Protein AF-0000000068387777 (afdb_homodimer)

Radius of gyration: 37.85 Å; Cα contacts (8 Å, |Δi|>4): 1728; chains: 2; bounding box: 77×118×76 Å

Solvent-accessible surface area (backbone atoms only — not comparable to full-atom values): 58719 Å² total; per-residue (Å²): 109,66,68,64,57,56,55,64,42,61,91,42,46,69,51,48,51,52,23,50,51,30,43,51,51,33,48,55,56,60,59,44,51,32,53,49,52,16,44,38,56,60,46,42,56,75,62,63,46,62,69,59,46,52,51,52,50,51,53,51,47,52,51,48,53,52,36,28,52,28,46,26,45,26,46,29,45,27,48,47,50,9,51,51,42,30,48,52,49,39,53,52,52,52,55,50,58,67,48,46,35,60,70,56,57,75,72,43,58,68,68,59,55,45,39,57,61,42,60,27,34,50,36,31,16,46,36,64,29,49,45,62,50,51,51,50,46,28,51,48,35,39,52,51,39,49,53,52,33,40,70,66,38,53,69,61,34,51,56,52,58,59,49,49,60,54,45,50,50,59,46,48,58,44,47,56,54,47,53,55,41,47,54,52,44,53,52,42,49,51,53,46,51,51,50,47,49,47,47,64,72,35,39,68,56,34,53,45,51,46,40,54,66,60,52,48,52,57,47,49,53,52,51,50,53,42,50,52,46,50,52,55,43,32,50,48,48,17,52,40,53,26,48,50,52,44,43,55,51,50,52,51,46,51,48,52,54,53,38,49,52,33,36,74,72,66,72,32,50,74,13,47,46,53,18,46,56,48,37,52,58,56,42,45,48,38,62,60,52,49,57,53,47,65,62,50,43,58,53,15,51,52,26,47,51,52,50,50,52,56,71,63,53,72,52,81,63,69,64,42,94,81,33,37,76,45,68,93,64,64,34,27,36,36,36,43,45,27,20,32,49,92,48,94,88,46,73,56,40,57,60,37,72,46,77,43,54,57,41,37,33,38,26,38,33,58,59,78,87,28,35,67,68,57,60,61,40,41,74,69,47,64,43,77,70,72,34,62,47,47,27,48,70,81,40,51,56,73,46,25,24,61,55,47,46,14,53,41,36,38,76,44,52,60,75,72,77,43,64,64,41,26,50,44,56,53,30,32,58,35,36,78,85,61,49,69,66,54,50,50,50,18,25,45,59,31,67,34,42,68,61,34,67,70,36,94,54,32,52,67,32,67,32,38,64,60,29,68,75,44,53,71,65,53,46,45,27,46,56,46,13,11,47,54,50,41,60,38,37,23,38,37,38,35,39,71,52,80,92,48,46,70,69,60,32,50,56,50,48,51,34,49,55,60,67,40,59,84,13,13,24,41,33,40,43,87,52,68,66,76,46,65,83,31,66,29,37,36,32,33,33,88,83,29,79,75,47,73,37,34,64,71,56,36,48,71,63,62,44,72,59,26,48,52,48,35,52,68,39,37,59,56,47,66,71,74,107,110,66,68,64,57,55,54,63,42,60,90,41,47,68,50,48,52,50,24,49,52,30,43,49,50,34,46,56,57,60,59,46,52,33,52,50,52,17,46,38,56,60,46,42,56,74,62,64,46,61,71,57,47,50,50,52,48,50,53,50,49,51,52,48,54,51,35,29,53,27,47,26,45,27,45,30,45,27,46,47,49,10,50,51,43,30,50,52,48,39,51,52,52,53,56,51,58,68,47,47,36,58,70,55,56,75,73,43,59,67,68,57,55,45,38,56,62,41,59,27,35,51,36,30,17,46,35,62,30,51,44,63,48,51,53,50,45,30,50,48,36,38,50,52,37,48,53,52,33,40,72,66,38,51,69,62,33,51,56,52,58,60,50,48,59,55,46,50,51,60,45,49,57,43,47,55,53,46,52,54,41,49,53,51,42,51,52,44,50,49,53,47,50,50,51,48,48,48,48,62,72,35,40,67,58,35,56,45,51,46,39,53,67,58,53,47,53,56,47,48,54,49,51,50,51,44,51,53,47,51,50,53,44,31,50,49,48,18,51,39,54,25,50,52,50,44,43,53,50,50,51,53,47,51,46,52,55,52,40,49,51,32,36,73,71,65,72,31,51,74,15,48,45,53,18,47,56,48,36,50,58,57,43,46,48,40,60,58,52,51,57,52,48,65,64,50,44,59,52,15,50,53,26,47,50,52,49,50,51,56,70,64,55,72,51,81,62,72,65,41,94,80,32,38,76,45,68,93,66,64,33,27,35,36,37,43,47,26,20,31,48,93,48,93,87,47,72,57,40,58,59,36,72,47,79,43,54,57,42,39,33,38,26,40,34,59,58,79,86,27,33,67,69,56,59,59,39,39,74,68,48,64,41,76,70,72,35,61,48,49,27,48,69,82,40,51,57,71,46,24,24,62,53,48,44,14,52,39,37,38,75,42,52,59,76,70,78,42,63,64,41,26,50,44,57,53,30,33,56,35,38,78,86,61,50,71,67,53,50,50,50,16,26,46,59,31,67,35,42,68,62,34,67,70,36,94,53,32,53,66,32,68,32,37,64,59,29,68,76,44,53,72,66,54,47,45,26,44,56,44,13,12,45,53,49,41,60,39,37,23,39,36,37,36,37,69,57,72,92,50,45,70,68,60,32,50,56,49,47,51,32,49,52,59,65,39,59,85,15,12,23,42,33,39,42,86,51,69,66,77,45,66,84,31,66,30,36,35,31,32,35,88,84,28,78,75,47,74,37,34,64,71,55,36,50,69,63,62,45,70,58,27,48,52,48,35,50,70,40,38,60,54,46,66,71,73,107

Secondary structure (DSSP, 8-state):
-HHHHHHTTGGGHHHHHHHHHHHHHHHHHHTHHHHHHHHIIIIIHHH--HHHHHHHHHHHHHHHHHHHHHHHHHHHHHHHHHHHHHHHHHHHHHHHHTTS-HHHHHTS-HHHHHHHHTHHHHHHHHHHHHHHHHHHHHHHHHHHHHHHHHHH-HHHHHHHHHHHHHHHHHHHHHHHHHHHHHHHHHHHHHHHHHHHHHHHHTHHHHHHTT-HHHHHHHHHHHHHHHHHHHHHHHHHHHHHHHHHHHHHHHHHHHHHHHHHHHHHTTSS-HHHHHHHHHHHHHHHHHHHHHHHHHHHHHHHHHHHHHHHHHHHS--SS---TT-BPPPPP---EEEEEEEEEEETTEEEEEEEEEEE-TT-EEEEE--TTSSHHHHHHHTTTSS--SEEEEEETTEEGGGB-HHHHHHTEEEE-SS----SSBHHHHHHTTSTT--HHHHHHHHHHTT-HHHHHHSTTGGG-B--GGGTTS-HHHHHHHHHHHHHHH--SEEEEESTTTTS-HHHHHHHHHHHHHHHTTSEEEEE-SSGGGGTT-SEEEEEETTEEEEEE-HHHHHHHTSHHHHHHHHHHHHHHTTT-/-HHHHHHTTGGGHHHHHHHHHHHHHHHHHHTHHHHHHHHIIIIIHHH--HHHHHHHHHHHHHHHHHHHHHHHHHHHHHHHHHHHHHHHHHHHHHHHHTTS-HHHHHTS-HHHHHHHHTHHHHHHHHHHHHHHHHHHHHHHHHHHHHHHHHHH-HHHHHHHHHHHHHHHHHHHHHHHHHHHHHHHHHHHHHHHHHHHHHHHHTHHHHHHTT-HHHHHHHHHHHHHHHHHHHHHHHHHHHHHHHHHHHHHHHHHHHHHHHHHHHHHTTSS-HHHHHHHHHHHHHHHHHHHHHHHHHHHHHHHHHHHHHHHHHHHS--SS---TT-BPPPPP---EEEEEEEEEEETTEEEEEEEEEEE-TT-EEEEE--TTSSHHHHHHHTTTSS--SEEEEEETTEEGGGB-HHHHHHTEEEE-SS----SSBHHHHHHTTSTT--HHHHHHHHHHTT-HHHHHHSTTGGG-B--GGGTTS-HHHHHHHHHHHHHHH--SEEEEESTTTT--HHHHHHHHHHHHHHHTTSEEEEE-SSGGGGTT-SEEEEEETTEEEEEE-HHHHHHHTSHHHHHHHHHHHHHHTTT-

Nearest PDB structures (foldseek):
  6rak-assembly1_B  TM=9.032E-01  e=1.188E-43  Thermus thermophilus
  4mrn-assembly1_A  TM=8.944E-01  e=3.065E-43  Novosphingobium aromaticivorans DSM 12444
  6pam-assembly4_H  TM=9.094E-01  e=8.906E-42  Novosphingobium aromaticivorans DSM 12444
  6pan-assembly1_A  TM=8.412E-01  e=1.339E-42  Novosphingobium aromaticivorans DSM 12444
  7zo8-assembly1_A  TM=8.736E-01  e=1.434E-37  Brucella abortus 2308

Foldseek 3Di:
DVVVLCVLCVVVVVLVCLLQVLLLLLLLLVLVVLVLLLCCVFPVVVVVDVVVVVVSVVVNVVSVVSSVVSVVSNVPSLLVSLVVSLVVLLVLLVVLVVQAFPLVVVPDDPVVSVCLSPVLSNLLSVCSRCVVRLVVSLVSLQVSLLVVLCVQPVVLSVLLVVLVVVLLVVLVVLLVVLVVLVVVLVVLVVVLVVLVCVCVVCVVVCVVVVVVVVSVVVNVVSVVVNVVSVVVSVVSVVVNVVSLVVSLVVSLVVLQVVVVVCCVVPNGPPSSSSSSSVSSVSNCVSVVVVSVCSVSVVSNVVSVVVSVVSSPPDHQAAADPQAEQDDQFQFWKWFAQFWDDSDPPDTLAGGATDTFGRLAFEEEEEDPSLCLVVVVCPQLPSDDTPDTFMDTPRHTPSRHHSVNSVLQEAEQAQQFFAAQFFLQVRLCVLPPPDDPVLLLVLLVLLVNNVVLVPDPVRRRDGQGGRSPNDDPLNSLSSSSSSLVSSLHQEYEYYQSQVPHDPVSSVSNLNSVVVSSGSHHYYYYHHDPVSCQPGQKYFYGGNVGTDDMDHPVVVCVVCPPVVVSVCVVCVVVCVVVD/DVVVLCVLCVVVVVLVCLLQVLLLLLLLLVLVVLVLLLCCVFPVVVVVDPVVVVVSVVVNVVSVVSSVVSVVSNVVSLLVSLVVSLVVLLVLLVVLVVQAFPLVVVPDDPVVSVCLSPVLSNLLSVCSRCVVRLVSSLVSLQVSLLVVLVVQPVVLSVLLVVLVVVLLVQLVVLLVVLVVLVVVLVVLVVVLVVLVCVCVVCVVVCVVVVVVVVSVVVNVVSVVVNVVSVVVSVVSVVVNVVSLVVSLVVSLVVLQVVVVVCCVVPNGPPSSSSSSSVSSVSNCVSVVVVSVCSVSVVSNVVSVVVSVVSSPPDHQADADPQAAQDDQFQFWKWFAQFWDDSDPPGTLAGGATDTFGRLAFEEEEEDPSLCLVVVVCPQLPSDDTPDTFMDTPRHTPSRHHSVNSVLQEAEQAQQFFAAQFFLQVRLCVLPPPDDPVLLLVLLVLLVNNVVLVPDPVRRRDGLGGRSPNDDPLNSLSSSSSSLSSSLHQEYEYYQSQPPHDPVSSVSNLSSVVVSSGSHHYYYYHHDPVSCLPGQKYFYGGNVGTDDMDHPVVVCVVCPPVVVSVCVVCVVVCVVVD

Structure (mmCIF, N/CA/C/O backbone):
data_AF-0000000068387777-model_v1
#
loop_
_entity.id
_entity.type
_entity.pdbx_description
1 polymer 'ABC transporter, nucleotide binding/ATPase protein'
#
loop_
_atom_site.group_PDB
_atom_site.id
_atom_site.type_symbol
_atom_site.label_atom_id
_atom_site.label_alt_id
_atom_site.label_comp_id
_atom_site.label_asym_id
_atom_site.label_entity_id
_atom_site.label_seq_id
_atom_site.pdbx_PDB_ins_code
_atom_site.Cartn_x
_atom_site.Cartn_y
_atom_site.Cartn_z
_atom_site.occupancy
_atom_site.B_iso_or_equiv
_atom_site.auth_seq_id
_atom_site.auth_comp_id
_atom_site.auth_asym_id
_atom_site.auth_atom_id
_atom_site.pdbx_PDB_model_num
ATOM 1 N N . MET A 1 1 ? 19.438 -0.442 -19.641 1 81.94 1 MET A N 1
ATOM 2 C CA . MET A 1 1 ? 18.641 -0.958 -18.531 1 81.94 1 MET A CA 1
ATOM 3 C C . MET A 1 1 ? 19.062 -2.379 -18.172 1 81.94 1 MET A C 1
ATOM 5 O O . MET A 1 1 ? 19.375 -2.664 -17.016 1 81.94 1 MET A O 1
ATOM 9 N N . LEU A 1 2 ? 19.312 -3.213 -19.156 1 84.31 2 LEU A N 1
ATOM 10 C CA . LEU A 1 2 ? 19.641 -4.609 -18.906 1 84.31 2 LEU A CA 1
ATOM 11 C C . LEU A 1 2 ? 21.062 -4.746 -18.391 1 84.31 2 LEU A C 1
ATOM 13 O O . LEU A 1 2 ? 21.328 -5.543 -17.484 1 84.31 2 LEU A O 1
ATOM 17 N N . ARG A 1 3 ? 21.969 -3.951 -18.953 1 88.44 3 ARG A N 1
ATOM 18 C CA . ARG A 1 3 ? 23.359 -3.982 -18.5 1 88.44 3 ARG A CA 1
ATOM 19 C C . ARG A 1 3 ? 23.469 -3.574 -17.031 1 88.44 3 ARG A C 1
ATOM 21 O O . ARG A 1 3 ? 24.203 -4.184 -16.266 1 88.44 3 ARG A O 1
ATOM 28 N N . ARG A 1 4 ? 22.734 -2.602 -16.656 1 91.44 4 ARG A N 1
ATOM 29 C CA . ARG A 1 4 ? 22.719 -2.131 -15.266 1 91.44 4 ARG A CA 1
ATOM 30 C C . ARG A 1 4 ? 22.109 -3.178 -14.336 1 91.44 4 ARG A C 1
ATOM 32 O O . ARG A 1 4 ? 22.562 -3.346 -13.203 1 91.44 4 ARG A O 1
ATOM 39 N N . PHE A 1 5 ? 21.125 -3.758 -14.914 1 90.94 5 PHE A N 1
ATOM 40 C CA . PHE A 1 5 ? 20.469 -4.793 -14.125 1 90.94 5 PHE A CA 1
ATOM 41 C C . PHE A 1 5 ? 21.422 -5.957 -13.859 1 90.94 5 PHE A C 1
ATOM 43 O O . PHE A 1 5 ? 21.516 -6.43 -12.727 1 90.94 5 PHE A O 1
ATOM 50 N N . PHE A 1 6 ? 22.203 -6.445 -14.852 1 91 6 PHE A N 1
ATOM 51 C CA . PHE A 1 6 ? 23.078 -7.602 -14.727 1 91 6 PHE A CA 1
ATOM 52 C C . PHE A 1 6 ? 24.312 -7.258 -13.906 1 91 6 PHE A C 1
ATOM 54 O O . PHE A 1 6 ? 25 -8.148 -13.406 1 91 6 PHE A O 1
ATOM 61 N N . ALA A 1 7 ? 24.562 -5.945 -13.75 1 92.25 7 ALA A N 1
ATOM 62 C CA . ALA A 1 7 ? 25.688 -5.512 -12.922 1 92.25 7 ALA A CA 1
ATOM 63 C C . ALA A 1 7 ? 25.484 -5.902 -11.461 1 92.25 7 ALA A C 1
ATOM 65 O O . ALA A 1 7 ? 26.453 -6.121 -10.727 1 92.25 7 ALA A O 1
ATOM 66 N N . TYR A 1 8 ? 24.281 -6.082 -11.047 1 93 8 TYR A N 1
ATOM 67 C CA . TYR A 1 8 ? 23.969 -6.387 -9.656 1 93 8 TYR A CA 1
ATOM 68 C C . TYR A 1 8 ? 24.188 -7.863 -9.352 1 93 8 TYR A C 1
ATOM 70 O O . TYR A 1 8 ? 24.188 -8.273 -8.188 1 93 8 TYR A O 1
ATOM 78 N N . TYR A 1 9 ? 24.453 -8.68 -10.445 1 93.25 9 TYR A N 1
ATOM 79 C CA . TYR A 1 9 ? 24.766 -10.102 -10.273 1 93.25 9 TYR A CA 1
ATOM 80 C C . TYR A 1 9 ? 26.25 -10.297 -9.984 1 93.25 9 TYR A C 1
ATOM 82 O O . TYR A 1 9 ? 26.656 -11.375 -9.539 1 93.25 9 TYR A O 1
ATOM 90 N N . ARG A 1 10 ? 27.047 -9.336 -10.234 1 92.44 10 ARG A N 1
ATOM 91 C CA . ARG A 1 10 ? 28.5 -9.453 -10.227 1 92.44 10 ARG A CA 1
ATOM 92 C C . ARG A 1 10 ? 29 -9.938 -8.875 1 92.44 10 ARG A C 1
ATOM 94 O O . ARG A 1 10 ? 29.812 -10.867 -8.805 1 92.44 10 ARG A O 1
ATOM 101 N N . PRO A 1 11 ? 28.484 -9.359 -7.777 1 93 11 PRO A N 1
ATOM 102 C CA . PRO A 1 11 ? 28.984 -9.844 -6.484 1 93 11 PRO A CA 1
ATOM 103 C C . PRO A 1 11 ? 28.531 -11.266 -6.172 1 93 11 PRO A C 1
ATOM 105 O O . PRO A 1 11 ? 29.109 -11.93 -5.312 1 93 11 PRO A O 1
ATOM 108 N N . TYR A 1 12 ? 27.562 -11.734 -6.883 1 94.5 12 TYR A N 1
ATOM 109 C CA . TYR A 1 12 ? 26.984 -13.039 -6.582 1 94.5 12 TYR A CA 1
ATOM 110 C C . TYR A 1 12 ? 27.172 -14 -7.754 1 94.5 12 TYR A C 1
ATOM 112 O O . TYR A 1 12 ? 26.312 -14.844 -8.008 1 94.5 12 TYR A O 1
ATOM 120 N N . ARG A 1 13 ? 28.188 -13.93 -8.477 1 93.38 13 ARG A N 1
ATOM 121 C CA . ARG A 1 13 ? 28.453 -14.758 -9.648 1 93.38 13 ARG A CA 1
ATOM 122 C C . ARG A 1 13 ? 28.531 -16.234 -9.266 1 93.38 13 ARG A C 1
ATOM 124 O O . ARG A 1 13 ? 28.062 -17.094 -10.008 1 93.38 13 ARG A O 1
ATOM 131 N N . GLY A 1 14 ? 29.141 -16.469 -8.117 1 93.44 14 GLY A N 1
ATOM 132 C CA . GLY A 1 14 ? 29.219 -17.844 -7.656 1 93.44 14 GLY A CA 1
ATOM 133 C C . GLY A 1 14 ? 27.859 -18.484 -7.406 1 93.44 14 GLY A C 1
ATOM 134 O O . GLY A 1 14 ? 27.594 -19.609 -7.832 1 93.44 14 GLY A O 1
ATOM 135 N N . LEU A 1 15 ? 27.031 -17.703 -6.762 1 93 15 LEU A N 1
ATOM 136 C CA . LEU A 1 15 ? 25.688 -18.188 -6.469 1 93 15 LEU A CA 1
ATOM 137 C C . LEU A 1 15 ? 24.875 -18.359 -7.75 1 93 15 LEU A C 1
ATOM 139 O O . LEU A 1 15 ? 24.078 -19.281 -7.867 1 93 15 LEU A O 1
ATOM 143 N N . PHE A 1 16 ? 25.125 -17.516 -8.664 1 92.12 16 PHE A N 1
ATOM 144 C CA . PHE A 1 16 ? 24.422 -17.562 -9.945 1 92.12 16 PHE A CA 1
ATOM 145 C C . PHE A 1 16 ? 24.812 -18.812 -10.727 1 92.12 16 PHE A C 1
ATOM 147 O O . PHE A 1 16 ? 23.953 -19.516 -11.25 1 92.12 16 PHE A O 1
ATOM 154 N N . ILE A 1 17 ? 26.047 -19.125 -10.805 1 92.12 17 ILE A N 1
ATOM 155 C CA . ILE A 1 17 ? 26.547 -20.266 -11.547 1 92.12 17 ILE A CA 1
ATOM 156 C C . ILE A 1 17 ? 26.062 -21.562 -10.891 1 92.12 17 ILE A C 1
ATOM 158 O O . ILE A 1 17 ? 25.688 -22.516 -11.586 1 92.12 17 ILE A O 1
ATOM 162 N N . LEU A 1 18 ? 26.047 -21.547 -9.609 1 93.19 18 LEU A N 1
ATOM 163 C CA . LEU A 1 18 ? 25.578 -22.719 -8.883 1 93.19 18 LEU A CA 1
ATOM 164 C C . LEU A 1 18 ? 24.094 -22.984 -9.18 1 93.19 18 LEU A C 1
ATOM 166 O O . LEU A 1 18 ? 23.719 -24.094 -9.523 1 93.19 18 LEU A O 1
ATOM 170 N N . ASP A 1 19 ? 23.359 -21.938 -9.008 1 91.69 19 ASP A N 1
ATOM 171 C CA . ASP A 1 19 ? 21.922 -22.062 -9.227 1 91.69 19 ASP A CA 1
ATOM 172 C C . ASP A 1 19 ? 21.625 -22.469 -10.664 1 91.69 19 ASP A C 1
ATOM 174 O O . ASP A 1 19 ? 20.859 -23.406 -10.898 1 91.69 19 ASP A O 1
ATOM 178 N N . PHE A 1 20 ? 22.312 -21.891 -11.555 1 89.25 20 PHE A N 1
ATOM 179 C CA . PHE A 1 20 ? 22.047 -22.125 -12.969 1 89.25 20 PHE A CA 1
ATOM 180 C C . PHE A 1 20 ? 22.5 -23.516 -13.391 1 89.25 20 PHE A C 1
ATOM 182 O O . PHE A 1 20 ? 21.781 -24.203 -14.133 1 89.25 20 PHE A O 1
ATOM 189 N N . SER A 1 21 ? 23.578 -23.922 -13.008 1 91.56 21 SER A N 1
ATOM 190 C CA . SER A 1 21 ? 24.094 -25.25 -13.359 1 91.56 21 SER A CA 1
ATOM 191 C C . SER A 1 21 ? 23.219 -26.359 -12.773 1 91.56 21 SER A C 1
ATOM 193 O O . SER A 1 21 ? 22.906 -27.344 -13.445 1 91.56 21 SER A O 1
ATOM 195 N N . CYS A 1 22 ? 22.812 -26.125 -11.555 1 92.31 22 CYS A N 1
ATOM 196 C CA . CYS A 1 22 ? 21.938 -27.109 -10.914 1 92.31 22 CYS A CA 1
ATOM 197 C C . CYS A 1 22 ? 20.578 -27.156 -11.586 1 92.31 22 CYS A C 1
ATOM 199 O O . CYS A 1 22 ? 19.984 -28.219 -11.719 1 92.31 22 CYS A O 1
ATOM 201 N N . ALA A 1 23 ? 20.141 -26 -12.008 1 89.19 23 ALA A N 1
ATOM 202 C CA . ALA A 1 23 ? 18.859 -25.938 -12.688 1 89.19 23 ALA A CA 1
ATOM 203 C C . ALA A 1 23 ? 18.891 -26.688 -14.023 1 89.19 23 ALA A C 1
ATOM 205 O O . ALA A 1 23 ? 17.984 -27.438 -14.352 1 89.19 23 ALA A O 1
ATOM 206 N N . VAL A 1 24 ? 19.969 -26.531 -14.75 1 86.31 24 VAL A N 1
ATOM 207 C CA . VAL A 1 24 ? 20.141 -27.172 -16.047 1 86.31 24 VAL A CA 1
ATOM 208 C C . VAL A 1 24 ? 20.25 -28.688 -15.859 1 86.31 24 VAL A C 1
ATOM 210 O O . VAL A 1 24 ? 19.594 -29.453 -16.562 1 86.31 24 VAL A O 1
ATOM 213 N N . LEU A 1 25 ? 21 -29.062 -14.922 1 89.56 25 LEU A N 1
ATOM 214 C CA . LEU A 1 25 ? 21.172 -30.484 -14.648 1 89.56 25 LEU A CA 1
ATOM 215 C C . LEU A 1 25 ? 19.875 -31.125 -14.203 1 89.56 25 LEU A C 1
ATOM 217 O O . LEU A 1 25 ? 19.547 -32.25 -14.617 1 89.56 25 LEU A O 1
ATOM 221 N N . SER A 1 26 ? 19.219 -30.391 -13.367 1 88.75 26 SER A N 1
ATOM 222 C CA . SER A 1 26 ? 17.922 -30.875 -12.914 1 88.75 26 SER A CA 1
ATOM 223 C C . SER A 1 26 ? 16.953 -31.047 -14.086 1 88.75 26 SER A C 1
ATOM 225 O O . SER A 1 26 ? 16.219 -32.031 -14.148 1 88.75 26 SER A O 1
ATOM 227 N N . GLY A 1 27 ? 16.953 -30.062 -14.992 1 83.38 27 GLY A N 1
ATOM 228 C CA . GLY A 1 27 ? 16.109 -30.141 -16.172 1 83.38 27 GLY A CA 1
ATOM 229 C C . GLY A 1 27 ? 16.438 -31.344 -17.047 1 83.38 27 GLY A C 1
ATOM 230 O O . GLY A 1 27 ? 15.531 -32.031 -17.547 1 83.38 27 GLY A O 1
ATOM 231 N N . VAL A 1 28 ? 17.641 -31.641 -17.188 1 83.62 28 VAL A N 1
ATOM 232 C CA . VAL A 1 28 ? 18.094 -32.75 -18.016 1 83.62 28 VAL A CA 1
ATOM 233 C C . VAL A 1 28 ? 17.703 -34.062 -17.375 1 83.62 28 VAL A C 1
ATOM 235 O O . VAL A 1 28 ? 17.25 -35 -18.062 1 83.62 28 VAL A O 1
ATOM 238 N N . LEU A 1 29 ? 17.844 -34.125 -16.078 1 86.88 29 LEU A N 1
ATOM 239 C CA . LEU A 1 29 ? 17.531 -35.344 -15.375 1 86.88 29 LEU A CA 1
ATOM 240 C C . LEU A 1 29 ? 16.031 -35.625 -15.406 1 86.88 29 LEU A C 1
ATOM 242 O O . LEU A 1 29 ? 15.602 -36.781 -15.422 1 86.88 29 LEU A O 1
ATOM 246 N N . GLU A 1 30 ? 15.297 -34.562 -15.469 1 82.88 30 GLU A N 1
ATOM 247 C CA . GLU A 1 30 ? 13.844 -34.688 -15.508 1 82.88 30 GLU A CA 1
ATOM 248 C C . GLU A 1 30 ? 13.391 -35.344 -16.812 1 82.88 30 GLU A C 1
ATOM 250 O O . GLU A 1 30 ? 12.344 -36 -16.859 1 82.88 30 GLU A O 1
ATOM 255 N N . LEU A 1 31 ? 14.156 -35.188 -17.875 1 84.56 31 LEU A N 1
ATOM 256 C CA . LEU A 1 31 ? 13.844 -35.75 -19.188 1 84.56 31 LEU A CA 1
ATOM 257 C C . LEU A 1 31 ? 14.07 -37.281 -19.188 1 84.56 31 LEU A C 1
ATOM 259 O O . LEU A 1 31 ? 13.641 -37.969 -20.109 1 84.56 31 LEU A O 1
ATOM 263 N N . GLY A 1 32 ? 14.648 -37.75 -18.125 1 82.94 32 GLY A N 1
ATOM 264 C CA . GLY A 1 32 ? 14.969 -39.156 -18 1 82.94 32 GLY A CA 1
ATOM 265 C C . GLY A 1 32 ? 13.742 -40.031 -17.797 1 82.94 32 GLY A C 1
ATOM 266 O O . GLY A 1 32 ? 13.719 -41.188 -18.203 1 82.94 32 GLY A O 1
ATOM 267 N N . PHE A 1 33 ? 12.641 -39.438 -17.344 1 82.31 33 PHE A N 1
ATOM 268 C CA . PHE A 1 33 ? 11.477 -40.219 -16.969 1 82.31 33 PHE A CA 1
ATOM 269 C C . PHE A 1 33 ? 10.797 -40.781 -18.219 1 82.31 33 PHE A C 1
ATOM 271 O O . PHE A 1 33 ? 10.57 -42 -18.312 1 82.31 33 PHE A O 1
ATOM 278 N N . PRO A 1 34 ? 10.445 -39.969 -19.156 1 84.56 34 PRO A N 1
ATOM 279 C CA . PRO A 1 34 ? 9.828 -40.5 -20.359 1 84.56 34 PRO A CA 1
ATOM 280 C C . PRO A 1 34 ? 10.68 -41.594 -21.016 1 84.56 34 PRO A C 1
ATOM 282 O O . PRO A 1 34 ? 10.148 -42.594 -21.516 1 84.56 34 PRO A O 1
ATOM 285 N N . MET A 1 35 ? 11.969 -41.469 -20.922 1 87.19 35 MET A N 1
ATOM 286 C CA . MET A 1 35 ? 12.867 -42.469 -21.516 1 87.19 35 MET A CA 1
ATOM 287 C C . MET A 1 35 ? 12.898 -43.75 -20.703 1 87.19 35 MET A C 1
ATOM 289 O O . MET A 1 35 ? 13.047 -44.844 -21.25 1 87.19 35 MET A O 1
ATOM 293 N N . ALA A 1 36 ? 12.805 -43.562 -19.438 1 87 36 ALA A N 1
ATOM 294 C CA . ALA A 1 36 ? 12.727 -44.719 -18.578 1 87 36 ALA A CA 1
ATOM 295 C C . ALA A 1 36 ? 11.469 -45.531 -18.859 1 87 36 ALA A C 1
ATOM 297 O O . ALA A 1 36 ? 11.516 -46.781 -18.922 1 87 36 ALA A O 1
ATOM 298 N N . VAL A 1 37 ? 10.359 -44.875 -19.047 1 85.38 37 VAL A N 1
ATOM 299 C CA . VAL A 1 37 ? 9.102 -45.562 -19.344 1 85.38 37 VAL A CA 1
ATOM 300 C C . VAL A 1 37 ? 9.211 -46.281 -20.688 1 85.38 37 VAL A C 1
ATOM 302 O O . VAL A 1 37 ? 8.75 -47.406 -20.828 1 85.38 37 VAL A O 1
ATOM 305 N N . LYS A 1 38 ? 9.812 -45.656 -21.641 1 88.94 38 LYS A N 1
ATOM 306 C CA . LYS A 1 38 ? 10.055 -46.281 -22.938 1 88.94 38 LYS A CA 1
ATOM 307 C C . LYS A 1 38 ? 10.859 -47.562 -22.781 1 88.94 38 LYS A C 1
ATOM 309 O O . LYS A 1 38 ? 10.5 -48.594 -23.344 1 88.94 38 LYS A O 1
ATOM 314 N N . ALA A 1 39 ? 11.906 -47.531 -22 1 88.69 39 ALA A N 1
ATOM 315 C CA . ALA A 1 39 ? 12.766 -48.688 -21.797 1 88.69 39 ALA A CA 1
ATOM 316 C C . ALA A 1 39 ? 12.016 -49.781 -21.078 1 88.69 39 ALA A C 1
ATOM 318 O O . ALA A 1 39 ? 12.211 -50.969 -21.359 1 88.69 39 ALA A O 1
ATOM 319 N N . PHE A 1 40 ? 11.188 -49.438 -20.188 1 88.5 40 PHE A N 1
ATOM 320 C CA . PHE A 1 40 ? 10.391 -50.406 -19.453 1 88.5 40 PHE A CA 1
ATOM 321 C C . PHE A 1 40 ? 9.453 -51.156 -20.391 1 88.5 40 PHE A C 1
ATOM 323 O O . PHE A 1 40 ? 9.383 -52.406 -20.359 1 88.5 40 PHE A O 1
ATOM 330 N N . VAL A 1 41 ? 8.789 -50.469 -21.281 1 86.06 41 VAL A N 1
ATOM 331 C CA . VAL A 1 41 ? 7.762 -51.031 -22.156 1 86.06 41 VAL A CA 1
ATOM 332 C C . VAL A 1 41 ? 8.422 -51.844 -23.281 1 86.06 41 VAL A C 1
ATOM 334 O O . VAL A 1 41 ? 7.977 -52.938 -23.625 1 86.06 41 VAL A O 1
ATOM 337 N N . ASP A 1 42 ? 9.531 -51.312 -23.812 1 88.56 42 ASP A N 1
ATOM 338 C CA . ASP A 1 42 ? 10.141 -51.906 -25 1 88.56 42 ASP A CA 1
ATOM 339 C C . ASP A 1 42 ? 11.047 -53.094 -24.625 1 88.56 42 ASP A C 1
ATOM 341 O O . ASP A 1 42 ? 11.109 -54.062 -25.359 1 88.56 42 ASP A O 1
ATOM 345 N N . VAL A 1 43 ? 11.766 -52.938 -23.484 1 89.25 43 VAL A N 1
ATOM 346 C CA . VAL A 1 43 ? 12.852 -53.875 -23.281 1 89.25 43 VAL A CA 1
ATOM 347 C C . VAL A 1 43 ? 12.641 -54.625 -21.953 1 89.25 43 VAL A C 1
ATOM 349 O O . VAL A 1 43 ? 12.641 -55.844 -21.938 1 89.25 43 VAL A O 1
ATOM 352 N N . LEU A 1 44 ? 12.336 -53.969 -20.906 1 88.69 44 LEU A N 1
ATOM 353 C CA . LEU A 1 44 ? 12.375 -54.562 -19.578 1 88.69 44 LEU A CA 1
ATOM 354 C C . LEU A 1 44 ? 11.18 -55.5 -19.344 1 88.69 44 LEU A C 1
ATOM 356 O O . LEU A 1 44 ? 11.336 -56.594 -18.844 1 88.69 44 LEU A O 1
ATOM 360 N N . LEU A 1 45 ? 10 -55.031 -19.766 1 86.06 45 LEU A N 1
ATOM 361 C CA . LEU A 1 45 ? 8.805 -55.812 -19.531 1 86.06 45 LEU A CA 1
ATOM 362 C C . LEU A 1 45 ? 8.797 -57.062 -20.422 1 86.06 45 LEU A C 1
ATOM 364 O O . LEU A 1 45 ? 8.609 -58.188 -19.938 1 86.06 45 LEU A O 1
ATOM 368 N N . PRO A 1 46 ? 9.094 -56.844 -21.703 1 84.88 46 PRO A N 1
ATOM 369 C CA . PRO A 1 46 ? 9.141 -58.031 -22.562 1 84.88 46 PRO A CA 1
ATOM 370 C C . PRO A 1 46 ? 10.273 -59 -22.188 1 84.88 46 PRO A C 1
ATOM 372 O O . PRO A 1 46 ? 10.148 -60.219 -22.359 1 84.88 46 PRO A O 1
ATOM 375 N N . GLY A 1 47 ? 11.328 -58.5 -21.688 1 86.69 47 GLY A N 1
ATOM 376 C CA . GLY A 1 47 ? 12.453 -59.312 -21.297 1 86.69 47 GLY A CA 1
ATOM 377 C C . GLY A 1 47 ? 12.172 -60.156 -20.062 1 86.69 47 GLY A C 1
ATOM 378 O O . GLY A 1 47 ? 12.758 -61.219 -19.875 1 86.69 47 GLY A O 1
ATOM 379 N N . GLY A 1 48 ? 11.383 -59.75 -19.141 1 86.31 48 GLY A N 1
ATOM 380 C CA . GLY A 1 48 ? 10.859 -60.5 -18 1 86.31 48 GLY A CA 1
ATOM 381 C C . GLY A 1 48 ? 11.914 -60.75 -16.938 1 86.31 48 GLY A C 1
ATOM 382 O O . GLY A 1 48 ? 11.695 -61.562 -16.031 1 86.31 48 GLY A O 1
ATOM 383 N N . GLN A 1 49 ? 13.141 -60.219 -17.109 1 90.94 49 GLN A N 1
ATOM 384 C CA . GLN A 1 49 ? 14.195 -60.438 -16.125 1 90.94 49 GLN A CA 1
ATOM 385 C C . GLN A 1 49 ? 14.055 -59.5 -14.945 1 90.94 49 GLN A C 1
ATOM 387 O O . GLN A 1 49 ? 14.477 -58.344 -15.023 1 90.94 49 GLN A O 1
ATOM 392 N N . TRP A 1 50 ? 13.688 -60.062 -13.836 1 88.94 50 TRP A N 1
ATOM 393 C CA . TRP A 1 50 ? 13.367 -59.25 -12.648 1 88.94 50 TRP A CA 1
ATOM 394 C C . TRP A 1 50 ? 14.609 -58.562 -12.125 1 88.94 50 TRP A C 1
ATOM 396 O O . TRP A 1 50 ? 14.523 -57.438 -11.617 1 88.94 50 TRP A O 1
ATOM 406 N N . GLY A 1 51 ? 15.734 -59.188 -12.203 1 89 51 GLY A N 1
ATOM 407 C CA . GLY A 1 51 ? 16.969 -58.562 -11.758 1 89 51 GLY A CA 1
ATOM 408 C C . GLY A 1 51 ? 17.297 -57.281 -12.484 1 89 51 GLY A C 1
ATOM 409 O O . GLY A 1 51 ? 17.688 -56.281 -11.867 1 89 51 GLY A O 1
ATOM 410 N N . ILE A 1 52 ? 17.031 -57.25 -13.805 1 91.12 52 ILE A N 1
ATOM 411 C CA . ILE A 1 52 ? 17.312 -56.062 -14.617 1 91.12 52 ILE A CA 1
ATOM 412 C C . ILE A 1 52 ? 16.281 -54.969 -14.359 1 91.12 52 ILE A C 1
ATOM 414 O O . ILE A 1 52 ? 16.609 -53.781 -14.328 1 91.12 52 ILE A O 1
ATOM 418 N N . ILE A 1 53 ? 15.07 -55.406 -14.125 1 92.06 53 ILE A N 1
ATOM 419 C CA . ILE A 1 53 ? 14 -54.438 -13.82 1 92.06 53 ILE A CA 1
ATOM 420 C C . ILE A 1 53 ? 14.289 -53.75 -12.508 1 92.06 53 ILE A C 1
ATOM 422 O O . ILE A 1 53 ? 14.188 -52.5 -12.422 1 92.06 53 ILE A O 1
ATOM 426 N N . LEU A 1 54 ? 14.703 -54.469 -11.508 1 91.88 54 LEU A N 1
ATOM 427 C CA . LEU A 1 54 ? 15.008 -53.875 -10.211 1 91.88 54 LEU A CA 1
ATOM 428 C C . LEU A 1 54 ? 16.234 -53 -10.289 1 91.88 54 LEU A C 1
ATOM 430 O O . LEU A 1 54 ? 16.297 -51.938 -9.648 1 91.88 54 LEU A O 1
ATOM 434 N N . ALA A 1 55 ? 17.203 -53.406 -11.07 1 91.94 55 ALA A N 1
ATOM 435 C CA . ALA A 1 55 ? 18.422 -52.625 -11.234 1 91.94 55 ALA A CA 1
ATOM 436 C C . ALA A 1 55 ? 18.109 -51.281 -11.93 1 91.94 55 ALA A C 1
ATOM 438 O O . ALA A 1 55 ? 18.625 -50.25 -11.539 1 91.94 55 ALA A O 1
ATOM 439 N N . ALA A 1 56 ? 17.281 -51.344 -12.953 1 91.69 56 ALA A N 1
ATOM 440 C CA . ALA A 1 56 ? 16.875 -50.125 -13.656 1 91.69 56 ALA A CA 1
ATOM 441 C C . ALA A 1 56 ? 16.078 -49.219 -12.734 1 91.69 56 ALA A C 1
ATOM 443 O O . ALA A 1 56 ? 16.234 -47.969 -12.789 1 91.69 56 ALA A O 1
ATOM 444 N N . SER A 1 57 ? 15.258 -49.812 -11.922 1 91.94 57 SER A N 1
ATOM 445 C CA . SER A 1 57 ? 14.453 -49.031 -10.984 1 91.94 57 SER A CA 1
ATOM 446 C C . SER A 1 57 ? 15.32 -48.344 -9.938 1 91.94 57 SER A C 1
ATOM 448 O O . SER A 1 57 ? 15.07 -47.188 -9.555 1 91.94 57 SER A O 1
ATOM 450 N N . VAL A 1 58 ? 16.297 -49 -9.469 1 91.81 58 VAL A N 1
ATOM 451 C CA . VAL A 1 58 ? 17.219 -48.438 -8.5 1 91.81 58 VAL A CA 1
ATOM 452 C C . VAL A 1 58 ? 18.016 -47.281 -9.156 1 91.81 58 VAL A C 1
ATOM 454 O O . VAL A 1 58 ? 18.25 -46.25 -8.531 1 91.81 58 VAL A O 1
ATOM 457 N N . GLY A 1 59 ? 18.453 -47.531 -10.391 1 91.56 59 GLY A N 1
ATOM 458 C CA . GLY A 1 59 ? 19.109 -46.469 -11.125 1 91.56 59 GLY A CA 1
ATOM 459 C C . GLY A 1 59 ? 18.25 -45.219 -11.266 1 91.56 59 GLY A C 1
ATOM 460 O O . GLY A 1 59 ? 18.734 -44.125 -11.086 1 91.56 59 GLY A O 1
ATOM 461 N N . LEU A 1 60 ? 17.031 -45.438 -11.594 1 91.94 60 LEU A N 1
ATOM 462 C CA . LEU A 1 60 ? 16.094 -44.312 -11.727 1 91.94 60 LEU A CA 1
ATOM 463 C C . LEU A 1 60 ? 15.875 -43.625 -10.383 1 91.94 60 LEU A C 1
ATOM 465 O O . LEU A 1 60 ? 15.742 -42.406 -10.32 1 91.94 60 LEU A O 1
ATOM 469 N N . LEU A 1 61 ? 15.805 -44.375 -9.305 1 91.31 61 LEU A N 1
ATOM 470 C CA . LEU A 1 61 ? 15.648 -43.844 -7.965 1 91.31 61 LEU A CA 1
ATOM 471 C C . LEU A 1 61 ? 16.828 -42.938 -7.609 1 91.31 61 LEU A C 1
ATOM 473 O O . LEU A 1 61 ? 16.641 -41.875 -7.02 1 91.31 61 LEU A O 1
ATOM 477 N N . VAL A 1 62 ? 18 -43.375 -7.93 1 92.75 62 VAL A N 1
ATOM 478 C CA . VAL A 1 62 ? 19.188 -42.594 -7.668 1 92.75 62 VAL A CA 1
ATOM 479 C C . VAL A 1 62 ? 19.125 -41.281 -8.438 1 92.75 62 VAL A C 1
ATOM 481 O O . VAL A 1 62 ? 19.5 -40.219 -7.906 1 92.75 62 VAL A O 1
ATOM 484 N N . ILE A 1 63 ? 18.656 -41.344 -9.617 1 92.62 63 ILE A N 1
ATOM 485 C CA . ILE A 1 63 ? 18.516 -40.125 -10.43 1 92.62 63 ILE A CA 1
ATOM 486 C C . ILE A 1 63 ? 17.531 -39.188 -9.773 1 92.62 63 ILE A C 1
ATOM 488 O O . ILE A 1 63 ? 17.766 -37.969 -9.703 1 92.62 63 ILE A O 1
ATOM 492 N N . TYR A 1 64 ? 16.438 -39.719 -9.227 1 92.25 64 TYR A N 1
ATOM 493 C CA . TYR A 1 64 ? 15.406 -38.875 -8.609 1 92.25 64 TYR A CA 1
ATOM 494 C C . TYR A 1 64 ? 15.906 -38.281 -7.305 1 92.25 64 TYR A C 1
ATOM 496 O O . TYR A 1 64 ? 15.586 -37.125 -6.977 1 92.25 64 TYR A O 1
ATOM 504 N N . VAL A 1 65 ? 16.672 -39 -6.578 1 93.38 65 VAL A N 1
ATOM 505 C CA . VAL A 1 65 ? 17.25 -38.5 -5.332 1 93.38 65 VAL A CA 1
ATOM 506 C C . VAL A 1 65 ? 18.234 -37.375 -5.637 1 93.38 65 VAL A C 1
ATOM 508 O O . VAL A 1 65 ? 18.234 -36.344 -4.969 1 93.38 65 VAL A O 1
ATOM 511 N N . LEU A 1 66 ? 19.031 -37.625 -6.637 1 94.44 66 LEU A N 1
ATOM 512 C CA . LEU A 1 66 ? 19.969 -36.594 -7.062 1 94.44 66 LEU A CA 1
ATOM 513 C C . LEU A 1 66 ? 19.234 -35.344 -7.543 1 94.44 66 LEU A C 1
ATOM 515 O O . LEU A 1 66 ? 19.625 -34.219 -7.203 1 94.44 66 LEU A O 1
ATOM 519 N N . ASN A 1 67 ? 18.234 -35.594 -8.273 1 93.19 67 ASN A N 1
ATOM 520 C CA . ASN A 1 67 ? 17.453 -34.469 -8.789 1 93.19 67 ASN A CA 1
ATOM 521 C C . ASN A 1 67 ? 16.766 -33.688 -7.66 1 93.19 67 ASN A C 1
ATOM 523 O O . ASN A 1 67 ? 16.594 -32.469 -7.738 1 93.19 67 ASN A O 1
ATOM 527 N N . THR A 1 68 ? 16.344 -34.438 -6.691 1 93.12 68 THR A N 1
ATOM 528 C CA . THR A 1 68 ? 15.742 -33.812 -5.523 1 93.12 68 THR A CA 1
ATOM 529 C C . THR A 1 68 ? 16.734 -32.844 -4.852 1 93.12 68 THR A C 1
ATOM 531 O O . THR A 1 68 ? 16.359 -31.734 -4.477 1 93.12 68 THR A O 1
ATOM 534 N N . GLY A 1 69 ? 17.891 -33.281 -4.707 1 94.5 69 GLY A N 1
ATOM 535 C CA . GLY A 1 69 ? 18.938 -32.406 -4.156 1 94.5 69 GLY A CA 1
ATOM 536 C C . GLY A 1 69 ? 19.203 -31.188 -5.004 1 94.5 69 GLY A C 1
ATOM 537 O O . GLY A 1 69 ? 19.391 -30.094 -4.477 1 94.5 69 GLY A O 1
ATOM 538 N N . LEU A 1 70 ? 19.25 -31.406 -6.281 1 93.81 70 LEU A N 1
ATOM 539 C CA . LEU A 1 70 ? 19.469 -30.281 -7.191 1 93.81 70 LEU A CA 1
ATOM 540 C C . LEU A 1 70 ? 18.312 -29.297 -7.113 1 93.81 70 LEU A C 1
ATOM 542 O O . LEU A 1 70 ? 18.547 -28.078 -7.098 1 93.81 70 LEU A O 1
ATOM 546 N N . MET A 1 71 ? 17.156 -29.797 -7.004 1 90.88 71 MET A N 1
ATOM 547 C CA . MET A 1 71 ? 15.977 -28.938 -6.922 1 90.88 71 MET A CA 1
ATOM 548 C C . MET A 1 71 ? 15.984 -28.125 -5.633 1 90.88 71 MET A C 1
ATOM 550 O O . MET A 1 71 ? 15.602 -26.953 -5.633 1 90.88 71 MET A O 1
ATOM 554 N N . ALA A 1 72 ? 16.375 -28.781 -4.598 1 92.56 72 ALA A N 1
ATOM 555 C CA . ALA A 1 72 ? 16.484 -28.078 -3.324 1 92.56 72 ALA A CA 1
ATOM 556 C C . ALA A 1 72 ? 17.5 -26.953 -3.408 1 92.56 72 ALA A C 1
ATOM 558 O O . ALA A 1 72 ? 17.281 -25.859 -2.871 1 92.56 72 ALA A O 1
ATOM 559 N N . THR A 1 73 ? 18.578 -27.219 -4.07 1 93.19 73 THR A N 1
ATOM 560 C CA . THR A 1 73 ? 19.641 -26.234 -4.234 1 93.19 73 THR A CA 1
ATOM 561 C C . THR A 1 73 ? 19.141 -25.047 -5.07 1 93.19 73 THR A C 1
ATOM 563 O O . THR A 1 73 ? 19.359 -23.891 -4.703 1 93.19 73 THR A O 1
ATOM 566 N N . VAL A 1 74 ? 18.5 -25.344 -6.062 1 90.31 74 VAL A N 1
ATOM 567 C CA . VAL A 1 74 ? 18 -24.312 -6.957 1 90.31 74 VAL A CA 1
ATOM 568 C C . VAL A 1 74 ? 16.969 -23.453 -6.227 1 90.31 74 VAL A C 1
ATOM 570 O O . VAL A 1 74 ? 16.984 -22.219 -6.34 1 90.31 74 VAL A O 1
ATOM 573 N N . THR A 1 75 ? 16.141 -24.125 -5.457 1 90 75 THR A N 1
ATOM 574 C CA . THR A 1 75 ? 15.086 -23.391 -4.77 1 90 75 THR A CA 1
ATOM 575 C C . THR A 1 75 ? 15.656 -22.484 -3.688 1 90 75 THR A C 1
ATOM 577 O O . THR A 1 75 ? 15.32 -21.297 -3.623 1 90 75 THR A O 1
ATOM 580 N N . TYR A 1 76 ? 16.547 -22.969 -2.953 1 92.25 76 TYR A N 1
ATOM 581 C CA . TYR A 1 76 ? 17.062 -22.188 -1.844 1 92.25 76 TYR A CA 1
ATOM 582 C C . TYR A 1 76 ? 18.078 -21.141 -2.338 1 92.25 76 TYR A C 1
ATOM 584 O O . TYR A 1 76 ? 17.922 -19.953 -2.088 1 92.25 76 TYR A O 1
ATOM 592 N N . TRP A 1 77 ? 19.062 -21.625 -3.049 1 92.69 77 TRP A N 1
ATOM 593 C CA . TRP A 1 77 ? 20.156 -20.734 -3.418 1 92.69 77 TRP A CA 1
ATOM 594 C C . TRP A 1 77 ? 19.734 -19.797 -4.551 1 92.69 77 TRP A C 1
ATOM 596 O O . TRP A 1 77 ? 20.312 -18.719 -4.723 1 92.69 77 TRP A O 1
ATOM 606 N N . GLY A 1 78 ? 18.812 -20.234 -5.367 1 89.81 78 GLY A N 1
ATOM 607 C CA . GLY A 1 78 ? 18.25 -19.312 -6.34 1 89.81 78 GLY A CA 1
ATOM 608 C C . GLY A 1 78 ? 17.547 -18.125 -5.707 1 89.81 78 GLY A C 1
ATOM 609 O O . GLY A 1 78 ? 17.781 -16.984 -6.086 1 89.81 78 GLY A O 1
ATOM 610 N N . HIS A 1 79 ? 16.734 -18.453 -4.695 1 90.88 79 HIS A N 1
ATOM 611 C CA . HIS A 1 79 ? 16.031 -17.391 -3.988 1 90.88 79 HIS A CA 1
ATOM 612 C C . HIS A 1 79 ? 16.984 -16.531 -3.168 1 90.88 79 HIS A C 1
ATOM 614 O O . HIS A 1 79 ? 16.766 -15.328 -2.998 1 90.88 79 HIS A O 1
ATOM 620 N N . MET A 1 80 ? 18.016 -17.188 -2.67 1 94.31 80 MET A N 1
ATOM 621 C CA . MET A 1 80 ? 19.031 -16.438 -1.942 1 94.31 80 MET A CA 1
ATOM 622 C C . MET A 1 80 ? 19.688 -15.391 -2.84 1 94.31 80 MET A C 1
ATOM 624 O O . MET A 1 80 ? 19.969 -14.273 -2.395 1 94.31 80 MET A O 1
ATOM 628 N N . LEU A 1 81 ? 19.922 -15.766 -4.055 1 93.88 81 LEU A N 1
ATOM 629 C CA . LEU A 1 81 ? 20.453 -14.805 -5.02 1 93.88 81 LEU A CA 1
ATOM 630 C C . LEU A 1 81 ? 19.531 -13.602 -5.16 1 93.88 81 LEU A C 1
ATOM 632 O O . LEU A 1 81 ? 19.984 -12.461 -5.098 1 93.88 81 LEU A O 1
ATOM 636 N N . GLY A 1 82 ? 18.266 -13.859 -5.312 1 93.12 82 GLY A N 1
ATOM 637 C CA . GLY A 1 82 ? 17.281 -12.789 -5.465 1 93.12 82 GLY A CA 1
ATOM 638 C C . GLY A 1 82 ? 17.219 -11.867 -4.266 1 93.12 82 GLY A C 1
ATOM 639 O O . GLY A 1 82 ? 17.234 -10.648 -4.414 1 93.12 82 GLY A O 1
ATOM 640 N N . ILE A 1 83 ? 17.219 -12.43 -3.088 1 93.88 83 ILE A N 1
ATOM 641 C CA . ILE A 1 83 ? 17.047 -11.633 -1.879 1 93.88 83 ILE A CA 1
ATOM 642 C C . ILE A 1 83 ? 18.328 -10.852 -1.602 1 93.88 83 ILE A C 1
ATOM 644 O O . ILE A 1 83 ? 18.281 -9.727 -1.089 1 93.88 83 ILE A O 1
ATOM 648 N N . ASN A 1 84 ? 19.469 -11.422 -1.938 1 95.5 84 ASN A N 1
ATOM 649 C CA . ASN A 1 84 ? 20.719 -10.695 -1.76 1 95.5 84 ASN A CA 1
ATOM 650 C C . ASN A 1 84 ? 20.797 -9.461 -2.656 1 95.5 84 ASN A C 1
ATOM 652 O O . ASN A 1 84 ? 21.219 -8.391 -2.217 1 95.5 84 ASN A O 1
ATOM 656 N N . ILE A 1 85 ? 20.375 -9.641 -3.812 1 94.81 85 ILE A N 1
ATOM 657 C CA . ILE A 1 85 ? 20.359 -8.516 -4.742 1 94.81 85 ILE A CA 1
ATOM 658 C C . ILE A 1 85 ? 19.359 -7.465 -4.25 1 94.81 85 ILE A C 1
ATOM 660 O O . ILE A 1 85 ? 19.672 -6.266 -4.266 1 94.81 85 ILE A O 1
ATOM 664 N N . GLU A 1 86 ? 18.203 -7.941 -3.873 1 94.5 86 GLU A N 1
ATOM 665 C CA . GLU A 1 86 ? 17.188 -7.051 -3.322 1 94.5 86 GLU A CA 1
ATOM 666 C C . GLU A 1 86 ? 17.719 -6.27 -2.129 1 94.5 86 GLU A C 1
ATOM 668 O O . GLU A 1 86 ? 17.5 -5.059 -2.021 1 94.5 86 GLU A O 1
ATOM 673 N N . THR A 1 87 ? 18.438 -6.93 -1.246 1 94.5 87 THR A N 1
ATOM 674 C CA . THR A 1 87 ? 1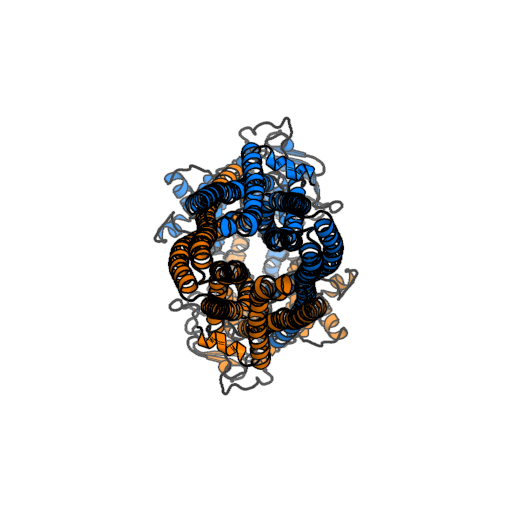8.969 -6.328 -0.033 1 94.5 87 THR A CA 1
ATOM 675 C C . THR A 1 87 ? 20 -5.254 -0.376 1 94.5 87 THR A C 1
ATOM 677 O O . THR A 1 87 ? 20 -4.176 0.219 1 94.5 87 THR A O 1
ATOM 680 N N . ASP A 1 88 ? 20.812 -5.547 -1.321 1 95.19 88 ASP A N 1
ATOM 681 C CA . ASP A 1 88 ? 21.828 -4.59 -1.75 1 95.19 88 ASP A CA 1
ATOM 682 C C . ASP A 1 88 ? 21.188 -3.367 -2.402 1 95.19 88 ASP A C 1
ATOM 684 O O . ASP A 1 88 ? 21.609 -2.234 -2.148 1 95.19 88 ASP A O 1
ATOM 688 N N . MET A 1 89 ? 20.234 -3.598 -3.178 1 94.94 89 MET A N 1
ATOM 689 C CA . MET A 1 89 ? 19.562 -2.5 -3.867 1 94.94 89 MET A CA 1
ATOM 690 C C . MET A 1 89 ? 18.812 -1.612 -2.877 1 94.94 89 MET A C 1
ATOM 692 O O . MET A 1 89 ? 18.781 -0.391 -3.037 1 94.94 89 MET A O 1
ATOM 696 N N . ARG A 1 90 ? 18.219 -2.279 -1.951 1 94.12 90 ARG A N 1
ATOM 697 C CA . ARG A 1 90 ? 17.5 -1.529 -0.927 1 94.12 90 ARG A CA 1
ATOM 698 C C . ARG A 1 90 ? 18.453 -0.647 -0.124 1 94.12 90 ARG A C 1
ATOM 700 O O . ARG A 1 90 ? 18.141 0.506 0.175 1 94.12 90 ARG A O 1
ATOM 707 N N . ARG A 1 91 ? 19.578 -1.182 0.225 1 94 91 ARG A N 1
ATOM 708 C CA . ARG A 1 91 ? 20.609 -0.423 0.924 1 94 91 ARG A CA 1
ATOM 709 C C . ARG A 1 91 ? 21.047 0.784 0.104 1 94 91 ARG A C 1
ATOM 711 O O . ARG A 1 91 ? 21.141 1.896 0.628 1 94 91 ARG A O 1
ATOM 718 N N . LEU A 1 92 ? 21.25 0.56 -1.118 1 94.06 92 LEU A N 1
ATOM 719 C CA . LEU A 1 92 ? 21.703 1.624 -2.008 1 94.06 92 LEU A CA 1
ATOM 720 C C . LEU A 1 92 ? 20.625 2.701 -2.152 1 94.06 92 LEU A C 1
ATOM 722 O O . LEU A 1 92 ? 20.938 3.895 -2.145 1 94.06 92 LEU A O 1
ATOM 726 N N . ALA A 1 93 ? 19.375 2.227 -2.318 1 93.88 93 ALA A N 1
ATOM 727 C CA . ALA A 1 93 ? 18.266 3.164 -2.484 1 93.88 93 ALA A CA 1
ATOM 728 C C . ALA A 1 93 ? 18.094 4.027 -1.239 1 93.88 93 ALA A C 1
ATOM 730 O O . ALA A 1 93 ? 17.891 5.242 -1.342 1 93.88 93 ALA A O 1
ATOM 731 N N . PHE A 1 94 ? 18.188 3.402 -0.085 1 93.31 94 PHE A N 1
ATOM 732 C CA . PHE A 1 94 ? 18.016 4.137 1.163 1 93.31 94 PHE A CA 1
ATOM 733 C C . PHE A 1 94 ? 19.156 5.129 1.367 1 93.31 94 PHE A C 1
ATOM 735 O O . PHE A 1 94 ? 18.938 6.262 1.796 1 93.31 94 PHE A O 1
ATOM 742 N N . ASP A 1 95 ? 20.312 4.707 1.096 1 92.94 95 ASP A N 1
ATOM 743 C CA . ASP A 1 95 ? 21.484 5.57 1.206 1 92.94 95 ASP A CA 1
ATOM 744 C C . ASP A 1 95 ? 21.344 6.789 0.296 1 92.94 95 ASP A C 1
ATOM 746 O O . ASP A 1 95 ? 21.703 7.906 0.688 1 92.94 95 ASP A O 1
ATOM 750 N N . HIS A 1 96 ? 20.875 6.508 -0.844 1 92.5 96 HIS A N 1
ATOM 751 C CA . HIS A 1 96 ? 20.719 7.594 -1.806 1 92.5 96 HIS A CA 1
ATOM 752 C C . HIS A 1 96 ? 19.641 8.57 -1.355 1 92.5 96 HIS A C 1
ATOM 754 O O . HIS A 1 96 ? 19.781 9.781 -1.544 1 92.5 96 HIS A O 1
ATOM 760 N N . LEU A 1 97 ? 18.594 8.109 -0.784 1 90.56 97 LEU A N 1
ATOM 761 C CA . LEU A 1 97 ? 17.5 8.938 -0.29 1 90.56 97 LEU A CA 1
ATOM 762 C C . LEU A 1 97 ? 18 9.914 0.771 1 90.56 97 LEU A C 1
ATOM 764 O O . LEU A 1 97 ? 17.484 11.031 0.873 1 90.56 97 LEU A O 1
ATOM 768 N N . GLN A 1 98 ? 18.969 9.422 1.531 1 89.62 98 GLN A N 1
ATOM 769 C CA . GLN A 1 98 ? 19.5 10.258 2.598 1 89.62 98 GLN A CA 1
ATOM 770 C C . GLN A 1 98 ? 20.25 11.461 2.031 1 89.62 98 GLN A C 1
ATOM 772 O O . GLN A 1 98 ? 20.453 12.453 2.729 1 89.62 98 GLN A O 1
ATOM 777 N N . LYS A 1 99 ? 20.625 11.398 0.798 1 88.69 99 LYS A N 1
ATOM 778 C CA . LYS A 1 99 ? 21.469 12.43 0.205 1 88.69 99 LYS A CA 1
ATOM 779 C C . LYS A 1 99 ? 20.641 13.43 -0.597 1 88.69 99 LYS A C 1
ATOM 781 O O . LYS A 1 99 ? 21.141 14.469 -1.017 1 88.69 99 LYS A O 1
ATOM 786 N N . LEU A 1 100 ? 19.391 13.117 -0.755 1 87.5 100 LEU A N 1
ATOM 787 C CA . LEU A 1 100 ? 18.562 13.969 -1.602 1 87.5 100 LEU A CA 1
ATOM 788 C C . LEU A 1 100 ? 18.109 15.211 -0.848 1 87.5 100 LEU A C 1
ATOM 790 O O . LEU A 1 100 ? 18.141 15.242 0.385 1 87.5 100 LEU A O 1
ATOM 794 N N . SER A 1 101 ? 17.719 16.219 -1.607 1 85.19 101 SER A N 1
ATOM 795 C CA . SER A 1 101 ? 17.406 17.516 -1.044 1 85.19 101 SER A CA 1
ATOM 796 C C . SER A 1 101 ? 15.938 17.609 -0.629 1 85.19 101 SER A C 1
ATOM 798 O O . SER A 1 101 ? 15.133 16.75 -0.998 1 85.19 101 SER A O 1
ATOM 800 N N . PHE A 1 102 ? 15.703 18.656 0.134 1 78.25 102 PHE A N 1
ATOM 801 C CA . PHE A 1 102 ? 14.344 18.922 0.57 1 78.25 102 PHE A CA 1
ATOM 802 C C . PHE A 1 102 ? 13.422 19.109 -0.628 1 78.25 102 PHE A C 1
ATOM 804 O O . PHE A 1 102 ? 12.258 18.703 -0.595 1 78.25 102 PHE A O 1
ATOM 811 N N . ARG A 1 103 ? 14.008 19.656 -1.615 1 73.06 103 ARG A N 1
ATOM 812 C CA . ARG A 1 103 ? 13.234 19.906 -2.828 1 73.06 103 ARG A CA 1
ATOM 813 C C . ARG A 1 103 ? 12.656 18.609 -3.381 1 73.06 103 ARG A C 1
ATOM 815 O O . ARG A 1 103 ? 11.516 18.578 -3.854 1 73.06 103 ARG A O 1
ATOM 822 N N . TYR A 1 104 ? 13.414 17.625 -3.322 1 80 104 TYR A N 1
ATOM 823 C CA . TYR A 1 104 ? 12.977 16.312 -3.812 1 80 104 TYR A CA 1
ATOM 824 C C . TYR A 1 104 ? 11.805 15.789 -2.988 1 80 104 TYR A C 1
ATOM 826 O O . TYR A 1 104 ? 10.789 15.367 -3.541 1 80 104 TYR A O 1
ATOM 834 N N . PHE A 1 105 ? 11.938 15.797 -1.679 1 77.38 105 PHE A N 1
ATOM 835 C CA . PHE A 1 105 ? 10.953 15.227 -0.776 1 77.38 105 PHE A CA 1
ATOM 836 C C . PHE A 1 105 ? 9.656 16.031 -0.812 1 77.38 105 PHE A C 1
ATOM 838 O O . PHE A 1 105 ? 8.57 15.469 -0.637 1 77.38 105 PHE A O 1
ATOM 845 N N . ASP A 1 106 ? 9.797 17.344 -1.027 1 68.06 106 ASP A N 1
ATOM 846 C CA . ASP A 1 106 ? 8.633 18.203 -1.109 1 68.06 106 ASP A CA 1
ATOM 847 C C . ASP A 1 106 ? 7.777 17.875 -2.328 1 68.06 106 ASP A C 1
ATOM 849 O O . ASP A 1 106 ? 6.57 18.125 -2.34 1 68.06 106 ASP A O 1
ATOM 853 N N . ASN A 1 107 ? 8.383 17.219 -3.256 1 66.44 107 ASN A N 1
ATOM 854 C CA . ASN A 1 107 ? 7.695 16.953 -4.516 1 66.44 107 ASN A CA 1
ATOM 855 C C . ASN A 1 107 ? 7.289 15.492 -4.641 1 66.44 107 ASN A C 1
ATOM 857 O O . ASN A 1 107 ? 6.797 15.07 -5.688 1 66.44 107 ASN A O 1
ATOM 861 N N . GLN A 1 108 ? 7.574 14.797 -3.613 1 70.62 108 GLN A N 1
ATOM 862 C CA . GLN A 1 108 ? 7.242 13.375 -3.67 1 70.62 108 GLN A CA 1
ATOM 863 C C . GLN A 1 108 ? 6.289 12.992 -2.543 1 70.62 108 GLN A C 1
ATOM 865 O O . GLN A 1 108 ? 6.379 13.523 -1.436 1 70.62 108 GLN A O 1
ATOM 870 N N . LYS A 1 109 ? 5.391 12.133 -2.875 1 68.56 109 LYS A N 1
ATOM 871 C CA . LYS A 1 109 ? 4.539 11.57 -1.83 1 68.56 109 LYS A CA 1
ATOM 872 C C . LYS A 1 109 ? 5.277 10.492 -1.046 1 68.56 109 LYS A C 1
ATOM 874 O O . LYS A 1 109 ? 5.992 9.672 -1.629 1 68.56 109 LYS A O 1
ATOM 879 N N . THR A 1 110 ? 5.16 10.516 0.26 1 73.62 110 THR A N 1
ATOM 880 C CA . THR A 1 110 ? 5.836 9.578 1.146 1 73.62 110 THR A CA 1
ATOM 881 C C . THR A 1 110 ? 5.496 8.133 0.772 1 73.62 110 THR A C 1
ATOM 883 O O . THR A 1 110 ? 6.375 7.273 0.739 1 73.62 110 THR A O 1
ATOM 886 N N . GLY A 1 111 ? 4.238 7.895 0.421 1 68.25 111 GLY A N 1
ATOM 887 C CA . GLY A 1 111 ? 3.807 6.551 0.067 1 68.25 111 GLY A CA 1
ATOM 888 C C . GLY A 1 111 ? 4.512 6 -1.158 1 68.25 111 GLY A C 1
ATOM 889 O O . GLY A 1 111 ? 4.836 4.812 -1.216 1 68.25 111 GLY A O 1
ATOM 890 N N . HIS A 1 112 ? 4.723 6.902 -2.088 1 74.5 112 HIS A N 1
ATOM 891 C CA . HIS A 1 112 ? 5.406 6.484 -3.305 1 74.5 112 HIS A CA 1
ATOM 892 C C . HIS A 1 112 ? 6.848 6.074 -3.014 1 74.5 112 HIS A C 1
ATOM 894 O O . HIS A 1 112 ? 7.336 5.086 -3.562 1 74.5 112 HIS A O 1
ATOM 900 N N . LEU A 1 113 ? 7.461 6.863 -2.166 1 81.94 113 LEU A N 1
ATOM 901 C CA . LEU A 1 113 ? 8.852 6.562 -1.827 1 81.94 113 LEU A CA 1
ATOM 902 C C . LEU A 1 113 ? 8.953 5.258 -1.048 1 81.94 113 LEU A C 1
ATOM 904 O O . LEU A 1 113 ? 9.883 4.477 -1.254 1 81.94 113 LEU A O 1
ATOM 908 N N . VAL A 1 114 ? 8.031 5.039 -0.21 1 82.25 114 VAL A N 1
ATOM 909 C CA . VAL A 1 114 ? 7.996 3.789 0.539 1 82.25 114 VAL A CA 1
ATOM 910 C C . VAL A 1 114 ? 7.816 2.617 -0.423 1 82.25 114 VAL A C 1
ATOM 912 O O . VAL A 1 114 ? 8.492 1.591 -0.294 1 82.25 114 VAL A O 1
ATOM 915 N N . GLY A 1 115 ? 6.922 2.729 -1.408 1 80.19 115 GLY A N 1
ATOM 916 C CA . GLY A 1 115 ? 6.699 1.692 -2.404 1 80.19 115 GLY A CA 1
ATOM 917 C C . GLY A 1 115 ? 7.938 1.382 -3.227 1 80.19 115 GLY A C 1
ATOM 918 O O . GLY A 1 115 ? 8.203 0.221 -3.545 1 80.19 115 GLY A O 1
ATOM 919 N N . ARG A 1 116 ? 8.711 2.367 -3.484 1 85.06 116 ARG A N 1
ATOM 920 C CA . ARG A 1 116 ? 9.914 2.209 -4.289 1 85.06 116 ARG A CA 1
ATOM 921 C C . ARG A 1 116 ? 10.977 1.416 -3.535 1 85.06 116 ARG A C 1
ATOM 923 O O . ARG A 1 116 ? 11.766 0.69 -4.141 1 85.06 116 ARG A O 1
ATOM 930 N N . LEU A 1 117 ? 10.906 1.528 -2.213 1 89 117 LEU A N 1
ATOM 931 C CA . LEU A 1 117 ? 11.938 0.878 -1.418 1 89 117 LEU A CA 1
ATOM 932 C C . LEU A 1 117 ? 11.469 -0.481 -0.915 1 89 117 LEU A C 1
ATOM 934 O O . LEU A 1 117 ? 12.258 -1.254 -0.365 1 89 117 LEU A O 1
ATOM 938 N N . THR A 1 118 ? 10.227 -0.757 -1.172 1 87.06 118 THR A N 1
ATOM 939 C CA . THR A 1 118 ? 9.719 -2.018 -0.642 1 87.06 118 THR A CA 1
ATOM 940 C C . THR A 1 118 ? 9.18 -2.9 -1.767 1 87.06 118 THR A C 1
ATOM 942 O O . THR A 1 118 ? 9.914 -3.738 -2.303 1 87.06 118 THR A O 1
ATOM 945 N N . LYS A 1 119 ? 7.973 -2.514 -2.281 1 79.69 119 LYS A N 1
ATOM 946 C CA . LYS A 1 119 ? 7.27 -3.357 -3.244 1 79.69 119 LYS A CA 1
ATOM 947 C C . LYS A 1 119 ? 8.047 -3.455 -4.559 1 79.69 119 LYS A C 1
ATOM 949 O O . LYS A 1 119 ? 8.172 -4.539 -5.129 1 79.69 119 LYS A O 1
ATOM 954 N N . ASP A 1 120 ? 8.516 -2.367 -5.043 1 84.06 120 ASP A N 1
ATOM 955 C CA . ASP A 1 120 ? 9.258 -2.373 -6.301 1 84.06 120 ASP A CA 1
ATOM 956 C C . ASP A 1 120 ? 10.492 -3.266 -6.207 1 84.06 120 ASP A C 1
ATOM 958 O O . ASP A 1 120 ? 10.773 -4.043 -7.121 1 84.06 120 ASP A O 1
ATOM 962 N N . LEU A 1 121 ? 11.164 -3.15 -5.09 1 90.38 121 LEU A N 1
ATOM 963 C CA . LEU A 1 121 ? 12.398 -3.922 -4.934 1 90.38 121 LEU A CA 1
ATOM 964 C C . LEU A 1 121 ? 12.086 -5.402 -4.75 1 90.38 121 LEU A C 1
ATOM 966 O O . LEU A 1 121 ? 12.852 -6.262 -5.199 1 90.38 121 LEU A O 1
ATOM 970 N N . GLU A 1 122 ? 11.016 -5.688 -4.121 1 88.56 122 GLU A N 1
ATOM 971 C CA . GLU A 1 122 ? 10.586 -7.078 -4 1 88.56 122 GLU A CA 1
ATOM 972 C C . GLU A 1 122 ? 10.328 -7.691 -5.375 1 88.56 122 GLU A C 1
ATOM 974 O O . GLU A 1 122 ? 10.727 -8.828 -5.633 1 88.56 122 GLU A O 1
ATOM 979 N N . GLU A 1 123 ? 9.68 -6.93 -6.219 1 86.06 123 GLU A N 1
ATOM 980 C CA . GLU A 1 123 ? 9.406 -7.398 -7.574 1 86.06 123 GLU A CA 1
ATOM 981 C C . GLU A 1 123 ? 10.703 -7.602 -8.359 1 86.06 123 GLU A C 1
ATOM 983 O O . GLU A 1 123 ? 10.828 -8.562 -9.125 1 86.06 123 GLU A O 1
ATOM 988 N N . ILE A 1 124 ? 11.625 -6.703 -8.125 1 90.38 124 ILE A N 1
ATOM 989 C CA . ILE A 1 124 ? 12.922 -6.812 -8.797 1 90.38 124 ILE A CA 1
ATOM 990 C C . ILE A 1 124 ? 13.648 -8.062 -8.305 1 90.38 124 ILE A C 1
ATOM 992 O O . ILE A 1 124 ? 14.242 -8.797 -9.102 1 90.38 124 ILE A O 1
ATOM 996 N N . GLY A 1 125 ? 13.594 -8.227 -7 1 89.81 125 GLY A N 1
ATOM 997 C CA . GLY A 1 125 ? 14.219 -9.422 -6.441 1 89.81 125 GLY A CA 1
ATOM 998 C C . GLY A 1 125 ? 13.625 -10.711 -6.984 1 89.81 125 GLY A C 1
ATOM 999 O O . GLY A 1 125 ? 14.352 -11.664 -7.254 1 89.81 125 GLY A O 1
ATOM 1000 N N . GLU A 1 126 ? 12.375 -10.703 -7.219 1 86.88 126 GLU A N 1
ATOM 1001 C CA . GLU A 1 126 ? 11.695 -11.867 -7.781 1 86.88 126 GLU A CA 1
ATOM 1002 C C . GLU A 1 126 ? 12.133 -12.117 -9.219 1 86.88 126 GLU A C 1
ATOM 1004 O O . GLU A 1 126 ? 12.367 -13.258 -9.617 1 86.88 126 GLU A O 1
ATOM 1009 N N . VAL A 1 127 ? 12.211 -11.086 -9.953 1 86.44 127 VAL A N 1
ATOM 1010 C CA . VAL A 1 127 ? 12.609 -11.203 -11.352 1 86.44 127 VAL A CA 1
ATOM 1011 C C . VAL A 1 127 ? 14.078 -11.609 -11.438 1 86.44 127 VAL A C 1
ATOM 1013 O O . VAL A 1 127 ? 14.469 -12.359 -12.336 1 86.44 127 VAL A O 1
ATOM 1016 N N . ALA A 1 128 ? 14.828 -11.109 -10.516 1 87.81 128 ALA A N 1
ATOM 1017 C CA . ALA A 1 128 ? 16.25 -11.422 -10.516 1 87.81 128 ALA A CA 1
ATOM 1018 C C . ALA A 1 128 ? 16.484 -12.922 -10.32 1 87.81 128 ALA A C 1
ATOM 1020 O O . ALA A 1 128 ? 17.422 -13.492 -10.883 1 87.81 128 ALA A O 1
ATOM 1021 N N . HIS A 1 129 ? 15.641 -13.516 -9.547 1 85.5 129 HIS A N 1
ATOM 1022 C CA . HIS A 1 129 ? 15.773 -14.953 -9.32 1 85.5 129 HIS A CA 1
ATOM 1023 C C . HIS A 1 129 ? 15.055 -15.75 -10.406 1 85.5 129 HIS A C 1
ATOM 1025 O O . HIS A 1 129 ? 15.664 -16.562 -11.086 1 85.5 129 HIS A O 1
ATOM 1031 N N . HIS A 1 130 ? 13.766 -15.438 -10.617 1 81.75 130 HIS A N 1
ATOM 1032 C CA . HIS A 1 130 ? 12.93 -16.266 -11.477 1 81.75 130 HIS A CA 1
ATOM 1033 C C . HIS A 1 130 ? 13.125 -15.906 -12.945 1 81.75 130 HIS A C 1
ATOM 1035 O O . HIS A 1 130 ? 12.984 -16.766 -13.82 1 81.75 130 HIS A O 1
ATOM 1041 N N . GLY A 1 131 ? 13.477 -14.727 -13.25 1 80.19 131 GLY A N 1
ATOM 1042 C CA . GLY A 1 131 ? 13.523 -14.273 -14.633 1 80.19 131 GLY A CA 1
ATOM 1043 C C . GLY A 1 131 ? 14.531 -15.031 -15.477 1 80.19 131 GLY A C 1
ATOM 1044 O O . GLY A 1 131 ? 14.148 -15.883 -16.281 1 80.19 131 GLY A O 1
ATOM 1045 N N . PRO A 1 132 ? 15.758 -14.891 -15.188 1 77.25 132 PRO A N 1
ATOM 1046 C CA . PRO A 1 132 ? 16.766 -15.578 -15.992 1 77.25 132 PRO A CA 1
ATOM 1047 C C . PRO A 1 132 ? 16.719 -17.094 -15.836 1 77.25 132 PRO A C 1
ATOM 1049 O O . PRO A 1 132 ? 16.891 -17.828 -16.812 1 77.25 132 PRO A O 1
ATOM 1052 N N . GLU A 1 133 ? 16.359 -17.469 -14.68 1 80.56 133 GLU A N 1
ATOM 1053 C CA . GLU A 1 133 ? 16.328 -18.906 -14.398 1 80.56 133 GLU A CA 1
ATOM 1054 C C . GLU A 1 133 ? 15.203 -19.594 -15.164 1 80.56 133 GLU A C 1
ATOM 1056 O O . GLU A 1 133 ? 15.43 -20.609 -15.836 1 80.56 133 GLU A O 1
ATOM 1061 N N . ASP A 1 134 ? 14.07 -19.047 -15.078 1 78.75 134 ASP A N 1
ATOM 1062 C CA . ASP A 1 134 ? 12.914 -19.656 -15.734 1 78.75 134 ASP A CA 1
ATOM 1063 C C . ASP A 1 134 ? 13.086 -19.656 -17.25 1 78.75 134 ASP A C 1
ATOM 1065 O O . ASP A 1 134 ? 12.695 -20.609 -17.922 1 78.75 134 ASP A O 1
ATOM 1069 N N . LEU A 1 135 ? 13.633 -18.641 -17.75 1 78.44 135 LEU A N 1
ATOM 1070 C CA . LEU A 1 135 ? 13.859 -18.547 -19.188 1 78.44 135 LEU A CA 1
ATOM 1071 C C . LEU A 1 135 ? 14.867 -19.594 -19.656 1 78.44 135 LEU A C 1
ATOM 1073 O O . LEU A 1 135 ? 14.656 -20.25 -20.672 1 78.44 135 LEU A O 1
ATOM 1077 N N . PHE A 1 136 ? 15.844 -19.734 -18.969 1 79.69 136 PHE A N 1
ATOM 1078 C CA . PHE A 1 136 ? 16.875 -20.688 -19.344 1 79.69 136 PHE A CA 1
ATOM 1079 C C . PHE A 1 136 ? 16.375 -22.125 -19.203 1 79.69 136 PHE A C 1
ATOM 1081 O O . PHE A 1 136 ? 16.656 -22.969 -20.047 1 79.69 136 PHE A O 1
ATOM 1088 N N . ILE A 1 137 ? 15.672 -22.375 -18.109 1 80.81 137 ILE A N 1
ATOM 1089 C CA . ILE A 1 137 ? 15.117 -23.703 -17.906 1 80.81 137 ILE A CA 1
ATOM 1090 C C . ILE A 1 137 ? 14.133 -24.031 -19.031 1 80.81 137 ILE A C 1
ATOM 1092 O O . ILE A 1 137 ? 14.117 -25.141 -19.547 1 80.81 137 ILE A O 1
ATOM 1096 N N . ALA A 1 138 ? 13.375 -23.047 -19.328 1 81.56 138 ALA A N 1
ATOM 1097 C CA . ALA A 1 138 ? 12.398 -23.234 -20.406 1 81.56 138 ALA A CA 1
ATOM 1098 C C . ALA A 1 138 ? 13.094 -23.578 -21.719 1 81.56 138 ALA A C 1
ATOM 1100 O O . ALA A 1 138 ? 12.703 -24.531 -22.406 1 81.56 138 ALA A O 1
ATOM 1101 N N . ILE A 1 139 ? 14.141 -22.922 -22.062 1 82.62 139 ILE A N 1
ATOM 1102 C CA . ILE A 1 139 ? 14.867 -23.109 -23.312 1 82.62 139 ILE A CA 1
ATOM 1103 C C . ILE A 1 139 ? 15.562 -24.469 -23.297 1 82.62 139 ILE A C 1
ATOM 1105 O O . ILE A 1 139 ? 15.492 -25.219 -24.281 1 82.62 139 ILE A O 1
ATOM 1109 N N . MET A 1 140 ? 16.156 -24.766 -22.266 1 84.31 140 MET A N 1
ATOM 1110 C CA . MET A 1 140 ? 16.891 -26.031 -22.156 1 84.31 140 MET A CA 1
ATOM 1111 C C . MET A 1 140 ? 15.93 -27.219 -22.188 1 84.31 140 MET A C 1
ATOM 1113 O O . MET A 1 140 ? 16.219 -28.234 -22.812 1 84.31 140 MET A O 1
ATOM 1117 N N . THR A 1 141 ? 14.836 -27.047 -21.438 1 84.12 141 THR A N 1
ATOM 1118 C CA . THR A 1 141 ? 13.844 -28.109 -21.453 1 84.12 141 THR A CA 1
ATOM 1119 C C . THR A 1 141 ? 13.266 -28.297 -22.844 1 84.12 141 THR A C 1
ATOM 1121 O O . THR A 1 141 ? 13.047 -29.438 -23.281 1 84.12 141 THR A O 1
ATOM 1124 N N . PHE A 1 142 ? 13.031 -27.203 -23.469 1 84.94 142 PHE A N 1
ATOM 1125 C CA . PHE A 1 142 ? 12.508 -27.25 -24.828 1 84.94 142 PHE A CA 1
ATOM 1126 C C . PHE A 1 142 ? 13.484 -27.953 -25.766 1 84.94 142 PHE A C 1
ATOM 1128 O O . PHE A 1 142 ? 13.102 -28.891 -26.484 1 84.94 142 PHE A O 1
ATOM 1135 N N . ILE A 1 143 ? 14.68 -27.578 -25.734 1 88.12 143 ILE A N 1
ATOM 1136 C CA . ILE A 1 143 ? 15.703 -28.141 -26.59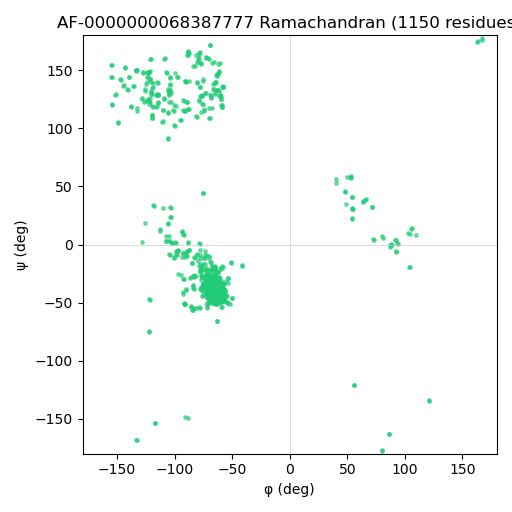4 1 88.12 143 ILE A CA 1
ATOM 1137 C C . ILE A 1 143 ? 15.961 -29.594 -26.219 1 88.12 143 ILE A C 1
ATOM 1139 O O . ILE A 1 143 ? 16.062 -30.469 -27.078 1 88.12 143 ILE A O 1
ATOM 1143 N N . GLY A 1 144 ? 16.094 -29.781 -24.906 1 88.5 144 GLY A N 1
ATOM 1144 C CA . GLY A 1 144 ? 16.328 -31.141 -24.438 1 88.5 144 GLY A CA 1
ATOM 1145 C C . GLY A 1 144 ? 15.211 -32.094 -24.812 1 88.5 144 GLY A C 1
ATOM 1146 O O . GLY A 1 144 ? 15.477 -33.188 -25.297 1 88.5 144 GLY A O 1
ATOM 1147 N N . ALA A 1 145 ? 13.984 -31.719 -24.562 1 89.75 145 ALA A N 1
ATOM 1148 C CA . ALA A 1 145 ? 12.836 -32.562 -24.906 1 89.75 145 ALA A CA 1
ATOM 1149 C C . ALA A 1 145 ? 12.766 -32.781 -26.422 1 89.75 145 ALA A C 1
ATOM 1151 O O . ALA A 1 145 ? 12.484 -33.906 -26.875 1 89.75 145 ALA A O 1
ATOM 1152 N N . PHE A 1 146 ? 13.078 -31.812 -27.188 1 90.5 146 PHE A N 1
ATOM 1153 C CA . PHE A 1 146 ? 13.039 -31.922 -28.641 1 90.5 146 PHE A CA 1
ATOM 1154 C C . PHE A 1 146 ? 14.102 -32.875 -29.156 1 90.5 146 PHE A C 1
ATOM 1156 O O . PHE A 1 146 ? 13.828 -33.719 -30.016 1 90.5 146 PHE A O 1
ATOM 1163 N N . LEU A 1 147 ? 15.258 -32.75 -28.641 1 92.56 147 LEU A N 1
ATOM 1164 C CA . LEU A 1 147 ? 16.344 -33.656 -29.047 1 92.56 147 LEU A CA 1
ATOM 1165 C C . LEU A 1 147 ? 16.016 -35.094 -28.703 1 92.56 147 LEU A C 1
ATOM 1167 O O . LEU A 1 147 ? 16.297 -36 -29.484 1 92.56 147 LEU A O 1
ATOM 1171 N N . LEU A 1 148 ? 15.438 -35.312 -27.578 1 92.44 148 LEU A N 1
ATOM 1172 C CA . LEU A 1 148 ? 15.047 -36.688 -27.203 1 92.44 148 LEU A CA 1
ATOM 1173 C C . LEU A 1 148 ? 13.93 -37.188 -28.094 1 92.44 148 LEU A C 1
ATOM 1175 O O . LEU A 1 148 ? 13.906 -38.375 -28.453 1 92.44 148 LEU A O 1
ATOM 1179 N N . MET A 1 149 ? 13.016 -36.281 -28.406 1 93.12 149 MET A N 1
ATOM 1180 C CA . MET A 1 149 ? 11.953 -36.688 -29.328 1 93.12 149 MET A CA 1
ATOM 1181 C C . MET A 1 149 ? 12.531 -37.094 -30.688 1 93.12 149 MET A C 1
ATOM 1183 O O . MET A 1 149 ? 12.086 -38.062 -31.281 1 93.12 149 MET A O 1
ATOM 1187 N N . MET A 1 150 ? 13.57 -36.438 -31.109 1 94.25 150 MET A N 1
ATOM 1188 C CA . MET A 1 150 ? 14.234 -36.75 -32.375 1 94.25 150 MET A CA 1
ATOM 1189 C C . MET A 1 150 ? 14.93 -38.125 -32.281 1 94.25 150 MET A C 1
ATOM 1191 O O . MET A 1 150 ? 15.016 -38.844 -33.281 1 94.25 150 MET A O 1
ATOM 1195 N N . SER A 1 151 ? 15.406 -38.375 -31.125 1 92.88 151 SER A N 1
ATOM 1196 C CA . SER A 1 151 ? 16.094 -39.656 -30.938 1 92.88 151 SER A CA 1
ATOM 1197 C C . SER A 1 151 ? 15.102 -40.812 -30.984 1 92.88 151 SER A C 1
ATOM 1199 O O . SER A 1 151 ? 15.492 -41.938 -31.297 1 92.88 151 SER A O 1
ATOM 1201 N N . VAL A 1 152 ? 13.844 -40.594 -30.656 1 92.31 152 VAL A N 1
ATOM 1202 C CA . VAL A 1 152 ? 12.828 -41.656 -30.703 1 92.31 152 VAL A CA 1
ATOM 1203 C C . VAL A 1 152 ? 12.297 -41.812 -32.125 1 92.31 152 VAL A C 1
ATOM 1205 O O . VAL A 1 152 ? 12.305 -42.906 -32.688 1 92.31 152 VAL A O 1
ATOM 1208 N N . ASN A 1 153 ? 11.82 -40.656 -32.688 1 94.38 153 ASN A N 1
ATOM 1209 C CA . ASN A 1 153 ? 11.352 -40.625 -34.062 1 94.38 153 ASN A CA 1
ATOM 1210 C C . ASN A 1 153 ? 11.461 -39.219 -34.656 1 94.38 153 ASN A C 1
ATOM 1212 O O . ASN A 1 153 ? 10.781 -38.281 -34.188 1 94.38 153 ASN A O 1
ATOM 1216 N N . VAL A 1 154 ? 12.164 -39.031 -35.688 1 94.44 154 VAL A N 1
ATOM 1217 C CA . VAL A 1 154 ? 12.484 -37.719 -36.25 1 94.44 154 VAL A CA 1
ATOM 1218 C C . VAL A 1 154 ? 11.234 -37.125 -36.906 1 94.44 154 VAL A C 1
ATOM 1220 O O . VAL A 1 154 ? 10.945 -35.938 -36.75 1 94.44 154 VAL A O 1
ATOM 1223 N N . GLN A 1 155 ? 10.477 -37.938 -37.594 1 93.62 155 GLN A N 1
ATOM 1224 C CA . GLN A 1 155 ? 9.297 -37.438 -38.281 1 93.62 155 GLN A CA 1
ATOM 1225 C C . GLN A 1 155 ? 8.234 -36.969 -37.312 1 93.62 155 GLN A C 1
ATOM 1227 O O . GLN A 1 155 ? 7.656 -35.875 -37.5 1 93.62 155 GLN A O 1
ATOM 1232 N N . LEU A 1 156 ? 8.062 -37.75 -36.281 1 92.56 156 LEU A N 1
ATOM 1233 C CA . LEU A 1 156 ? 7.086 -37.375 -35.25 1 92.56 156 LEU A CA 1
ATOM 1234 C C . LEU A 1 156 ? 7.527 -36.125 -34.531 1 92.56 156 LEU A C 1
ATOM 1236 O O . LEU A 1 156 ? 6.695 -35.281 -34.156 1 92.56 156 LEU A O 1
ATOM 1240 N N . ALA A 1 157 ? 8.797 -36 -34.25 1 93.94 157 ALA A N 1
ATOM 1241 C CA . ALA A 1 157 ? 9.359 -34.812 -33.594 1 93.94 157 ALA A CA 1
ATOM 1242 C C . ALA A 1 157 ? 9.141 -33.562 -34.438 1 93.94 157 ALA A C 1
ATOM 1244 O O . ALA A 1 157 ? 8.805 -32.5 -33.875 1 93.94 157 ALA A O 1
ATOM 1245 N N . LEU A 1 158 ? 9.273 -33.625 -35.688 1 92.56 158 LEU A N 1
ATOM 1246 C CA . LEU A 1 158 ? 9.102 -32.5 -36.562 1 92.56 158 LEU A CA 1
ATOM 1247 C C . LEU A 1 158 ? 7.641 -32.062 -36.656 1 92.56 158 LEU A C 1
ATOM 1249 O O . LEU A 1 158 ? 7.332 -30.875 -36.719 1 92.56 158 LEU A O 1
ATOM 1253 N N . VAL A 1 159 ? 6.773 -33 -36.594 1 88.88 159 VAL A N 1
ATOM 1254 C CA . VAL A 1 159 ? 5.348 -32.719 -36.594 1 88.88 159 VAL A CA 1
ATOM 1255 C C . VAL A 1 159 ? 4.977 -31.953 -35.344 1 88.88 159 VAL A C 1
ATOM 1257 O O . VAL A 1 159 ? 4.227 -30.984 -35.375 1 88.88 159 VAL A O 1
ATOM 1260 N N . THR A 1 160 ? 5.562 -32.469 -34.25 1 87.88 160 THR A N 1
ATOM 1261 C CA . THR A 1 160 ? 5.289 -31.828 -32.969 1 87.88 160 THR A CA 1
ATOM 1262 C C . THR A 1 160 ? 5.887 -30.422 -32.938 1 87.88 160 THR A C 1
ATOM 1264 O O . THR A 1 160 ? 5.258 -29.484 -32.438 1 87.88 160 THR A O 1
ATOM 1267 N N . ALA A 1 161 ? 7.059 -30.219 -33.469 1 86.94 161 ALA A N 1
ATOM 1268 C CA . ALA A 1 161 ? 7.75 -28.938 -33.469 1 86.94 161 ALA A CA 1
ATOM 1269 C C . ALA A 1 161 ? 7.012 -27.922 -34.344 1 86.94 161 ALA A C 1
ATOM 1271 O O . ALA A 1 161 ? 7.074 -26.703 -34.062 1 86.94 161 ALA A O 1
ATOM 1272 N N . ALA A 1 162 ? 6.309 -28.375 -35.281 1 85.19 162 ALA A N 1
ATOM 1273 C CA . ALA A 1 162 ? 5.57 -27.484 -36.188 1 85.19 162 ALA A CA 1
ATOM 1274 C C . ALA A 1 162 ? 4.312 -26.938 -35.5 1 85.19 162 ALA A C 1
ATOM 1276 O O . ALA A 1 162 ? 3.873 -25.828 -35.812 1 85.19 162 ALA A O 1
ATOM 1277 N N . VAL A 1 163 ? 3.799 -27.656 -34.562 1 80.81 163 VAL A N 1
ATOM 1278 C CA . VAL A 1 163 ? 2.555 -27.266 -33.906 1 80.81 163 VAL A CA 1
ATOM 1279 C C . VAL A 1 163 ? 2.842 -26.25 -32.812 1 80.81 163 VAL A C 1
ATOM 1281 O O . VAL A 1 163 ? 2.037 -25.344 -32.562 1 80.81 163 VAL A O 1
ATOM 1284 N N . VAL A 1 164 ? 4.031 -26.297 -32.281 1 76.06 164 VAL A N 1
ATOM 1285 C CA . VAL A 1 164 ? 4.387 -25.484 -31.109 1 76.06 164 VAL A CA 1
ATOM 1286 C C . VAL A 1 164 ? 4.453 -24.016 -31.5 1 76.06 164 VAL A C 1
ATOM 1288 O O . VAL A 1 164 ? 3.908 -23.156 -30.812 1 76.06 164 VAL A O 1
ATOM 1291 N N . PRO A 1 165 ? 5.086 -23.609 -32.625 1 75.06 165 PRO A N 1
ATOM 1292 C CA . PRO A 1 165 ? 5.113 -22.203 -33.031 1 75.06 165 PRO A CA 1
ATOM 1293 C C . PRO A 1 165 ? 3.721 -21.625 -33.25 1 75.06 165 PRO A C 1
ATOM 1295 O O . PRO A 1 165 ? 3.477 -20.453 -32.969 1 75.06 165 PRO A O 1
ATOM 1298 N N . VAL A 1 166 ? 2.789 -22.438 -33.688 1 76.31 166 VAL A N 1
ATOM 1299 C CA . VAL A 1 166 ? 1.425 -21.984 -33.938 1 76.31 166 VAL A CA 1
ATOM 1300 C C . VAL A 1 166 ? 0.729 -21.719 -32.594 1 76.31 166 VAL A C 1
ATOM 1302 O O . VAL A 1 166 ? 0.061 -20.688 -32.438 1 76.31 166 VAL A O 1
ATOM 1305 N N . THR A 1 167 ? 0.998 -22.609 -31.719 1 73.81 167 THR A N 1
ATOM 1306 C CA . THR A 1 167 ? 0.407 -22.453 -30.406 1 73.81 167 THR A CA 1
ATOM 1307 C C . THR A 1 167 ? 1.022 -21.25 -29.672 1 73.81 167 THR A C 1
ATOM 1309 O O . THR A 1 167 ? 0.32 -20.5 -29 1 73.81 167 THR A O 1
ATOM 1312 N N . ALA A 1 168 ? 2.318 -21.109 -29.844 1 72.31 168 ALA A N 1
ATOM 1313 C CA . ALA A 1 168 ? 3.014 -19.984 -29.219 1 72.31 168 ALA A CA 1
ATOM 1314 C C . ALA A 1 168 ? 2.523 -18.656 -29.781 1 72.31 168 ALA A C 1
ATOM 1316 O O . ALA A 1 168 ? 2.385 -17.672 -29.047 1 72.31 168 ALA A O 1
ATOM 1317 N N . TRP A 1 169 ? 2.234 -18.656 -31 1 75.44 169 TRP A N 1
ATOM 1318 C CA . TRP A 1 169 ? 1.761 -17.438 -31.656 1 75.44 169 TRP A CA 1
ATOM 1319 C C . TRP A 1 169 ? 0.371 -17.062 -31.156 1 75.44 169 TRP A C 1
ATOM 1321 O O . TRP A 1 169 ? 0.106 -15.891 -30.875 1 75.44 169 TRP A O 1
ATOM 1331 N N . VAL A 1 170 ? -0.518 -18 -31.031 1 73 170 VAL A N 1
ATOM 1332 C CA . VAL A 1 170 ? -1.878 -17.734 -30.562 1 73 170 VAL A CA 1
ATOM 1333 C C . VAL A 1 170 ? -1.85 -17.25 -29.109 1 73 170 VAL A C 1
ATOM 1335 O O . VAL A 1 170 ? -2.539 -16.297 -28.766 1 73 170 VAL A O 1
ATOM 1338 N N . THR A 1 171 ? -0.987 -17.781 -28.391 1 70.19 171 THR A N 1
ATOM 1339 C CA . THR A 1 171 ? -0.901 -17.422 -26.984 1 70.19 171 THR A CA 1
ATOM 1340 C C . THR A 1 171 ? -0.259 -16.047 -26.797 1 70.19 171 THR A C 1
ATOM 1342 O O . THR A 1 171 ? -0.647 -15.289 -25.922 1 70.19 171 THR A O 1
ATOM 1345 N N . SER A 1 172 ? 0.683 -15.727 -27.672 1 72.69 172 SER A N 1
ATOM 1346 C CA . SER A 1 172 ? 1.366 -14.438 -27.562 1 72.69 172 SER A CA 1
ATOM 1347 C C . SER A 1 172 ? 0.432 -13.289 -27.906 1 72.69 172 SER A C 1
ATOM 1349 O O . SER A 1 172 ? 0.526 -12.203 -27.328 1 72.69 172 SER A O 1
ATOM 1351 N N . ARG A 1 173 ? -0.483 -13.492 -28.766 1 76 173 ARG A N 1
ATOM 1352 C CA . ARG A 1 173 ? -1.443 -12.461 -29.141 1 76 173 ARG A CA 1
ATOM 1353 C C . ARG A 1 173 ? -2.361 -12.117 -27.969 1 76 173 ARG A C 1
ATOM 1355 O O . ARG A 1 173 ? -2.67 -10.945 -27.734 1 76 173 ARG A O 1
ATOM 1362 N N . TYR A 1 174 ? -2.719 -13.094 -27.25 1 76.12 174 TYR A N 1
ATOM 1363 C CA . TYR A 1 174 ? -3.572 -12.852 -26.078 1 76.12 174 TYR A CA 1
ATOM 1364 C C . TYR A 1 174 ? -2.768 -12.281 -24.922 1 76.12 174 TYR A C 1
ATOM 1366 O O . TYR A 1 174 ? -3.311 -11.562 -24.078 1 76.12 174 TYR A O 1
ATOM 1374 N N . GLY A 1 175 ? -1.47 -12.539 -24.969 1 70.44 175 GLY A N 1
ATOM 1375 C CA . GLY A 1 175 ? -0.594 -11.938 -23.969 1 70.44 175 GLY A CA 1
ATOM 1376 C C . GLY A 1 175 ? -0.511 -10.422 -24.094 1 70.44 175 GLY A C 1
ATOM 1377 O O . GLY A 1 175 ? -0.552 -9.719 -23.078 1 70.44 175 GLY A O 1
ATOM 1378 N N . GLY A 1 176 ? -0.432 -9.914 -25.312 1 71.25 176 GLY A N 1
ATOM 1379 C CA . GLY A 1 176 ? -0.41 -8.477 -25.531 1 71.25 176 GLY A CA 1
ATOM 1380 C C . GLY A 1 176 ? -1.685 -7.789 -25.094 1 71.25 176 GLY A C 1
ATOM 1381 O O . GLY A 1 176 ? -1.635 -6.742 -24.438 1 71.25 176 GLY A O 1
ATOM 1382 N N . ARG A 1 177 ? -2.809 -8.406 -25.312 1 77.19 177 ARG A N 1
ATOM 1383 C CA . ARG A 1 177 ? -4.094 -7.859 -24.891 1 77.19 177 ARG A CA 1
ATOM 1384 C C . ARG A 1 177 ? -4.219 -7.867 -23.359 1 77.19 177 ARG A C 1
ATOM 1386 O O . ARG A 1 177 ? -4.781 -6.934 -22.781 1 77.19 177 ARG A O 1
ATOM 1393 N N . MET A 1 178 ? -3.662 -8.844 -22.844 1 75 178 MET A N 1
ATOM 1394 C CA . MET A 1 178 ? -3.695 -8.969 -21.391 1 75 178 MET A CA 1
ATOM 1395 C C . MET A 1 178 ? -2.891 -7.852 -20.734 1 75 178 MET A C 1
ATOM 1397 O O . MET A 1 178 ? -3.322 -7.27 -19.734 1 75 178 MET A O 1
ATOM 1401 N N . THR A 1 179 ? -1.781 -7.523 -21.391 1 70.5 179 THR A N 1
ATOM 1402 C CA . THR A 1 179 ? -0.928 -6.469 -20.859 1 70.5 179 THR A CA 1
ATOM 1403 C C . THR A 1 179 ? -1.649 -5.121 -20.891 1 70.5 179 THR A C 1
ATOM 1405 O O . THR A 1 179 ? -1.57 -4.348 -19.938 1 70.5 179 THR A O 1
ATOM 1408 N N . GLN A 1 180 ? -2.357 -4.844 -21.906 1 74.94 180 GLN A N 1
ATOM 1409 C CA . GLN A 1 180 ? -3.105 -3.598 -22.031 1 74.94 180 GLN A CA 1
ATOM 1410 C C . GLN A 1 180 ? -4.242 -3.535 -21 1 74.94 180 GLN A C 1
ATOM 1412 O O . GLN A 1 180 ? -4.504 -2.48 -20.422 1 74.94 180 GLN A O 1
ATOM 1417 N N . ASN A 1 181 ? -4.875 -4.641 -20.859 1 76.81 181 ASN A N 1
ATOM 1418 C CA . ASN A 1 181 ? -5.965 -4.691 -19.891 1 76.81 181 ASN A CA 1
ATOM 1419 C C . ASN A 1 181 ? -5.453 -4.52 -18.469 1 76.81 181 ASN A C 1
ATOM 1421 O O . ASN A 1 181 ? -6.113 -3.891 -17.641 1 76.81 181 ASN A O 1
ATOM 1425 N N . PHE A 1 182 ? -4.355 -4.992 -18.203 1 72.44 182 PHE A N 1
ATOM 1426 C CA . PHE A 1 182 ? -3.77 -4.852 -16.875 1 72.44 182 PHE A CA 1
ATOM 1427 C C . PHE A 1 182 ? -3.412 -3.396 -16.594 1 72.44 182 PHE A C 1
ATOM 1429 O O . PHE A 1 182 ? -3.586 -2.912 -15.477 1 72.44 182 PHE A O 1
ATOM 1436 N N . ARG A 1 183 ? -2.924 -2.783 -17.641 1 70.56 183 ARG A N 1
ATOM 1437 C CA . ARG A 1 183 ? -2.633 -1.362 -17.484 1 70.56 183 ARG A CA 1
ATOM 1438 C C . ARG A 1 183 ? -3.898 -0.578 -17.156 1 70.56 183 ARG A C 1
ATOM 1440 O O . ARG A 1 183 ? -3.879 0.302 -16.297 1 70.56 183 ARG A O 1
ATOM 1447 N N . ALA A 1 184 ? -4.934 -0.926 -17.812 1 75.62 184 ALA A N 1
ATOM 1448 C CA . ALA A 1 184 ? -6.219 -0.282 -17.547 1 75.62 184 ALA A CA 1
ATOM 1449 C C . ALA A 1 184 ? -6.695 -0.585 -16.125 1 75.62 184 ALA A C 1
ATOM 1451 O O . ALA A 1 184 ? -7.211 0.296 -15.438 1 75.62 184 ALA A O 1
ATOM 1452 N N . LEU A 1 185 ? -6.516 -1.769 -15.727 1 76.19 185 LEU A N 1
ATOM 1453 C CA . LEU A 1 185 ? -6.93 -2.195 -14.391 1 76.19 185 LEU A CA 1
ATOM 1454 C C . LEU A 1 185 ? -6.168 -1.428 -13.312 1 76.19 185 LEU A C 1
ATOM 1456 O O . LEU A 1 185 ? -6.758 -0.992 -12.32 1 76.19 185 LEU A O 1
ATOM 1460 N N . TYR A 1 186 ? -4.934 -1.271 -13.539 1 65.62 186 TYR A N 1
ATOM 1461 C CA . TYR A 1 186 ? -4.121 -0.526 -12.586 1 65.62 186 TYR A CA 1
ATOM 1462 C C . TYR A 1 186 ? -4.59 0.92 -12.477 1 65.62 186 TYR A C 1
ATOM 1464 O O . TYR A 1 186 ? -4.617 1.493 -11.383 1 65.62 186 TYR A O 1
ATOM 1472 N N . GLY A 1 187 ? -4.941 1.49 -13.602 1 71 187 GLY A N 1
ATOM 1473 C CA . GLY A 1 187 ? -5.484 2.838 -13.586 1 71 187 GLY A CA 1
ATOM 1474 C C . GLY A 1 187 ? -6.773 2.955 -12.797 1 71 187 GLY A C 1
ATOM 1475 O O . GLY A 1 187 ? -6.941 3.891 -12.008 1 71 187 GLY A O 1
ATOM 1476 N N . ARG A 1 188 ? -7.547 1.984 -12.961 1 76.81 188 ARG A N 1
ATOM 1477 C CA . ARG A 1 188 ? -8.812 1.981 -12.242 1 76.81 188 ARG A CA 1
ATOM 1478 C C . ARG A 1 188 ? -8.602 1.803 -10.75 1 76.81 188 ARG A C 1
ATOM 1480 O O . ARG A 1 188 ? -9.305 2.406 -9.938 1 76.81 188 ARG A O 1
ATOM 1487 N N . VAL A 1 189 ? -7.684 1.012 -10.422 1 75.38 189 VAL A N 1
ATOM 1488 C CA . VAL A 1 189 ? -7.34 0.806 -9.023 1 75.38 189 VAL A CA 1
ATOM 1489 C C . VAL A 1 189 ? -6.84 2.115 -8.414 1 75.38 189 VAL A C 1
ATOM 1491 O O . VAL A 1 189 ? -7.184 2.449 -7.277 1 75.38 189 VAL A O 1
ATOM 1494 N N . GLY A 1 190 ? -6.055 2.76 -9.188 1 71.69 190 GLY A N 1
ATOM 1495 C CA . GLY A 1 190 ? -5.582 4.062 -8.742 1 71.69 190 GLY A CA 1
ATOM 1496 C C . GLY A 1 190 ? -6.703 5.047 -8.477 1 71.69 190 GLY A C 1
ATOM 1497 O O . GLY A 1 190 ? -6.715 5.723 -7.445 1 71.69 190 GLY A O 1
ATOM 1498 N N . ASP A 1 191 ? -7.605 5.082 -9.344 1 75.56 191 ASP A N 1
ATOM 1499 C CA . ASP A 1 191 ? -8.758 5.961 -9.203 1 75.56 191 ASP A CA 1
ATOM 1500 C C . ASP A 1 191 ? -9.586 5.59 -7.969 1 75.56 191 ASP A C 1
ATOM 1502 O O . ASP A 1 191 ? -10.031 6.465 -7.227 1 75.56 191 ASP A O 1
ATOM 1506 N N . PHE A 1 192 ? -9.648 4.395 -7.812 1 77.94 192 PHE A N 1
ATOM 1507 C CA . PHE A 1 192 ? -10.375 3.846 -6.676 1 77.94 192 PHE A CA 1
ATOM 1508 C C . PHE A 1 192 ? -9.703 4.227 -5.363 1 77.94 192 PHE A C 1
ATOM 1510 O O . PHE A 1 192 ? -10.367 4.672 -4.426 1 77.94 192 PHE A O 1
ATOM 1517 N N . ASN A 1 193 ? -8.539 4.066 -5.375 1 75.69 193 ASN A N 1
ATOM 1518 C CA . ASN A 1 193 ? -7.781 4.387 -4.172 1 75.69 193 ASN A CA 1
ATOM 1519 C C . ASN A 1 193 ? -7.848 5.875 -3.842 1 75.69 193 ASN A C 1
ATOM 1521 O O . ASN A 1 193 ? -8.016 6.25 -2.682 1 75.69 193 ASN A O 1
ATOM 1525 N N . ALA A 1 194 ? -7.777 6.594 -4.84 1 76.44 194 ALA A N 1
ATOM 1526 C CA . ALA A 1 194 ? -7.824 8.039 -4.652 1 76.44 194 ALA A CA 1
ATOM 1527 C C . ALA A 1 194 ? -9.18 8.484 -4.117 1 76.44 194 ALA A C 1
ATOM 1529 O O . ALA A 1 194 ? -9.258 9.352 -3.244 1 76.44 194 ALA A O 1
ATOM 1530 N N . ARG A 1 195 ? -10.195 7.902 -4.621 1 83.81 195 ARG A N 1
ATOM 1531 C CA . ARG A 1 195 ? -11.547 8.234 -4.203 1 83.81 195 ARG A CA 1
ATOM 1532 C C . ARG A 1 195 ? -11.773 7.871 -2.738 1 83.81 195 ARG A C 1
ATOM 1534 O O . ARG A 1 195 ? -12.352 8.648 -1.979 1 83.81 195 ARG A O 1
ATOM 1541 N N . ILE A 1 196 ? -11.336 6.758 -2.385 1 85.62 196 ILE A N 1
ATOM 1542 C CA . ILE A 1 196 ? -11.508 6.301 -1.01 1 85.62 196 ILE A CA 1
ATOM 1543 C C . ILE A 1 196 ? -10.695 7.188 -0.065 1 85.62 196 ILE A C 1
ATOM 1545 O O . ILE A 1 196 ? -11.195 7.59 0.991 1 85.62 196 ILE A O 1
ATOM 1549 N N . GLU A 1 197 ? -9.477 7.461 -0.443 1 82.19 197 GLU A N 1
ATOM 1550 C CA . GLU A 1 197 ? -8.609 8.312 0.374 1 82.19 197 GLU A CA 1
ATOM 1551 C C . GLU A 1 197 ? -9.227 9.695 0.569 1 82.19 197 GLU A C 1
ATOM 1553 O O . GLU A 1 197 ? -9.195 10.242 1.672 1 82.19 197 GLU A O 1
ATOM 1558 N N . GLU A 1 198 ? -9.75 10.195 -0.456 1 83.31 198 GLU A N 1
ATOM 1559 C CA . GLU A 1 198 ? -10.391 11.516 -0.394 1 83.31 198 GLU A CA 1
ATOM 1560 C C . GLU A 1 198 ? -11.641 11.477 0.471 1 83.31 198 GLU A C 1
ATOM 1562 O O . GLU A 1 198 ? -11.898 12.406 1.242 1 83.31 198 GLU A O 1
ATOM 1567 N N . ASN A 1 199 ? -12.406 10.484 0.233 1 87.88 199 ASN A N 1
ATOM 1568 C CA . ASN A 1 199 ? -13.641 10.367 1.002 1 87.88 199 ASN A CA 1
ATOM 1569 C C . ASN A 1 199 ? -13.359 10.188 2.49 1 87.88 199 ASN A C 1
ATOM 1571 O O . ASN A 1 199 ? -13.969 10.844 3.328 1 87.88 199 ASN A O 1
ATOM 1575 N N . VAL A 1 200 ? -12.422 9.383 2.791 1 84.44 200 VAL A N 1
ATOM 1576 C CA . VAL A 1 200 ? -12.086 9.109 4.184 1 84.44 200 VAL A CA 1
ATOM 1577 C C . VAL A 1 200 ? -11.414 10.336 4.801 1 84.44 200 VAL A C 1
ATOM 1579 O O . VAL A 1 200 ? -11.703 10.703 5.941 1 84.44 200 VAL A O 1
ATOM 1582 N N . GLY A 1 201 ? -10.562 10.922 4.066 1 79.19 201 GLY A N 1
ATOM 1583 C CA . GLY A 1 201 ? -9.906 12.133 4.539 1 79.19 201 GLY A CA 1
ATOM 1584 C C . GLY A 1 201 ? -10.859 13.297 4.73 1 79.19 201 GLY A C 1
ATOM 1585 O O . GLY A 1 201 ? -10.656 14.133 5.609 1 79.19 201 GLY A O 1
ATOM 1586 N N . GLY A 1 202 ? -11.859 13.383 3.885 1 85.56 202 GLY A N 1
ATOM 1587 C CA . GLY A 1 202 ? -12.836 14.461 3.936 1 85.56 202 GLY A CA 1
ATOM 1588 C C . GLY A 1 202 ? -14.156 14.047 4.547 1 85.56 202 GLY A C 1
ATOM 1589 O O . GLY A 1 202 ? -15.195 14.648 4.254 1 85.56 202 GLY A O 1
ATOM 1590 N N . MET A 1 203 ? -14.125 13.047 5.34 1 87.06 203 MET A N 1
ATOM 1591 C CA . MET A 1 203 ? -15.375 12.5 5.855 1 87.06 203 MET A CA 1
ATOM 1592 C C . MET A 1 203 ? -16.141 13.555 6.652 1 87.06 203 MET A C 1
ATOM 1594 O O . MET A 1 203 ? -17.359 13.602 6.617 1 87.06 203 MET A O 1
ATOM 1598 N N . ARG A 1 204 ? -15.414 14.414 7.332 1 84.75 204 ARG A N 1
ATOM 1599 C CA . ARG A 1 204 ? -16.047 15.469 8.117 1 84.75 204 ARG A CA 1
ATOM 1600 C C . ARG A 1 204 ? -16.812 16.438 7.215 1 84.75 204 ARG A C 1
ATOM 1602 O O . ARG A 1 204 ? -17.922 16.875 7.562 1 84.75 204 ARG A O 1
ATOM 1609 N N . VAL A 1 205 ? -16.234 16.703 6.125 1 87.94 205 VAL A N 1
ATOM 1610 C CA . VAL A 1 205 ? -16.891 17.594 5.168 1 87.94 205 VAL A CA 1
ATOM 1611 C C . VAL A 1 205 ? -18.062 16.875 4.516 1 87.94 205 VAL A C 1
ATOM 1613 O O . VAL A 1 205 ? -19.141 17.469 4.34 1 87.94 205 VAL A O 1
ATOM 1616 N N . VAL A 1 206 ? -17.922 15.641 4.199 1 91.5 206 VAL A N 1
ATOM 1617 C CA . VAL A 1 206 ? -18.984 14.859 3.561 1 91.5 206 VAL A CA 1
ATOM 1618 C C . VAL A 1 206 ? -20.219 14.82 4.457 1 91.5 206 VAL A C 1
ATOM 1620 O O . VAL A 1 206 ? -21.328 15.07 3.998 1 91.5 206 VAL A O 1
ATOM 1623 N N . GLN A 1 207 ? -19.984 14.602 5.695 1 89.56 207 GLN A N 1
ATOM 1624 C CA . GLN A 1 207 ? -21.094 14.5 6.633 1 89.56 207 GLN A CA 1
ATOM 1625 C C . GLN A 1 207 ? -21.656 15.875 6.984 1 89.56 207 GLN A C 1
ATOM 1627 O O . GLN A 1 207 ? -22.859 16.031 7.172 1 89.56 207 GLN A O 1
ATOM 1632 N N . ALA A 1 208 ? -20.734 16.828 7.078 1 89.25 208 ALA A N 1
ATOM 1633 C CA . ALA A 1 208 ? -21.172 18.188 7.402 1 89.25 208 ALA A CA 1
ATOM 1634 C C . ALA A 1 208 ? -22.094 18.734 6.324 1 89.25 208 ALA A C 1
ATOM 1636 O O . ALA A 1 208 ? -23 19.531 6.617 1 89.25 208 ALA A O 1
ATOM 1637 N N . PHE A 1 209 ? -21.891 18.281 5.129 1 91.44 209 PHE A N 1
ATOM 1638 C CA . PHE A 1 209 ? -22.703 18.766 4.02 1 91.44 209 PHE A CA 1
ATOM 1639 C C . PHE A 1 209 ? -23.781 17.75 3.654 1 91.44 209 PHE A C 1
ATOM 1641 O O . PHE A 1 209 ? -24.562 17.969 2.715 1 91.44 209 PHE A O 1
ATOM 1648 N N . ALA A 1 210 ? -23.875 16.625 4.367 1 90.62 210 ALA A N 1
ATOM 1649 C CA . ALA A 1 210 ? -24.859 15.57 4.141 1 90.62 210 ALA A CA 1
ATOM 1650 C C . ALA A 1 210 ? -24.828 15.094 2.691 1 90.62 210 ALA A C 1
ATOM 1652 O O . ALA A 1 210 ? -25.859 14.984 2.043 1 90.62 210 ALA A O 1
ATOM 1653 N N . ASN A 1 211 ? -23.625 14.969 2.172 1 92.25 211 ASN A N 1
ATOM 1654 C CA . ASN A 1 211 ? -23.453 14.555 0.783 1 92.25 211 ASN A CA 1
ATOM 1655 C C . ASN A 1 211 ? -23.016 13.094 0.683 1 92.25 211 ASN A C 1
ATOM 1657 O O . ASN A 1 211 ? -22.281 12.719 -0.223 1 92.25 211 ASN A O 1
ATOM 1661 N N . GLU A 1 212 ? -23.453 12.273 1.602 1 91.94 212 GLU A N 1
ATOM 1662 C CA . GLU A 1 212 ? -23.078 10.859 1.604 1 91.94 212 GLU A CA 1
ATOM 1663 C C . GLU A 1 212 ? -23.594 10.148 0.361 1 91.94 212 GLU A C 1
ATOM 1665 O O . GLU A 1 212 ? -22.906 9.32 -0.229 1 91.94 212 GLU A O 1
ATOM 1670 N N . ASP A 1 213 ? -24.812 10.477 -0.067 1 91.69 213 ASP A N 1
ATOM 1671 C CA . ASP A 1 213 ? -25.406 9.828 -1.233 1 91.69 213 ASP A CA 1
ATOM 1672 C C . ASP A 1 213 ? -24.641 10.172 -2.504 1 91.69 213 ASP A C 1
ATOM 1674 O O . ASP A 1 213 ? -24.469 9.32 -3.379 1 91.69 213 ASP A O 1
ATOM 1678 N N . HIS A 1 214 ? -24.266 11.406 -2.531 1 92 214 HIS A N 1
ATOM 1679 C CA . HIS A 1 214 ? -23.453 11.828 -3.674 1 92 214 HIS A CA 1
ATOM 1680 C C . HIS A 1 214 ? -22.141 11.055 -3.74 1 92 214 HIS A C 1
ATOM 1682 O O . HIS A 1 214 ? -21.766 10.555 -4.805 1 92 214 HIS A O 1
ATOM 1688 N N . GLU A 1 215 ? -21.484 10.938 -2.613 1 92.06 215 GLU A N 1
ATOM 1689 C CA . GLU A 1 215 ? -20.219 10.211 -2.549 1 92.06 215 GLU A CA 1
ATOM 1690 C C . GLU A 1 215 ? -20.422 8.734 -2.855 1 92.06 215 GLU A C 1
ATOM 1692 O O . GLU A 1 215 ? -19.578 8.109 -3.498 1 92.06 215 GLU A O 1
ATOM 1697 N N . ARG A 1 216 ? -21.562 8.203 -2.428 1 92.62 216 ARG A N 1
ATOM 1698 C CA . ARG A 1 216 ? -21.891 6.809 -2.715 1 92.62 216 ARG A CA 1
ATOM 1699 C C . ARG A 1 216 ? -22.047 6.582 -4.215 1 92.62 216 ARG A C 1
ATOM 1701 O O . ARG A 1 216 ? -21.594 5.566 -4.746 1 92.62 216 ARG A O 1
ATOM 1708 N N . SER A 1 217 ? -22.688 7.473 -4.832 1 92.94 217 SER A N 1
ATOM 1709 C CA . SER A 1 217 ? -22.922 7.355 -6.266 1 92.94 217 SER A CA 1
ATOM 1710 C C . SER A 1 217 ? -21.625 7.453 -7.051 1 92.94 217 SER A C 1
ATOM 1712 O O . SER A 1 217 ? -21.406 6.703 -8.008 1 92.94 217 SER A O 1
ATOM 1714 N N . LEU A 1 218 ? -20.781 8.383 -6.648 1 90 218 LEU A N 1
ATOM 1715 C CA . LEU A 1 218 ? -19.484 8.523 -7.309 1 90 218 LEU A CA 1
ATOM 1716 C C . LEU A 1 218 ? -18.641 7.266 -7.129 1 90 218 LEU A C 1
ATOM 1718 O O . LEU A 1 218 ? -18 6.812 -8.07 1 90 218 LEU A O 1
ATOM 1722 N N . PHE A 1 219 ? -18.75 6.734 -5.977 1 91.12 219 PHE A N 1
ATOM 1723 C CA . PHE A 1 219 ? -17.969 5.531 -5.68 1 91.12 219 PHE A CA 1
ATOM 1724 C C . PHE A 1 219 ? -18.5 4.348 -6.484 1 91.12 219 PHE A C 1
ATOM 1726 O O . PHE A 1 219 ? -17.703 3.539 -6.984 1 91.12 219 PHE A O 1
ATOM 1733 N N . GLU A 1 220 ? -19.797 4.23 -6.531 1 93.62 220 GLU A N 1
ATOM 1734 C CA . GLU A 1 220 ? -20.406 3.117 -7.25 1 93.62 220 GLU A CA 1
ATOM 1735 C C . GLU A 1 220 ? -20.016 3.131 -8.727 1 93.62 220 GLU A C 1
ATOM 1737 O O . GLU A 1 220 ? -19.828 2.076 -9.328 1 93.62 220 GLU A O 1
ATOM 1742 N N . LYS A 1 221 ? -19.922 4.27 -9.266 1 92.56 221 LYS A N 1
ATOM 1743 C CA . LYS A 1 221 ? -19.484 4.383 -10.648 1 92.56 221 LYS A CA 1
ATOM 1744 C C . LYS A 1 221 ? -18.078 3.83 -10.836 1 92.56 221 LYS A C 1
ATOM 1746 O O . LYS A 1 221 ? -17.812 3.078 -11.773 1 92.56 221 LYS A O 1
ATOM 1751 N N . ASP A 1 222 ? -17.188 4.156 -9.938 1 89 222 ASP A N 1
ATOM 1752 C CA . ASP A 1 222 ? -15.82 3.664 -10.008 1 89 222 ASP A CA 1
ATOM 1753 C C . ASP A 1 222 ? -15.758 2.164 -9.734 1 89 222 ASP A C 1
ATOM 1755 O O . ASP A 1 222 ? -14.969 1.447 -10.344 1 89 222 ASP A O 1
ATOM 1759 N N . ASN A 1 223 ? -16.609 1.786 -8.82 1 91.12 223 ASN A N 1
ATOM 1760 C CA . ASN A 1 223 ? -16.703 0.369 -8.477 1 91.12 223 ASN A CA 1
ATOM 1761 C C . ASN A 1 223 ? -17.141 -0.466 -9.68 1 91.12 223 ASN A C 1
ATOM 1763 O O . ASN A 1 223 ? -16.594 -1.54 -9.93 1 91.12 223 ASN A O 1
ATOM 1767 N N . GLN A 1 224 ? -18.062 0.041 -10.453 1 93.5 224 GLN A N 1
ATOM 1768 C CA . GLN A 1 224 ? -18.578 -0.666 -11.625 1 93.5 224 GLN A CA 1
ATOM 1769 C C . GLN A 1 224 ? -17.562 -0.639 -12.766 1 93.5 224 GLN A C 1
ATOM 1771 O O . GLN A 1 224 ? -17.438 -1.602 -13.523 1 93.5 224 GLN A O 1
ATOM 1776 N N . LYS A 1 225 ? -16.891 0.448 -12.906 1 90 225 LYS A N 1
ATOM 1777 C CA . LYS A 1 225 ? -15.836 0.526 -13.922 1 90 225 LYS A CA 1
ATOM 1778 C C . LYS A 1 225 ? -14.734 -0.488 -13.641 1 90 225 LYS A C 1
ATOM 1780 O O . LYS A 1 225 ? -14.203 -1.107 -14.57 1 90 225 LYS A O 1
ATOM 1785 N N . TYR A 1 226 ? -14.375 -0.615 -12.398 1 88.38 226 TYR A N 1
ATOM 1786 C CA . TYR A 1 226 ? -13.375 -1.604 -12 1 88.38 226 TYR A CA 1
ATOM 1787 C C . TYR A 1 226 ? -13.844 -3.016 -12.344 1 88.38 226 TYR A C 1
ATOM 1789 O O . TYR A 1 226 ? -13.078 -3.811 -12.891 1 88.38 226 TYR A O 1
ATOM 1797 N N . ARG A 1 227 ? -15.07 -3.289 -12.039 1 91.5 227 ARG A N 1
ATOM 1798 C CA . ARG A 1 227 ? -15.656 -4.598 -12.328 1 91.5 227 ARG A CA 1
ATOM 1799 C C . ARG A 1 227 ? -15.625 -4.895 -13.82 1 91.5 227 ARG A C 1
ATOM 1801 O O . ARG A 1 227 ? -15.227 -5.98 -14.234 1 91.5 227 ARG A O 1
ATOM 1808 N N . ARG A 1 228 ? -15.992 -3.953 -14.594 1 92.38 228 ARG A N 1
ATOM 1809 C CA . ARG A 1 228 ? -16.031 -4.137 -16.031 1 92.38 228 ARG A CA 1
ATOM 1810 C C . ARG A 1 228 ? -14.648 -4.402 -16.609 1 92.38 228 ARG A C 1
ATOM 1812 O O . ARG A 1 228 ? -14.477 -5.258 -17.469 1 92.38 228 ARG A O 1
ATOM 1819 N N . THR A 1 229 ? -13.711 -3.686 -16.156 1 86.88 229 THR A N 1
ATOM 1820 C CA . THR A 1 229 ? -12.344 -3.869 -16.609 1 86.88 229 THR A CA 1
ATOM 1821 C C . THR A 1 229 ? -11.82 -5.246 -16.219 1 86.88 229 THR A C 1
ATOM 1823 O O . THR A 1 229 ? -11.117 -5.898 -17 1 86.88 229 THR A O 1
ATOM 1826 N N . LYS A 1 230 ? -12.109 -5.688 -15.016 1 88.56 230 LYS A N 1
ATOM 1827 C CA . LYS A 1 230 ? -11.719 -7.016 -14.555 1 88.56 230 LYS A CA 1
ATOM 1828 C C . LYS A 1 230 ? -12.375 -8.109 -15.391 1 88.56 230 LYS A C 1
ATOM 1830 O O . LYS A 1 230 ? -11.75 -9.117 -15.719 1 88.56 230 LYS A O 1
ATOM 1835 N N . LEU A 1 231 ? -13.625 -7.914 -15.703 1 92.19 231 LEU A N 1
ATOM 1836 C CA . LEU A 1 231 ? -14.344 -8.891 -16.516 1 92.19 231 LEU A CA 1
ATOM 1837 C C . LEU A 1 231 ? -13.734 -8.992 -17.906 1 92.19 231 LEU A C 1
ATOM 1839 O O . LEU A 1 231 ? -13.648 -10.078 -18.484 1 92.19 231 LEU A O 1
ATOM 1843 N N . ASP A 1 232 ? -13.328 -7.918 -18.422 1 89.69 232 ASP A N 1
ATOM 1844 C CA . ASP A 1 232 ? -12.641 -7.934 -19.719 1 89.69 232 ASP A CA 1
ATOM 1845 C C . ASP A 1 232 ? -11.328 -8.703 -19.641 1 89.69 232 ASP A C 1
ATOM 1847 O O . ASP A 1 232 ? -10.961 -9.422 -20.562 1 89.69 232 ASP A O 1
ATOM 1851 N N . ALA A 1 233 ? -10.648 -8.516 -18.562 1 84.94 233 ALA A N 1
ATOM 1852 C CA . ALA A 1 233 ? -9.414 -9.25 -18.344 1 84.94 233 ALA A CA 1
ATOM 1853 C C . ALA A 1 233 ? -9.672 -10.75 -18.25 1 84.94 233 ALA A C 1
ATOM 1855 O O . ALA A 1 233 ? -8.906 -11.555 -18.797 1 84.94 233 ALA A O 1
ATOM 1856 N N . TYR A 1 234 ? -10.773 -11.094 -17.625 1 87.31 234 TYR A N 1
ATOM 1857 C CA . TYR A 1 234 ? -11.094 -12.5 -17.453 1 87.31 234 TYR A CA 1
ATOM 1858 C C . TYR A 1 234 ? -11.516 -13.141 -18.766 1 87.31 234 TYR A C 1
ATOM 1860 O O . TYR A 1 234 ? -11.266 -14.328 -19 1 87.31 234 TYR A O 1
ATOM 1868 N N . LYS A 1 235 ? -12.094 -12.375 -19.656 1 90.31 235 LYS A N 1
ATOM 1869 C CA . LYS A 1 235 ? -12.414 -12.883 -20.984 1 90.31 235 LYS A CA 1
ATOM 1870 C C . LYS A 1 235 ? -11.148 -13.25 -21.75 1 90.31 235 LYS A C 1
ATOM 1872 O O . LYS A 1 235 ? -11.094 -14.305 -22.391 1 90.31 235 LYS A O 1
ATOM 1877 N N . ILE A 1 236 ? -10.242 -12.422 -21.672 1 84.88 236 ILE A N 1
ATOM 1878 C CA . ILE A 1 236 ? -8.969 -12.656 -22.344 1 84.88 236 ILE A CA 1
ATOM 1879 C C . ILE A 1 236 ? -8.266 -13.852 -21.703 1 84.88 236 ILE A C 1
ATOM 1881 O O . ILE A 1 236 ? -7.703 -14.703 -22.406 1 84.88 236 ILE A O 1
ATOM 1885 N N . MET A 1 237 ? -8.32 -13.883 -20.406 1 83.5 237 MET A N 1
ATOM 1886 C CA . MET A 1 237 ? -7.703 -14.984 -19.688 1 83.5 237 MET A CA 1
ATOM 1887 C C . MET A 1 237 ? -8.359 -16.312 -20.047 1 83.5 237 MET A C 1
ATOM 1889 O O . MET A 1 237 ? -7.676 -17.312 -20.266 1 83.5 237 MET A O 1
ATOM 1893 N N . ALA A 1 238 ? -9.672 -16.297 -20.062 1 88 238 ALA A N 1
ATOM 1894 C CA . ALA A 1 238 ? -10.422 -17.5 -20.422 1 88 238 ALA A CA 1
ATOM 1895 C C . ALA A 1 238 ? -10.07 -17.969 -21.844 1 88 238 ALA A C 1
ATOM 1897 O O . ALA A 1 238 ? -9.875 -19.156 -22.078 1 88 238 ALA A O 1
ATOM 1898 N N . ALA A 1 239 ? -9.93 -17.062 -22.734 1 86.06 239 ALA A N 1
ATOM 1899 C CA . ALA A 1 239 ? -9.57 -17.391 -24.109 1 86.06 239 ALA A CA 1
ATOM 1900 C C . ALA A 1 239 ? -8.148 -17.938 -24.188 1 86.06 239 ALA A C 1
ATOM 1902 O O . ALA A 1 239 ? -7.898 -18.938 -24.859 1 86.06 239 ALA A O 1
ATOM 1903 N N . SER A 1 240 ? -7.273 -17.328 -23.516 1 81.19 240 SER A N 1
ATOM 1904 C CA . SER A 1 240 ? -5.875 -17.75 -23.547 1 81.19 240 SER A CA 1
ATOM 1905 C C . SER A 1 240 ? -5.688 -19.125 -22.938 1 81.19 240 SER A C 1
ATOM 1907 O O . SER A 1 240 ? -5.02 -19.984 -23.516 1 81.19 240 SER A O 1
ATOM 1909 N N . THR A 1 241 ? -6.277 -19.328 -21.781 1 82.06 241 THR A N 1
ATOM 1910 C CA . THR A 1 241 ? -6.121 -20.594 -21.078 1 82.06 241 THR A CA 1
ATOM 1911 C C . THR A 1 241 ? -6.766 -21.734 -21.875 1 82.06 241 THR A C 1
ATOM 1913 O O . THR A 1 241 ? -6.211 -22.828 -21.969 1 82.06 241 THR A O 1
ATOM 1916 N N . SER A 1 242 ? -7.965 -21.5 -22.406 1 87.31 242 SER A N 1
ATOM 1917 C CA . SER A 1 242 ? -8.672 -22.516 -23.188 1 87.31 242 SER A CA 1
ATOM 1918 C C . SER A 1 242 ? -7.934 -22.828 -24.484 1 87.31 242 SER A C 1
ATOM 1920 O O . SER A 1 242 ? -7.871 -23.984 -24.906 1 87.31 242 SER A O 1
ATOM 1922 N N . LEU A 1 243 ? -7.402 -21.828 -25.062 1 82.81 243 LEU A N 1
ATOM 1923 C CA . LEU A 1 243 ? -6.656 -22.047 -26.297 1 82.81 243 LEU A CA 1
ATOM 1924 C C . LEU A 1 243 ? -5.359 -22.797 -26.031 1 82.81 243 LEU A C 1
ATOM 1926 O O . LEU A 1 243 ? -4.938 -23.641 -26.828 1 82.81 243 LEU A O 1
ATOM 1930 N N . SER A 1 244 ? -4.711 -22.469 -24.938 1 80.19 244 SER A N 1
ATOM 1931 C CA . SER A 1 244 ? -3.512 -23.203 -24.547 1 80.19 244 SER A CA 1
ATOM 1932 C C . SER A 1 244 ? -3.824 -24.656 -24.266 1 80.19 244 SER A C 1
ATOM 1934 O O . SER A 1 244 ? -3.076 -25.547 -24.688 1 80.19 244 SER A O 1
ATOM 1936 N N . TYR A 1 245 ? -4.879 -24.875 -23.578 1 83.81 245 TYR A N 1
ATOM 1937 C CA . TYR A 1 245 ? -5.32 -26.234 -23.312 1 83.81 245 TYR A CA 1
ATOM 1938 C C . TYR A 1 245 ? -5.598 -27 -24.609 1 83.81 245 TYR A C 1
ATOM 1940 O O . TYR A 1 245 ? -5.105 -28.109 -24.797 1 83.81 245 TYR A O 1
ATOM 1948 N N . MET A 1 246 ? -6.355 -26.375 -25.484 1 85.5 246 MET A N 1
ATOM 1949 C CA . MET A 1 246 ? -6.715 -27 -26.75 1 85.5 246 MET A CA 1
ATOM 1950 C C . MET A 1 246 ? -5.473 -27.297 -27.578 1 85.5 246 MET A C 1
ATOM 1952 O O . MET A 1 246 ? -5.375 -28.344 -28.219 1 85.5 246 MET A O 1
ATOM 1956 N N . SER A 1 247 ? -4.566 -26.406 -27.531 1 83 247 SER A N 1
ATOM 1957 C CA . SER A 1 247 ? -3.338 -26.578 -28.297 1 83 247 SER A CA 1
ATOM 1958 C C . SER A 1 247 ? -2.547 -27.781 -27.781 1 83 247 SER A C 1
ATOM 1960 O O . SER A 1 247 ? -2.023 -28.562 -28.578 1 83 247 SER A O 1
ATOM 1962 N N . MET A 1 248 ? -2.443 -27.906 -26.516 1 82.62 248 MET A N 1
ATOM 1963 C CA . MET A 1 248 ? -1.733 -29.031 -25.922 1 82.62 248 MET A CA 1
ATOM 1964 C C . MET A 1 248 ? -2.42 -30.344 -26.281 1 82.62 248 MET A C 1
ATOM 1966 O O . MET A 1 248 ? -1.761 -31.312 -26.672 1 82.62 248 MET A O 1
ATOM 1970 N N . ARG A 1 249 ? -3.701 -30.391 -26.234 1 85.88 249 ARG A N 1
ATOM 1971 C CA . ARG A 1 249 ? -4.461 -31.594 -26.5 1 85.88 249 ARG A CA 1
ATOM 1972 C C . ARG A 1 249 ? -4.422 -31.953 -27.984 1 85.88 249 ARG A C 1
ATOM 1974 O O . ARG A 1 249 ? -4.355 -33.125 -28.359 1 85.88 249 ARG A O 1
ATOM 1981 N N . LEU A 1 250 ? -4.492 -30.891 -28.781 1 86 250 LEU A N 1
ATOM 1982 C CA . LEU A 1 250 ? -4.398 -31.125 -30.203 1 86 250 LEU A CA 1
ATOM 1983 C C . LEU A 1 250 ? -3.047 -31.734 -30.578 1 86 250 LEU A C 1
ATOM 1985 O O . LEU A 1 250 ? -2.969 -32.625 -31.422 1 86 250 LEU A O 1
ATOM 1989 N N . THR A 1 251 ? -2.045 -31.219 -29.984 1 85.25 251 THR A N 1
ATOM 1990 C CA . THR A 1 251 ? -0.717 -31.766 -30.234 1 85.25 251 THR A CA 1
ATOM 1991 C C . THR A 1 251 ? -0.649 -33.219 -29.797 1 85.25 251 THR A C 1
ATOM 1993 O O . THR A 1 251 ? -0.091 -34.062 -30.5 1 85.25 251 THR A O 1
ATOM 1996 N N . GLN A 1 252 ? -1.15 -33.531 -28.656 1 86.5 252 GLN A N 1
ATOM 1997 C CA . GLN A 1 252 ? -1.184 -34.906 -28.172 1 86.5 252 GLN A CA 1
ATOM 1998 C C . GLN A 1 252 ? -1.953 -35.812 -29.141 1 86.5 252 GLN A C 1
ATOM 2000 O O . GLN A 1 252 ? -1.557 -36.938 -29.375 1 86.5 252 GLN A O 1
ATOM 2005 N N . MET A 1 253 ? -3.01 -35.25 -29.672 1 88.62 253 MET A N 1
ATOM 2006 C CA . MET A 1 253 ? -3.832 -36 -30.609 1 88.62 253 MET A CA 1
ATOM 2007 C C . MET A 1 253 ? -3.072 -36.281 -31.891 1 88.62 253 MET A C 1
ATOM 2009 O O . MET A 1 253 ? -3.127 -37.406 -32.438 1 88.62 253 MET A O 1
ATOM 2013 N N . ILE A 1 254 ? -2.434 -35.344 -32.312 1 89.25 254 ILE A N 1
ATOM 2014 C CA . ILE A 1 254 ? -1.655 -35.5 -33.562 1 89.25 254 ILE A CA 1
ATOM 2015 C C . ILE A 1 254 ? -0.57 -36.562 -33.344 1 89.25 254 ILE A C 1
ATOM 2017 O O . ILE A 1 254 ? -0.354 -37.438 -34.188 1 89.25 254 ILE A O 1
ATOM 2021 N N . VAL A 1 255 ? 0.033 -36.5 -32.219 1 88.62 255 VAL A N 1
ATOM 2022 C CA . VAL A 1 255 ? 1.085 -37.469 -31.891 1 88.62 255 VAL A CA 1
ATOM 2023 C C . VAL A 1 255 ? 0.484 -38.844 -31.75 1 88.62 255 VAL A C 1
ATOM 2025 O O . VAL A 1 255 ? 1.098 -39.844 -32.156 1 88.62 255 VAL A O 1
ATOM 2028 N N . MET A 1 256 ? -0.713 -38.875 -31.188 1 89.38 256 MET A N 1
ATOM 2029 C CA . MET A 1 256 ? -1.37 -40.188 -31.016 1 89.38 256 MET A CA 1
ATOM 2030 C C . MET A 1 256 ? -1.715 -40.781 -32.375 1 89.38 256 MET A C 1
ATOM 2032 O O . MET A 1 256 ? -1.475 -41.969 -32.594 1 89.38 256 MET A O 1
ATOM 2036 N N . ILE A 1 257 ? -2.211 -40.062 -33.312 1 90.12 257 ILE A N 1
ATOM 2037 C CA . ILE A 1 257 ? -2.627 -40.531 -34.625 1 90.12 257 ILE A CA 1
ATOM 2038 C C . ILE A 1 257 ? -1.397 -40.875 -35.469 1 90.12 257 ILE A C 1
ATOM 2040 O O . ILE A 1 257 ? -1.287 -41.969 -36 1 90.12 257 ILE A O 1
ATOM 2044 N N . CYS A 1 258 ? -0.485 -39.938 -35.531 1 91.38 258 CYS A N 1
ATOM 2045 C CA . CYS A 1 258 ? 0.728 -40.156 -36.312 1 91.38 258 CYS A CA 1
ATOM 2046 C C . CYS A 1 258 ? 1.574 -41.25 -35.688 1 91.38 258 CYS A C 1
ATOM 2048 O O . CYS A 1 258 ? 2.17 -42.062 -36.406 1 91.38 258 CYS A O 1
ATOM 2050 N N . GLY A 1 259 ? 1.678 -41.188 -34.375 1 91.12 259 GLY A N 1
ATOM 2051 C CA . GLY A 1 259 ? 2.41 -42.25 -33.688 1 91.12 259 GLY A CA 1
ATOM 2052 C C . GLY A 1 259 ? 1.855 -43.625 -33.969 1 91.12 259 GLY A C 1
ATOM 2053 O O . GLY A 1 259 ? 2.615 -44.562 -34.156 1 91.12 259 GLY A O 1
ATOM 2054 N N . ALA A 1 260 ? 0.548 -43.75 -33.969 1 90.62 260 ALA A N 1
ATOM 2055 C CA . ALA A 1 260 ? -0.086 -45.031 -34.281 1 90.62 260 ALA A CA 1
ATOM 2056 C C . ALA A 1 260 ? 0.293 -45.5 -35.688 1 90.62 260 ALA A C 1
ATOM 2058 O O . ALA A 1 260 ? 0.524 -46.688 -35.906 1 90.62 260 ALA A O 1
ATOM 2059 N N . TRP A 1 261 ? 0.318 -44.562 -36.562 1 90.88 261 TRP A N 1
ATOM 2060 C CA . TRP A 1 261 ? 0.706 -44.875 -37.938 1 90.88 261 TRP A CA 1
ATOM 2061 C C . TRP A 1 261 ? 2.137 -45.406 -37.969 1 90.88 261 TRP A C 1
ATOM 2063 O O . TRP A 1 261 ? 2.414 -46.406 -38.656 1 90.88 261 TRP A O 1
ATOM 2073 N N . PHE A 1 262 ? 3.053 -44.812 -37.281 1 92.69 262 PHE A N 1
ATOM 2074 C CA . PHE A 1 262 ? 4.453 -45.219 -37.281 1 92.69 262 PHE A CA 1
ATOM 2075 C C . PHE A 1 262 ? 4.637 -46.562 -36.562 1 92.69 262 PHE A C 1
ATOM 2077 O O . PHE A 1 262 ? 5.516 -47.344 -36.938 1 92.69 262 PHE A O 1
ATOM 2084 N N . VAL A 1 263 ? 3.867 -46.812 -35.562 1 90.69 263 VAL A N 1
ATOM 2085 C CA . VAL A 1 263 ? 3.934 -48.094 -34.875 1 90.69 263 VAL A CA 1
ATOM 2086 C C . VAL A 1 263 ? 3.439 -49.219 -35.781 1 90.69 263 VAL A C 1
ATOM 2088 O O . VAL A 1 263 ? 4.059 -50.281 -35.875 1 90.69 263 VAL A O 1
ATOM 2091 N N . LEU A 1 264 ? 2.316 -49 -36.5 1 89.62 264 LEU A N 1
ATOM 2092 C CA . LEU A 1 264 ? 1.721 -50 -37.375 1 89.62 264 LEU A CA 1
ATOM 2093 C C . LEU A 1 264 ? 2.617 -50.281 -38.562 1 89.62 264 LEU A C 1
ATOM 2095 O O . LEU A 1 264 ? 2.646 -51.406 -39.094 1 89.62 264 LEU A O 1
ATOM 2099 N N . ASN A 1 265 ? 3.332 -49.281 -38.969 1 91.19 265 ASN A N 1
ATOM 2100 C CA . ASN A 1 265 ? 4.242 -49.469 -40.094 1 91.19 265 ASN A CA 1
ATOM 2101 C C . ASN A 1 265 ? 5.605 -49.969 -39.656 1 91.19 265 ASN A C 1
ATOM 2103 O O . ASN A 1 265 ? 6.508 -50.156 -40.469 1 91.19 265 ASN A O 1
ATOM 2107 N N . GLY A 1 266 ? 5.871 -50.094 -38.344 1 89.25 266 GLY A N 1
ATOM 2108 C CA . GLY A 1 266 ? 7.074 -50.719 -37.812 1 89.25 266 GLY A CA 1
ATOM 2109 C C . GLY A 1 266 ? 8.188 -49.719 -37.562 1 89.25 266 GLY A C 1
ATOM 2110 O O . GLY A 1 266 ? 9.281 -50.094 -37.125 1 89.25 266 GLY A O 1
ATOM 2111 N N . SER A 1 267 ? 7.973 -48.5 -37.75 1 91.88 267 SER A N 1
ATOM 2112 C CA . SER A 1 267 ? 9.016 -47.469 -37.625 1 91.88 267 SER A CA 1
ATOM 2113 C C . SER A 1 267 ? 9.094 -46.938 -36.188 1 91.88 267 SER A C 1
ATOM 2115 O O . SER A 1 267 ? 10.016 -46.188 -35.875 1 91.88 267 SER A O 1
ATOM 2117 N N . LEU A 1 268 ? 8.172 -47.281 -35.375 1 91.88 268 LEU A N 1
ATOM 2118 C CA . LEU A 1 268 ? 8.133 -46.875 -33.969 1 91.88 268 LEU A CA 1
ATOM 2119 C C . LEU A 1 268 ? 7.668 -48 -33.062 1 91.88 268 LEU A C 1
ATOM 2121 O O . LEU A 1 268 ? 6.758 -48.75 -33.438 1 91.88 268 LEU A O 1
ATOM 2125 N N . THR A 1 269 ? 8.375 -48.188 -32 1 90.94 269 THR A N 1
ATOM 2126 C CA . THR A 1 269 ? 7.984 -49.219 -31.047 1 90.94 269 THR A CA 1
ATOM 2127 C C . THR A 1 269 ? 6.848 -48.75 -30.156 1 90.94 269 THR A C 1
ATOM 2129 O O . THR A 1 269 ? 6.543 -47.562 -30.109 1 90.94 269 THR A O 1
ATOM 2132 N N . GLU A 1 270 ? 6.141 -49.688 -29.469 1 86.94 270 GLU A N 1
ATOM 2133 C CA . GLU A 1 270 ? 5.082 -49.344 -28.531 1 86.94 270 GLU A CA 1
ATOM 2134 C C . GLU A 1 270 ? 5.625 -48.5 -27.375 1 86.94 270 GLU A C 1
ATOM 2136 O O . GLU A 1 270 ? 4.973 -47.531 -26.938 1 86.94 270 GLU A O 1
ATOM 2141 N N . GLY A 1 271 ? 6.777 -48.875 -26.906 1 87.62 271 GLY A N 1
ATOM 2142 C CA . GLY A 1 271 ? 7.418 -48.062 -25.891 1 87.62 271 GLY A CA 1
ATOM 2143 C C . GLY A 1 271 ? 7.805 -46.688 -26.375 1 87.62 271 GLY A C 1
ATOM 2144 O O . GLY A 1 271 ? 7.691 -45.688 -25.656 1 87.62 271 GLY A O 1
ATOM 2145 N N . GLY A 1 272 ? 8.305 -46.656 -27.625 1 90.75 272 GLY A N 1
ATOM 2146 C CA . GLY A 1 272 ? 8.609 -45.375 -28.234 1 90.75 272 GLY A CA 1
ATOM 2147 C C . GLY A 1 272 ? 7.402 -44.469 -28.344 1 90.75 272 GLY A C 1
ATOM 2148 O O . GLY A 1 272 ? 7.512 -43.25 -28.141 1 90.75 272 GLY A O 1
ATOM 2149 N N . PHE A 1 273 ? 6.297 -45.094 -28.688 1 90.69 273 PHE A N 1
ATOM 2150 C CA . PHE A 1 273 ? 5.035 -44.375 -28.781 1 90.69 273 PHE A CA 1
ATOM 2151 C C . PHE A 1 273 ? 4.664 -43.75 -27.438 1 90.69 273 PHE A C 1
ATOM 2153 O O . PHE A 1 273 ? 4.383 -42.562 -27.359 1 90.69 273 PHE A O 1
ATOM 2160 N N . VAL A 1 274 ? 4.727 -44.5 -26.344 1 88.44 274 VAL A N 1
ATOM 2161 C CA . VAL A 1 274 ? 4.359 -44.031 -25.016 1 88.44 274 VAL A CA 1
ATOM 2162 C C . VAL A 1 274 ? 5.367 -43 -24.531 1 88.44 274 VAL A C 1
ATOM 2164 O O . VAL A 1 274 ? 4.988 -41.969 -23.984 1 88.44 274 VAL A O 1
ATOM 2167 N N . GLY A 1 275 ? 6.609 -43.344 -24.703 1 88.56 275 GLY A N 1
ATOM 2168 C CA . GLY A 1 275 ? 7.641 -42.375 -24.312 1 88.56 275 GLY A CA 1
ATOM 2169 C C . GLY A 1 275 ? 7.512 -41.062 -25.016 1 88.56 275 GLY A C 1
ATOM 2170 O O . GLY A 1 275 ? 7.695 -40 -24.391 1 88.56 275 GLY A O 1
ATOM 2171 N N . PHE A 1 276 ? 7.211 -41.094 -26.266 1 90.69 276 PHE A N 1
ATOM 2172 C CA . PHE A 1 276 ? 7.039 -39.875 -27.047 1 90.69 276 PHE A CA 1
ATOM 2173 C C . PHE A 1 276 ? 5.863 -39.031 -26.516 1 90.69 276 PHE A C 1
ATOM 2175 O O . PHE A 1 276 ? 5.949 -37.812 -26.406 1 90.69 276 PHE A O 1
ATOM 2182 N N . LEU A 1 277 ? 4.828 -39.656 -26.172 1 88.06 277 LEU A N 1
ATOM 2183 C CA . LEU A 1 277 ? 3.65 -39 -25.625 1 88.06 277 LEU A CA 1
ATOM 2184 C C . LEU A 1 277 ? 3.98 -38.281 -24.328 1 88.06 277 LEU A C 1
ATOM 2186 O O . LEU A 1 277 ? 3.514 -37.188 -24.078 1 88.06 277 LEU A O 1
ATOM 2190 N N . LEU A 1 278 ? 4.715 -38.938 -23.484 1 87.75 278 LEU A N 1
ATOM 2191 C CA . LEU A 1 278 ? 5.121 -38.344 -22.219 1 87.75 278 LEU A CA 1
ATOM 2192 C C . LEU A 1 278 ? 6.055 -37.156 -22.453 1 87.75 278 LEU A C 1
ATOM 2194 O O . LEU A 1 278 ? 5.988 -36.156 -21.734 1 87.75 278 LEU A O 1
ATOM 2198 N N . LEU A 1 279 ? 6.887 -37.25 -23.469 1 88.69 279 LEU A N 1
ATOM 2199 C CA . LEU A 1 279 ? 7.816 -36.188 -23.797 1 88.69 279 LEU A CA 1
ATOM 2200 C C . LEU A 1 279 ? 7.066 -34.938 -24.281 1 88.69 279 LEU A C 1
ATOM 2202 O O . LEU A 1 279 ? 7.52 -33.812 -24.078 1 88.69 279 LEU A O 1
ATOM 2206 N N . VAL A 1 280 ? 5.945 -35.188 -24.906 1 86.69 280 VAL A N 1
ATOM 2207 C CA . VAL A 1 280 ? 5.121 -34.062 -25.359 1 86.69 280 VAL A CA 1
ATOM 2208 C C . VAL A 1 280 ? 4.699 -33.219 -24.156 1 86.69 280 VAL A C 1
ATOM 2210 O O . VAL A 1 280 ? 4.684 -31.984 -24.219 1 86.69 280 VAL A O 1
ATOM 2213 N N . GLY A 1 281 ? 4.34 -33.875 -23.047 1 82.38 281 GLY A N 1
ATOM 2214 C CA . GLY A 1 281 ? 3.996 -33.188 -21.828 1 82.38 281 GLY A CA 1
ATOM 2215 C C . GLY A 1 281 ? 5.125 -32.312 -21.297 1 82.38 281 GLY A C 1
ATOM 2216 O O . GLY A 1 281 ? 4.898 -31.172 -20.875 1 82.38 281 GLY A O 1
ATOM 2217 N N . VAL A 1 282 ? 6.289 -32.781 -21.359 1 82.75 282 VAL A N 1
ATOM 2218 C CA . VAL A 1 282 ? 7.465 -32.062 -20.891 1 82.75 282 VAL A CA 1
ATOM 2219 C C . VAL A 1 282 ? 7.766 -30.906 -21.844 1 82.75 282 VAL A C 1
ATOM 2221 O O . VAL A 1 282 ? 8.164 -29.828 -21.422 1 82.75 282 VAL A O 1
ATOM 2224 N N . PHE A 1 283 ? 7.531 -31.203 -23.094 1 81.88 283 PHE A N 1
ATOM 2225 C CA . PHE A 1 283 ? 7.816 -30.25 -24.156 1 81.88 283 PHE A CA 1
ATOM 2226 C C . PHE A 1 283 ? 6.938 -29.016 -24.031 1 81.88 283 PHE A C 1
ATOM 2228 O O . PHE A 1 283 ? 7.352 -27.922 -24.391 1 81.88 283 PHE A O 1
ATOM 2235 N N . PHE A 1 284 ? 5.832 -29.094 -23.375 1 78.44 284 PHE A N 1
ATOM 2236 C CA . PHE A 1 284 ? 4.879 -27.984 -23.312 1 78.44 284 PHE A CA 1
ATOM 2237 C C . PHE A 1 284 ? 5.012 -27.219 -22 1 78.44 284 PHE A C 1
ATOM 2239 O O . PHE A 1 284 ? 4.48 -26.125 -21.875 1 78.44 284 PHE A O 1
ATOM 2246 N N . ARG A 1 285 ? 5.699 -27.703 -21.078 1 77.12 285 ARG A N 1
ATOM 2247 C CA . ARG A 1 285 ? 5.836 -27.062 -19.781 1 77.12 285 ARG A CA 1
ATOM 2248 C C . ARG A 1 285 ? 6.398 -25.656 -19.922 1 77.12 285 ARG A C 1
ATOM 2250 O O . ARG A 1 285 ? 5.875 -24.703 -19.328 1 77.12 285 ARG A O 1
ATOM 2257 N N . PRO A 1 286 ? 7.422 -25.5 -20.75 1 73.94 286 PRO A N 1
ATOM 2258 C CA . PRO A 1 286 ? 7.984 -24.156 -20.906 1 73.94 286 PRO A CA 1
ATOM 2259 C C . PRO A 1 286 ? 6.965 -23.156 -21.453 1 73.94 286 PRO A C 1
ATOM 2261 O O . PRO A 1 286 ? 7.043 -21.969 -21.125 1 73.94 286 PRO A O 1
ATOM 2264 N N . VAL A 1 287 ? 6.02 -23.625 -22.203 1 70.25 287 VAL A N 1
ATOM 2265 C CA . VAL A 1 287 ? 5.016 -22.75 -22.797 1 70.25 287 VAL A CA 1
ATOM 2266 C C . VAL A 1 287 ? 4.125 -22.172 -21.688 1 70.25 287 VAL A C 1
ATOM 2268 O O . VAL A 1 287 ? 3.754 -21 -21.734 1 70.25 287 VAL A O 1
ATOM 2271 N N . GLU A 1 288 ? 3.875 -22.984 -20.688 1 68.94 288 GLU A N 1
ATOM 2272 C CA . GLU A 1 288 ? 3.064 -22.531 -19.562 1 68.94 288 GLU A CA 1
ATOM 2273 C C . GLU A 1 288 ? 3.818 -21.516 -18.719 1 68.94 288 GLU A C 1
ATOM 2275 O O . GLU A 1 288 ? 3.225 -20.578 -18.188 1 68.94 288 GLU A O 1
ATOM 2280 N N . LYS A 1 289 ? 5.094 -21.719 -18.562 1 69.38 289 LYS A N 1
ATOM 2281 C CA . LYS A 1 289 ? 5.918 -20.812 -17.75 1 69.38 289 LYS A CA 1
ATOM 2282 C C . LYS A 1 289 ? 6.047 -19.453 -18.422 1 69.38 289 LYS A C 1
ATOM 2284 O O . LYS A 1 289 ? 6.164 -18.422 -17.75 1 69.38 289 LYS A O 1
ATOM 2289 N N . ILE A 1 290 ? 6.012 -19.422 -19.719 1 66.31 290 ILE A N 1
ATOM 2290 C CA . ILE A 1 290 ? 6.117 -18.156 -20.469 1 66.31 290 ILE A CA 1
ATOM 2291 C C . ILE A 1 290 ? 4.934 -17.266 -20.125 1 66.31 290 ILE A C 1
ATOM 2293 O O . ILE A 1 290 ? 5.09 -16.047 -20 1 66.31 290 ILE A O 1
ATOM 2297 N N . ASN A 1 291 ? 3.832 -17.859 -19.844 1 62.47 291 ASN A N 1
ATOM 2298 C CA . ASN A 1 291 ? 2.66 -17.078 -19.453 1 62.47 291 ASN A CA 1
ATOM 2299 C C . ASN A 1 291 ? 2.879 -16.359 -18.125 1 62.47 291 ASN A C 1
ATOM 2301 O O . ASN A 1 291 ? 2.451 -15.219 -17.953 1 62.47 291 ASN A O 1
ATOM 2305 N N . SER A 1 292 ? 3.596 -17 -17.281 1 63.53 292 SER A N 1
ATOM 2306 C CA . SER A 1 292 ? 3.889 -16.391 -15.992 1 63.53 292 SER A CA 1
ATOM 2307 C C . SER A 1 292 ? 4.883 -15.25 -16.141 1 63.53 292 SER A C 1
ATOM 2309 O O . SER A 1 292 ? 4.785 -14.242 -15.43 1 63.53 292 SER A O 1
ATOM 2311 N N . VAL A 1 293 ? 5.762 -15.328 -17.094 1 66.31 293 VAL A N 1
ATOM 2312 C CA . VAL A 1 293 ? 6.781 -14.32 -17.359 1 66.31 293 VAL A CA 1
ATOM 2313 C C . VAL A 1 293 ? 6.121 -13.047 -17.891 1 66.31 293 VAL A C 1
ATOM 2315 O O . VAL A 1 293 ? 6.531 -11.938 -17.531 1 66.31 293 VAL A O 1
ATOM 2318 N N . ILE A 1 294 ? 5.055 -13.297 -18.5 1 64.06 294 ILE A N 1
ATOM 2319 C CA . ILE A 1 294 ? 4.363 -12.164 -19.094 1 64.06 294 ILE A CA 1
ATOM 2320 C C . ILE A 1 294 ? 3.721 -11.312 -18 1 64.06 294 ILE A C 1
ATOM 2322 O O . ILE A 1 294 ? 3.633 -10.086 -18.141 1 64.06 294 ILE A O 1
ATOM 2326 N N . GLU A 1 295 ? 3.457 -11.953 -16.938 1 61.81 295 GLU A N 1
ATOM 2327 C CA . GLU A 1 295 ? 2.773 -11.25 -15.859 1 61.81 295 GLU A CA 1
ATOM 2328 C C . GLU A 1 295 ? 3.771 -10.602 -14.906 1 61.81 295 GLU A C 1
ATOM 2330 O O . GLU A 1 295 ? 3.574 -9.469 -14.469 1 61.81 295 GLU A O 1
ATOM 2335 N N . THR A 1 296 ? 4.824 -11.25 -14.633 1 69.31 296 THR A N 1
ATOM 2336 C CA . THR A 1 296 ? 5.734 -10.844 -13.57 1 69.31 296 THR A CA 1
ATOM 2337 C C . THR A 1 296 ? 6.824 -9.93 -14.117 1 69.31 296 THR A C 1
ATOM 2339 O O . THR A 1 296 ? 7.238 -8.977 -13.445 1 69.31 296 THR A O 1
ATOM 2342 N N . TYR A 1 297 ? 7.234 -10.031 -15.32 1 74.62 297 TYR A N 1
ATOM 2343 C CA . TYR A 1 297 ? 8.414 -9.344 -15.852 1 74.62 297 TYR A CA 1
ATOM 2344 C C . TYR A 1 297 ? 8.148 -7.852 -16 1 74.62 297 TYR A C 1
ATOM 2346 O O . TYR A 1 297 ? 8.984 -7.027 -15.617 1 74.62 297 TYR A O 1
ATOM 2354 N N . PRO A 1 298 ? 6.98 -7.586 -16.5 1 72.81 298 PRO A N 1
ATOM 2355 C CA . PRO A 1 298 ? 6.734 -6.152 -16.641 1 72.81 298 PRO A CA 1
ATOM 2356 C C . PRO A 1 298 ? 6.766 -5.414 -15.297 1 72.81 298 PRO A C 1
ATOM 2358 O O . PRO A 1 298 ? 7.273 -4.289 -15.219 1 72.81 298 PRO A O 1
ATOM 2361 N N . LYS A 1 299 ? 6.344 -6.055 -14.281 1 74.75 299 LYS A N 1
ATOM 2362 C CA . LYS A 1 299 ? 6.359 -5.449 -12.953 1 74.75 299 LYS A CA 1
ATOM 2363 C C . LYS A 1 299 ? 7.789 -5.246 -12.453 1 74.75 299 LYS A C 1
ATOM 2365 O O . LYS A 1 299 ? 8.109 -4.211 -11.875 1 74.75 299 LYS A O 1
ATOM 2370 N N . GLY A 1 300 ? 8.656 -6.23 -12.688 1 82.5 300 GLY A N 1
ATOM 2371 C CA . GLY A 1 300 ? 10.047 -6.125 -12.289 1 82.5 300 GLY A CA 1
ATOM 2372 C C . GLY A 1 300 ? 10.82 -5.082 -13.078 1 82.5 300 GLY A C 1
ATOM 2373 O O . GLY A 1 300 ? 11.625 -4.34 -12.516 1 82.5 300 GLY A O 1
ATOM 2374 N N . ILE A 1 301 ? 10.477 -4.973 -14.352 1 84.44 301 ILE A N 1
ATOM 2375 C CA . ILE A 1 301 ? 11.148 -4.012 -15.219 1 84.44 301 ILE A CA 1
ATOM 2376 C C . ILE A 1 301 ? 10.719 -2.592 -14.852 1 84.44 301 ILE A C 1
ATOM 2378 O O . ILE A 1 301 ? 11.555 -1.683 -14.789 1 84.44 301 ILE A O 1
ATOM 2382 N N . ALA A 1 302 ? 9.484 -2.412 -14.617 1 81.81 302 ALA A N 1
ATOM 2383 C CA . ALA A 1 302 ? 8.992 -1.106 -14.188 1 81.81 302 ALA A CA 1
ATOM 2384 C C . ALA A 1 302 ? 9.617 -0.694 -12.859 1 81.81 302 ALA A C 1
ATOM 2386 O O . ALA A 1 302 ? 10.008 0.462 -12.68 1 81.81 302 ALA A O 1
ATOM 2387 N N . GLY A 1 303 ? 9.609 -1.646 -12.023 1 86 303 GLY A N 1
ATOM 2388 C CA . GLY A 1 303 ? 10.25 -1.378 -10.75 1 86 303 GLY A CA 1
ATOM 2389 C C . GLY A 1 303 ? 11.711 -1.003 -10.891 1 86 303 GLY A C 1
ATOM 2390 O O . GLY A 1 303 ? 12.188 -0.084 -10.219 1 86 303 GLY A O 1
ATOM 2391 N N . PHE A 1 304 ? 12.414 -1.648 -11.766 1 91.44 304 PHE A N 1
ATOM 2392 C CA . PHE A 1 304 ? 13.828 -1.366 -11.969 1 91.44 304 PHE A CA 1
ATOM 2393 C C . PHE A 1 304 ? 14.023 0.004 -12.602 1 91.44 304 PHE A C 1
ATOM 2395 O O . PHE A 1 304 ? 14.969 0.72 -12.273 1 91.44 304 PHE A O 1
ATOM 2402 N N . ARG A 1 305 ? 13.148 0.297 -13.461 1 89.88 305 ARG A N 1
ATOM 2403 C CA . ARG A 1 305 ? 13.203 1.625 -14.062 1 89.88 305 ARG A CA 1
ATOM 2404 C C . ARG A 1 305 ? 13.047 2.713 -13 1 89.88 305 ARG A C 1
ATOM 2406 O O . ARG A 1 305 ? 13.797 3.691 -13 1 89.88 305 ARG A O 1
ATOM 2413 N N . ARG A 1 306 ? 12.133 2.537 -12.172 1 88.06 306 ARG A N 1
ATOM 2414 C CA . ARG A 1 306 ? 11.922 3.504 -11.102 1 88.06 306 ARG A CA 1
ATOM 2415 C C . ARG A 1 306 ? 13.125 3.561 -10.164 1 88.06 306 ARG A C 1
ATOM 2417 O O . ARG A 1 306 ? 13.5 4.637 -9.688 1 88.06 306 ARG A O 1
ATOM 2424 N N . PHE A 1 307 ? 13.656 2.461 -9.93 1 93 307 PHE A N 1
ATOM 2425 C CA . PHE A 1 307 ? 14.844 2.377 -9.086 1 93 307 PHE A CA 1
ATOM 2426 C C . PHE A 1 307 ? 16 3.15 -9.703 1 93 307 PHE A C 1
ATOM 2428 O O . PHE A 1 307 ? 16.672 3.924 -9.023 1 93 307 PHE A O 1
ATOM 2435 N N . THR A 1 308 ? 16.203 2.945 -10.969 1 93.19 308 THR A N 1
ATOM 2436 C CA . THR A 1 308 ? 17.281 3.629 -11.664 1 93.19 308 THR A CA 1
ATOM 2437 C C . THR A 1 308 ? 17.016 5.129 -11.734 1 93.19 308 THR A C 1
ATOM 2439 O O . THR A 1 308 ? 17.953 5.934 -11.648 1 93.19 308 THR A O 1
ATOM 2442 N N . GLU A 1 309 ? 15.789 5.465 -11.867 1 90.81 309 GLU A N 1
ATOM 2443 C CA . GLU A 1 309 ? 15.414 6.875 -11.867 1 90.81 309 GLU A CA 1
ATOM 2444 C C . GLU A 1 309 ? 15.734 7.531 -10.531 1 90.81 309 GLU A C 1
ATOM 2446 O O . GLU A 1 309 ? 16.203 8.672 -10.484 1 90.81 309 GLU A O 1
ATOM 2451 N N . LEU A 1 310 ? 15.453 6.809 -9.5 1 90.25 310 LEU A N 1
ATOM 2452 C CA . LEU A 1 310 ? 15.766 7.312 -8.172 1 90.25 310 LEU A CA 1
ATOM 2453 C C . LEU A 1 310 ? 17.266 7.492 -7.996 1 90.25 310 LEU A C 1
ATOM 2455 O O . LEU A 1 310 ? 17.719 8.539 -7.531 1 90.25 310 LEU A O 1
ATOM 2459 N N . LEU A 1 311 ? 18.047 6.543 -8.422 1 92 311 LEU A N 1
ATOM 2460 C CA . LEU A 1 311 ? 19.5 6.582 -8.258 1 92 311 LEU A CA 1
ATOM 2461 C C . LEU A 1 311 ? 20.125 7.637 -9.164 1 92 311 LEU A C 1
ATOM 2463 O O . LEU A 1 311 ? 21.172 8.203 -8.836 1 92 311 LEU A O 1
ATOM 2467 N N . ASP A 1 312 ? 19.406 7.848 -10.242 1 91.62 312 ASP A N 1
ATOM 2468 C CA . ASP A 1 312 ? 19.938 8.797 -11.211 1 91.62 312 ASP A CA 1
ATOM 2469 C C . ASP A 1 312 ? 19.609 10.234 -10.82 1 91.62 312 ASP A C 1
ATOM 2471 O O . ASP A 1 312 ? 20.156 11.18 -11.391 1 91.62 312 ASP A O 1
ATOM 2475 N N . THR A 1 313 ? 18.703 10.367 -9.812 1 88.19 313 THR A N 1
ATOM 2476 C CA . THR A 1 313 ? 18.422 11.703 -9.312 1 88.19 313 THR A CA 1
ATOM 2477 C C . THR A 1 313 ? 19.625 12.258 -8.547 1 88.19 313 THR A C 1
ATOM 2479 O O . THR A 1 313 ? 19.984 11.742 -7.48 1 88.19 313 THR A O 1
ATOM 2482 N N . ALA A 1 314 ? 20.266 13.227 -9.164 1 84.75 314 ALA A N 1
ATOM 2483 C CA . ALA A 1 314 ? 21.453 13.789 -8.539 1 84.75 314 ALA A CA 1
ATOM 2484 C C . ALA A 1 314 ? 21.094 14.664 -7.344 1 84.75 314 ALA A C 1
ATOM 2486 O O . ALA A 1 314 ? 20.141 15.453 -7.41 1 84.75 314 ALA A O 1
ATOM 2487 N N . PRO A 1 315 ? 21.75 14.414 -6.254 1 86.25 315 PRO A N 1
ATOM 2488 C CA . PRO A 1 315 ? 21.547 15.336 -5.133 1 86.25 315 PRO A CA 1
ATOM 2489 C C . PRO A 1 315 ? 21.891 16.781 -5.488 1 86.25 315 PRO A C 1
ATOM 2491 O O . PRO A 1 315 ? 22.875 17.031 -6.176 1 86.25 315 PRO A O 1
ATOM 2494 N N . ASP A 1 316 ? 21.031 17.703 -5.074 1 81.38 316 ASP A N 1
ATOM 2495 C CA . ASP A 1 316 ? 21.219 19.109 -5.355 1 81.38 316 ASP A CA 1
ATOM 2496 C C . ASP A 1 316 ? 22.328 19.703 -4.5 1 81.38 316 ASP A C 1
ATOM 2498 O O . ASP A 1 316 ? 23 20.656 -4.902 1 81.38 316 ASP A O 1
ATOM 2502 N N . ILE A 1 317 ? 22.516 19.156 -3.346 1 88.19 317 ILE A N 1
ATOM 2503 C CA . ILE A 1 317 ? 23.484 19.688 -2.377 1 88.19 317 ILE A CA 1
ATOM 2504 C C . ILE A 1 317 ? 24.547 18.625 -2.078 1 88.19 317 ILE A C 1
ATOM 2506 O O . ILE A 1 317 ? 24.234 17.562 -1.525 1 88.19 317 ILE A O 1
ATOM 2510 N N . VAL A 1 318 ? 25.734 18.891 -2.521 1 90.25 318 VAL A N 1
ATOM 2511 C CA . VAL A 1 318 ? 26.828 17.953 -2.312 1 90.25 318 VAL A CA 1
ATOM 2512 C C . VAL A 1 318 ? 28.062 18.719 -1.803 1 90.25 318 VAL A C 1
ATOM 2514 O O . VAL A 1 318 ? 28.219 19.906 -2.08 1 90.25 318 VAL A O 1
ATOM 2517 N N . ASP A 1 319 ? 28.797 18.016 -1.035 1 92.12 319 ASP A N 1
ATOM 2518 C CA . ASP A 1 319 ? 30.062 18.578 -0.582 1 92.12 319 ASP A CA 1
ATOM 2519 C C . ASP A 1 319 ? 30.984 18.859 -1.76 1 92.12 319 ASP A C 1
ATOM 2521 O O . ASP A 1 319 ? 31.125 18.031 -2.662 1 92.12 319 ASP A O 1
ATOM 2525 N N . ALA A 1 320 ? 31.531 20.047 -1.731 1 92.31 320 ALA A N 1
ATOM 2526 C CA . ALA A 1 320 ? 32.594 20.297 -2.705 1 92.31 320 ALA A CA 1
ATOM 2527 C C . ALA A 1 320 ? 33.781 19.375 -2.484 1 92.31 320 ALA A C 1
ATOM 2529 O O . ALA A 1 320 ? 34 18.906 -1.365 1 92.31 320 ALA A O 1
ATOM 2530 N N . PRO A 1 321 ? 34.438 19.016 -3.588 1 92.69 321 PRO A N 1
ATOM 2531 C CA . PRO A 1 321 ? 35.594 18.109 -3.449 1 92.69 321 PRO A CA 1
ATOM 2532 C C . PRO A 1 321 ? 36.625 18.609 -2.451 1 92.69 321 PRO A C 1
ATOM 2534 O O . PRO A 1 321 ? 37.281 17.812 -1.781 1 92.69 321 PRO A O 1
ATOM 2537 N N . ASP A 1 322 ? 36.688 19.906 -2.324 1 93.06 322 ASP A N 1
ATOM 2538 C CA . ASP A 1 322 ? 37.688 20.5 -1.436 1 93.06 322 ASP A CA 1
ATOM 2539 C C . ASP A 1 322 ? 37.031 21.016 -0.153 1 93.06 322 ASP A C 1
ATOM 2541 O O . ASP A 1 322 ? 37.625 21.844 0.553 1 93.06 322 ASP A O 1
ATOM 2545 N N . ALA A 1 323 ? 35.875 20.547 0.125 1 94.81 323 ALA A N 1
ATOM 2546 C CA . ALA A 1 323 ? 35.188 20.984 1.339 1 94.81 323 ALA A CA 1
ATOM 2547 C C . ALA A 1 323 ? 35.906 20.516 2.586 1 94.81 323 ALA A C 1
ATOM 2549 O O . ALA A 1 323 ? 36.438 19.391 2.623 1 94.81 323 ALA A O 1
ATOM 2550 N N . ILE A 1 324 ? 36 21.359 3.551 1 95.5 324 ILE A N 1
ATOM 2551 C CA . ILE A 1 324 ? 36.688 21.031 4.797 1 95.5 324 ILE A CA 1
ATOM 2552 C C . ILE A 1 324 ? 35.688 20.875 5.922 1 95.5 324 ILE A C 1
ATOM 2554 O O . ILE A 1 324 ? 34.531 21.328 5.805 1 95.5 324 ILE A O 1
ATOM 2558 N N . ASP A 1 325 ? 36.125 20.156 7.016 1 96.06 325 ASP A N 1
ATOM 2559 C CA . ASP A 1 325 ? 35.281 20.109 8.211 1 96.06 325 ASP A CA 1
ATOM 2560 C C . ASP A 1 325 ? 35.156 21.5 8.836 1 96.06 325 ASP A C 1
ATOM 2562 O O . ASP A 1 325 ? 36.125 22.203 9.008 1 96.06 325 ASP A O 1
ATOM 2566 N N . ALA A 1 326 ? 33.938 21.844 9.102 1 95.94 326 ALA A N 1
ATOM 2567 C CA . ALA A 1 326 ? 33.719 23.156 9.703 1 95.94 326 ALA A CA 1
ATOM 2568 C C . ALA A 1 326 ? 34.438 23.281 11.047 1 95.94 326 ALA A C 1
ATOM 2570 O O . ALA A 1 326 ? 34.281 22.406 11.906 1 95.94 326 ALA A O 1
ATOM 2571 N N . PRO A 1 327 ? 35.188 24.344 11.148 1 95.19 327 PRO A N 1
ATOM 2572 C CA . PRO A 1 327 ? 35.75 24.594 12.477 1 95.19 327 PRO A CA 1
ATOM 2573 C C . PRO A 1 327 ? 34.688 25 13.5 1 95.19 327 PRO A C 1
ATOM 2575 O O . PRO A 1 327 ? 33.5 25.141 13.164 1 95.19 327 PRO A O 1
ATOM 2578 N N . ALA A 1 328 ? 35.188 25.062 14.758 1 95.5 328 ALA A N 1
ATOM 2579 C CA . ALA A 1 328 ? 34.25 25.578 15.766 1 95.5 328 ALA A CA 1
ATOM 2580 C C . ALA A 1 328 ? 33.781 26.984 15.414 1 95.5 328 ALA A C 1
ATOM 2582 O O . ALA A 1 328 ? 34.594 27.906 15.328 1 95.5 328 ALA A O 1
ATOM 2583 N N . LEU A 1 329 ? 32.531 27.125 15.219 1 96.5 329 LEU A N 1
ATOM 2584 C CA . LEU A 1 329 ? 32 28.391 14.727 1 96.5 329 LEU A CA 1
ATOM 2585 C C . LEU A 1 329 ? 31.609 29.312 15.883 1 96.5 329 LEU A C 1
ATOM 2587 O O . LEU A 1 329 ? 31.062 28.859 16.891 1 96.5 329 LEU A O 1
ATOM 2591 N N . SER A 1 330 ? 31.875 30.562 15.727 1 95.25 330 SER A N 1
ATOM 2592 C CA . SER A 1 330 ? 31.469 31.578 16.688 1 95.25 330 SER A CA 1
ATOM 2593 C C . SER A 1 330 ? 30.047 32.062 16.391 1 95.25 330 SER A C 1
ATOM 2595 O O . SER A 1 330 ? 29.344 32.5 17.297 1 95.25 330 SER A O 1
ATOM 2597 N N . GLY A 1 331 ? 29.688 31.984 15.125 1 96.12 331 GLY A N 1
ATOM 2598 C CA . GLY A 1 331 ? 28.312 32.312 14.773 1 96.12 331 GLY A CA 1
ATOM 2599 C C . GLY A 1 331 ? 28.172 33.656 14.086 1 96.12 331 GLY A C 1
ATOM 2600 O O . GLY A 1 331 ? 27.094 34.25 14.078 1 96.12 331 GLY A O 1
ATOM 2601 N N . ALA A 1 332 ? 29.266 34.281 13.609 1 97.5 332 ALA A N 1
ATOM 2602 C CA . ALA A 1 332 ? 29.188 35.5 12.789 1 97.5 332 ALA A CA 1
ATOM 2603 C C . ALA A 1 332 ? 28.719 35.156 11.375 1 97.5 332 ALA A C 1
ATOM 2605 O O . ALA A 1 332 ? 29.422 34.469 10.633 1 97.5 332 ALA A O 1
ATOM 2606 N N . ILE A 1 333 ? 27.562 35.625 10.969 1 98 333 ILE A N 1
ATOM 2607 C CA . ILE A 1 333 ? 26.953 35.25 9.703 1 98 333 ILE A CA 1
ATOM 2608 C C . ILE A 1 333 ? 26.891 36.469 8.781 1 98 333 ILE A C 1
ATOM 2610 O O . ILE A 1 333 ? 26.578 37.594 9.227 1 98 333 ILE A O 1
ATOM 2614 N N . GLU A 1 334 ? 27.172 36.25 7.531 1 97.81 334 GLU A N 1
ATOM 2615 C CA . GLU A 1 334 ? 27.094 37.344 6.547 1 97.81 334 GLU A CA 1
ATOM 2616 C C . GLU A 1 334 ? 26.453 36.844 5.25 1 97.81 334 GLU A C 1
ATOM 2618 O O . GLU A 1 334 ? 26.906 35.875 4.648 1 97.81 334 GLU A O 1
ATOM 2623 N N . TYR A 1 335 ? 25.344 37.438 4.91 1 96.88 335 TYR A N 1
ATOM 2624 C CA . TYR A 1 335 ? 24.719 37.281 3.598 1 96.88 335 TYR A CA 1
ATOM 2625 C C . TYR A 1 335 ? 25.203 38.375 2.641 1 96.88 335 TYR A C 1
ATOM 2627 O O . TYR A 1 335 ? 25.047 39.562 2.918 1 96.88 335 TYR A O 1
ATOM 2635 N N . ARG A 1 336 ? 25.766 37.938 1.519 1 96.75 336 ARG A N 1
ATOM 2636 C CA . ARG A 1 336 ? 26.281 38.906 0.542 1 96.75 336 ARG A CA 1
ATOM 2637 C C . ARG A 1 336 ? 25.578 38.75 -0.8 1 96.75 336 ARG A C 1
ATOM 2639 O O . ARG A 1 336 ? 25.859 37.812 -1.556 1 96.75 336 ARG A O 1
ATOM 2646 N N . HIS A 1 337 ? 24.719 39.719 -1.177 1 95.38 337 HIS A N 1
ATOM 2647 C CA . HIS A 1 337 ? 23.984 39.781 -2.441 1 95.38 337 HIS A CA 1
ATOM 2648 C C . HIS A 1 337 ? 23.312 38.438 -2.736 1 95.38 337 HIS A C 1
ATOM 2650 O O . HIS A 1 337 ? 23.453 37.906 -3.834 1 95.38 337 HIS A O 1
ATOM 2656 N N . VAL A 1 338 ? 22.719 37.969 -1.746 1 94.75 338 VAL A N 1
ATOM 2657 C CA . VAL A 1 338 ? 22.156 36.594 -1.818 1 94.75 338 VAL A CA 1
ATOM 2658 C C . VAL A 1 338 ? 20.859 36.625 -2.617 1 94.75 338 VAL A C 1
ATOM 2660 O O . VAL A 1 338 ? 19.969 37.438 -2.35 1 94.75 338 VAL A O 1
ATOM 2663 N N . GLY A 1 339 ? 20.766 35.75 -3.631 1 92.88 339 GLY A N 1
ATOM 2664 C CA . GLY A 1 339 ? 19.562 35.469 -4.391 1 92.88 339 GLY A CA 1
ATOM 2665 C C . GLY A 1 339 ? 19.203 34 -4.371 1 92.88 339 GLY A C 1
ATOM 2666 O O . GLY A 1 339 ? 20.078 33.125 -4.273 1 92.88 339 GLY A O 1
ATOM 2667 N N . PHE A 1 340 ? 17.891 33.75 -4.344 1 91.06 340 PHE A N 1
ATOM 2668 C CA . PHE A 1 340 ? 17.453 32.344 -4.328 1 91.06 340 PHE A CA 1
ATOM 2669 C C . PHE A 1 340 ? 16.047 32.219 -4.902 1 91.06 340 PHE A C 1
ATOM 2671 O O . PHE A 1 340 ? 15.211 33.094 -4.711 1 91.06 340 PHE A O 1
ATOM 2678 N N . GLY A 1 341 ? 15.844 31.094 -5.617 1 86.31 341 GLY A N 1
ATOM 2679 C CA . GLY A 1 341 ? 14.547 30.656 -6.105 1 86.31 341 GLY A CA 1
ATOM 2680 C C . GLY A 1 341 ? 14.367 29.156 -6.09 1 86.31 341 GLY A C 1
ATOM 2681 O O . GLY A 1 341 ? 15.312 28.406 -6.367 1 86.31 341 GLY A O 1
ATOM 2682 N N . TYR A 1 342 ? 13.156 28.734 -5.641 1 74.81 342 TYR A N 1
ATOM 2683 C CA . TYR A 1 342 ? 12.883 27.297 -5.578 1 74.81 342 TYR A CA 1
ATOM 2684 C C . TYR A 1 342 ? 12.828 26.703 -6.977 1 74.81 342 TYR A C 1
ATOM 2686 O O . TYR A 1 342 ? 13.156 25.531 -7.168 1 74.81 342 TYR A O 1
ATOM 2694 N N . ALA A 1 343 ? 12.195 27.359 -7.871 1 70.94 343 ALA A N 1
ATOM 2695 C CA . ALA A 1 343 ? 12.102 26.922 -9.266 1 70.94 343 ALA A CA 1
ATOM 2696 C C . ALA A 1 343 ? 12.672 27.984 -10.203 1 70.94 343 ALA A C 1
ATOM 2698 O O . ALA A 1 343 ? 12.883 29.141 -9.797 1 70.94 343 ALA A O 1
ATOM 2699 N N . GLU A 1 344 ? 12.984 27.422 -11.391 1 69.5 344 GLU A N 1
ATOM 2700 C CA . GLU A 1 344 ? 13.523 28.359 -12.375 1 69.5 344 GLU A CA 1
ATOM 2701 C C . GLU A 1 344 ? 12.531 29.469 -12.672 1 69.5 344 GLU A C 1
ATOM 2703 O O . GLU A 1 344 ? 11.359 29.203 -12.969 1 69.5 344 GLU A O 1
ATOM 2708 N N . GLY A 1 345 ? 12.891 30.625 -12.43 1 63.91 345 GLY A N 1
ATOM 2709 C CA . GLY A 1 345 ? 12.055 31.766 -12.797 1 63.91 345 GLY A CA 1
ATOM 2710 C C . GLY A 1 345 ? 11.336 32.375 -11.617 1 63.91 345 GLY A C 1
ATOM 2711 O O . GLY A 1 345 ? 10.766 33.469 -11.727 1 63.91 345 GLY A O 1
ATOM 2712 N N . LYS A 1 346 ? 11.203 31.688 -10.555 1 70.75 346 LYS A N 1
ATOM 2713 C CA . LYS A 1 346 ? 10.523 32.281 -9.406 1 70.75 346 LYS A CA 1
ATOM 2714 C C . LYS A 1 346 ? 11.516 32.656 -8.312 1 70.75 346 LYS A C 1
ATOM 2716 O O . LYS A 1 346 ? 11.859 31.828 -7.469 1 70.75 346 LYS A O 1
ATOM 2721 N N . ARG A 1 347 ? 11.969 33.906 -8.422 1 82.31 347 ARG A N 1
ATOM 2722 C CA . ARG A 1 347 ? 12.914 34.406 -7.418 1 82.31 347 ARG A CA 1
ATOM 2723 C C . ARG A 1 347 ? 12.203 34.719 -6.109 1 82.31 347 ARG A C 1
ATOM 2725 O O . ARG A 1 347 ? 11.195 35.438 -6.102 1 82.31 347 ARG A O 1
ATOM 2732 N N . VAL A 1 348 ? 12.539 34.125 -4.957 1 82.19 348 VAL A N 1
ATOM 2733 C CA . VAL A 1 348 ? 11.977 34.344 -3.633 1 82.19 348 VAL A CA 1
ATOM 2734 C C . VAL A 1 348 ? 12.805 35.406 -2.889 1 82.19 348 VAL A C 1
ATOM 2736 O O . VAL A 1 348 ? 12.258 36.25 -2.186 1 82.19 348 VAL A O 1
ATOM 2739 N N . LEU A 1 349 ? 14.117 35.312 -3.006 1 88.69 349 LEU A N 1
ATOM 2740 C CA . LEU A 1 349 ? 15.055 36.281 -2.439 1 88.69 349 LEU A CA 1
ATOM 2741 C C . LEU A 1 349 ? 15.883 36.938 -3.537 1 88.69 349 LEU A C 1
ATOM 2743 O O . LEU A 1 349 ? 16.297 36.281 -4.492 1 88.69 349 LEU A O 1
ATOM 2747 N N . ASP A 1 350 ? 16 38.25 -3.398 1 89.62 350 ASP A N 1
ATOM 2748 C CA . ASP A 1 350 ? 16.75 39 -4.41 1 89.62 350 ASP A CA 1
ATOM 2749 C C . ASP A 1 350 ? 17.734 39.969 -3.762 1 89.62 350 ASP A C 1
ATOM 2751 O O . ASP A 1 350 ? 17.312 40.938 -3.146 1 89.62 350 ASP A O 1
ATOM 2755 N N . ASN A 1 351 ? 18.984 39.719 -3.973 1 90.56 351 ASN A N 1
ATOM 2756 C CA . ASN A 1 351 ? 20.078 40.625 -3.582 1 90.56 351 ASN A CA 1
ATOM 2757 C C . ASN A 1 351 ? 19.984 41 -2.109 1 90.56 351 ASN A C 1
ATOM 2759 O O . ASN A 1 351 ? 19.984 42.188 -1.774 1 90.56 351 ASN A O 1
ATOM 2763 N N . ILE A 1 352 ? 19.984 40.031 -1.242 1 93.12 352 ILE A N 1
ATOM 2764 C CA . ILE A 1 352 ? 19.859 40.25 0.196 1 93.12 352 ILE A CA 1
ATOM 2765 C C . ILE A 1 352 ? 21.25 40.438 0.811 1 93.12 352 ILE A C 1
ATOM 2767 O O . ILE A 1 352 ? 22.141 39.625 0.612 1 93.12 352 ILE A O 1
ATOM 2771 N N . ASP A 1 353 ? 21.375 41.594 1.463 1 94.38 353 ASP A N 1
ATOM 2772 C CA . ASP A 1 353 ? 22.578 41.844 2.25 1 94.38 353 ASP A CA 1
ATOM 2773 C C . ASP A 1 353 ? 22.25 41.938 3.738 1 94.38 353 ASP A C 1
ATOM 2775 O O . ASP A 1 353 ? 21.406 42.75 4.145 1 94.38 353 ASP A O 1
ATOM 2779 N N . LEU A 1 354 ? 22.891 41.062 4.543 1 94.94 354 LEU A N 1
ATOM 2780 C CA . LEU A 1 354 ? 22.625 41.031 5.977 1 94.94 354 LEU A CA 1
ATOM 2781 C C . LEU A 1 354 ? 23.844 40.562 6.754 1 94.94 354 LEU A C 1
ATOM 2783 O O . LEU A 1 354 ? 24.469 39.562 6.383 1 94.94 354 LEU A O 1
ATOM 2787 N N . LYS A 1 355 ? 24.188 41.312 7.738 1 95.94 355 LYS A N 1
ATOM 2788 C CA . LYS A 1 355 ? 25.281 40.938 8.625 1 95.94 355 LYS A CA 1
ATOM 2789 C C . LYS A 1 355 ? 24.781 40.688 10.047 1 95.94 355 LYS A C 1
ATOM 2791 O O . LYS A 1 355 ? 24.062 41.531 10.609 1 95.94 355 LYS A O 1
ATOM 2796 N N . ILE A 1 356 ? 25.125 39.562 10.609 1 96 356 ILE A N 1
ATOM 2797 C CA . ILE A 1 356 ? 24.734 39.188 11.969 1 96 356 ILE A CA 1
ATOM 2798 C C . ILE A 1 356 ? 26 38.906 12.797 1 96 356 ILE A C 1
ATOM 2800 O O . ILE A 1 356 ? 26.812 38.062 12.422 1 96 356 ILE A O 1
ATOM 2804 N N . SER A 1 357 ? 26.094 39.594 13.891 1 95.94 357 SER A N 1
ATOM 2805 C CA . SER A 1 357 ? 27.266 39.406 14.75 1 95.94 357 SER A CA 1
ATOM 2806 C C . SER A 1 357 ? 27.125 38.156 15.602 1 95.94 357 SER A C 1
ATOM 2808 O O . SER A 1 357 ? 26.016 37.688 15.867 1 95.94 357 SER A O 1
ATOM 2810 N N . ALA A 1 358 ? 28.312 37.656 16.031 1 96.25 358 ALA A N 1
ATOM 2811 C CA . ALA A 1 358 ? 28.312 36.469 16.906 1 96.25 358 ALA A CA 1
ATOM 2812 C C . ALA A 1 358 ? 27.578 36.75 18.203 1 96.25 358 ALA A C 1
ATOM 2814 O O . ALA A 1 358 ? 27.797 37.781 18.844 1 96.25 358 ALA A O 1
ATOM 2815 N N . GLY A 1 359 ? 26.625 35.875 18.531 1 93.44 359 GLY A N 1
ATOM 2816 C CA . GLY A 1 359 ? 25.891 35.969 19.781 1 93.44 359 GLY A CA 1
ATOM 2817 C C . GLY A 1 359 ? 24.672 36.875 19.672 1 93.44 359 GLY A C 1
ATOM 2818 O O . GLY A 1 359 ? 23.891 37 20.625 1 93.44 359 GLY A O 1
ATOM 2819 N N . GLU A 1 360 ? 24.469 37.438 18.516 1 93.5 360 GLU A N 1
ATOM 2820 C CA . GLU A 1 360 ? 23.359 38.375 18.281 1 93.5 360 GLU A CA 1
ATOM 2821 C C . GLU A 1 360 ? 22.047 37.594 18.047 1 93.5 360 GLU A C 1
ATOM 2823 O O . GLU A 1 360 ? 22.047 36.562 17.391 1 93.5 360 GLU A O 1
ATOM 2828 N N . THR A 1 361 ? 21 38.125 18.625 1 92.44 361 THR A N 1
ATOM 2829 C CA . THR A 1 361 ? 19.672 37.594 18.328 1 92.44 361 THR A CA 1
ATOM 2830 C C . THR A 1 361 ? 18.953 38.5 17.344 1 92.44 361 THR A C 1
ATOM 2832 O O . THR A 1 361 ? 18.656 39.656 17.656 1 92.44 361 THR A O 1
ATOM 2835 N N . VAL A 1 362 ? 18.672 38 16.172 1 92.5 362 VAL A N 1
ATOM 2836 C CA . VAL A 1 362 ? 18.031 38.781 15.125 1 92.5 362 VAL A CA 1
ATOM 2837 C C . VAL A 1 362 ? 16.641 38.188 14.836 1 92.5 362 VAL A C 1
ATOM 2839 O O . VAL A 1 362 ? 16.5 36.969 14.617 1 92.5 362 VAL A O 1
ATOM 2842 N N . ALA A 1 363 ? 15.625 39 14.828 1 91.19 363 ALA A N 1
ATOM 2843 C CA . ALA A 1 363 ? 14.258 38.594 14.531 1 91.19 363 ALA A CA 1
ATOM 2844 C C . ALA A 1 363 ? 13.852 39.031 13.125 1 91.19 363 ALA A C 1
ATOM 2846 O O . ALA A 1 363 ? 14.148 40.156 12.703 1 91.19 363 ALA A O 1
ATOM 2847 N N . PHE A 1 364 ? 13.289 38.125 12.43 1 89.44 364 PHE A N 1
ATOM 2848 C CA . PHE A 1 364 ? 12.766 38.406 11.102 1 89.44 364 PHE A CA 1
ATOM 2849 C C . PHE A 1 364 ? 11.242 38.531 11.133 1 89.44 364 PHE A C 1
ATOM 2851 O O . PHE A 1 364 ? 10.562 37.594 11.578 1 89.44 364 PHE A O 1
ATOM 2858 N N . VAL A 1 365 ? 10.766 39.688 10.672 1 83.44 365 VAL A N 1
ATOM 2859 C CA . VAL A 1 365 ? 9.32 39.938 10.648 1 83.44 365 VAL A CA 1
ATOM 2860 C C . VAL A 1 365 ? 8.898 40.375 9.25 1 83.44 365 VAL A C 1
ATOM 2862 O O . VAL A 1 365 ? 9.695 40.969 8.516 1 83.44 365 VAL A O 1
ATOM 2865 N N . GLY A 1 366 ? 7.754 40.031 8.891 1 77.38 366 GLY A N 1
ATOM 2866 C CA . GLY A 1 366 ? 7.219 40.406 7.582 1 77.38 366 GLY A CA 1
ATOM 2867 C C . GLY A 1 366 ? 6.016 39.562 7.184 1 77.38 366 GLY A C 1
ATOM 2868 O O . GLY A 1 366 ? 5.621 38.656 7.906 1 77.38 366 GLY A O 1
ATOM 2869 N N . PRO A 1 367 ? 5.473 39.938 6.109 1 71.5 367 PRO A N 1
ATOM 2870 C CA . PRO A 1 367 ? 4.301 39.188 5.656 1 71.5 367 PRO A CA 1
ATOM 2871 C C . PRO A 1 367 ? 4.633 37.75 5.262 1 71.5 367 PRO A C 1
ATOM 2873 O O . PRO A 1 367 ? 5.801 37.406 5.031 1 71.5 367 PRO A O 1
ATOM 2876 N N . SER A 1 368 ? 3.596 36.906 5.309 1 68.31 368 SER A N 1
ATOM 2877 C CA . SER A 1 368 ? 3.779 35.531 4.875 1 68.31 368 SER A CA 1
ATOM 2878 C C . SER A 1 368 ? 4.25 35.469 3.426 1 68.31 368 SER A C 1
ATOM 2880 O O . SER A 1 368 ? 3.77 36.219 2.576 1 68.31 368 SER A O 1
ATOM 2882 N N . GLY A 1 369 ? 5.223 34.625 3.166 1 69.56 369 GLY A N 1
ATOM 2883 C CA . GLY A 1 369 ? 5.719 34.438 1.811 1 69.56 369 GLY A CA 1
ATOM 2884 C C . GLY A 1 369 ? 6.832 35.406 1.453 1 69.56 369 GLY A C 1
ATOM 2885 O O . GLY A 1 369 ? 7.344 35.406 0.332 1 69.56 369 GLY A O 1
ATOM 2886 N N . ALA A 1 370 ? 7.168 36.25 2.385 1 74.12 370 ALA A N 1
ATOM 2887 C CA . ALA A 1 370 ? 8.188 37.25 2.105 1 74.12 370 ALA A CA 1
ATOM 2888 C C . ALA A 1 370 ? 9.562 36.625 1.965 1 74.12 370 ALA A C 1
ATOM 2890 O O . ALA A 1 370 ? 10.5 37.25 1.476 1 74.12 370 ALA A O 1
ATOM 2891 N N . GLY A 1 371 ? 9.688 35.281 2.332 1 81.44 371 GLY A N 1
ATOM 2892 C CA . GLY A 1 371 ? 10.953 34.594 2.174 1 81.44 371 GLY A CA 1
ATOM 2893 C C . GLY A 1 3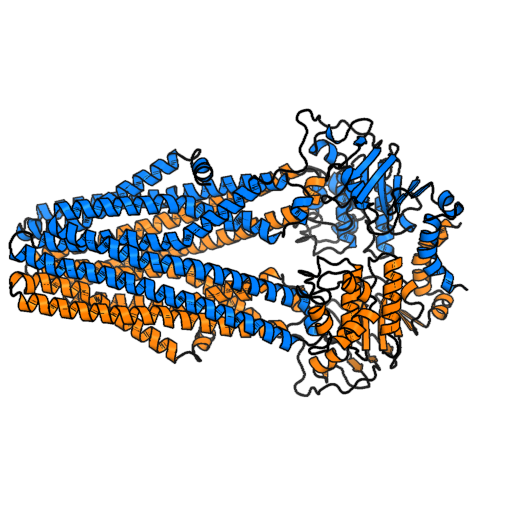71 ? 11.711 34.438 3.48 1 81.44 371 GLY A C 1
ATOM 2894 O O . GLY A 1 371 ? 12.891 34.062 3.48 1 81.44 371 GLY A O 1
ATOM 2895 N N . LYS A 1 372 ? 11.141 34.719 4.594 1 85.69 372 LYS A N 1
ATOM 2896 C CA . LYS A 1 372 ? 11.781 34.625 5.902 1 85.69 372 LYS A CA 1
ATOM 2897 C C . LYS A 1 372 ? 12.312 33.219 6.152 1 85.69 372 LYS A C 1
ATOM 2899 O O . LYS A 1 372 ? 13.477 33.031 6.5 1 85.69 372 LYS A O 1
ATOM 2904 N N . THR A 1 373 ? 11.445 32.219 5.902 1 83.19 373 THR A N 1
ATOM 2905 C CA . THR A 1 373 ? 11.812 30.812 6.105 1 83.19 373 THR A CA 1
ATOM 2906 C C . THR A 1 373 ? 12.906 30.391 5.125 1 83.19 373 THR A C 1
ATOM 2908 O O . THR A 1 373 ? 13.812 29.641 5.484 1 83.19 373 THR A O 1
ATOM 2911 N N . THR A 1 374 ? 12.859 30.859 3.941 1 86.38 374 THR A N 1
ATOM 2912 C CA . THR A 1 374 ? 13.852 30.562 2.916 1 86.38 374 THR A CA 1
ATOM 2913 C C . THR A 1 374 ? 15.227 31.094 3.33 1 86.38 374 THR A C 1
ATOM 2915 O O . THR A 1 374 ? 16.234 30.375 3.201 1 86.38 374 THR A O 1
ATOM 2918 N N . LEU A 1 375 ? 15.18 32.312 3.811 1 89.81 375 LEU A N 1
ATOM 2919 C CA . LEU A 1 375 ? 16.422 32.938 4.238 1 89.81 375 LEU A CA 1
ATOM 2920 C C . LEU A 1 375 ? 17.109 32.094 5.309 1 89.81 375 LEU A C 1
ATOM 2922 O O . LEU A 1 375 ? 18.328 31.859 5.238 1 89.81 375 LEU A O 1
ATOM 2926 N N . CYS A 1 376 ? 16.391 31.594 6.219 1 90.75 376 CYS A N 1
ATOM 2927 C CA . CYS A 1 376 ? 16.938 30.812 7.324 1 90.75 376 CYS A CA 1
ATOM 2928 C C . CYS A 1 376 ? 17.344 29.422 6.863 1 90.75 376 CYS A C 1
ATOM 2930 O O . CYS A 1 376 ? 18.297 28.828 7.391 1 90.75 376 CYS A O 1
ATOM 2932 N N . SER A 1 377 ? 16.719 28.875 5.879 1 90.5 377 SER A N 1
ATOM 2933 C CA . SER A 1 377 ? 16.969 27.531 5.406 1 90.5 377 SER A CA 1
ATOM 2934 C C . SER A 1 377 ? 18.25 27.453 4.578 1 90.5 377 SER A C 1
ATOM 2936 O O . SER A 1 377 ? 18.812 26.375 4.367 1 90.5 377 SER A O 1
ATOM 2938 N N . LEU A 1 378 ? 18.688 28.594 4.074 1 93.62 378 LEU A N 1
ATOM 2939 C CA . LEU A 1 378 ? 19.891 28.641 3.264 1 93.62 378 LEU A CA 1
ATOM 2940 C C . LEU A 1 378 ? 21.141 28.469 4.129 1 93.62 378 LEU A C 1
ATOM 2942 O O . LEU A 1 378 ? 22.156 27.969 3.652 1 93.62 378 LEU A O 1
ATOM 2946 N N . LEU A 1 379 ? 21.016 28.875 5.387 1 95 379 LEU A N 1
ATOM 2947 C CA . LEU A 1 379 ? 22.172 28.859 6.277 1 95 379 LEU A CA 1
ATOM 2948 C C . LEU A 1 379 ? 22.656 27.438 6.504 1 95 379 LEU A C 1
ATOM 2950 O O . LEU A 1 379 ? 23.844 27.156 6.363 1 95 379 LEU A O 1
ATOM 2954 N N . PRO A 1 380 ? 21.766 26.438 6.801 1 94.56 380 PRO A N 1
ATOM 2955 C CA . PRO A 1 380 ? 22.188 25.047 6.93 1 94.56 380 PRO A CA 1
ATOM 2956 C C . PRO A 1 380 ? 22.375 24.359 5.578 1 94.56 380 PRO A C 1
ATOM 2958 O O . PRO A 1 380 ? 22.578 23.141 5.527 1 94.56 380 PRO A O 1
ATOM 2961 N N . ARG A 1 381 ? 22.172 25.062 4.539 1 94 381 ARG A N 1
ATOM 2962 C CA . ARG A 1 381 ? 22.344 24.594 3.166 1 94 381 ARG A CA 1
ATOM 2963 C C . ARG A 1 381 ? 21.344 23.5 2.832 1 94 381 ARG A C 1
ATOM 2965 O O . ARG A 1 381 ? 21.719 22.453 2.289 1 94 381 ARG A O 1
ATOM 2972 N N . PHE A 1 382 ? 20.203 23.688 3.322 1 89.44 382 PHE A N 1
ATOM 2973 C CA . PHE A 1 382 ? 19.141 22.844 2.799 1 89.44 382 PHE A CA 1
ATOM 2974 C C . PHE A 1 382 ? 18.906 23.125 1.321 1 89.44 382 PHE A C 1
ATOM 2976 O O . PHE A 1 382 ? 18.406 22.266 0.589 1 89.44 382 PHE A O 1
ATOM 2983 N N . TYR A 1 383 ? 19.234 24.375 1.016 1 88.5 383 TYR A N 1
ATOM 2984 C CA . TYR A 1 383 ? 19.297 24.875 -0.354 1 88.5 383 TYR A CA 1
ATOM 2985 C C . TYR A 1 383 ? 20.578 25.656 -0.584 1 88.5 383 TYR A C 1
ATOM 2987 O O . TYR A 1 383 ? 21.125 26.266 0.346 1 88.5 383 TYR A O 1
ATOM 2995 N N . ASP A 1 384 ? 20.969 25.578 -1.795 1 91.5 384 ASP A N 1
ATOM 2996 C CA . ASP A 1 384 ? 22.109 26.422 -2.137 1 91.5 384 ASP A CA 1
ATOM 2997 C C . ASP A 1 384 ? 21.641 27.719 -2.809 1 91.5 384 ASP A C 1
ATOM 2999 O O . ASP A 1 384 ? 20.656 27.719 -3.555 1 91.5 384 ASP A O 1
ATOM 3003 N N . VAL A 1 385 ? 22.328 28.75 -2.52 1 93.62 385 VAL A N 1
ATOM 3004 C CA . VAL A 1 385 ? 22 30.062 -3.066 1 93.62 385 VAL A CA 1
ATOM 3005 C C . VAL A 1 385 ? 22.156 30.047 -4.582 1 93.62 385 VAL A C 1
ATOM 3007 O O . VAL A 1 385 ? 23.016 29.344 -5.113 1 93.62 385 VAL A O 1
ATOM 3010 N N . THR A 1 386 ? 21.312 30.766 -5.293 1 92.06 386 THR A N 1
ATOM 3011 C CA . THR A 1 386 ? 21.406 30.875 -6.742 1 92.06 386 THR A CA 1
ATOM 3012 C C . THR A 1 386 ? 22.406 31.969 -7.137 1 92.06 386 THR A C 1
ATOM 3014 O O . THR A 1 386 ? 23.031 31.875 -8.195 1 92.06 386 THR A O 1
ATOM 3017 N N . SER A 1 387 ? 22.5 33 -6.422 1 93.94 387 SER A N 1
ATOM 3018 C CA . SER A 1 387 ? 23.5 34.031 -6.59 1 93.94 387 SER A CA 1
ATOM 3019 C C . SER A 1 387 ? 23.969 34.594 -5.242 1 93.94 387 SER A C 1
ATOM 3021 O O . SER A 1 387 ? 23.266 34.469 -4.238 1 93.94 387 SER A O 1
ATOM 3023 N N . GLY A 1 388 ? 25.172 35.062 -5.25 1 96.12 388 GLY A N 1
ATOM 3024 C CA . GLY A 1 388 ? 25.734 35.562 -4.012 1 96.12 388 GLY A CA 1
ATOM 3025 C C . GLY A 1 388 ? 26.391 34.469 -3.166 1 96.12 388 GLY A C 1
ATOM 3026 O O . GLY A 1 388 ? 26.828 33.438 -3.689 1 96.12 388 GLY A O 1
ATOM 3027 N N . SER A 1 389 ? 26.594 34.844 -1.853 1 97.12 389 SER A N 1
ATOM 3028 C CA . SER A 1 389 ? 27.234 33.875 -0.969 1 97.12 389 SER A CA 1
ATOM 3029 C C . SER A 1 389 ? 26.859 34.125 0.487 1 97.12 389 SER A C 1
ATOM 3031 O O . SER A 1 389 ? 26.453 35.219 0.851 1 97.12 389 SER A O 1
ATOM 3033 N N . ILE A 1 390 ? 26.922 33.094 1.26 1 97.62 390 ILE A N 1
ATOM 3034 C CA . ILE A 1 390 ? 26.734 33.156 2.705 1 97.62 390 ILE A CA 1
ATOM 3035 C C . ILE A 1 390 ? 28 32.656 3.408 1 97.62 390 ILE A C 1
ATOM 3037 O O . ILE A 1 390 ? 28.547 31.609 3.049 1 97.62 390 ILE A O 1
ATOM 3041 N N . THR A 1 391 ? 28.453 33.469 4.34 1 98 391 THR A N 1
ATOM 3042 C CA . THR A 1 391 ? 29.641 33.062 5.09 1 98 391 THR A CA 1
ATOM 3043 C C . THR A 1 391 ? 29.328 33 6.586 1 98 391 THR A C 1
ATOM 3045 O O . THR A 1 391 ? 28.453 33.719 7.074 1 98 391 THR A O 1
ATOM 3048 N N . ILE A 1 392 ? 30 32.125 7.273 1 97.88 392 ILE A N 1
ATOM 3049 C CA . ILE A 1 392 ? 30.031 32.062 8.734 1 97.88 392 ILE A CA 1
ATOM 3050 C C . ILE A 1 392 ? 31.469 32.188 9.227 1 97.88 392 ILE A C 1
ATOM 3052 O O . ILE A 1 392 ? 32.344 31.406 8.844 1 97.88 392 ILE A O 1
ATOM 3056 N N . ASP A 1 393 ? 31.688 33.188 10.023 1 97.38 393 ASP A N 1
ATOM 3057 C CA . ASP A 1 393 ? 33.031 33.469 10.523 1 97.38 393 ASP A CA 1
ATOM 3058 C C . ASP A 1 393 ? 34.031 33.625 9.367 1 97.38 393 ASP A C 1
ATOM 3060 O O . ASP A 1 393 ? 35.125 33.094 9.43 1 97.38 393 ASP A O 1
ATOM 3064 N N . GLY A 1 394 ? 33.5 34.094 8.297 1 95.62 394 GLY A N 1
ATOM 3065 C CA . GLY A 1 394 ? 34.375 34.438 7.172 1 95.62 394 GLY A CA 1
ATOM 3066 C C . GLY A 1 394 ? 34.531 33.281 6.188 1 95.62 394 GLY A C 1
ATOM 3067 O O . GLY A 1 394 ? 35.125 33.469 5.121 1 95.62 394 GLY A O 1
ATOM 3068 N N . ILE A 1 395 ? 34.062 32.156 6.422 1 96.94 395 ILE A N 1
ATOM 3069 C CA . ILE A 1 395 ? 34.188 31 5.547 1 96.94 395 ILE A CA 1
ATOM 3070 C C . ILE A 1 395 ? 32.875 30.766 4.797 1 96.94 395 ILE A C 1
ATOM 3072 O O . ILE A 1 395 ? 31.797 30.703 5.41 1 96.94 395 ILE A O 1
ATOM 3076 N N . ASP A 1 396 ? 33.031 30.609 3.523 1 97.19 396 ASP A N 1
ATOM 3077 C CA . ASP A 1 396 ? 31.844 30.281 2.727 1 97.19 396 ASP A CA 1
ATOM 3078 C C . ASP A 1 396 ? 31.25 28.938 3.131 1 97.19 396 ASP A C 1
ATOM 3080 O O . ASP A 1 396 ? 31.969 27.953 3.25 1 97.19 396 ASP A O 1
ATOM 3084 N N . ILE A 1 397 ? 29.938 28.906 3.312 1 96.88 397 ILE A N 1
ATOM 3085 C CA . ILE A 1 397 ? 29.297 27.703 3.826 1 96.88 397 ILE A CA 1
ATOM 3086 C C . ILE A 1 397 ? 29.406 26.578 2.793 1 96.88 397 ILE A C 1
ATOM 3088 O O . ILE A 1 397 ? 29.297 25.406 3.135 1 96.88 397 ILE A O 1
ATOM 3092 N N . ARG A 1 398 ? 29.609 26.828 1.459 1 95.5 398 ARG A N 1
ATOM 3093 C CA . ARG A 1 398 ? 29.75 25.828 0.407 1 95.5 398 ARG A CA 1
ATOM 3094 C C . ARG A 1 398 ? 31.109 25.141 0.497 1 95.5 398 ARG A C 1
ATOM 3096 O O . ARG A 1 398 ? 31.328 24.078 -0.096 1 95.5 398 ARG A O 1
ATOM 3103 N N . LYS A 1 399 ? 31.953 25.719 1.303 1 96.31 399 LYS A N 1
ATOM 3104 C CA . LYS A 1 399 ? 33.281 25.156 1.474 1 96.31 399 LYS A CA 1
ATOM 3105 C C . LYS A 1 399 ? 33.375 24.297 2.738 1 96.31 399 LYS A C 1
ATOM 3107 O O . LYS A 1 399 ? 34.406 23.75 3.051 1 96.31 399 LYS A O 1
ATOM 3112 N N . MET A 1 400 ? 32.375 24.156 3.424 1 96.69 400 MET A N 1
ATOM 3113 C CA . MET A 1 400 ? 32.281 23.312 4.609 1 96.69 400 MET A CA 1
ATOM 3114 C C . MET A 1 400 ? 31.531 22.016 4.301 1 96.69 400 MET A C 1
ATOM 3116 O O . MET A 1 400 ? 30.578 22.031 3.516 1 96.69 400 MET A O 1
ATOM 3120 N N . LYS A 1 401 ? 32 20.969 4.949 1 96 401 LYS A N 1
ATOM 3121 C CA . LYS A 1 401 ? 31.25 19.719 4.824 1 96 401 LYS A CA 1
ATOM 3122 C C . LYS A 1 401 ? 29.859 19.859 5.453 1 96 401 LYS A C 1
ATOM 3124 O O . LYS A 1 401 ? 29.719 20.453 6.531 1 96 401 LYS A O 1
ATOM 3129 N N . LEU A 1 402 ? 28.875 19.328 4.855 1 94.25 402 LEU A N 1
ATOM 3130 C CA . LEU A 1 402 ? 27.484 19.516 5.246 1 94.25 402 LEU A CA 1
ATOM 3131 C C . LEU A 1 402 ? 27.25 19.016 6.672 1 94.25 402 LEU A C 1
ATOM 3133 O O . LEU A 1 402 ? 26.625 19.703 7.477 1 94.25 402 LEU A O 1
ATOM 3137 N N . ALA A 1 403 ? 27.797 17.859 6.969 1 93.75 403 ALA A N 1
ATOM 3138 C CA . ALA A 1 403 ? 27.562 17.25 8.281 1 93.75 403 ALA A CA 1
ATOM 3139 C C . ALA A 1 403 ? 28.125 18.141 9.398 1 93.75 403 ALA A C 1
ATOM 3141 O O . ALA A 1 403 ? 27.469 18.344 10.422 1 93.75 403 ALA A O 1
ATOM 3142 N N . SER A 1 404 ? 29.328 18.641 9.172 1 95.19 404 SER A N 1
ATOM 3143 C CA . SER A 1 404 ? 29.984 19.469 10.188 1 95.19 404 SER A CA 1
ATOM 3144 C C . SER A 1 404 ? 29.312 20.828 10.32 1 95.19 404 SER A C 1
ATOM 3146 O O . SER A 1 404 ? 29.234 21.375 11.422 1 95.19 404 SER A O 1
ATOM 3148 N N . LEU A 1 405 ? 28.844 21.344 9.242 1 96.25 405 LEU A N 1
ATOM 3149 C CA . LEU A 1 405 ? 28.109 22.609 9.258 1 96.25 405 LEU A CA 1
ATOM 3150 C C . LEU A 1 405 ? 26.781 22.453 10 1 96.25 405 LEU A C 1
ATOM 3152 O O . LEU A 1 405 ? 26.484 23.203 10.922 1 96.25 405 LEU A O 1
ATOM 3156 N N . ARG A 1 406 ? 26.047 21.453 9.648 1 95.19 406 ARG A N 1
ATOM 3157 C CA . ARG A 1 406 ? 24.719 21.25 10.195 1 95.19 406 ARG A CA 1
ATOM 3158 C C . ARG A 1 406 ? 24.781 20.828 11.656 1 95.19 406 ARG A C 1
ATOM 3160 O O . ARG A 1 406 ? 23.875 21.125 12.438 1 95.19 406 ARG A O 1
ATOM 3167 N N . ASN A 1 407 ? 25.875 20.25 12.016 1 94.88 407 ASN A N 1
ATOM 3168 C CA . ASN A 1 407 ? 26.062 19.875 13.414 1 94.88 407 ASN A CA 1
ATOM 3169 C C . ASN A 1 407 ? 26.156 21.125 14.305 1 94.88 407 ASN A C 1
ATOM 3171 O O . ASN A 1 407 ? 25.891 21.047 15.5 1 94.88 407 ASN A O 1
ATOM 3175 N N . GLN A 1 408 ? 26.5 22.203 13.727 1 96.12 408 GLN A N 1
ATOM 3176 C CA . GLN A 1 408 ? 26.703 23.422 14.516 1 96.12 408 GLN A CA 1
ATOM 3177 C C . GLN A 1 408 ? 25.562 24.406 14.344 1 96.12 408 GLN A C 1
ATOM 3179 O O . GLN A 1 408 ? 25.641 25.547 14.789 1 96.12 408 GLN A O 1
ATOM 3184 N N . ILE A 1 409 ? 24.547 23.938 13.664 1 96.12 409 ILE A N 1
ATOM 3185 C CA . ILE A 1 409 ? 23.344 24.75 13.492 1 96.12 409 ILE A CA 1
ATOM 3186 C C . ILE A 1 409 ? 22.141 23.984 14.023 1 96.12 409 ILE A C 1
ATOM 3188 O O . ILE A 1 409 ? 21.922 22.812 13.672 1 96.12 409 ILE A O 1
ATOM 3192 N N . GLY A 1 410 ? 21.406 24.547 14.938 1 94.44 410 GLY A N 1
ATOM 3193 C CA . GLY A 1 410 ? 20.172 23.969 15.43 1 94.44 410 GLY A CA 1
ATOM 3194 C C . GLY A 1 410 ? 18.938 24.656 14.875 1 94.44 410 GLY A C 1
ATOM 3195 O O . GLY A 1 410 ? 18.906 25.875 14.711 1 94.44 410 GLY A O 1
ATOM 3196 N N . ILE A 1 411 ? 17.969 23.828 14.516 1 91 411 ILE A N 1
ATOM 3197 C CA . ILE A 1 411 ? 16.766 24.391 13.93 1 91 411 ILE A CA 1
ATOM 3198 C C . ILE A 1 411 ? 15.539 23.859 14.68 1 91 411 ILE A C 1
ATOM 3200 O O . ILE A 1 411 ? 15.383 22.656 14.852 1 91 411 ILE A O 1
ATOM 3204 N N . VAL A 1 412 ? 14.766 24.766 15.133 1 86.25 412 VAL A N 1
ATOM 3205 C CA . VAL A 1 412 ? 13.445 24.438 15.656 1 86.25 412 VAL A CA 1
ATOM 3206 C C . VAL A 1 412 ? 12.375 24.875 14.664 1 86.25 412 VAL A C 1
ATOM 3208 O O . VAL A 1 412 ? 12.188 26.078 14.438 1 86.25 412 VAL A O 1
ATOM 3211 N N . GLN A 1 413 ? 11.727 23.953 14.117 1 80 413 GLN A N 1
ATOM 3212 C CA . GLN A 1 413 ? 10.766 24.219 13.055 1 80 413 GLN A CA 1
ATOM 3213 C C . GLN A 1 413 ? 9.383 24.516 13.617 1 80 413 GLN A C 1
ATOM 3215 O O . GLN A 1 413 ? 9.117 24.25 14.789 1 80 413 GLN A O 1
ATOM 3220 N N . GLN A 1 414 ? 8.617 25.109 12.664 1 69.75 414 GLN A N 1
ATOM 3221 C CA . GLN A 1 414 ? 7.23 25.391 13.008 1 69.75 414 GLN A CA 1
ATOM 3222 C C . GLN A 1 414 ? 6.445 24.109 13.242 1 69.75 414 GLN A C 1
ATOM 3224 O O . GLN A 1 414 ? 5.758 23.969 14.258 1 69.75 414 GLN A O 1
ATOM 3229 N N . ASP A 1 415 ? 6.621 23.203 12.281 1 73.5 415 ASP A N 1
ATOM 3230 C CA . ASP A 1 415 ? 6.004 21.891 12.414 1 73.5 415 ASP A CA 1
ATOM 3231 C C . ASP A 1 415 ? 6.98 20.875 13.008 1 73.5 415 ASP A C 1
ATOM 3233 O O . ASP A 1 415 ? 7.91 20.438 12.336 1 73.5 415 ASP A O 1
ATOM 3237 N N . VAL A 1 416 ? 6.645 20.562 14.312 1 81.69 416 VAL A N 1
ATOM 3238 C CA . VAL A 1 416 ? 7.559 19.688 15.039 1 81.69 416 VAL A CA 1
ATOM 3239 C C . VAL A 1 416 ? 7.379 18.25 14.57 1 81.69 416 VAL A C 1
ATOM 3241 O O . VAL A 1 416 ? 6.25 17.766 14.469 1 81.69 416 VAL A O 1
ATOM 3244 N N . PHE A 1 417 ? 8.469 17.656 14.219 1 86.06 417 PHE A N 1
ATOM 3245 C CA . PHE A 1 417 ? 8.461 16.25 13.859 1 86.06 417 PHE A CA 1
ATOM 3246 C C . PHE A 1 417 ? 9.148 15.414 14.938 1 86.06 417 PHE A C 1
ATOM 3248 O O . PHE A 1 417 ? 10.273 15.719 15.344 1 86.06 417 PHE A O 1
ATOM 3255 N N . LEU A 1 418 ? 8.461 14.438 15.398 1 88.5 418 LEU A N 1
ATOM 3256 C CA . LEU A 1 418 ? 9.016 13.492 16.359 1 88.5 418 LEU A CA 1
ATOM 3257 C C . LEU A 1 418 ? 8.992 12.07 15.797 1 88.5 418 LEU A C 1
ATOM 3259 O O . LEU A 1 418 ? 8.047 11.688 15.102 1 88.5 418 LEU A O 1
ATOM 3263 N N . PHE A 1 419 ? 10.008 11.344 16.031 1 88.75 419 PHE A N 1
ATOM 3264 C CA . PHE A 1 419 ? 10.086 9.961 15.594 1 88.75 419 PHE A CA 1
ATOM 3265 C C . PHE A 1 419 ? 9.258 9.055 16.5 1 88.75 419 PHE A C 1
ATOM 3267 O O . PHE A 1 419 ? 9.023 9.375 17.656 1 88.75 419 PHE A O 1
ATOM 3274 N N . GLY A 1 420 ? 8.805 7.855 15.953 1 82.81 420 GLY A N 1
ATOM 3275 C CA . GLY A 1 420 ? 7.961 6.918 16.688 1 82.81 420 GLY A CA 1
ATOM 3276 C C . GLY A 1 420 ? 8.719 6.121 17.734 1 82.81 420 GLY A C 1
ATOM 3277 O O . GLY A 1 420 ? 8.445 4.934 17.922 1 82.81 420 GLY A O 1
ATOM 3278 N N . GLY A 1 421 ? 9.562 6.645 18.531 1 86.31 421 GLY A N 1
ATOM 3279 C CA . GLY A 1 421 ? 10.305 5.992 19.594 1 86.31 421 GLY A CA 1
ATOM 3280 C C . GLY A 1 421 ? 9.984 6.535 20.969 1 86.31 421 GLY A C 1
ATOM 3281 O O . GLY A 1 421 ? 8.852 6.949 21.219 1 86.31 421 GLY A O 1
ATOM 3282 N N . THR A 1 422 ? 10.906 6.414 21.828 1 92.12 422 THR A N 1
ATOM 3283 C CA . THR A 1 422 ? 10.727 6.855 23.203 1 92.12 422 THR A CA 1
ATOM 3284 C C . THR A 1 422 ? 11.117 8.32 23.359 1 92.12 422 THR A C 1
ATOM 3286 O O . THR A 1 422 ? 11.695 8.914 22.438 1 92.12 422 THR A O 1
ATOM 3289 N N . ILE A 1 423 ? 10.688 8.875 24.484 1 94.06 423 ILE A N 1
ATOM 3290 C CA . ILE A 1 423 ? 11.109 10.234 24.812 1 94.06 423 ILE A CA 1
ATOM 3291 C C . ILE A 1 423 ? 12.633 10.312 24.844 1 94.06 423 ILE A C 1
ATOM 3293 O O . ILE A 1 423 ? 13.227 11.25 24.297 1 94.06 423 ILE A O 1
ATOM 3297 N N . ARG A 1 424 ? 13.242 9.273 25.344 1 94.88 424 ARG A N 1
ATOM 3298 C CA . ARG A 1 424 ? 14.695 9.18 25.422 1 94.88 424 ARG A CA 1
ATOM 3299 C C . ARG A 1 424 ? 15.312 9.273 24.031 1 94.88 424 ARG A C 1
ATOM 3301 O O . ARG A 1 424 ? 16.219 10.086 23.797 1 94.88 424 ARG A O 1
ATOM 3308 N N . GLU A 1 425 ? 14.891 8.477 23.156 1 93.06 425 GLU A N 1
ATOM 3309 C CA . GLU A 1 425 ? 15.453 8.398 21.812 1 93.06 425 GLU A CA 1
ATOM 3310 C C . GLU A 1 425 ? 15.281 9.719 21.062 1 93.06 425 GLU A C 1
ATOM 3312 O O . GLU A 1 425 ? 16.156 10.109 20.297 1 93.06 425 GLU A O 1
ATOM 3317 N N . ASN A 1 426 ? 14.125 10.32 21.297 1 94.31 426 ASN A N 1
ATOM 3318 C CA . ASN A 1 426 ? 13.852 11.578 20.609 1 94.31 426 ASN A CA 1
ATOM 3319 C C . ASN A 1 426 ? 14.75 12.703 21.125 1 94.31 426 ASN A C 1
ATOM 3321 O O . ASN A 1 426 ? 15.211 13.539 20.344 1 94.31 426 ASN A O 1
ATOM 3325 N N . ILE A 1 427 ? 14.977 12.719 22.438 1 95.62 427 ILE A N 1
ATOM 3326 C CA . ILE A 1 427 ? 15.867 13.734 22.984 1 95.62 427 ILE A CA 1
ATOM 3327 C C . ILE A 1 427 ? 17.312 13.414 22.609 1 95.62 427 ILE A C 1
ATOM 3329 O O . ILE A 1 427 ? 18.062 14.305 22.203 1 95.62 427 ILE A O 1
ATOM 3333 N N . GLU A 1 428 ? 17.656 12.148 22.703 1 95.56 428 GLU A N 1
ATOM 3334 C CA . GLU A 1 428 ? 19 11.695 22.391 1 95.56 428 GLU A CA 1
ATOM 3335 C C . GLU A 1 428 ? 19.359 11.992 20.938 1 95.56 428 GLU A C 1
ATOM 3337 O O . GLU A 1 428 ? 20.547 12.086 20.594 1 95.56 428 GLU A O 1
ATOM 3342 N N . TYR A 1 429 ? 18.375 12.195 20.125 1 93.88 429 TYR A N 1
ATOM 3343 C CA . TYR A 1 429 ? 18.594 12.484 18.719 1 93.88 429 TYR A CA 1
ATOM 3344 C C . TYR A 1 429 ? 19.375 13.781 18.547 1 93.88 429 TYR A C 1
ATOM 3346 O O . TYR A 1 429 ? 20 14 17.5 1 93.88 429 TYR A O 1
ATOM 3354 N N . GLY A 1 430 ? 19.312 14.633 19.531 1 94.69 430 GLY A N 1
ATOM 3355 C CA . GLY A 1 430 ? 20.094 15.859 19.516 1 94.69 430 GLY A CA 1
ATOM 3356 C C . GLY A 1 430 ? 21.594 15.609 19.562 1 94.69 430 GLY A C 1
ATOM 3357 O O . GLY A 1 430 ? 22.359 16.359 18.953 1 94.69 430 GLY A O 1
ATOM 3358 N N . ARG A 1 431 ? 22 14.695 20.297 1 95.31 431 ARG A N 1
ATOM 3359 C CA . ARG A 1 431 ? 23.375 14.227 20.406 1 95.31 431 ARG A CA 1
ATOM 3360 C C . ARG A 1 431 ? 23.422 12.742 20.75 1 95.31 431 ARG A C 1
ATOM 3362 O O . ARG A 1 431 ? 23.359 12.375 21.938 1 95.31 431 ARG A O 1
ATOM 3369 N N . LEU A 1 432 ? 23.734 11.977 19.781 1 94.62 432 LEU A N 1
ATOM 3370 C CA . LEU A 1 432 ? 23.703 10.523 19.938 1 94.62 432 LEU A CA 1
ATOM 3371 C C . LEU A 1 432 ? 24.766 10.07 20.938 1 94.62 432 LEU A C 1
ATOM 3373 O O . LEU A 1 432 ? 25.906 10.555 20.906 1 94.62 432 LEU A O 1
ATOM 3377 N N . GLY A 1 433 ? 24.391 9.203 21.844 1 92.94 433 GLY A N 1
ATOM 3378 C CA . GLY A 1 433 ? 25.312 8.68 22.828 1 92.94 433 GLY A CA 1
ATOM 3379 C C . GLY A 1 433 ? 25.281 9.461 24.141 1 92.94 433 GLY A C 1
ATOM 3380 O O . GLY A 1 433 ? 26.031 9.148 25.062 1 92.94 433 GLY A O 1
ATOM 3381 N N . ALA A 1 434 ? 24.422 10.484 24.188 1 95.62 434 ALA A N 1
ATOM 3382 C CA . ALA A 1 434 ? 24.328 11.281 25.406 1 95.62 434 ALA A CA 1
ATOM 3383 C C . ALA A 1 434 ? 23.891 10.43 26.594 1 95.62 434 ALA A C 1
ATOM 3385 O O . ALA A 1 434 ? 23.141 9.461 26.438 1 95.62 434 ALA A O 1
ATOM 3386 N N . SER A 1 435 ? 24.344 10.781 27.797 1 96 435 SER A N 1
ATOM 3387 C CA . SER A 1 435 ? 24 10.062 29.016 1 96 435 SER A CA 1
ATOM 3388 C C . SER A 1 435 ? 22.609 10.445 29.5 1 96 435 SER A C 1
ATOM 3390 O O . SER A 1 435 ? 22.047 11.461 29.078 1 96 435 SER A O 1
ATOM 3392 N N . ASP A 1 436 ? 22.109 9.664 30.375 1 94.31 436 ASP A N 1
ATOM 3393 C CA . ASP A 1 436 ? 20.781 9.914 30.922 1 94.31 436 ASP A CA 1
ATOM 3394 C C . ASP A 1 436 ? 20.75 11.234 31.703 1 94.31 436 ASP A C 1
ATOM 3396 O O . ASP A 1 436 ? 19.734 11.938 31.703 1 94.31 436 ASP A O 1
ATOM 3400 N N . GLU A 1 437 ? 21.844 11.469 32.281 1 95.19 437 GLU A N 1
ATOM 3401 C CA . GLU A 1 437 ? 21.938 12.719 33.031 1 95.19 437 GLU A CA 1
ATOM 3402 C C . GLU A 1 437 ? 21.828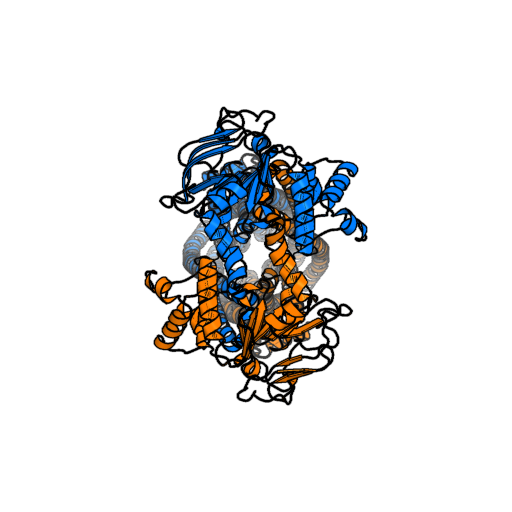 13.922 32.094 1 95.19 437 GLU A C 1
ATOM 3404 O O . GLU A 1 437 ? 21.141 14.898 32.406 1 95.19 437 GLU A O 1
ATOM 3409 N N . GLU A 1 438 ? 22.484 13.828 31.016 1 96.31 438 GLU A N 1
ATOM 3410 C CA . GLU A 1 438 ? 22.453 14.906 30.031 1 96.31 438 GLU A CA 1
ATOM 3411 C C . GLU A 1 438 ? 21.062 15.055 29.422 1 96.31 438 GLU A C 1
ATOM 3413 O O . GLU A 1 438 ? 20.594 16.172 29.203 1 96.31 438 GLU A O 1
ATOM 3418 N N . ILE A 1 439 ? 20.453 13.969 29.172 1 96.88 439 ILE A N 1
ATOM 3419 C CA . ILE A 1 439 ? 19.109 13.953 28.578 1 96.88 439 ILE A CA 1
ATOM 3420 C C . ILE A 1 439 ? 18.109 14.578 29.547 1 96.88 439 ILE A C 1
ATOM 3422 O O . ILE A 1 439 ? 17.281 15.406 29.156 1 96.88 439 ILE A O 1
ATOM 3426 N N . MET A 1 440 ? 18.234 14.227 30.781 1 95.94 440 MET A N 1
ATOM 3427 C CA . MET A 1 440 ? 17.312 14.75 31.781 1 95.94 440 MET A CA 1
ATOM 3428 C C . MET A 1 440 ? 17.531 16.25 32 1 95.94 440 MET A C 1
ATOM 3430 O O . MET A 1 440 ? 16.594 16.984 32.25 1 95.94 440 MET A O 1
ATOM 3434 N N . ASP A 1 441 ? 18.766 16.625 31.953 1 95.69 441 ASP A N 1
ATOM 3435 C CA . ASP A 1 441 ? 19.078 18.047 32.062 1 95.69 441 ASP A CA 1
ATOM 3436 C C . ASP A 1 441 ? 18.438 18.828 30.922 1 95.69 441 ASP A C 1
ATOM 3438 O O . ASP A 1 441 ? 17.844 19.891 31.156 1 95.69 441 ASP A O 1
ATOM 3442 N N . ALA A 1 442 ? 18.594 18.328 29.719 1 95.75 442 ALA A N 1
ATOM 3443 C CA . ALA A 1 442 ? 17.969 18.969 28.578 1 95.75 442 ALA A CA 1
ATOM 3444 C C . ALA A 1 442 ? 16.453 19.031 28.734 1 95.75 442 ALA A C 1
ATOM 3446 O O . ALA A 1 442 ? 15.82 20.031 28.406 1 95.75 442 ALA A O 1
ATOM 3447 N N . ALA A 1 443 ? 15.891 17.969 29.266 1 95.44 443 ALA A N 1
ATOM 3448 C CA . ALA A 1 443 ? 14.445 17.906 29.5 1 95.44 443 ALA A CA 1
ATOM 3449 C C . ALA A 1 443 ? 14.008 18.938 30.531 1 95.44 443 ALA A C 1
ATOM 3451 O O . ALA A 1 443 ? 12.961 19.562 30.375 1 95.44 443 ALA A O 1
ATOM 3452 N N . ARG A 1 444 ? 14.758 19.078 31.547 1 94.19 444 ARG A N 1
ATOM 3453 C CA . ARG A 1 444 ? 14.453 20.047 32.594 1 94.19 444 ARG A CA 1
ATOM 3454 C C . ARG A 1 444 ? 14.484 21.469 32.062 1 94.19 444 ARG A C 1
ATOM 3456 O O . ARG A 1 444 ? 13.594 22.266 32.344 1 94.19 444 ARG A O 1
ATOM 3463 N N . ARG A 1 445 ? 15.43 21.734 31.266 1 92.19 445 ARG A N 1
ATOM 3464 C CA . ARG A 1 445 ? 15.578 23.062 30.688 1 92.19 445 ARG A CA 1
ATOM 3465 C C . ARG A 1 445 ? 14.445 23.375 29.719 1 92.19 445 ARG A C 1
ATOM 3467 O O . ARG A 1 445 ? 14.062 24.547 29.562 1 92.19 445 ARG A O 1
ATOM 3474 N N . ALA A 1 446 ? 13.945 22.391 29.141 1 92.31 446 ALA A N 1
ATOM 3475 C CA . ALA A 1 446 ? 12.82 22.547 28.234 1 92.31 446 ALA A CA 1
ATOM 3476 C C . ALA A 1 446 ? 11.492 22.469 28.984 1 92.31 446 ALA A C 1
ATOM 3478 O O . ALA A 1 446 ? 10.422 22.453 28.375 1 92.31 446 ALA A O 1
ATOM 3479 N N . ARG A 1 447 ? 11.531 22.312 30.297 1 89.62 447 ARG A N 1
ATOM 3480 C CA . ARG A 1 447 ? 10.352 22.219 31.172 1 89.62 447 ARG A CA 1
ATOM 3481 C C . ARG A 1 447 ? 9.523 21 30.844 1 89.62 447 ARG A C 1
ATOM 3483 O O . ARG A 1 447 ? 8.289 21.062 30.781 1 89.62 447 ARG A O 1
ATOM 3490 N N . LEU A 1 448 ? 10.172 19.984 30.531 1 90.38 448 LEU A N 1
ATOM 3491 C CA . LEU A 1 448 ? 9.523 18.719 30.203 1 90.38 448 LEU A CA 1
ATOM 3492 C C . LEU A 1 448 ? 9.641 17.719 31.344 1 90.38 448 LEU A C 1
ATOM 3494 O O . LEU A 1 448 ? 9.008 16.656 31.312 1 90.38 448 LEU A O 1
ATOM 3498 N N . ASP A 1 449 ? 10.406 18.031 32.312 1 89.88 449 ASP A N 1
ATOM 3499 C CA . ASP A 1 449 ? 10.711 17.109 33.406 1 89.88 449 ASP A CA 1
ATOM 3500 C C . ASP A 1 449 ? 9.438 16.688 34.125 1 89.88 449 ASP A C 1
ATOM 3502 O O . ASP A 1 449 ? 9.234 15.5 34.406 1 89.88 449 ASP A O 1
ATOM 3506 N N . GLY A 1 450 ? 8.633 17.641 34.406 1 87.19 450 GLY A N 1
ATOM 3507 C CA . GLY A 1 450 ? 7.371 17.328 35.062 1 87.19 450 GLY A CA 1
ATOM 3508 C C . GLY A 1 450 ? 6.516 16.359 34.25 1 87.19 450 GLY A C 1
ATOM 3509 O O . GLY A 1 450 ? 5.91 15.445 34.812 1 87.19 450 GLY A O 1
ATOM 3510 N N . VAL A 1 451 ? 6.496 16.578 32.969 1 85.75 451 VAL A N 1
ATOM 3511 C CA . VAL A 1 451 ? 5.723 15.727 32.062 1 85.75 451 VAL A CA 1
ATOM 3512 C C . VAL A 1 451 ? 6.285 14.305 32.094 1 85.75 451 VAL A C 1
ATOM 3514 O O . VAL A 1 451 ? 5.531 13.328 32.125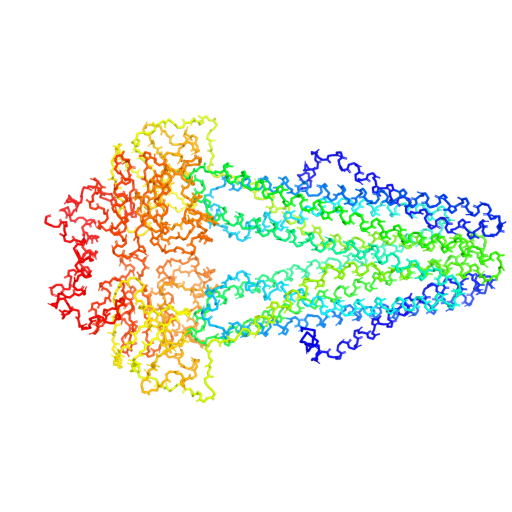 1 85.75 451 VAL A O 1
ATOM 3517 N N . ILE A 1 452 ? 7.586 14.156 32.062 1 92.06 452 ILE A N 1
ATOM 3518 C CA . ILE A 1 452 ? 8.266 12.867 32.031 1 92.06 452 ILE A CA 1
ATOM 3519 C C . ILE A 1 452 ? 8.023 12.133 33.375 1 92.06 452 ILE A C 1
ATOM 3521 O O . ILE A 1 452 ? 7.781 10.922 33.375 1 92.06 452 ILE A O 1
ATOM 3525 N N . GLU A 1 453 ? 8.031 12.891 34.375 1 89.44 453 GLU A N 1
ATOM 3526 C CA . GLU A 1 453 ? 7.836 12.305 35.719 1 89.44 453 GLU A CA 1
ATOM 3527 C C . GLU A 1 453 ? 6.402 11.805 35.875 1 89.44 453 GLU A C 1
ATOM 3529 O O . GLU A 1 453 ? 6.164 10.844 36.625 1 89.44 453 GLU A O 1
ATOM 3534 N N . ALA A 1 454 ? 5.539 12.414 35.219 1 85.69 454 ALA A N 1
ATOM 3535 C CA . ALA A 1 454 ? 4.129 12.055 35.312 1 85.69 454 ALA A CA 1
ATOM 3536 C C . ALA A 1 454 ? 3.816 10.805 34.5 1 85.69 454 ALA A C 1
ATOM 3538 O O . ALA A 1 454 ? 2.783 10.164 34.688 1 85.69 454 ALA A O 1
ATOM 3539 N N . MET A 1 455 ? 4.699 10.5 33.656 1 88.31 455 MET A N 1
ATOM 3540 C CA . MET A 1 455 ? 4.484 9.328 32.812 1 88.31 455 MET A CA 1
ATOM 3541 C C . MET A 1 455 ? 5.008 8.07 33.5 1 88.31 455 MET A C 1
ATOM 3543 O O . MET A 1 455 ? 6.109 8.07 34.031 1 88.31 455 MET A O 1
ATOM 3547 N N . PRO A 1 456 ? 4.301 6.953 33.375 1 85.75 456 PRO A N 1
ATOM 3548 C CA . PRO A 1 456 ? 4.672 5.719 34.062 1 85.75 456 PRO A CA 1
ATOM 3549 C C . PRO A 1 456 ? 6.035 5.18 33.625 1 85.75 456 PRO A C 1
ATOM 3551 O O . PRO A 1 456 ? 6.785 4.652 34.469 1 85.75 456 PRO A O 1
ATOM 3554 N N . LEU A 1 457 ? 6.426 5.32 32.469 1 92.12 457 LEU A N 1
ATOM 3555 C CA . LEU A 1 457 ? 7.676 4.754 31.969 1 92.12 457 LEU A CA 1
ATOM 3556 C C . LEU A 1 457 ? 8.742 5.836 31.812 1 92.12 457 LEU A C 1
ATOM 3558 O O . LEU A 1 457 ? 9.812 5.586 31.266 1 92.12 457 LEU A O 1
ATOM 3562 N N . GLY A 1 458 ? 8.391 7 32.188 1 92.31 458 GLY A N 1
ATOM 3563 C CA . GLY A 1 458 ? 9.352 8.094 32.156 1 92.31 458 GLY A CA 1
ATOM 3564 C C . GLY A 1 458 ? 9.961 8.289 30.766 1 92.31 458 GLY A C 1
ATOM 3565 O O . GLY A 1 458 ? 9.242 8.383 29.781 1 92.31 458 GLY A O 1
ATOM 3566 N N . LEU A 1 459 ? 11.297 8.172 30.734 1 93.19 459 LEU A N 1
ATOM 3567 C CA . LEU A 1 459 ? 12.047 8.398 29.516 1 93.19 459 LEU A CA 1
ATOM 3568 C C . LEU A 1 459 ? 11.781 7.293 28.5 1 93.19 459 LEU A C 1
ATOM 3570 O O . LEU A 1 459 ? 11.922 7.504 27.297 1 93.19 459 LEU A O 1
ATOM 3574 N N . ASP A 1 460 ? 11.375 6.273 28.969 1 92.81 460 ASP A N 1
ATOM 3575 C CA . ASP A 1 460 ? 11.195 5.129 28.094 1 92.81 460 ASP A CA 1
ATOM 3576 C C . ASP A 1 460 ? 9.758 5.059 27.578 1 92.81 460 ASP A C 1
ATOM 3578 O O . ASP A 1 460 ? 9.375 4.086 26.922 1 92.81 460 ASP A O 1
ATOM 3582 N N . THR A 1 461 ? 9.023 6.121 27.812 1 90.25 461 THR A N 1
ATOM 3583 C CA . THR A 1 461 ? 7.652 6.176 27.312 1 90.25 461 THR A CA 1
ATOM 3584 C C . THR A 1 461 ? 7.633 6.27 25.797 1 90.25 461 THR A C 1
ATOM 3586 O O . THR A 1 461 ? 8.289 7.133 25.203 1 90.25 461 THR A O 1
ATOM 3589 N N . VAL A 1 462 ? 6.953 5.449 25.156 1 86.94 462 VAL A N 1
ATOM 3590 C CA . VAL A 1 462 ? 6.797 5.453 23.719 1 86.94 462 VAL A CA 1
ATOM 3591 C C . VAL A 1 462 ? 5.773 6.516 23.312 1 86.94 462 VAL A C 1
ATOM 3593 O O . VAL A 1 462 ? 4.633 6.496 23.781 1 86.94 462 VAL A O 1
ATOM 3596 N N . ILE A 1 463 ? 6.078 7.438 22.469 1 83.75 463 ILE A N 1
ATOM 3597 C CA . ILE A 1 463 ? 5.219 8.578 22.172 1 83.75 463 ILE A CA 1
ATOM 3598 C C . ILE A 1 463 ? 4.43 8.312 20.891 1 83.75 463 ILE A C 1
ATOM 3600 O O . ILE A 1 463 ? 3.473 9.023 20.594 1 83.75 463 ILE A O 1
ATOM 3604 N N . GLY A 1 464 ? 4.699 7.254 20.25 1 72.62 464 GLY A N 1
ATOM 3605 C CA . GLY A 1 464 ? 3.959 6.922 19.047 1 72.62 464 GLY A CA 1
ATOM 3606 C C . GLY A 1 464 ? 4.449 7.672 17.812 1 72.62 464 GLY A C 1
ATOM 3607 O O . GLY A 1 464 ? 5.328 8.531 17.922 1 72.62 464 GLY A O 1
ATOM 3608 N N . GLU A 1 465 ? 3.785 7.457 16.703 1 71.06 465 GLU A N 1
ATOM 3609 C CA . GLU A 1 465 ? 4.156 8.102 15.438 1 71.06 465 GLU A CA 1
ATOM 3610 C C . GLU A 1 465 ? 3.883 9.602 15.484 1 71.06 465 GLU A C 1
ATOM 3612 O O . GLU A 1 465 ? 2.811 10.031 15.922 1 71.06 465 GLU A O 1
ATOM 3617 N N . ARG A 1 466 ? 4.867 10.391 15.141 1 70.25 466 ARG A N 1
ATOM 3618 C CA . ARG A 1 466 ? 4.809 11.852 15.125 1 70.25 466 ARG A CA 1
ATOM 3619 C C . ARG A 1 466 ? 4.352 12.398 16.469 1 70.25 466 ARG A C 1
ATOM 3621 O O . ARG A 1 466 ? 3.705 13.445 16.531 1 70.25 466 ARG A O 1
ATOM 3628 N N . GLY A 1 467 ? 4.523 11.625 17.516 1 72.06 467 GLY A N 1
ATOM 3629 C CA . GLY A 1 467 ? 4.211 12.086 18.859 1 72.06 467 GLY A CA 1
ATOM 3630 C C . GLY A 1 467 ? 2.723 12.219 19.125 1 72.06 467 GLY A C 1
ATOM 3631 O O . GLY A 1 467 ? 2.289 13.125 19.828 1 72.06 467 GLY A O 1
ATOM 3632 N N . VAL A 1 468 ? 1.967 11.398 18.516 1 60.75 468 VAL A N 1
ATOM 3633 C CA . VAL A 1 468 ? 0.512 11.492 18.562 1 60.75 468 VAL A CA 1
ATOM 3634 C C . VAL A 1 468 ? 0.03 11.414 20.016 1 60.75 468 VAL A C 1
ATOM 3636 O O . VAL A 1 468 ? -1.016 11.969 20.359 1 60.75 468 VAL A O 1
ATOM 3639 N N . LYS A 1 469 ? 0.803 10.93 20.859 1 67.5 469 LYS A N 1
ATOM 3640 C CA . LYS A 1 469 ? 0.402 10.742 22.25 1 67.5 469 LYS A CA 1
ATOM 3641 C C . LYS A 1 469 ? 0.714 11.977 23.094 1 67.5 469 LYS A C 1
ATOM 3643 O O . LYS A 1 469 ? 0.351 12.047 24.266 1 67.5 469 LYS A O 1
ATOM 3648 N N . LEU A 1 470 ? 1.388 12.969 22.484 1 77 470 LEU A N 1
ATOM 3649 C CA . LEU A 1 470 ? 1.79 14.188 23.188 1 77 470 LEU A CA 1
ATOM 3650 C C . LEU A 1 470 ? 0.938 15.375 22.75 1 77 470 LEU A C 1
ATOM 3652 O O . LEU A 1 470 ? 0.426 15.391 21.625 1 77 470 LEU A O 1
ATOM 3656 N N . SER A 1 471 ? 0.746 16.25 23.672 1 71.75 471 SER A N 1
ATOM 3657 C CA . SER A 1 471 ? 0.094 17.5 23.297 1 71.75 471 SER A CA 1
ATOM 3658 C C . SER A 1 471 ? 1.01 18.375 22.453 1 71.75 471 SER A C 1
ATOM 3660 O O . SER A 1 471 ? 2.213 18.109 22.359 1 71.75 471 SER A O 1
ATOM 3662 N N . GLY A 1 472 ? 0.423 19.297 21.75 1 75 472 GLY A N 1
ATOM 3663 C CA . GLY A 1 472 ? 1.209 20.219 20.938 1 75 472 GLY A CA 1
ATOM 3664 C C . GLY A 1 472 ? 2.344 20.875 21.688 1 75 472 GLY A C 1
ATOM 3665 O O . GLY A 1 472 ? 3.469 20.953 21.203 1 75 472 GLY A O 1
ATOM 3666 N N . GLY A 1 473 ? 1.986 21.328 22.875 1 78.5 473 GLY A N 1
ATOM 3667 C CA . GLY A 1 473 ? 3.008 21.953 23.703 1 78.5 473 GLY A CA 1
ATOM 3668 C C . GLY A 1 473 ? 4.098 20.984 24.125 1 78.5 473 GLY A C 1
ATOM 3669 O O . GLY A 1 473 ? 5.273 21.359 24.188 1 78.5 473 GLY A O 1
ATOM 3670 N N . GLN A 1 474 ? 3.666 19.766 24.453 1 82.5 474 GLN A N 1
ATOM 3671 C CA . GLN A 1 474 ? 4.637 18.734 24.844 1 82.5 474 GLN A CA 1
ATOM 3672 C C . GLN A 1 474 ? 5.566 18.391 23.672 1 82.5 474 GLN A C 1
ATOM 3674 O O . GLN A 1 474 ? 6.766 18.188 23.875 1 82.5 474 GLN A O 1
ATOM 3679 N N . LYS A 1 475 ? 5.059 18.344 22.484 1 87.81 475 LYS A N 1
ATOM 3680 C CA . LYS A 1 475 ? 5.871 18.078 21.312 1 87.81 475 LYS A CA 1
ATOM 3681 C C . LYS A 1 475 ? 6.926 19.172 21.109 1 87.81 475 LYS A C 1
ATOM 3683 O O . LYS A 1 475 ? 8.078 18.859 20.797 1 87.81 475 LYS A O 1
ATOM 3688 N N . GLN A 1 476 ? 6.477 20.344 21.297 1 86.75 476 GLN A N 1
ATOM 3689 C CA . GLN A 1 476 ? 7.387 21.469 21.125 1 86.75 476 GLN A CA 1
ATOM 3690 C C . GLN A 1 476 ? 8.5 21.438 22.156 1 86.75 476 GLN A C 1
ATOM 3692 O O . GLN A 1 476 ? 9.672 21.672 21.828 1 86.75 476 GLN A O 1
ATOM 3697 N N . ARG A 1 477 ? 8.117 21.172 23.391 1 89.19 477 ARG A N 1
ATOM 3698 C CA . ARG A 1 477 ? 9.102 21.109 24.469 1 89.19 477 ARG A CA 1
ATOM 3699 C C . ARG A 1 477 ? 10.109 19.984 24.219 1 89.19 477 ARG A C 1
ATOM 3701 O O . ARG A 1 477 ? 11.289 20.125 24.531 1 89.19 477 ARG A O 1
ATOM 3708 N N . LEU A 1 478 ? 9.617 18.922 23.734 1 91.81 478 LEU A N 1
ATOM 3709 C CA . LEU A 1 478 ? 10.5 17.812 23.391 1 91.81 478 LEU A CA 1
ATOM 3710 C C . LEU A 1 478 ? 11.484 18.203 22.297 1 91.81 478 LEU A C 1
ATOM 3712 O O . LEU A 1 478 ? 12.664 17.844 22.359 1 91.81 478 LEU A O 1
ATOM 3716 N N . ALA A 1 479 ? 10.984 18.859 21.266 1 91.62 479 ALA A N 1
ATOM 3717 C CA . ALA A 1 479 ? 11.852 19.359 20.203 1 91.62 479 ALA A CA 1
ATOM 3718 C C . ALA A 1 479 ? 12.898 20.328 20.734 1 91.62 479 ALA A C 1
ATOM 3720 O O . ALA A 1 479 ? 14.047 20.312 20.297 1 91.62 479 ALA A O 1
ATOM 3721 N N . ILE A 1 480 ? 12.477 21.125 21.688 1 91.88 480 ILE A N 1
ATOM 3722 C CA . ILE A 1 480 ? 13.383 22.094 22.281 1 91.88 480 ILE A CA 1
ATOM 3723 C C . ILE A 1 480 ? 14.43 21.375 23.125 1 91.88 480 ILE A C 1
ATOM 3725 O O . ILE A 1 480 ? 15.602 21.75 23.141 1 91.88 480 ILE A O 1
ATOM 3729 N N . ALA A 1 481 ? 13.992 20.312 23.828 1 94.38 481 ALA A N 1
ATOM 3730 C CA . ALA A 1 481 ? 14.938 19.516 24.609 1 94.38 481 ALA A CA 1
ATOM 3731 C C . ALA A 1 481 ? 16.031 18.938 23.719 1 94.38 481 ALA A C 1
ATOM 3733 O O . ALA A 1 481 ? 17.203 18.906 24.109 1 94.38 481 ALA A O 1
ATOM 3734 N N . ARG A 1 482 ? 15.672 18.531 22.594 1 94.56 482 ARG A N 1
ATOM 3735 C CA . ARG A 1 482 ? 16.641 18.047 21.609 1 94.56 482 ARG A CA 1
ATOM 3736 C C . ARG A 1 482 ? 17.672 19.109 21.297 1 94.56 482 ARG A C 1
ATOM 3738 O O . ARG A 1 482 ? 18.859 18.812 21.156 1 94.56 482 ARG A O 1
ATOM 3745 N N . MET A 1 483 ? 17.172 20.234 21.203 1 93.69 483 MET A N 1
ATOM 3746 C CA . MET A 1 483 ? 18.047 21.344 20.812 1 93.69 483 MET A CA 1
ATOM 3747 C C . MET A 1 483 ? 18.984 21.719 21.969 1 93.69 483 MET A C 1
ATOM 3749 O O . MET A 1 483 ? 20.125 22.109 21.734 1 93.69 483 MET A O 1
ATOM 3753 N N . PHE A 1 484 ? 18.453 21.656 23.188 1 94.81 484 PHE A N 1
ATOM 3754 C CA . PHE A 1 484 ? 19.312 21.891 24.344 1 94.81 484 PHE A CA 1
ATOM 3755 C C . PHE A 1 484 ? 20.453 20.875 24.375 1 94.81 484 PHE A C 1
ATOM 3757 O O . PHE A 1 484 ? 21.594 21.234 24.719 1 94.81 484 PHE A O 1
ATOM 3764 N N . LEU A 1 485 ? 20.062 19.656 24.094 1 95.88 485 LEU A N 1
ATOM 3765 C CA . LEU A 1 485 ? 21.062 18.609 24.125 1 95.88 485 LEU A CA 1
ATOM 3766 C C . LEU A 1 485 ? 22.109 18.812 23.016 1 95.88 485 LEU A C 1
ATOM 3768 O O . LEU A 1 485 ? 23.297 18.578 23.234 1 95.88 485 LEU A O 1
ATOM 3772 N N . LYS A 1 486 ? 21.672 19.172 21.812 1 95.25 486 LYS A N 1
ATOM 3773 C CA . LYS A 1 486 ? 22.578 19.438 20.703 1 95.25 486 LYS A CA 1
ATOM 3774 C C . LYS A 1 486 ? 23.547 20.578 21.031 1 95.25 486 LYS A C 1
ATOM 3776 O O . LYS A 1 486 ? 24.719 20.516 20.672 1 95.25 486 LYS A O 1
ATOM 3781 N N . ASN A 1 487 ? 23.078 21.609 21.672 1 93.5 487 ASN A N 1
ATOM 3782 C CA . ASN A 1 487 ? 23.844 22.75 22.156 1 93.5 487 ASN A CA 1
ATOM 3783 C C . ASN A 1 487 ? 24.688 23.375 21.047 1 93.5 487 ASN A C 1
ATOM 3785 O O . ASN A 1 487 ? 25.906 23.5 21.172 1 93.5 487 ASN A O 1
ATOM 3789 N N . PRO A 1 488 ? 24.062 23.844 19.906 1 95.75 488 PRO A N 1
ATOM 3790 C CA . PRO A 1 488 ? 24.781 24.453 18.797 1 95.75 488 PRO A CA 1
ATOM 3791 C C . PRO A 1 488 ? 25.094 25.938 19.016 1 95.75 488 PRO A C 1
ATOM 3793 O O . PRO A 1 488 ? 24.359 26.609 19.75 1 95.75 488 PRO A O 1
ATOM 3796 N N . PRO A 1 489 ? 26.125 26.453 18.406 1 96.44 489 PRO A N 1
ATOM 3797 C CA . PRO A 1 489 ? 26.453 27.875 18.531 1 96.44 489 PRO A CA 1
ATOM 3798 C C . PRO A 1 489 ? 25.5 28.766 17.75 1 96.44 489 PRO A C 1
ATOM 3800 O O . PRO A 1 489 ? 25.375 29.969 18.047 1 96.44 489 PRO A O 1
ATOM 3803 N N . ILE A 1 490 ? 24.844 28.234 16.781 1 97 490 ILE A N 1
ATOM 3804 C CA . ILE A 1 490 ? 23.906 28.984 15.961 1 97 490 ILE A CA 1
ATOM 3805 C C . ILE A 1 490 ? 22.516 28.344 16.062 1 97 490 ILE A C 1
ATOM 3807 O O . ILE A 1 490 ? 22.375 27.125 15.93 1 97 490 ILE A O 1
ATOM 3811 N N . LEU A 1 491 ? 21.531 29.156 16.297 1 95.25 491 LEU A N 1
ATOM 3812 C CA . LEU A 1 491 ? 20.172 28.672 16.5 1 95.25 491 LEU A CA 1
ATOM 3813 C C . LEU A 1 491 ? 19.203 29.359 15.539 1 95.25 491 LEU A C 1
ATOM 3815 O O . LEU A 1 491 ? 19.297 30.578 15.328 1 95.25 491 LEU A O 1
ATOM 3819 N N . ILE A 1 492 ? 18.375 28.562 14.898 1 94.12 492 ILE A N 1
ATOM 3820 C CA . ILE A 1 492 ? 17.297 29.078 14.062 1 94.12 492 ILE A CA 1
ATOM 3821 C C . ILE A 1 492 ? 15.953 28.672 14.664 1 94.12 492 ILE A C 1
ATOM 3823 O O . ILE A 1 492 ? 15.664 27.484 14.844 1 94.12 492 ILE A O 1
ATOM 3827 N N . LEU A 1 493 ? 15.156 29.625 15.016 1 89.81 493 LEU A N 1
ATOM 3828 C CA . LEU A 1 493 ? 13.828 29.406 15.578 1 89.81 493 LEU A CA 1
ATOM 3829 C C . LEU A 1 493 ? 12.742 29.844 14.609 1 89.81 493 LEU A C 1
ATOM 3831 O O . LEU A 1 493 ? 12.477 31.031 14.453 1 89.81 493 LEU A O 1
ATOM 3835 N N . ASP A 1 494 ? 12.062 28.891 13.977 1 83.62 494 ASP A N 1
ATOM 3836 C CA . ASP A 1 494 ? 11.031 29.172 12.984 1 83.62 494 ASP A CA 1
ATOM 3837 C C . ASP A 1 494 ? 9.633 29.062 13.594 1 83.62 494 ASP A C 1
ATOM 3839 O O . ASP A 1 494 ? 9.031 27.984 13.57 1 83.62 494 ASP A O 1
ATOM 3843 N N . GLU A 1 495 ? 8.969 30.172 13.922 1 69.62 495 GLU A N 1
ATOM 3844 C CA . GLU A 1 495 ? 7.625 30.266 14.492 1 69.62 495 GLU A CA 1
ATOM 3845 C C . GLU A 1 495 ? 7.375 29.188 15.531 1 69.62 495 GLU A C 1
ATOM 3847 O O . GLU A 1 495 ? 6.355 28.5 15.492 1 69.62 495 GLU A O 1
ATOM 3852 N N . ALA A 1 496 ? 8.055 29.031 16.484 1 59.88 496 ALA A N 1
ATOM 3853 C CA . ALA A 1 496 ? 8.094 27.891 17.391 1 59.88 496 ALA A CA 1
ATOM 3854 C C . ALA A 1 496 ? 6.918 27.922 18.359 1 59.88 496 ALA A C 1
ATOM 3856 O O . ALA A 1 496 ? 6.66 26.938 19.062 1 59.88 496 ALA A O 1
ATOM 3857 N N . THR A 1 497 ? 6.062 29.016 18.328 1 58.31 497 THR A N 1
ATOM 3858 C CA . THR A 1 497 ? 5.031 29.094 19.359 1 58.31 497 THR A CA 1
ATOM 3859 C C . THR A 1 497 ? 3.658 29.312 18.734 1 58.31 497 THR A C 1
ATOM 3861 O O . THR A 1 497 ? 2.691 29.625 19.438 1 58.31 497 THR A O 1
ATOM 3864 N N . SER A 1 498 ? 3.43 29.375 17.438 1 54.19 498 SER A N 1
ATOM 3865 C CA . SER A 1 498 ? 2.217 29.844 16.781 1 54.19 498 SER A CA 1
ATOM 3866 C C . SER A 1 498 ? 1.008 29 17.188 1 54.19 498 SER A C 1
ATOM 3868 O O . SER A 1 498 ? -0.115 29.5 17.234 1 54.19 498 SER A O 1
ATOM 3870 N N . ALA A 1 499 ? 1.117 27.75 17.516 1 55 499 ALA A N 1
ATOM 3871 C CA . ALA A 1 499 ? -0.058 26.906 17.688 1 55 499 ALA A CA 1
ATOM 3872 C C . ALA A 1 499 ? -0.267 26.547 19.156 1 55 499 ALA A C 1
ATOM 3874 O O . ALA A 1 499 ? -0.907 25.531 19.469 1 55 499 ALA A O 1
ATOM 3875 N N . LEU A 1 500 ? 0.172 27.547 20.031 1 61.12 500 LEU A N 1
ATOM 3876 C CA . LEU A 1 500 ? 0.125 27.172 21.453 1 61.12 500 LEU A CA 1
ATOM 3877 C C . LEU A 1 500 ? -0.716 28.156 22.25 1 61.12 500 LEU A C 1
ATOM 3879 O O . LEU A 1 500 ? -0.899 29.312 21.812 1 61.12 500 LEU A O 1
ATOM 3883 N N . ASP A 1 501 ? -1.375 27.688 23.266 1 60.81 501 ASP A N 1
ATOM 3884 C CA . ASP A 1 501 ? -2.062 28.578 24.203 1 60.81 501 ASP A CA 1
ATOM 3885 C C . ASP A 1 501 ? -1.078 29.516 24.875 1 60.81 501 ASP A C 1
ATOM 3887 O O . ASP A 1 501 ? 0.115 29.219 24.969 1 60.81 501 ASP A O 1
ATOM 3891 N N . THR A 1 502 ? -1.595 30.641 25.328 1 60.62 502 THR A N 1
ATOM 3892 C CA . THR A 1 502 ? -0.803 31.75 25.844 1 60.62 502 THR A CA 1
ATOM 3893 C C . THR A 1 502 ? 0.084 31.297 27 1 60.62 502 THR A C 1
ATOM 3895 O O . THR A 1 502 ? 1.246 31.703 27.094 1 60.62 502 THR A O 1
ATOM 3898 N N . GLU A 1 503 ? -0.487 30.516 27.891 1 60.78 503 GLU A N 1
ATOM 3899 C CA . GLU A 1 503 ? 0.313 30.078 29.031 1 60.78 503 GLU A CA 1
ATOM 3900 C C . GLU A 1 503 ? 1.461 29.172 28.594 1 60.78 503 GLU A C 1
ATOM 3902 O O . GLU A 1 503 ? 2.6 29.359 29.031 1 60.78 503 GLU A O 1
ATOM 3907 N N . THR A 1 504 ? 1.104 28.219 27.828 1 69.75 504 THR A N 1
ATOM 3908 C CA . THR A 1 504 ? 2.113 27.312 27.297 1 69.75 504 THR A CA 1
ATOM 3909 C C . THR A 1 504 ? 3.137 28.062 26.453 1 69.75 504 THR A C 1
ATOM 3911 O O . THR A 1 504 ? 4.328 27.766 26.5 1 69.75 504 THR A O 1
ATOM 3914 N N . GLU A 1 505 ? 2.604 29.047 25.812 1 73.94 505 GLU A N 1
ATOM 3915 C CA . GLU A 1 505 ? 3.475 29.859 24.969 1 73.94 505 GLU A CA 1
ATOM 3916 C C . GLU A 1 505 ? 4.52 30.594 25.812 1 73.94 505 GLU A C 1
ATOM 3918 O O . GLU A 1 505 ? 5.684 30.688 25.406 1 73.94 505 GLU A O 1
ATOM 3923 N N . ARG A 1 506 ? 4.09 31.078 26.938 1 72.69 506 ARG A N 1
ATOM 3924 C CA . ARG A 1 506 ? 5.012 31.797 27.812 1 72.69 506 ARG A CA 1
ATOM 3925 C C . ARG A 1 506 ? 6.121 30.891 28.312 1 72.69 506 ARG A C 1
ATOM 3927 O O . ARG A 1 506 ? 7.289 31.281 28.375 1 72.69 506 ARG A O 1
ATOM 3934 N N . ALA A 1 507 ? 5.738 29.734 28.75 1 75.44 507 ALA A N 1
ATOM 3935 C CA . ALA A 1 507 ? 6.719 28.781 29.25 1 75.44 507 ALA A CA 1
ATOM 3936 C C . ALA A 1 507 ? 7.715 28.391 28.156 1 75.44 507 ALA A C 1
ATOM 3938 O O . ALA A 1 507 ? 8.914 28.281 28.422 1 75.44 507 ALA A O 1
ATOM 3939 N N . ILE A 1 508 ? 7.234 28.172 27.078 1 81.25 508 ILE A N 1
ATOM 3940 C CA . ILE A 1 508 ? 8.078 27.781 25.953 1 81.25 508 ILE A CA 1
ATOM 3941 C C . ILE A 1 508 ? 8.984 28.953 25.547 1 81.25 508 ILE A C 1
ATOM 3943 O O . ILE A 1 508 ? 10.148 28.75 25.219 1 81.25 508 ILE A O 1
ATOM 3947 N N . GLN A 1 509 ? 8.375 30.109 25.625 1 80.19 509 GLN A N 1
ATOM 3948 C CA . GLN A 1 509 ? 9.164 31.297 25.297 1 80.19 509 GLN A CA 1
ATOM 3949 C C . GLN A 1 509 ? 10.336 31.453 26.25 1 80.19 509 GLN A C 1
ATOM 3951 O O . GLN A 1 509 ? 11.422 31.875 25.844 1 80.19 509 GLN A O 1
ATOM 3956 N N . GLN A 1 510 ? 10.125 31.188 27.484 1 81.31 510 GLN A N 1
ATOM 3957 C CA . GLN A 1 510 ? 11.203 31.25 28.469 1 81.31 510 GLN A CA 1
ATOM 3958 C C . GLN A 1 510 ? 12.312 30.266 28.125 1 81.31 510 GLN A C 1
ATOM 3960 O O . GLN A 1 510 ? 13.5 30.594 28.234 1 81.31 510 GLN A O 1
ATOM 3965 N N . SER A 1 511 ? 11.906 29.094 27.812 1 85.5 511 SER A N 1
ATOM 3966 C CA . SER A 1 511 ? 12.883 28.078 27.438 1 85.5 511 SER A CA 1
ATOM 3967 C C . SER A 1 511 ? 13.68 28.5 26.203 1 85.5 511 SER A C 1
ATOM 3969 O O . SER A 1 511 ? 14.891 28.281 26.125 1 85.5 511 SER A O 1
ATOM 3971 N N . LEU A 1 512 ? 13.031 29.109 25.281 1 86.12 512 LEU A N 1
ATOM 3972 C CA . LEU A 1 512 ? 13.68 29.547 24.047 1 86.12 512 LEU A CA 1
ATOM 3973 C C . LEU A 1 512 ? 14.656 30.688 24.328 1 86.12 512 LEU A C 1
ATOM 3975 O O . LEU A 1 512 ? 15.719 30.766 23.703 1 86.12 512 LEU A O 1
ATOM 3979 N N . THR A 1 513 ? 14.234 31.516 25.234 1 84.25 513 THR A N 1
ATOM 3980 C CA . THR A 1 513 ? 15.117 32.625 25.609 1 84.25 513 THR A CA 1
ATOM 3981 C C . THR A 1 513 ? 16.391 32.094 26.281 1 84.25 513 THR A C 1
ATOM 3983 O O . THR A 1 513 ? 17.484 32.562 26 1 84.25 513 THR A O 1
ATOM 3986 N N . GLU A 1 514 ? 16.141 31.141 27.094 1 87.19 514 GLU A N 1
ATOM 3987 C CA . GLU A 1 514 ? 17.297 30.5 27.719 1 87.19 514 GLU A CA 1
ATOM 3988 C C . GLU A 1 514 ? 18.188 29.812 26.672 1 87.19 514 GLU A C 1
ATOM 3990 O O . GLU A 1 514 ? 19.406 29.891 26.766 1 87.19 514 GLU A O 1
ATOM 3995 N N . LEU A 1 515 ? 17.594 29.172 25.797 1 88.62 515 LEU A N 1
ATOM 3996 C CA . LEU A 1 515 ? 18.297 28.453 24.75 1 88.62 515 LEU A CA 1
ATOM 3997 C C . LEU A 1 515 ? 19.109 29.406 23.891 1 88.62 515 LEU A C 1
ATOM 3999 O O . LEU A 1 515 ? 20.203 29.062 23.422 1 88.62 515 LEU A O 1
ATOM 4003 N N . ALA A 1 516 ? 18.609 30.547 23.688 1 88.81 516 ALA A N 1
ATOM 4004 C CA . ALA A 1 516 ? 19.219 31.531 22.781 1 88.81 516 ALA A CA 1
ATOM 4005 C C . ALA A 1 516 ? 20.391 32.219 23.453 1 88.81 516 ALA A C 1
ATOM 4007 O O . ALA A 1 516 ? 21.234 32.844 22.766 1 88.81 516 ALA A O 1
ATOM 4008 N N . LYS A 1 517 ? 20.453 32.156 24.75 1 88.12 517 LYS A N 1
ATOM 4009 C CA . LYS A 1 517 ? 21.5 32.875 25.469 1 88.12 517 LYS A CA 1
ATOM 4010 C C . LYS A 1 517 ? 22.891 32.406 25.031 1 88.12 517 LYS A C 1
ATOM 4012 O O . LYS A 1 517 ? 23.203 31.219 25.062 1 88.12 517 LYS A O 1
ATOM 4017 N N . GLY A 1 518 ? 23.656 33.406 24.625 1 88.19 518 GLY A N 1
ATOM 4018 C CA . GLY A 1 518 ? 25.031 33.125 24.281 1 88.19 518 GLY A CA 1
ATOM 4019 C C . GLY A 1 518 ? 25.203 32.562 22.875 1 88.19 518 GLY A C 1
ATOM 4020 O O . GLY A 1 518 ? 26.297 32.125 22.516 1 88.19 518 GLY A O 1
ATOM 4021 N N . ARG A 1 519 ? 24.188 32.5 22.125 1 93.88 519 ARG A N 1
ATOM 4022 C CA . ARG A 1 519 ? 24.219 31.938 20.781 1 93.88 519 ARG A CA 1
ATOM 4023 C C . ARG A 1 519 ? 23.734 32.938 19.75 1 93.88 519 ARG A C 1
ATOM 4025 O O . ARG A 1 519 ? 22.969 33.844 20.062 1 93.88 519 ARG A O 1
ATOM 4032 N N . THR A 1 520 ? 24.297 32.844 18.547 1 95.88 520 THR A N 1
ATOM 4033 C CA . THR A 1 520 ? 23.703 33.562 17.438 1 95.88 520 THR A CA 1
ATOM 4034 C C . THR A 1 520 ? 22.344 33 17.062 1 95.88 520 THR A C 1
ATOM 4036 O O . THR A 1 520 ? 22.234 31.812 16.719 1 95.88 520 THR A O 1
ATOM 4039 N N . THR A 1 521 ? 21.344 33.781 17.188 1 93.94 521 THR A N 1
ATOM 4040 C CA . THR A 1 521 ? 20 33.219 17.078 1 93.94 521 THR A CA 1
ATOM 4041 C C . THR A 1 521 ? 19.188 34 16.031 1 93.94 521 THR A C 1
ATOM 4043 O O . THR A 1 521 ? 19.125 35.219 16.062 1 93.94 521 THR A O 1
ATOM 4046 N N . LEU A 1 522 ? 18.719 33.25 15.047 1 93.44 522 LEU A N 1
ATOM 4047 C CA . LEU A 1 522 ? 17.781 33.75 14.055 1 93.44 522 LEU A CA 1
ATOM 4048 C C . LEU A 1 522 ? 16.344 33.344 14.391 1 93.44 522 LEU A C 1
ATOM 4050 O O . LEU A 1 522 ? 16.047 32.156 14.453 1 93.44 522 LEU A O 1
ATOM 4054 N N . VAL A 1 523 ? 15.469 34.312 14.594 1 90.25 523 VAL A N 1
ATOM 4055 C CA . VAL A 1 523 ? 14.102 34.031 15.016 1 90.25 523 VAL A CA 1
ATOM 4056 C C . VAL A 1 523 ? 13.117 34.531 13.969 1 90.25 523 VAL A C 1
ATOM 4058 O O . VAL A 1 523 ? 13.164 35.719 13.594 1 90.25 523 VAL A O 1
ATOM 4061 N N . ILE A 1 524 ? 12.414 33.656 13.445 1 86.88 524 ILE A N 1
ATOM 4062 C CA . ILE A 1 524 ? 11.305 34.062 12.594 1 86.88 524 ILE A CA 1
ATOM 4063 C C . ILE A 1 524 ? 10.023 34.156 13.422 1 86.88 524 ILE A C 1
ATOM 4065 O O . ILE A 1 524 ? 9.602 33.188 14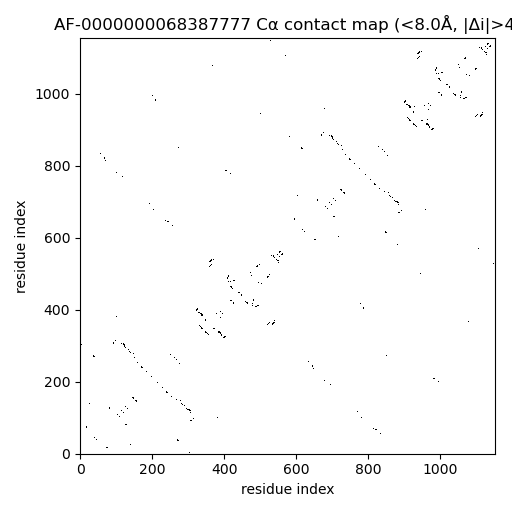.039 1 86.88 524 ILE A O 1
ATOM 4069 N N . ALA A 1 525 ? 9.453 35.312 13.57 1 73.75 525 ALA A N 1
ATOM 4070 C CA . ALA A 1 525 ? 8.281 35.469 14.43 1 73.75 525 ALA A CA 1
ATOM 4071 C C . ALA A 1 525 ? 7.121 36.094 13.656 1 73.75 525 ALA A C 1
ATOM 4073 O O . ALA A 1 525 ? 7.328 36.906 12.766 1 73.75 525 ALA A O 1
ATOM 4074 N N . HIS A 1 526 ? 6.07 35.562 13.906 1 61.25 526 HIS A N 1
ATOM 4075 C CA . HIS A 1 526 ? 4.855 36.188 13.398 1 61.25 526 HIS A CA 1
ATOM 4076 C C . HIS A 1 526 ? 4.227 37.125 14.445 1 61.25 526 HIS A C 1
ATOM 4078 O O . HIS A 1 526 ? 3.475 38.031 14.102 1 61.25 526 HIS A O 1
ATOM 4084 N N . ARG A 1 527 ? 4.582 36.719 15.656 1 60.44 527 ARG A N 1
ATOM 4085 C CA . ARG A 1 527 ? 4.02 37.531 16.734 1 60.44 527 ARG A CA 1
ATOM 4086 C C . ARG A 1 527 ? 5.078 38.438 17.344 1 60.44 527 ARG A C 1
ATOM 4088 O O . ARG A 1 527 ? 6.176 38 17.688 1 60.44 527 ARG A O 1
ATOM 4095 N N . LEU A 1 528 ? 4.75 39.656 17.438 1 59.94 528 LEU A N 1
ATOM 4096 C CA . LEU A 1 528 ? 5.68 40.719 17.859 1 59.94 528 LEU A CA 1
ATOM 4097 C C . LEU A 1 528 ? 6.086 40.531 19.312 1 59.94 528 LEU A C 1
ATOM 4099 O O . LEU A 1 528 ? 7.191 40.906 19.703 1 59.94 528 LEU A O 1
ATOM 4103 N N . ALA A 1 529 ? 5.234 39.906 20.078 1 57.75 529 ALA A N 1
ATOM 4104 C CA . ALA A 1 529 ? 5.516 39.75 21.5 1 57.75 529 ALA A CA 1
ATOM 4105 C C . ALA A 1 529 ? 6.75 38.875 21.719 1 57.75 529 ALA A C 1
ATOM 4107 O O . ALA A 1 529 ? 7.461 39.031 22.703 1 57.75 529 ALA A O 1
ATOM 4108 N N . THR A 1 530 ? 7.102 38.125 20.797 1 62.62 530 THR A N 1
ATOM 4109 C CA . THR A 1 530 ? 8.18 37.156 20.953 1 62.62 530 THR A CA 1
ATOM 4110 C C . THR A 1 530 ? 9.523 37.781 20.547 1 62.62 530 THR A C 1
ATOM 4112 O O . THR A 1 530 ? 10.57 37.188 20.781 1 62.62 530 THR A O 1
ATOM 4115 N N . ILE A 1 531 ? 9.383 38.938 19.953 1 69.12 531 ILE A N 1
ATOM 4116 C CA . ILE A 1 531 ? 10.633 39.438 19.406 1 69.12 531 ILE A CA 1
ATOM 4117 C C . ILE A 1 531 ? 11.062 40.688 20.188 1 69.12 531 ILE A C 1
ATOM 4119 O O . ILE A 1 531 ? 11.977 41.406 19.766 1 69.12 531 ILE A O 1
ATOM 4123 N N . ARG A 1 532 ? 10.484 40.938 21.219 1 64.5 532 ARG A N 1
ATOM 4124 C CA . ARG A 1 532 ? 10.805 42.156 21.953 1 64.5 532 ARG A CA 1
ATOM 4125 C C . ARG A 1 532 ? 12.227 42.094 22.5 1 64.5 532 ARG A C 1
ATOM 4127 O O . ARG A 1 532 ? 12.891 43.125 22.609 1 64.5 532 ARG A O 1
ATOM 4134 N N . ASP A 1 533 ? 12.633 40.906 22.75 1 72.06 533 ASP A N 1
ATOM 4135 C CA . ASP A 1 533 ? 13.945 40.781 23.375 1 72.06 533 ASP A CA 1
ATOM 4136 C C . ASP A 1 533 ? 15.031 40.594 22.312 1 72.06 533 ASP A C 1
ATOM 4138 O O . ASP A 1 533 ? 16.203 40.375 22.656 1 72.06 533 ASP A O 1
ATOM 4142 N N . ALA A 1 534 ? 14.68 40.75 21.094 1 84.69 534 ALA A N 1
ATOM 4143 C CA . ALA A 1 534 ? 15.672 40.625 20.047 1 84.69 534 ALA A CA 1
ATOM 4144 C C . ALA A 1 534 ? 16.578 41.844 19.969 1 84.69 534 ALA A C 1
ATOM 4146 O O . ALA A 1 534 ? 16.141 42.969 20.203 1 84.69 534 ALA A O 1
ATOM 4147 N N . SER A 1 535 ? 17.828 41.594 19.734 1 86.38 535 SER A N 1
ATOM 4148 C CA . SER A 1 535 ? 18.781 42.688 19.609 1 86.38 535 SER A CA 1
ATOM 4149 C C . SER A 1 535 ? 18.469 43.562 18.391 1 86.38 535 SER A C 1
ATOM 4151 O O . SER A 1 535 ? 18.656 44.781 18.438 1 86.38 535 SER A O 1
ATOM 4153 N N . ARG A 1 536 ? 18.047 42.906 17.391 1 90.75 536 ARG A N 1
ATOM 4154 C CA . ARG A 1 536 ? 17.75 43.594 16.141 1 90.75 536 ARG A CA 1
ATOM 4155 C C . ARG A 1 536 ? 16.594 42.906 15.414 1 90.75 536 ARG A C 1
ATOM 4157 O O . ARG A 1 536 ? 16.469 41.688 15.445 1 90.75 536 ARG A O 1
ATOM 4164 N N . ILE A 1 537 ? 15.781 43.781 14.82 1 90.56 537 ILE A N 1
ATOM 4165 C CA . ILE A 1 537 ? 14.641 43.281 14.055 1 90.56 537 ILE A CA 1
ATOM 4166 C C . ILE A 1 537 ? 14.836 43.625 12.578 1 90.56 537 ILE A C 1
ATOM 4168 O O . ILE A 1 537 ? 15.172 44.75 12.227 1 90.56 537 ILE A O 1
ATOM 4172 N N . VAL A 1 538 ? 14.695 42.594 11.812 1 90.44 538 VAL A N 1
ATOM 4173 C CA . VAL A 1 538 ? 14.805 42.75 10.367 1 90.44 538 VAL A CA 1
ATOM 4174 C C . VAL A 1 538 ? 13.43 42.562 9.719 1 90.44 538 VAL A C 1
ATOM 4176 O O . VAL A 1 538 ? 12.844 41.5 9.812 1 90.44 538 VAL A O 1
ATOM 4179 N N . VAL A 1 539 ? 12.93 43.625 9.117 1 88.75 539 VAL A N 1
ATOM 4180 C CA . VAL A 1 539 ? 11.641 43.562 8.438 1 88.75 539 VAL A CA 1
ATOM 4181 C C . VAL A 1 539 ? 11.852 43.156 6.977 1 88.75 539 VAL A C 1
ATOM 4183 O O . VAL A 1 539 ? 12.531 43.875 6.23 1 88.75 539 VAL A O 1
ATOM 4186 N N . VAL A 1 540 ? 11.328 42 6.66 1 86.75 540 VAL A N 1
ATOM 4187 C CA . VAL A 1 540 ? 11.484 41.469 5.309 1 86.75 540 VAL A CA 1
ATOM 4188 C C . VAL A 1 540 ? 10.172 41.594 4.543 1 86.75 540 VAL A C 1
ATOM 4190 O O . VAL A 1 540 ? 9.102 41.312 5.07 1 86.75 540 VAL A O 1
ATOM 4193 N N . ASP A 1 541 ? 10.203 42.094 3.346 1 81.25 541 ASP A N 1
ATOM 4194 C CA . ASP A 1 541 ? 9.039 42.188 2.469 1 81.25 541 ASP A CA 1
ATOM 4195 C C . ASP A 1 541 ? 9.367 41.688 1.065 1 81.25 541 ASP A C 1
ATOM 4197 O O . ASP A 1 541 ? 10.352 40.969 0.87 1 81.25 541 ASP A O 1
ATOM 4201 N N . GLN A 1 542 ? 8.516 41.906 0.089 1 76.06 542 GLN A N 1
ATOM 4202 C CA . GLN A 1 542 ? 8.664 41.406 -1.267 1 76.06 542 GLN A CA 1
ATOM 4203 C C . GLN A 1 542 ? 9.898 41.969 -1.944 1 76.06 542 GLN A C 1
ATOM 4205 O O . GLN A 1 542 ? 10.438 41.375 -2.883 1 76.06 542 GLN A O 1
ATOM 4210 N N . THR A 1 543 ? 10.336 43.094 -1.485 1 76.88 543 THR A N 1
ATOM 4211 C CA . THR A 1 543 ? 11.477 43.75 -2.104 1 76.88 543 THR A CA 1
ATOM 4212 C C . THR A 1 543 ? 12.781 43.344 -1.42 1 76.88 543 THR A C 1
ATOM 4214 O O . THR A 1 543 ? 13.867 43.688 -1.899 1 76.88 543 THR A O 1
ATOM 4217 N N . GLY A 1 544 ? 12.633 42.656 -0.399 1 83.38 544 GLY A N 1
ATOM 4218 C CA . GLY A 1 544 ? 13.805 42.25 0.375 1 83.38 544 GLY A CA 1
ATOM 4219 C C . GLY A 1 544 ? 13.75 42.75 1.812 1 83.38 544 GLY A C 1
ATOM 4220 O O . GLY A 1 544 ? 12.766 42.531 2.514 1 83.38 544 GLY A O 1
ATOM 4221 N N . ILE A 1 545 ? 14.875 43.312 2.273 1 88.19 545 ILE A N 1
ATOM 4222 C CA . ILE A 1 545 ? 14.93 43.875 3.625 1 88.19 545 ILE A CA 1
ATOM 4223 C C . ILE A 1 545 ? 14.461 45.312 3.611 1 88.19 545 ILE A C 1
ATOM 4225 O O . ILE A 1 545 ? 15.117 46.188 3.035 1 88.19 545 ILE A O 1
ATOM 4229 N N . ALA A 1 546 ? 13.406 45.594 4.266 1 85.62 546 ALA A N 1
ATOM 4230 C CA . ALA A 1 546 ? 12.773 46.906 4.227 1 85.62 546 ALA A CA 1
ATOM 4231 C C . ALA A 1 546 ? 13.312 47.812 5.336 1 85.62 546 ALA A C 1
ATOM 4233 O O . ALA A 1 546 ? 13.531 49 5.121 1 85.62 546 ALA A O 1
ATOM 4234 N N . GLU A 1 547 ? 13.289 47.281 6.539 1 88.38 547 GLU A N 1
ATOM 4235 C CA . GLU A 1 547 ? 13.719 48.031 7.719 1 88.38 547 GLU A CA 1
ATOM 4236 C C . GLU A 1 547 ? 14.523 47.125 8.672 1 88.38 547 GLU A C 1
ATOM 4238 O O . GLU A 1 547 ? 14.32 45.906 8.711 1 88.38 547 GLU A O 1
ATOM 4243 N N . THR A 1 548 ? 15.539 47.75 9.305 1 90.69 548 THR A N 1
ATOM 4244 C CA . THR A 1 548 ? 16.297 47.062 10.344 1 90.69 548 THR A CA 1
ATOM 4245 C C . THR A 1 548 ? 16.516 47.969 11.547 1 90.69 548 THR A C 1
ATOM 4247 O O . THR A 1 548 ? 16.781 49.156 11.383 1 90.69 548 THR A O 1
ATOM 4250 N N . GLY A 1 549 ? 16.328 47.406 12.672 1 88.06 549 GLY A N 1
ATOM 4251 C CA . GLY A 1 549 ? 16.578 48.188 13.883 1 88.06 549 GLY A CA 1
ATOM 4252 C C . GLY A 1 549 ? 16.016 47.531 15.133 1 88.06 549 GLY A C 1
ATOM 4253 O O . GLY A 1 549 ? 15.547 46.375 15.086 1 88.06 549 GLY A O 1
ATOM 4254 N N . ALA A 1 550 ? 16.234 48.125 16.234 1 86.88 550 ALA A N 1
ATOM 4255 C CA . ALA A 1 550 ? 15.664 47.656 17.5 1 86.88 550 ALA A CA 1
ATOM 4256 C C . ALA A 1 550 ? 14.172 47.938 17.562 1 86.88 550 ALA A C 1
ATOM 4258 O O . ALA A 1 550 ? 13.656 48.781 16.828 1 86.88 550 ALA A O 1
ATOM 4259 N N . HIS A 1 551 ? 13.523 47.281 18.406 1 84.38 551 HIS A N 1
ATOM 4260 C CA . HIS A 1 551 ? 12.078 47.375 18.531 1 84.38 551 HIS A CA 1
ATOM 4261 C C . HIS A 1 551 ? 11.648 48.844 18.719 1 84.38 551 HIS A C 1
ATOM 4263 O O . HIS A 1 551 ? 10.82 49.344 17.953 1 84.38 551 HIS A O 1
ATOM 4269 N N . ALA A 1 552 ? 12.289 49.5 19.656 1 79.56 552 ALA A N 1
ATOM 4270 C CA . ALA A 1 552 ? 11.922 50.844 19.984 1 79.56 552 ALA A CA 1
ATOM 4271 C C . ALA A 1 552 ? 12.227 51.812 18.828 1 79.56 552 ALA A C 1
ATOM 4273 O O . ALA A 1 552 ? 11.445 52.719 18.547 1 79.56 552 ALA A O 1
ATOM 4274 N N . GLU A 1 553 ? 13.289 51.5 18.172 1 83.94 553 GLU A N 1
ATOM 4275 C CA . GLU A 1 553 ? 13.711 52.344 17.047 1 83.94 553 GLU A CA 1
ATOM 4276 C C . GLU A 1 553 ? 12.766 52.219 15.859 1 83.94 553 GLU A C 1
ATOM 4278 O O . GLU A 1 553 ? 12.422 53.188 15.211 1 83.94 553 GLU A O 1
ATOM 4283 N N . LEU A 1 554 ? 12.336 51.031 15.648 1 85.12 554 LEU A N 1
ATOM 4284 C CA . LEU A 1 554 ? 11.484 50.781 14.492 1 85.12 554 LEU A CA 1
ATOM 4285 C C . LEU A 1 554 ? 10.078 51.312 14.727 1 85.12 554 LEU A C 1
ATOM 4287 O O . LEU A 1 554 ? 9.406 51.719 13.789 1 85.12 554 LEU A O 1
ATOM 4291 N N . LEU A 1 555 ? 9.68 51.25 15.914 1 81.75 555 LEU A N 1
ATOM 4292 C CA . LEU A 1 555 ? 8.367 51.812 16.234 1 81.75 555 LEU A CA 1
ATOM 4293 C C . LEU A 1 555 ? 8.359 53.312 16.062 1 81.75 555 LEU A C 1
ATOM 4295 O O . LEU A 1 555 ? 7.367 53.906 15.617 1 81.75 555 LEU A O 1
ATOM 4299 N N . ALA A 1 556 ? 9.469 53.875 16.422 1 78 556 ALA A N 1
ATOM 4300 C CA . ALA A 1 556 ? 9.594 55.312 16.359 1 78 556 ALA A CA 1
ATOM 4301 C C . ALA A 1 556 ? 9.703 55.812 14.906 1 78 556 ALA A C 1
ATOM 4303 O O . ALA A 1 556 ? 9.266 56.906 14.57 1 78 556 ALA A O 1
ATOM 4304 N N . ALA A 1 557 ? 10.203 54.969 14.133 1 82.44 557 ALA A N 1
ATOM 4305 C CA . ALA A 1 557 ? 10.445 55.344 12.742 1 82.44 557 ALA A CA 1
ATOM 4306 C C . ALA A 1 557 ? 9.156 55.312 11.93 1 82.44 557 ALA A C 1
ATOM 4308 O O . ALA A 1 557 ? 9.094 55.875 10.828 1 82.44 557 ALA A O 1
ATOM 4309 N N . LYS A 1 558 ? 8.023 54.812 12.438 1 78.12 558 LYS A N 1
ATOM 4310 C CA . LYS A 1 558 ? 6.691 54.75 11.852 1 78.12 558 LYS A CA 1
ATOM 4311 C C . LYS A 1 558 ? 6.73 54.188 10.438 1 78.12 558 LYS A C 1
ATOM 4313 O O . LYS A 1 558 ? 6.109 54.719 9.523 1 78.12 558 LYS A O 1
ATOM 4318 N N . GLY A 1 559 ? 7.582 53.312 10.227 1 76.94 559 GLY A N 1
ATOM 4319 C CA . GLY A 1 559 ? 7.672 52.656 8.93 1 76.94 559 GLY A CA 1
ATOM 4320 C C . GLY A 1 559 ? 6.824 51.406 8.844 1 76.94 559 GLY A C 1
ATOM 4321 O O . GLY A 1 559 ? 5.719 51.344 9.383 1 76.94 559 GLY A O 1
ATOM 4322 N N . HIS A 1 560 ? 7.266 50.438 8.07 1 77.75 560 HIS A N 1
ATOM 4323 C CA . HIS A 1 560 ? 6.543 49.188 7.812 1 77.75 560 HIS A CA 1
ATOM 4324 C C . HIS A 1 560 ? 6.305 48.438 9.102 1 77.75 560 HIS A C 1
ATOM 4326 O O . HIS A 1 560 ? 5.23 47.844 9.297 1 77.75 560 HIS A O 1
ATOM 4332 N N . TYR A 1 561 ? 7.246 48.438 9.883 1 78.69 561 TYR A N 1
ATOM 4333 C CA . TYR A 1 561 ? 7.164 47.719 11.156 1 78.69 561 TYR A CA 1
ATOM 4334 C C . TYR A 1 561 ? 6.055 48.312 12.023 1 78.69 561 TYR A C 1
ATOM 4336 O O . TYR A 1 561 ? 5.305 47.562 12.664 1 78.69 561 TYR A O 1
ATOM 4344 N N . SER A 1 562 ? 6.102 49.562 12.117 1 75.56 562 SER A N 1
ATOM 4345 C CA . SER A 1 562 ? 5.09 50.219 12.922 1 75.56 562 SER A CA 1
ATOM 4346 C C . SER A 1 562 ? 3.682 49.906 12.43 1 75.56 562 SER A C 1
ATOM 4348 O O . SER A 1 562 ? 2.766 49.719 13.234 1 75.56 562 SER A O 1
ATOM 4350 N N . ARG A 1 563 ? 3.594 49.75 11.203 1 71.75 563 ARG A N 1
ATOM 4351 C CA . ARG A 1 563 ? 2.297 49.406 10.625 1 71.75 563 ARG A CA 1
ATOM 4352 C C . ARG A 1 563 ? 1.89 47.969 10.992 1 71.75 563 ARG A C 1
ATOM 4354 O O . ARG A 1 563 ? 0.721 47.719 11.289 1 71.75 563 ARG A O 1
ATOM 4361 N N . LEU A 1 564 ? 2.863 47.188 10.852 1 70.25 564 LEU A N 1
ATOM 4362 C CA . LEU A 1 564 ? 2.607 45.812 11.234 1 70.25 564 LEU A CA 1
ATOM 4363 C C . LEU A 1 564 ? 2.227 45.719 12.711 1 70.25 564 LEU A C 1
ATOM 4365 O O . LEU A 1 564 ? 1.321 44.938 13.07 1 70.25 564 LEU A O 1
ATOM 4369 N N . HIS A 1 565 ? 2.943 46.469 13.453 1 66.31 565 HIS A N 1
ATOM 4370 C CA . HIS A 1 565 ? 2.703 46.531 14.891 1 66.31 565 HIS A CA 1
ATOM 4371 C C . HIS A 1 565 ? 1.31 47.062 15.203 1 66.31 565 HIS A C 1
ATOM 4373 O O . HIS A 1 565 ? 0.607 46.531 16.062 1 66.31 565 HIS A O 1
ATOM 4379 N N . GLU A 1 566 ? 1.004 48.125 14.5 1 61.97 566 GLU A N 1
ATOM 4380 C CA . GLU A 1 566 ? -0.308 48.719 14.695 1 61.97 566 GLU A CA 1
ATOM 4381 C C . GLU A 1 566 ? -1.424 47.781 14.242 1 61.97 566 GLU A C 1
ATOM 4383 O O . GLU A 1 566 ? -2.473 47.719 14.891 1 61.97 566 GLU A O 1
ATOM 4388 N N . ALA A 1 567 ? -1.116 47.188 13.156 1 58.62 567 ALA A N 1
ATOM 4389 C CA . ALA A 1 567 ? -2.111 46.25 12.641 1 58.62 567 ALA A CA 1
ATOM 4390 C C . ALA A 1 567 ? -2.355 45.125 13.617 1 58.62 567 ALA A C 1
ATOM 4392 O O . ALA A 1 567 ? -3.486 44.656 13.773 1 58.62 567 ALA A O 1
ATOM 4393 N N . GLN A 1 568 ? -1.291 44.719 14.07 1 57.22 568 GLN A N 1
ATOM 4394 C CA . GLN A 1 568 ? -1.414 43.656 15.062 1 57.22 568 GLN A CA 1
ATOM 4395 C C . GLN A 1 568 ? -2.043 44.156 16.344 1 57.22 568 GLN A C 1
ATOM 4397 O O . GLN A 1 568 ? -2.812 43.469 17 1 57.22 568 GLN A O 1
ATOM 4402 N N . PHE A 1 569 ? -1.563 45.594 16.516 1 49.47 569 PHE A N 1
ATOM 4403 C CA . PHE A 1 569 ? -2.066 46.25 17.719 1 49.47 569 PHE A CA 1
ATOM 4404 C C . PHE A 1 569 ? -3.449 46.844 17.469 1 49.47 569 PHE A C 1
ATOM 4406 O O . PHE A 1 569 ? -4.297 46.844 18.359 1 49.47 569 PHE A O 1
ATOM 4413 N N . SER A 1 570 ? -3.541 47.781 16.359 1 45.81 570 SER A N 1
ATOM 4414 C CA . SER A 1 570 ? -4.805 48.438 16.062 1 45.81 570 SER A CA 1
ATOM 4415 C C . SER A 1 570 ? -5.93 47.438 15.875 1 45.81 570 SER A C 1
ATOM 4417 O O . SER A 1 570 ? -7.098 47.75 16.109 1 45.81 570 SER A O 1
ATOM 4419 N N . GLY A 1 571 ? -5.738 46.5 15.133 1 41.38 571 GLY A N 1
ATOM 4420 C CA . GLY A 1 571 ? -6.812 45.531 15.289 1 41.38 571 GLY A CA 1
ATOM 4421 C C . GLY A 1 571 ? -7.23 45.312 16.734 1 41.38 571 GLY A C 1
ATOM 4422 O O . GLY A 1 571 ? -8.375 44.969 17.016 1 41.38 571 GLY A O 1
ATOM 4423 N N . HIS A 1 572 ? -6.316 45.75 17.609 1 37.94 572 HIS A N 1
ATOM 4424 C CA . HIS A 1 572 ? -6.555 45.781 19.047 1 37.94 572 HIS A CA 1
ATOM 4425 C C . HIS A 1 572 ? -7.121 47.125 19.484 1 37.94 572 HIS A C 1
ATOM 4427 O O . HIS A 1 572 ? -8 47.188 20.359 1 37.94 572 HIS A O 1
ATOM 4433 N N . LEU A 1 573 ? -6.531 48.375 19.141 1 35.25 573 LEU A N 1
ATOM 4434 C CA . LEU A 1 573 ? -6.934 49.688 19.594 1 35.25 573 LEU A CA 1
ATOM 4435 C C . LEU A 1 573 ? -8.242 50.125 18.938 1 35.25 573 LEU A C 1
ATOM 4437 O O . LEU A 1 573 ? -8.891 51.062 19.406 1 35.25 573 LEU A O 1
ATOM 4441 N N . ALA A 1 574 ? -8.578 49.969 17.734 1 39.69 574 ALA A N 1
ATOM 4442 C CA . ALA A 1 574 ? -9.828 50.5 17.188 1 39.69 574 ALA A CA 1
ATOM 4443 C C . ALA A 1 574 ? -11.016 50.094 18.062 1 39.69 574 ALA A C 1
ATOM 4445 O O . ALA A 1 574 ? -12.125 50.625 17.891 1 39.69 574 ALA A O 1
ATOM 4446 N N . GLY A 1 575 ? -10.891 49.25 18.844 1 31.58 575 GLY A N 1
ATOM 4447 C CA . GLY A 1 575 ? -11.938 49.062 19.828 1 31.58 575 GLY A CA 1
ATOM 4448 C C . GLY A 1 575 ? -11.898 50.062 20.969 1 31.58 575 GLY A C 1
ATOM 4449 O O . GLY A 1 575 ? -12.719 50 21.875 1 31.58 575 GLY A O 1
ATOM 4450 N N . LEU A 1 576 ? -10.773 50.688 21.281 1 30.5 576 LEU A N 1
ATOM 4451 C CA . LEU A 1 576 ? -10.828 51.656 22.359 1 30.5 576 LEU A CA 1
ATOM 4452 C C . LEU A 1 576 ? -11.469 52.969 21.891 1 30.5 576 LEU A C 1
ATOM 4454 O O . LEU A 1 576 ? -11.758 53.844 22.688 1 30.5 576 LEU A O 1
ATOM 4458 N N . SER A 1 577 ? -11.438 53.375 20.625 1 27.83 577 SER A N 1
ATOM 4459 C CA . SER A 1 577 ? -12.195 54.625 20.406 1 27.83 577 SER A CA 1
ATOM 4460 C C . SER A 1 577 ? -13.688 54.312 20.266 1 27.83 577 SER A C 1
ATOM 4462 O O . SER A 1 577 ? -14.07 53.281 19.719 1 27.83 577 SER A O 1
ATOM 4464 N N . MET B 1 1 ? -18.297 -17.266 10.898 1 82.44 1 MET B N 1
ATOM 4465 C CA . MET B 1 1 ? -17.5 -16.656 9.836 1 82.44 1 MET B CA 1
ATOM 4466 C C . MET B 1 1 ? -17.797 -17.297 8.492 1 82.44 1 MET B C 1
ATOM 4468 O O . MET B 1 1 ? -18.141 -16.609 7.531 1 82.44 1 MET B O 1
ATOM 4472 N N . LEU B 1 2 ? -17.922 -18.609 8.461 1 84.56 2 LEU B N 1
ATOM 4473 C CA . LEU B 1 2 ? -18.125 -19.297 7.199 1 84.56 2 LEU B CA 1
ATOM 4474 C C . LEU B 1 2 ? -19.562 -19.125 6.707 1 84.56 2 LEU B C 1
ATOM 4476 O O . LEU B 1 2 ? -19.797 -18.938 5.508 1 84.56 2 LEU B O 1
ATOM 4480 N N . ARG B 1 3 ? -20.5 -19.141 7.629 1 88.38 3 ARG B N 1
ATOM 4481 C CA . ARG B 1 3 ? -21.906 -18.938 7.262 1 88.38 3 ARG B CA 1
ATOM 4482 C C . ARG B 1 3 ? -22.109 -17.547 6.652 1 88.38 3 ARG B C 1
ATOM 4484 O O . ARG B 1 3 ? -22.828 -17.406 5.664 1 88.38 3 ARG B O 1
ATOM 4491 N N . ARG B 1 4 ? -21.484 -16.578 7.199 1 91.56 4 ARG B N 1
ATOM 4492 C CA . ARG B 1 4 ? -21.578 -15.211 6.695 1 91.56 4 ARG B CA 1
ATOM 4493 C C . ARG B 1 4 ? -20.922 -15.086 5.328 1 91.56 4 ARG B C 1
ATOM 4495 O O . ARG B 1 4 ? -21.406 -14.352 4.461 1 91.56 4 ARG B O 1
ATOM 4502 N N . PHE B 1 5 ? -19.859 -15.805 5.285 1 91.12 5 PHE B N 1
ATOM 4503 C CA . PHE B 1 5 ? -19.141 -15.781 4.016 1 91.12 5 PHE B CA 1
ATOM 4504 C C . PHE B 1 5 ? -19.984 -16.375 2.902 1 91.12 5 PHE B C 1
ATOM 4506 O O . PHE B 1 5 ? -20.094 -15.805 1.817 1 91.12 5 PHE B O 1
ATOM 4513 N N . PHE B 1 6 ? -20.688 -17.516 3.117 1 91 6 PHE B N 1
ATOM 4514 C CA . PHE B 1 6 ? -21.453 -18.219 2.104 1 91 6 PHE B CA 1
ATOM 4515 C C . PHE B 1 6 ? -22.75 -17.484 1.801 1 91 6 PHE B C 1
ATOM 4517 O O . PHE B 1 6 ? -23.375 -17.719 0.762 1 91 6 PHE B O 1
ATOM 4524 N N . ALA B 1 7 ? -23.125 -16.578 2.711 1 92.25 7 ALA B N 1
ATOM 4525 C CA . ALA B 1 7 ? -24.312 -15.766 2.48 1 92.25 7 ALA B CA 1
ATOM 4526 C C . ALA B 1 7 ? -24.141 -14.852 1.271 1 92.25 7 ALA B C 1
ATOM 4528 O O . ALA B 1 7 ? -25.109 -14.508 0.598 1 92.25 7 ALA B O 1
ATOM 4529 N N . TYR B 1 8 ? -22.953 -14.531 0.917 1 93 8 TYR B N 1
ATOM 4530 C CA . TYR B 1 8 ? -22.672 -13.609 -0.177 1 93 8 TYR B CA 1
ATOM 4531 C C . TYR B 1 8 ? -22.766 -14.312 -1.524 1 93 8 TYR B C 1
ATOM 4533 O O . TYR B 1 8 ? -22.781 -13.664 -2.572 1 93 8 TYR B O 1
ATOM 4541 N N . TYR B 1 9 ? -22.906 -15.695 -1.481 1 93.25 9 TYR B N 1
ATOM 4542 C CA . TYR B 1 9 ? -23.094 -16.469 -2.707 1 93.25 9 TYR B CA 1
ATOM 4543 C C . TYR B 1 9 ? -24.562 -16.5 -3.109 1 93.25 9 TYR B C 1
ATOM 4545 O O . TYR B 1 9 ? -24.891 -16.859 -4.242 1 93.25 9 TYR B O 1
ATOM 4553 N N . ARG B 1 10 ? -25.422 -16.172 -2.238 1 92.44 10 ARG B N 1
ATOM 4554 C CA . ARG B 1 10 ? -26.859 -16.359 -2.395 1 92.44 10 ARG B CA 1
ATOM 4555 C C . ARG B 1 10 ? -27.375 -15.664 -3.646 1 92.44 10 ARG B C 1
ATOM 4557 O O . ARG B 1 10 ? -28.109 -16.266 -4.445 1 92.44 10 ARG B O 1
ATOM 4564 N N . PRO B 1 11 ? -26.969 -14.406 -3.854 1 93.06 11 PRO B N 1
ATOM 4565 C CA . PRO B 1 11 ? -27.469 -13.742 -5.059 1 93.06 11 PRO B CA 1
ATOM 4566 C C . PRO B 1 11 ? -26.906 -14.336 -6.344 1 93.06 11 PRO B C 1
ATOM 4568 O O . PRO B 1 11 ? -27.469 -14.133 -7.426 1 93.06 11 PRO B O 1
ATOM 4571 N N . TYR B 1 12 ? -25.875 -15.094 -6.223 1 94.5 12 TYR B N 1
ATOM 4572 C CA . TYR B 1 12 ? -25.188 -15.617 -7.402 1 94.5 12 TYR B CA 1
ATOM 4573 C C . TYR B 1 12 ? -25.219 -17.141 -7.418 1 94.5 12 TYR B C 1
ATOM 4575 O O . TYR B 1 12 ? -24.281 -17.781 -7.879 1 94.5 12 TYR B O 1
ATOM 4583 N N . ARG B 1 13 ? -26.219 -17.766 -6.953 1 93.38 13 ARG B N 1
ATOM 4584 C CA . ARG B 1 13 ? -26.344 -19.203 -6.871 1 93.38 13 ARG B CA 1
ATOM 4585 C C . ARG B 1 13 ? -26.312 -19.844 -8.258 1 93.38 13 ARG B C 1
ATOM 4587 O O . ARG B 1 13 ? -25.734 -20.906 -8.453 1 93.38 13 ARG B O 1
ATOM 4594 N N . GLY B 1 14 ? -26.938 -19.141 -9.203 1 93.5 14 GLY B N 1
ATOM 4595 C CA . GLY B 1 14 ? -26.922 -19.656 -10.57 1 93.5 14 GLY B CA 1
ATOM 4596 C C . GLY B 1 14 ? -25.531 -19.719 -11.156 1 93.5 14 GLY B C 1
ATOM 4597 O O . GLY B 1 14 ? -25.156 -20.734 -11.758 1 93.5 14 GLY B O 1
ATOM 4598 N N . LEU B 1 15 ? -24.797 -18.656 -10.922 1 93 15 LEU B N 1
ATOM 4599 C CA . LEU B 1 15 ? -23.438 -18.609 -11.422 1 93 15 LEU B CA 1
ATOM 4600 C C . LEU B 1 15 ? -22.562 -19.641 -10.711 1 93 15 LEU B C 1
ATOM 4602 O O . LEU B 1 15 ? -21.672 -20.234 -11.336 1 93 15 LEU B O 1
ATOM 4606 N N . PHE B 1 16 ? -22.844 -19.844 -9.492 1 92.19 16 PHE B N 1
ATOM 4607 C CA . PHE B 1 16 ? -22.078 -20.812 -8.711 1 92.19 16 PHE B CA 1
ATOM 4608 C C . PHE B 1 16 ? -22.328 -22.234 -9.203 1 92.19 16 PHE B C 1
ATOM 4610 O O . PHE B 1 16 ? -21.391 -23 -9.391 1 92.19 16 PHE B O 1
ATOM 4617 N N . ILE B 1 17 ? -23.516 -22.594 -9.453 1 92.12 17 ILE B N 1
ATOM 4618 C CA . ILE B 1 17 ? -23.875 -23.938 -9.898 1 92.12 17 ILE B CA 1
ATOM 4619 C C . ILE B 1 17 ? -23.312 -24.188 -11.297 1 92.12 17 ILE B C 1
ATOM 4621 O O . ILE B 1 17 ? -22.828 -25.281 -11.586 1 92.12 17 ILE B O 1
ATOM 4625 N N . LEU B 1 18 ? -23.359 -23.172 -12.094 1 93.19 18 LEU B N 1
ATOM 4626 C CA . LEU B 1 18 ? -22.797 -23.297 -13.438 1 93.19 18 LEU B CA 1
ATOM 4627 C C . LEU B 1 18 ? -21.297 -23.547 -13.383 1 93.19 18 LEU B C 1
ATOM 4629 O O . LEU B 1 18 ? -20.812 -24.484 -14.023 1 93.19 18 LEU B O 1
ATOM 4633 N N . ASP B 1 19 ? -20.672 -22.703 -12.648 1 91.62 19 ASP B N 1
ATOM 4634 C CA . ASP B 1 19 ? -19.219 -22.812 -12.539 1 91.62 19 ASP B CA 1
ATOM 4635 C C . ASP B 1 19 ? -18.812 -24.156 -11.938 1 91.62 19 ASP B C 1
ATOM 4637 O O . ASP B 1 19 ? -17.953 -24.859 -12.484 1 91.62 19 ASP B O 1
ATOM 4641 N N . PHE B 1 20 ? -19.516 -24.562 -10.984 1 89.06 20 PHE B N 1
ATOM 4642 C CA . PHE B 1 20 ? -19.172 -25.781 -10.258 1 89.06 20 PHE B CA 1
ATOM 4643 C C . PHE B 1 20 ? -19.469 -27.016 -11.109 1 89.06 20 PHE B C 1
ATOM 4645 O O . PHE B 1 20 ? -18.672 -27.953 -11.148 1 89.06 20 PHE B O 1
ATOM 4652 N N . SER B 1 21 ? -20.531 -27.078 -11.719 1 91.56 21 SER B N 1
ATOM 4653 C CA . SER B 1 21 ? -20.906 -28.219 -12.555 1 91.56 21 SER B CA 1
ATOM 4654 C C . SER B 1 21 ? -19.953 -28.359 -13.742 1 91.56 21 SER B C 1
ATOM 4656 O O . SER B 1 21 ? -19.531 -29.469 -14.07 1 91.56 21 SER B O 1
ATOM 4658 N N . CYS B 1 22 ? -19.625 -27.234 -14.305 1 92.25 22 CYS B N 1
ATOM 4659 C CA . CYS B 1 22 ? -18.703 -27.266 -15.438 1 92.25 22 CYS B CA 1
ATOM 4660 C C . CYS B 1 22 ? -17.312 -27.688 -14.984 1 92.25 22 CYS B C 1
ATOM 4662 O O . CYS B 1 22 ? -16.609 -28.406 -15.711 1 92.25 22 CYS B O 1
ATOM 4664 N N . ALA B 1 23 ? -16.969 -27.266 -13.805 1 89 23 ALA B N 1
ATOM 4665 C CA . ALA B 1 23 ? -15.656 -27.625 -13.273 1 89 23 ALA B CA 1
ATOM 4666 C C . ALA B 1 23 ? -15.57 -29.125 -13.016 1 89 23 ALA B C 1
ATOM 4668 O O . ALA B 1 23 ? -14.57 -29.766 -13.352 1 89 23 ALA B O 1
ATOM 4669 N N . VAL B 1 24 ? -16.609 -29.703 -12.5 1 86.12 24 VAL B N 1
ATOM 4670 C CA . VAL B 1 24 ? -16.656 -31.141 -12.195 1 86.12 24 VAL B CA 1
ATOM 4671 C C . VAL B 1 24 ? -16.641 -31.938 -13.492 1 86.12 24 VAL B C 1
ATOM 4673 O O . VAL B 1 24 ? -15.883 -32.906 -13.625 1 86.12 24 VAL B O 1
ATOM 4676 N N . LEU B 1 25 ? -17.391 -31.5 -14.398 1 89.56 25 LEU B N 1
ATOM 4677 C CA . LEU B 1 25 ? -17.453 -32.188 -15.68 1 89.56 25 LEU B CA 1
ATOM 4678 C C . LEU B 1 25 ? -16.109 -32.125 -16.406 1 89.56 25 LEU B C 1
ATOM 4680 O O . LEU B 1 25 ? -15.672 -33.094 -17 1 89.56 25 LEU B O 1
ATOM 4684 N N . SER B 1 26 ? -15.57 -30.953 -16.328 1 88.62 26 SER B N 1
ATOM 4685 C CA . SER B 1 26 ? -14.25 -30.781 -16.938 1 88.62 26 SER B CA 1
ATOM 4686 C C . SER B 1 26 ? -13.227 -31.703 -16.297 1 88.62 26 SER B C 1
ATOM 4688 O O . SER B 1 26 ? -12.398 -32.312 -16.984 1 88.62 26 SER B O 1
ATOM 4690 N N . GLY B 1 27 ? -13.273 -31.812 -14.969 1 83.31 27 GLY B N 1
ATOM 4691 C CA . GLY B 1 27 ? -12.383 -32.719 -14.258 1 83.31 27 GLY B CA 1
ATOM 4692 C C . GLY B 1 27 ? -12.555 -34.156 -14.648 1 83.31 27 GLY B C 1
ATOM 4693 O O . GLY B 1 27 ? -11.57 -34.875 -14.836 1 83.31 27 GLY B O 1
ATOM 4694 N N . VAL B 1 28 ? -13.719 -34.562 -14.859 1 83.56 28 VAL B N 1
ATOM 4695 C CA . VAL B 1 28 ? -14.023 -35.938 -15.219 1 83.56 28 VAL B CA 1
ATOM 4696 C C . VAL B 1 28 ? -13.539 -36.25 -16.641 1 83.56 28 VAL B C 1
ATOM 4698 O O . VAL B 1 28 ? -12.977 -37.312 -16.906 1 83.56 28 VAL B O 1
ATOM 4701 N N . LEU B 1 29 ? -13.75 -35.281 -17.484 1 86.81 29 LEU B N 1
ATOM 4702 C CA . LEU B 1 29 ? -13.344 -35.438 -18.875 1 86.81 29 LEU B CA 1
ATOM 4703 C C . LEU B 1 29 ? -11.828 -35.5 -19 1 86.81 29 LEU B C 1
ATOM 4705 O O . LEU B 1 29 ? -11.297 -36.188 -19.875 1 86.81 29 LEU B O 1
ATOM 4709 N N . GLU B 1 30 ? -11.195 -34.812 -18.109 1 82.81 30 GLU B N 1
ATOM 4710 C CA . GLU B 1 30 ? -9.734 -34.812 -18.125 1 82.81 30 GLU B CA 1
ATOM 4711 C C . GLU B 1 30 ? -9.164 -36.188 -17.797 1 82.81 30 GLU B C 1
ATOM 4713 O O . GLU B 1 30 ? -8.062 -36.531 -18.234 1 82.81 30 GLU B O 1
ATOM 4718 N N . LEU B 1 31 ? -9.891 -37 -17.047 1 84.31 31 LEU B N 1
ATOM 4719 C CA . LEU B 1 31 ? -9.469 -38.344 -16.672 1 84.31 31 LEU B CA 1
ATOM 4720 C C . LEU B 1 31 ? -9.562 -39.281 -17.859 1 84.31 31 LEU B C 1
ATOM 4722 O O . LEU B 1 31 ? -9.023 -40.406 -17.812 1 84.31 31 LEU B O 1
ATOM 4726 N N . GLY B 1 32 ? -10.141 -38.812 -18.906 1 82.81 32 GLY B N 1
ATOM 4727 C CA . GLY B 1 32 ? -10.328 -39.625 -20.094 1 82.81 32 GLY B CA 1
ATOM 4728 C C . GLY B 1 32 ? -9.039 -39.875 -20.859 1 82.81 32 GLY B C 1
ATOM 4729 O O . GLY B 1 32 ? -8.898 -40.906 -21.5 1 82.81 32 GLY B O 1
ATOM 4730 N N . PHE B 1 33 ? -8.031 -39.031 -20.625 1 82.25 33 PHE B N 1
ATOM 4731 C CA . PHE B 1 33 ? -6.816 -39.125 -21.422 1 82.25 33 PHE B CA 1
ATOM 4732 C C . PHE B 1 33 ? -6.027 -40.375 -21.047 1 82.25 33 PHE B C 1
ATOM 4734 O O . PHE B 1 33 ? -5.688 -41.188 -21.922 1 82.25 33 PHE B O 1
ATOM 4741 N N . PRO B 1 34 ? -5.723 -40.594 -19.797 1 84.38 34 PRO B N 1
ATOM 4742 C CA . PRO B 1 34 ? -5.004 -41.812 -19.438 1 84.38 34 PRO B CA 1
ATOM 4743 C C . PRO B 1 34 ? -5.723 -43.062 -19.906 1 84.38 34 PRO B C 1
ATOM 4745 O O . PRO B 1 34 ? -5.074 -44.031 -20.359 1 84.38 34 PRO B O 1
ATOM 4748 N N . MET B 1 35 ? -7.023 -43.031 -19.953 1 87.19 35 MET B N 1
ATOM 4749 C CA . MET B 1 35 ? -7.797 -44.188 -20.375 1 87.19 35 MET B CA 1
ATOM 4750 C C . MET B 1 35 ? -7.738 -44.375 -21.891 1 87.19 35 MET B C 1
ATOM 4752 O O . MET B 1 35 ? -7.762 -45.469 -22.406 1 87.19 35 MET B O 1
ATOM 4756 N N . ALA B 1 36 ? -7.719 -43.25 -22.531 1 87 36 ALA B N 1
ATOM 4757 C CA . ALA B 1 36 ? -7.57 -43.312 -23.984 1 87 36 ALA B CA 1
ATOM 4758 C C . ALA B 1 36 ? -6.23 -43.906 -24.391 1 87 36 ALA B C 1
ATOM 4760 O O . ALA B 1 36 ? -6.16 -44.719 -25.312 1 87 36 ALA B O 1
ATOM 4761 N N . VAL B 1 37 ? -5.184 -43.531 -23.703 1 85.25 37 VAL B N 1
ATOM 4762 C CA . VAL B 1 37 ? -3.857 -44.062 -24 1 85.25 37 VAL B CA 1
ATOM 4763 C C . VAL B 1 37 ? -3.834 -45.562 -23.719 1 85.25 37 VAL B C 1
ATOM 4765 O O . VAL B 1 37 ? -3.258 -46.344 -24.5 1 85.25 37 VAL B O 1
ATOM 4768 N N . LYS B 1 38 ? -4.449 -46 -22.656 1 88.94 38 LYS B N 1
ATOM 4769 C CA . LYS B 1 38 ? -4.57 -47.406 -22.344 1 88.94 38 LYS B CA 1
ATOM 4770 C C . LYS B 1 38 ? -5.254 -48.156 -23.484 1 88.94 38 LYS B C 1
ATOM 4772 O O . LYS B 1 38 ? -4.773 -49.219 -23.922 1 88.94 38 LYS B O 1
ATOM 4777 N N . ALA B 1 39 ? -6.34 -47.625 -23.984 1 88.56 39 ALA B N 1
ATOM 4778 C CA . ALA B 1 39 ? -7.09 -48.281 -25.062 1 88.56 39 ALA B CA 1
ATOM 4779 C C . ALA B 1 39 ? -6.27 -48.312 -26.344 1 88.56 39 ALA B C 1
ATOM 4781 O O . ALA B 1 39 ? -6.34 -49.312 -27.094 1 88.56 39 ALA B O 1
ATOM 4782 N N . PHE B 1 40 ? -5.523 -47.312 -26.578 1 88.38 40 PHE B N 1
ATOM 4783 C CA . PHE B 1 40 ? -4.676 -47.281 -27.766 1 88.38 40 PHE B CA 1
ATOM 4784 C C . PHE B 1 40 ? -3.629 -48.375 -27.719 1 88.38 40 PHE B C 1
ATOM 4786 O O . PHE B 1 40 ? -3.438 -49.125 -28.703 1 88.38 40 PHE B O 1
ATOM 4793 N N . VAL B 1 41 ? -2.99 -48.594 -26.578 1 85.94 41 VAL B N 1
ATOM 4794 C CA . VAL B 1 41 ? -1.877 -49.531 -26.438 1 85.94 41 VAL B CA 1
ATOM 4795 C C . VAL B 1 41 ? -2.406 -50.938 -26.375 1 85.94 41 VAL B C 1
ATOM 4797 O O . VAL B 1 41 ? -1.846 -51.844 -27 1 85.94 41 VAL B O 1
ATOM 4800 N N . ASP B 1 42 ? -3.533 -51.156 -25.703 1 88.5 42 ASP B N 1
ATOM 4801 C CA . ASP B 1 42 ? -4.027 -52.5 -25.453 1 88.5 42 ASP B CA 1
ATOM 4802 C C . ASP B 1 42 ? -4.84 -53.031 -26.641 1 88.5 42 ASP B C 1
ATOM 4804 O O . ASP B 1 42 ? -4.773 -54.219 -26.969 1 88.5 42 ASP B O 1
ATOM 4808 N N . VAL B 1 43 ? -5.617 -52.125 -27.266 1 89.31 43 VAL B N 1
ATOM 4809 C CA . VAL B 1 43 ? -6.625 -52.625 -28.188 1 89.31 43 VAL B CA 1
ATOM 4810 C C . VAL B 1 43 ? -6.402 -52.062 -29.578 1 89.31 43 VAL B C 1
ATOM 4812 O O . VAL B 1 43 ? -6.281 -52.781 -30.547 1 89.31 43 VAL B O 1
ATOM 4815 N N . LEU B 1 44 ? -6.203 -50.812 -29.719 1 88.62 44 LEU B N 1
ATOM 4816 C CA . LEU B 1 44 ? -6.254 -50.156 -31.016 1 88.62 44 LEU B CA 1
ATOM 4817 C C . LEU B 1 44 ? -4.992 -50.438 -31.828 1 88.62 44 LEU B C 1
ATOM 4819 O O . LEU B 1 44 ? -5.066 -50.719 -33.031 1 88.62 44 LEU B O 1
ATOM 4823 N N . LEU B 1 45 ? -3.84 -50.344 -31.141 1 85.94 45 LEU B N 1
ATOM 4824 C CA . LEU B 1 45 ? -2.586 -50.531 -31.859 1 85.94 45 LEU B CA 1
ATOM 4825 C C . LEU B 1 45 ? -2.426 -52 -32.281 1 85.94 45 LEU B C 1
ATOM 4827 O O . LEU B 1 45 ? -2.158 -52.281 -33.438 1 85.94 45 LEU B O 1
ATOM 4831 N N . PRO B 1 46 ? -2.674 -52.906 -31.312 1 84.88 46 PRO B N 1
ATOM 4832 C CA . PRO B 1 46 ? -2.566 -54.312 -31.719 1 84.88 46 PRO B CA 1
ATOM 4833 C C . PRO B 1 46 ? -3.627 -54.719 -32.75 1 84.88 46 PRO B C 1
ATOM 4835 O O . PRO B 1 46 ? -3.379 -55.594 -33.594 1 84.88 46 PRO B O 1
ATOM 4838 N N . GLY B 1 47 ? -4.742 -54.125 -32.719 1 86.56 47 GLY B N 1
ATOM 4839 C CA . GLY B 1 47 ? -5.801 -54.438 -33.656 1 86.56 47 GLY B CA 1
ATOM 4840 C C . GLY B 1 47 ? -5.496 -53.969 -35.062 1 86.56 47 GLY B C 1
ATOM 4841 O O . GLY B 1 47 ? -5.988 -54.531 -36.031 1 86.56 47 GLY B O 1
ATOM 4842 N N . GLY B 1 48 ? -4.793 -52.906 -35.312 1 86.25 48 GLY B N 1
ATOM 4843 C CA . GLY B 1 48 ? -4.262 -52.406 -36.562 1 86.25 48 GLY B CA 1
ATOM 4844 C C . GLY B 1 48 ? -5.328 -51.844 -37.469 1 86.25 48 GLY B C 1
ATOM 4845 O O . GLY B 1 48 ? -5.078 -51.625 -38.656 1 86.25 48 GLY B O 1
ATOM 4846 N N . GLN B 1 49 ? -6.59 -51.781 -37 1 90.88 49 GLN B N 1
ATOM 4847 C CA . GLN B 1 49 ? -7.664 -51.25 -37.844 1 90.88 49 GLN B CA 1
ATOM 4848 C C . GLN B 1 49 ? -7.672 -49.75 -37.812 1 90.88 49 GLN B C 1
ATOM 4850 O O . GLN B 1 49 ? -8.188 -49.125 -36.875 1 90.88 49 GLN B O 1
ATOM 4855 N N . TRP B 1 50 ? -7.312 -49.188 -38.938 1 89 50 TRP B N 1
ATOM 4856 C CA . TRP B 1 50 ? -7.129 -47.75 -39.062 1 89 50 TRP B CA 1
ATOM 4857 C C . TRP B 1 50 ? -8.453 -47 -38.875 1 89 50 TRP B C 1
ATOM 4859 O O . TRP B 1 50 ? -8.5 -45.906 -38.312 1 89 50 TRP B O 1
ATOM 4869 N N . GLY B 1 51 ? -9.508 -47.562 -39.375 1 89.06 51 GLY B N 1
ATOM 4870 C CA . GLY B 1 51 ? -10.812 -46.969 -39.219 1 89.06 51 GLY B CA 1
ATOM 4871 C C . GLY B 1 51 ? -11.219 -46.75 -37.75 1 89.06 51 GLY B C 1
ATOM 4872 O O . GLY B 1 51 ? -11.734 -45.719 -37.406 1 89.06 51 GLY B O 1
ATOM 4873 N N . ILE B 1 52 ? -10.891 -47.75 -36.906 1 91.12 52 ILE B N 1
ATOM 4874 C CA . ILE B 1 52 ? -11.258 -47.688 -35.5 1 91.12 52 ILE B CA 1
ATOM 4875 C C . ILE B 1 52 ? -10.336 -46.688 -34.781 1 91.12 52 ILE B C 1
ATOM 4877 O O . ILE B 1 52 ? -10.773 -45.969 -33.875 1 91.12 52 ILE B O 1
ATOM 4881 N N . ILE B 1 53 ? -9.102 -46.656 -35.188 1 92 53 ILE B N 1
ATOM 4882 C CA . ILE B 1 53 ? -8.133 -45.75 -34.594 1 92 53 ILE B CA 1
ATOM 4883 C C . ILE B 1 53 ? -8.555 -44.312 -34.875 1 92 53 ILE B C 1
ATOM 4885 O O . ILE B 1 53 ? -8.57 -43.469 -33.969 1 92 53 ILE B O 1
ATOM 4889 N N . LEU B 1 54 ? -8.945 -44 -36.094 1 91.94 54 LEU B N 1
ATOM 4890 C CA . LEU B 1 54 ? -9.367 -42.656 -36.438 1 91.94 54 LEU B CA 1
ATOM 4891 C C . LEU B 1 54 ? -10.672 -42.281 -35.75 1 91.94 54 LEU B C 1
ATOM 4893 O O . LEU B 1 54 ? -10.852 -41.156 -35.344 1 91.94 54 LEU B O 1
ATOM 4897 N N . ALA B 1 55 ? -11.547 -43.25 -35.656 1 91.88 55 ALA B N 1
ATOM 4898 C CA . ALA B 1 55 ? -12.82 -43 -34.969 1 91.88 55 ALA B CA 1
ATOM 4899 C C . ALA B 1 55 ? -12.594 -42.688 -33.469 1 91.88 55 ALA B C 1
ATOM 4901 O O . ALA B 1 55 ? -13.227 -41.812 -32.938 1 91.88 55 ALA B O 1
ATOM 4902 N N . ALA B 1 56 ? -11.734 -43.438 -32.844 1 91.62 56 ALA B N 1
ATOM 4903 C CA . ALA B 1 56 ? -11.398 -43.219 -31.453 1 91.62 56 ALA B CA 1
ATOM 4904 C C . ALA B 1 56 ? -10.734 -41.844 -31.266 1 91.62 56 ALA B C 1
ATOM 4906 O O . ALA B 1 56 ? -11 -41.125 -30.281 1 91.62 56 ALA B O 1
ATOM 4907 N N . SER B 1 57 ? -9.906 -41.5 -32.219 1 91.88 57 SER B N 1
ATOM 4908 C CA . SER B 1 57 ? -9.219 -40.219 -32.156 1 91.88 57 SER B CA 1
ATOM 4909 C C . SER B 1 57 ? -10.203 -39.062 -32.312 1 91.88 57 SER B C 1
ATOM 4911 O O . SER B 1 57 ? -10.078 -38.031 -31.656 1 91.88 57 SER B O 1
ATOM 4913 N N . VAL B 1 58 ? -11.133 -39.219 -33.156 1 91.75 58 VAL B N 1
ATOM 4914 C CA . VAL B 1 58 ? -12.148 -38.188 -33.344 1 91.75 58 VAL B CA 1
ATOM 4915 C C . VAL B 1 58 ? -13.008 -38.062 -32.094 1 91.75 58 VAL B C 1
ATOM 4917 O O . VAL B 1 58 ? -13.383 -36.969 -31.703 1 91.75 58 VAL B O 1
ATOM 4920 N N . GLY B 1 59 ? -13.359 -39.219 -31.547 1 91.62 59 GLY B N 1
ATOM 4921 C CA . GLY B 1 59 ? -14.078 -39.188 -30.281 1 91.62 59 GLY B CA 1
ATOM 4922 C C . GLY B 1 59 ? -13.336 -38.438 -29.188 1 91.62 59 GLY B C 1
ATOM 4923 O O . GLY B 1 59 ? -13.93 -37.656 -28.453 1 91.62 59 GLY B O 1
ATOM 4924 N N . LEU B 1 60 ? -12.094 -38.719 -29.094 1 91.88 60 LEU B N 1
ATOM 4925 C CA . LEU B 1 60 ? -11.266 -38.031 -28.094 1 91.88 60 LEU B CA 1
ATOM 4926 C C . LEU B 1 60 ? -11.164 -36.531 -28.391 1 91.88 60 LEU B C 1
ATOM 4928 O O . LEU B 1 60 ? -11.156 -35.719 -27.469 1 91.88 60 LEU B O 1
ATOM 4932 N N . LEU B 1 61 ? -11.078 -36.156 -29.641 1 91.31 61 LEU B N 1
ATOM 4933 C CA . LEU B 1 61 ? -11.039 -34.75 -30.047 1 91.31 61 LEU B CA 1
ATOM 4934 C C . LEU B 1 61 ? -12.312 -34.031 -29.609 1 91.31 61 LEU B C 1
ATOM 4936 O O . LEU B 1 61 ? -12.258 -32.875 -29.141 1 91.31 61 LEU B O 1
ATOM 4940 N N . VAL B 1 62 ? -13.414 -34.688 -29.812 1 92.88 62 VAL B N 1
ATOM 4941 C CA . VAL B 1 62 ? -14.695 -34.094 -29.406 1 92.88 62 VAL B CA 1
ATOM 4942 C C . VAL B 1 62 ? -14.711 -33.875 -27.906 1 92.88 62 VAL B C 1
ATOM 4944 O O . VAL B 1 62 ? -15.195 -32.844 -27.422 1 92.88 62 VAL B O 1
ATOM 4947 N N . ILE B 1 63 ? -14.18 -34.781 -27.188 1 92.69 63 ILE B N 1
ATOM 4948 C CA . ILE B 1 63 ? -14.109 -34.656 -25.734 1 92.69 63 ILE B CA 1
ATOM 4949 C C . ILE B 1 63 ? -13.242 -33.469 -25.359 1 92.69 63 ILE B C 1
ATOM 4951 O O . ILE B 1 63 ? -13.594 -32.688 -24.469 1 92.69 63 ILE B O 1
ATOM 4955 N N . TYR B 1 64 ? -12.125 -33.25 -26.062 1 92.06 64 TYR B N 1
ATOM 4956 C CA . TYR B 1 64 ? -11.211 -32.156 -25.766 1 92.06 64 TYR B CA 1
ATOM 4957 C C . TYR B 1 64 ? -11.828 -30.828 -26.125 1 92.06 64 TYR B C 1
ATOM 4959 O O . TYR B 1 64 ? -11.633 -29.828 -25.422 1 92.06 64 TYR B O 1
ATOM 4967 N N . VAL B 1 65 ? -12.562 -30.781 -27.203 1 93.31 65 VAL B N 1
ATOM 4968 C CA . VAL B 1 65 ? -13.234 -29.562 -27.609 1 93.31 65 VAL B CA 1
ATOM 4969 C C . VAL B 1 65 ? -14.305 -29.188 -26.578 1 93.31 65 VAL B C 1
ATOM 4971 O O . VAL B 1 65 ? -14.43 -28.031 -26.188 1 93.31 65 VAL B O 1
ATOM 4974 N N . LEU B 1 66 ? -15.039 -30.188 -26.172 1 94.44 66 LEU B N 1
ATOM 4975 C CA . LEU B 1 66 ? -16.047 -29.969 -25.141 1 94.44 66 LEU B CA 1
ATOM 4976 C C . LEU B 1 66 ? -15.406 -29.5 -23.844 1 94.44 66 LEU B C 1
ATOM 4978 O O . LEU B 1 66 ? -15.906 -28.578 -23.203 1 94.44 66 LEU B O 1
ATOM 4982 N N . ASN B 1 67 ? -14.359 -30.125 -23.516 1 93.12 67 ASN B N 1
ATOM 4983 C CA . ASN B 1 67 ? -13.664 -29.75 -22.281 1 93.12 67 ASN B CA 1
ATOM 4984 C C . ASN B 1 67 ? -13.086 -28.344 -22.375 1 93.12 67 ASN B C 1
ATOM 4986 O O . ASN B 1 67 ? -13.031 -27.625 -21.375 1 93.12 67 ASN B O 1
ATOM 4990 N N . THR B 1 68 ? -12.641 -28 -23.531 1 93.12 68 THR B N 1
ATOM 4991 C CA . THR B 1 68 ? -12.156 -26.641 -23.75 1 93.12 68 THR B CA 1
ATOM 4992 C C . THR B 1 68 ? -13.258 -25.625 -23.469 1 93.12 68 THR B C 1
ATOM 4994 O O . THR B 1 68 ? -13.016 -24.609 -22.828 1 93.12 68 THR B O 1
ATOM 4997 N N . GLY B 1 69 ? -14.391 -25.891 -23.938 1 94.44 69 GLY B N 1
ATOM 4998 C CA . GLY B 1 69 ? -15.523 -25.016 -23.656 1 94.44 69 GLY B CA 1
ATOM 4999 C C . GLY B 1 69 ? -15.875 -24.938 -22.188 1 94.44 69 GLY B C 1
ATOM 5000 O O . GLY B 1 69 ? -16.188 -23.859 -21.672 1 94.44 69 GLY B O 1
ATOM 5001 N N . LEU B 1 70 ? -15.836 -26.078 -21.547 1 93.81 70 LEU B N 1
ATOM 5002 C CA . LEU B 1 70 ? -16.109 -26.109 -20.125 1 93.81 70 LEU B CA 1
ATOM 5003 C C . LEU B 1 70 ? -15.062 -25.312 -19.344 1 93.81 70 LEU B C 1
ATOM 5005 O O . LEU B 1 70 ? -15.398 -24.578 -18.422 1 93.81 70 LEU B O 1
ATOM 5009 N N . MET B 1 71 ? -13.867 -25.438 -19.766 1 90.81 71 MET B N 1
ATOM 5010 C CA . MET B 1 71 ? -12.773 -24.734 -19.094 1 90.81 71 MET B CA 1
ATOM 5011 C C . MET B 1 71 ? -12.922 -23.219 -19.266 1 90.81 71 MET B C 1
ATOM 5013 O O . MET B 1 71 ? -12.648 -22.453 -18.344 1 90.81 71 MET B O 1
ATOM 5017 N N . ALA B 1 72 ? -13.297 -22.859 -20.453 1 92.44 72 ALA B N 1
ATOM 5018 C CA . ALA B 1 72 ? -13.531 -21.438 -20.703 1 92.44 72 ALA B CA 1
ATOM 5019 C C . ALA B 1 72 ? -14.648 -20.906 -19.812 1 92.44 72 ALA B C 1
ATOM 5021 O O . ALA B 1 72 ? -14.547 -19.781 -19.281 1 92.44 72 ALA B O 1
ATOM 5022 N N . THR B 1 73 ? -15.648 -21.688 -19.656 1 93.06 73 THR B N 1
ATOM 5023 C CA . THR B 1 73 ? -16.781 -21.297 -18.828 1 93.06 73 THR B CA 1
ATOM 5024 C C . THR B 1 73 ? -16.359 -21.172 -17.359 1 93.06 73 THR B C 1
ATOM 5026 O O . THR B 1 73 ? -16.688 -20.188 -16.703 1 93.06 73 THR B O 1
ATOM 5029 N N . VAL B 1 74 ? -15.656 -22.078 -16.953 1 90.19 74 VAL B N 1
ATOM 5030 C CA . VAL B 1 74 ? -15.211 -22.078 -15.562 1 90.19 74 VAL B CA 1
ATOM 5031 C C . VAL B 1 74 ? -14.297 -20.875 -15.305 1 90.19 74 VAL B C 1
ATOM 5033 O O . VAL B 1 74 ? -14.422 -20.203 -14.281 1 90.19 74 VAL B O 1
ATOM 5036 N N . THR B 1 75 ? -13.453 -20.625 -16.266 1 89.94 75 THR B N 1
ATOM 5037 C CA . THR B 1 75 ? -12.492 -19.547 -16.094 1 89.94 75 THR B CA 1
ATOM 5038 C C . THR B 1 75 ? -13.195 -18.188 -16.078 1 89.94 75 THR B C 1
ATOM 5040 O O . THR B 1 75 ? -12.969 -17.375 -15.188 1 89.94 75 THR B O 1
ATOM 5043 N N . TYR B 1 76 ? -14.062 -17.984 -16.953 1 92.25 76 TYR B N 1
ATOM 5044 C CA . TYR B 1 76 ? -14.711 -16.688 -17.047 1 92.25 76 TYR B CA 1
ATOM 5045 C C . TYR B 1 76 ? -15.781 -16.531 -15.984 1 92.25 76 TYR B C 1
ATOM 5047 O O . TYR B 1 76 ? -15.742 -15.57 -15.195 1 92.25 76 TYR B O 1
ATOM 5055 N N . TRP B 1 77 ? -16.688 -17.469 -15.953 1 92.81 77 TRP B N 1
ATOM 5056 C CA . TRP B 1 77 ? -17.844 -17.297 -15.078 1 92.81 77 TRP B CA 1
ATOM 5057 C C . TRP B 1 77 ? -17.453 -17.562 -13.625 1 92.81 77 TRP B C 1
ATOM 5059 O O . TRP B 1 77 ? -18.109 -17.062 -12.703 1 92.81 77 TRP B O 1
ATOM 5069 N N . GLY B 1 78 ? -16.469 -18.391 -13.414 1 89.81 78 GLY B N 1
ATOM 5070 C CA . GLY B 1 78 ? -15.953 -18.531 -12.062 1 89.81 78 GLY B CA 1
ATOM 5071 C C . GLY B 1 78 ? -15.383 -17.234 -11.508 1 89.81 78 GLY B C 1
ATOM 5072 O O . GLY B 1 78 ? -15.695 -16.844 -10.383 1 89.81 78 GLY B O 1
ATOM 5073 N N . HIS B 1 79 ? -14.594 -16.562 -12.344 1 90.81 79 HIS B N 1
ATOM 5074 C CA . HIS B 1 79 ? -14.016 -15.289 -11.93 1 90.81 79 HIS B CA 1
ATOM 5075 C C . HIS B 1 79 ? -15.086 -14.211 -11.82 1 90.81 79 HIS B C 1
ATOM 5077 O O . HIS B 1 79 ? -14.977 -13.312 -10.984 1 90.81 79 HIS B O 1
ATOM 5083 N N . MET B 1 80 ? -16.062 -14.32 -12.68 1 94.31 80 MET B N 1
ATOM 5084 C CA . MET B 1 80 ? -17.188 -13.375 -12.594 1 94.31 80 MET B CA 1
ATOM 5085 C C . MET B 1 80 ? -17.891 -13.484 -11.25 1 94.31 80 MET B C 1
ATOM 5087 O O . MET B 1 80 ? -18.281 -12.469 -10.672 1 94.31 80 MET B O 1
ATOM 5091 N N . LEU B 1 81 ? -18.031 -14.688 -10.797 1 93.88 81 LEU B N 1
ATOM 5092 C CA . LEU B 1 81 ? -18.609 -14.891 -9.469 1 93.88 81 LEU B CA 1
ATOM 5093 C C . LEU B 1 81 ? -17.797 -14.172 -8.406 1 93.88 81 LEU B C 1
ATOM 5095 O O . LEU B 1 81 ? -18.344 -13.453 -7.57 1 93.88 81 LEU B O 1
ATOM 5099 N N . GLY B 1 82 ? -16.5 -14.336 -8.453 1 93.06 82 GLY B N 1
ATOM 5100 C CA . GLY B 1 82 ? -15.617 -13.703 -7.484 1 93.06 82 GLY B CA 1
ATOM 5101 C C . GLY B 1 82 ? -15.688 -12.188 -7.516 1 93.06 82 GLY B C 1
ATOM 5102 O O . GLY B 1 82 ? -15.805 -11.547 -6.469 1 93.06 82 GLY B O 1
ATOM 5103 N N . ILE B 1 83 ? -15.68 -11.625 -8.688 1 93.88 83 ILE B N 1
ATOM 5104 C CA . ILE B 1 83 ? -15.641 -10.172 -8.812 1 93.88 83 ILE B CA 1
ATOM 5105 C C . ILE B 1 83 ? -17 -9.586 -8.43 1 93.88 83 ILE B C 1
ATOM 5107 O O . ILE B 1 83 ? -17.078 -8.492 -7.871 1 93.88 83 ILE B O 1
ATOM 5111 N N . ASN B 1 84 ? -18.078 -10.305 -8.719 1 95.5 84 ASN B N 1
ATOM 5112 C CA . ASN B 1 84 ? -19.391 -9.836 -8.32 1 95.5 84 ASN B CA 1
ATOM 5113 C C . ASN B 1 84 ? -19.531 -9.773 -6.797 1 95.5 84 ASN B C 1
ATOM 5115 O O . ASN B 1 84 ? -20.078 -8.805 -6.258 1 95.5 84 ASN B O 1
ATOM 5119 N N . ILE B 1 85 ? -19.062 -10.75 -6.195 1 94.88 85 ILE B N 1
ATOM 5120 C CA . ILE B 1 85 ? -19.094 -10.773 -4.738 1 94.88 85 ILE B CA 1
ATOM 5121 C C . ILE B 1 85 ? -18.234 -9.648 -4.18 1 94.88 85 ILE B C 1
ATOM 5123 O O . ILE B 1 85 ? -18.641 -8.938 -3.254 1 94.88 85 ILE B O 1
ATOM 5127 N N . GLU B 1 86 ? -17.031 -9.539 -4.73 1 94.56 86 GLU B N 1
ATOM 5128 C CA . GLU B 1 86 ? -16.125 -8.469 -4.34 1 94.56 86 GLU B CA 1
ATOM 5129 C C . GLU B 1 86 ? -16.781 -7.102 -4.5 1 94.56 86 GLU B C 1
ATOM 5131 O O . GLU B 1 86 ? -16.672 -6.246 -3.617 1 94.56 86 GLU B O 1
ATOM 5136 N N . THR B 1 87 ? -17.469 -6.891 -5.605 1 94.44 87 THR B N 1
ATOM 5137 C CA . THR B 1 87 ? -18.125 -5.621 -5.922 1 94.44 87 THR B CA 1
ATOM 5138 C C . THR B 1 87 ? -19.219 -5.312 -4.914 1 94.44 87 THR B C 1
ATOM 5140 O O . THR B 1 87 ? -19.344 -4.18 -4.445 1 94.44 87 THR B O 1
ATOM 5143 N N . ASP B 1 88 ? -19.969 -6.309 -4.59 1 95.19 88 ASP B N 1
ATOM 5144 C CA . ASP B 1 88 ? -21.047 -6.141 -3.623 1 95.19 88 ASP B CA 1
ATOM 5145 C C . ASP B 1 88 ? -20.484 -5.828 -2.234 1 95.19 88 ASP B C 1
ATOM 5147 O O . ASP B 1 88 ? -21.016 -4.961 -1.532 1 95.19 88 ASP B O 1
ATOM 5151 N N . MET B 1 89 ? -19.484 -6.484 -1.89 1 94.94 89 MET B N 1
ATOM 5152 C CA . MET B 1 89 ? -18.891 -6.277 -0.572 1 94.94 89 MET B CA 1
ATOM 5153 C C . MET B 1 89 ? -18.266 -4.891 -0.468 1 94.94 89 MET B C 1
ATOM 5155 O O . MET B 1 89 ? -18.344 -4.254 0.585 1 94.94 89 MET B O 1
ATOM 5159 N N . ARG B 1 90 ? -17.656 -4.531 -1.536 1 94.12 90 ARG B N 1
ATOM 5160 C CA . ARG B 1 90 ? -17.062 -3.203 -1.561 1 94.12 90 ARG B CA 1
ATOM 5161 C C . ARG B 1 90 ? -18.125 -2.117 -1.417 1 94.12 90 ARG B C 1
ATOM 5163 O O . ARG B 1 90 ? -17.922 -1.141 -0.691 1 94.12 90 ARG B O 1
ATOM 5170 N N . ARG B 1 91 ? -19.203 -2.281 -2.105 1 94.06 91 ARG B N 1
ATOM 5171 C CA . ARG B 1 91 ? -20.328 -1.36 -1.996 1 94.06 91 ARG B CA 1
ATOM 5172 C C . ARG B 1 91 ? -20.844 -1.289 -0.562 1 94.06 91 ARG B C 1
ATOM 5174 O O . ARG B 1 91 ? -21.062 -0.199 -0.028 1 94.06 91 ARG B O 1
ATOM 5181 N N . LEU B 1 92 ? -20.969 -2.396 0.017 1 94.12 92 LEU B N 1
ATOM 5182 C CA . LEU B 1 92 ? -21.469 -2.471 1.383 1 94.12 92 LEU B CA 1
ATOM 5183 C C . LEU B 1 92 ? -20.5 -1.815 2.359 1 94.12 92 LEU B C 1
ATOM 5185 O O . LEU B 1 92 ? -20.922 -1.096 3.27 1 94.12 92 LEU B O 1
ATOM 5189 N N . ALA B 1 93 ? -19.203 -2.125 2.152 1 93.94 93 ALA B N 1
ATOM 5190 C CA . ALA B 1 93 ? -18.188 -1.571 3.035 1 93.94 93 ALA B CA 1
ATOM 5191 C C . ALA B 1 93 ? -18.141 -0.049 2.936 1 93.94 93 ALA B C 1
ATOM 5193 O O . ALA B 1 93 ? -18.047 0.643 3.951 1 93.94 93 ALA B O 1
ATOM 5194 N N . PHE B 1 94 ? -18.234 0.453 1.726 1 93.31 94 PHE B N 1
ATOM 5195 C CA . PHE B 1 94 ? -18.188 1.896 1.524 1 93.31 94 PHE B CA 1
ATOM 5196 C C . PHE B 1 94 ? -19.422 2.566 2.119 1 93.31 94 PHE B C 1
ATOM 5198 O O . PHE B 1 94 ? -19.312 3.623 2.746 1 93.31 94 PHE B O 1
ATOM 5205 N N . ASP B 1 95 ? -20.5 1.988 1.904 1 92.88 95 ASP B N 1
ATOM 5206 C CA . ASP B 1 95 ? -21.75 2.506 2.457 1 92.88 95 ASP B CA 1
ATOM 5207 C C . ASP B 1 95 ? -21.703 2.566 3.982 1 92.88 95 ASP B C 1
ATOM 5209 O O . ASP B 1 95 ? -22.172 3.531 4.59 1 92.88 95 ASP B O 1
ATOM 5213 N N . HIS B 1 96 ? -21.156 1.554 4.496 1 92.38 96 HIS B N 1
ATOM 5214 C CA . HIS B 1 96 ? -21.047 1.49 5.953 1 92.38 96 HIS B CA 1
ATOM 5215 C C . HIS B 1 96 ? -20.094 2.549 6.484 1 92.38 96 HIS B C 1
ATOM 5217 O O . HIS B 1 96 ? -20.328 3.137 7.543 1 92.38 96 HIS B O 1
ATOM 5223 N N . LEU B 1 97 ? -19.031 2.789 5.812 1 90.56 97 LEU B N 1
ATOM 5224 C CA . LEU B 1 97 ? -18.047 3.789 6.199 1 90.56 97 LEU B CA 1
ATOM 5225 C C . LEU B 1 97 ? -18.688 5.176 6.281 1 90.56 97 LEU B C 1
ATOM 5227 O O . LEU B 1 97 ? -18.281 5.996 7.113 1 90.56 97 LEU B O 1
ATOM 5231 N N . GLN B 1 98 ? -19.641 5.375 5.379 1 89.44 98 GLN B N 1
ATOM 5232 C CA . GLN B 1 98 ? -20.297 6.68 5.344 1 89.44 98 GLN B CA 1
ATOM 5233 C C . GLN B 1 98 ? -21.125 6.91 6.602 1 89.44 98 GLN B C 1
ATOM 5235 O O . GLN B 1 98 ? -21.453 8.055 6.934 1 89.44 98 GLN B O 1
ATOM 5240 N N . LYS B 1 99 ? -21.438 5.879 7.293 1 88.69 99 LYS B N 1
ATOM 5241 C CA . LYS B 1 99 ? -22.344 5.977 8.43 1 88.69 99 LYS B CA 1
ATOM 5242 C C . LYS B 1 99 ? -21.562 6.051 9.742 1 88.69 99 LYS B C 1
ATOM 5244 O O . LYS B 1 99 ? -22.156 6.32 10.797 1 88.69 99 LYS B O 1
ATOM 5249 N N . LEU B 1 100 ? -20.312 5.84 9.664 1 87.5 100 LEU B N 1
ATOM 5250 C CA . LEU B 1 100 ? -19.516 5.785 10.891 1 87.5 100 LEU B CA 1
ATOM 5251 C C . LEU B 1 100 ? -19.219 7.188 11.414 1 87.5 100 LEU B C 1
ATOM 5253 O O . LEU B 1 100 ? -19.312 8.164 10.664 1 87.5 100 LEU B O 1
ATOM 5257 N N . SER B 1 101 ? -18.891 7.258 12.688 1 85.19 101 SER B N 1
ATOM 5258 C CA . SER B 1 101 ? -18.734 8.531 13.375 1 85.19 101 SER B CA 1
ATOM 5259 C C . SER B 1 101 ? -17.297 9.047 13.25 1 85.19 101 SER B C 1
ATOM 5261 O O . SER B 1 101 ? -16.406 8.305 12.852 1 85.19 101 SER B O 1
ATOM 5263 N N . PHE B 1 102 ? -17.203 10.312 13.586 1 78.25 102 PHE B N 1
ATOM 5264 C CA . PHE B 1 102 ? -15.891 10.953 13.594 1 78.25 102 PHE B CA 1
ATOM 5265 C C . PHE B 1 102 ? -14.938 10.219 14.531 1 78.25 102 PHE B C 1
ATOM 5267 O O . PHE B 1 102 ? -13.742 10.094 14.234 1 78.25 102 PHE B O 1
ATOM 5274 N N . ARG B 1 103 ? -15.516 9.734 15.547 1 73.25 103 ARG B N 1
ATOM 5275 C CA . ARG B 1 103 ? -14.719 9.016 16.531 1 73.25 103 ARG B CA 1
ATOM 5276 C C . ARG B 1 103 ? -13.992 7.832 15.891 1 73.25 103 ARG B C 1
ATOM 5278 O O . ARG B 1 103 ? -12.836 7.551 16.219 1 73.25 103 ARG B O 1
ATOM 5285 N N . TYR B 1 104 ? -14.664 7.184 15.047 1 80.12 104 TYR B N 1
ATOM 5286 C CA . TYR B 1 104 ? -14.078 6.035 14.359 1 80.12 104 TYR B CA 1
ATOM 5287 C C . TYR B 1 104 ? -12.906 6.461 13.484 1 80.12 104 TYR B C 1
ATOM 5289 O O . TYR B 1 104 ? -11.836 5.859 13.547 1 80.12 104 TYR B O 1
ATOM 5297 N N . PHE B 1 105 ? -13.094 7.473 12.664 1 77.5 105 PHE B N 1
ATOM 5298 C CA . PHE B 1 105 ? -12.094 7.914 11.703 1 77.5 105 PHE B CA 1
ATOM 5299 C C . PHE B 1 105 ? -10.883 8.5 12.406 1 77.5 105 PHE B C 1
ATOM 5301 O O . PHE B 1 105 ? -9.758 8.406 11.914 1 77.5 105 PHE B O 1
ATOM 5308 N N . ASP B 1 106 ? -11.141 9.141 13.562 1 68.19 106 ASP B N 1
ATOM 5309 C CA . ASP B 1 106 ? -10.055 9.719 14.344 1 68.19 106 ASP B CA 1
ATOM 5310 C C . ASP B 1 106 ? -9.117 8.641 14.875 1 68.19 106 ASP B C 1
ATOM 5312 O O . ASP B 1 106 ? -7.945 8.898 15.125 1 68.19 106 ASP B O 1
ATOM 5316 N N . ASN B 1 107 ? -9.617 7.449 14.922 1 66.56 107 ASN B N 1
ATOM 5317 C CA . ASN B 1 107 ? -8.852 6.371 15.539 1 66.56 107 ASN B CA 1
ATOM 5318 C C . ASN B 1 107 ? -8.305 5.402 14.492 1 66.56 107 ASN B C 1
ATOM 5320 O O . ASN B 1 107 ? -7.723 4.375 14.836 1 66.56 107 ASN B O 1
ATOM 5324 N N . GLN B 1 108 ? -8.562 5.75 13.297 1 70.81 108 GLN B N 1
ATOM 5325 C CA . GLN B 1 108 ? -8.102 4.855 12.242 1 70.81 108 GLN B CA 1
ATOM 5326 C C . GLN B 1 108 ? -7.168 5.578 11.281 1 70.81 108 GLN B C 1
ATOM 5328 O O . GLN B 1 108 ? -7.355 6.766 10.992 1 70.81 108 GLN B O 1
ATOM 5333 N N . LYS B 1 109 ? -6.176 4.871 10.852 1 68.62 109 LYS B N 1
ATOM 5334 C CA . LYS B 1 109 ? -5.32 5.41 9.797 1 68.62 109 LYS B CA 1
ATOM 5335 C C . LYS B 1 109 ? -5.984 5.285 8.43 1 68.62 109 LYS B C 1
ATOM 5337 O O . LYS B 1 109 ? -6.594 4.258 8.117 1 68.62 109 LYS B O 1
ATOM 5342 N N . THR B 1 110 ? -5.922 6.332 7.641 1 73.69 110 THR B N 1
ATOM 5343 C CA . THR B 1 110 ? -6.547 6.379 6.324 1 73.69 110 THR B CA 1
ATOM 5344 C C . THR B 1 110 ? -6.059 5.227 5.453 1 73.69 110 THR B C 1
ATOM 5346 O O . THR B 1 110 ? -6.852 4.586 4.758 1 73.69 110 THR B O 1
ATOM 5349 N N . GLY B 1 111 ? -4.77 4.918 5.535 1 68.56 111 GLY B N 1
ATOM 5350 C CA . GLY B 1 111 ? -4.203 3.85 4.73 1 68.56 111 GLY B CA 1
ATOM 5351 C C . GLY B 1 111 ? -4.805 2.49 5.031 1 68.56 111 GLY B C 1
ATOM 5352 O O . GLY B 1 111 ? -5.016 1.682 4.125 1 68.56 111 GLY B O 1
ATOM 5353 N N . HIS B 1 112 ? -5.055 2.297 6.305 1 74.44 112 HIS B N 1
ATOM 5354 C CA . HIS B 1 112 ? -5.645 1.025 6.707 1 74.44 112 HIS B CA 1
ATOM 5355 C C . HIS B 1 112 ? -7.051 0.868 6.141 1 74.44 112 HIS B C 1
ATOM 5357 O O . HIS B 1 112 ? -7.426 -0.217 5.691 1 74.44 112 HIS B O 1
ATOM 5363 N N . LEU B 1 113 ? -7.773 1.963 6.199 1 82.06 113 LEU B N 1
ATOM 5364 C CA . LEU B 1 113 ? -9.141 1.917 5.695 1 82.06 113 LEU B CA 1
ATOM 5365 C C . LEU B 1 113 ? -9.156 1.706 4.184 1 82.06 113 LEU B C 1
ATOM 5367 O O . LEU B 1 113 ? -10.008 0.979 3.664 1 82.06 113 LEU B O 1
ATOM 5371 N N . VAL B 1 114 ? -8.266 2.301 3.531 1 82.38 114 VAL B N 1
ATOM 5372 C CA . VAL B 1 114 ? -8.148 2.113 2.088 1 82.38 114 VAL B CA 1
ATOM 5373 C C . VAL B 1 114 ? -7.816 0.654 1.782 1 82.38 114 VAL B C 1
ATOM 5375 O O . VAL B 1 114 ? -8.398 0.058 0.873 1 82.38 114 VAL B O 1
ATOM 5378 N N . GLY B 1 115 ? -6.891 0.034 2.531 1 80.12 115 GLY B N 1
ATOM 5379 C CA . GLY B 1 115 ? -6.535 -1.365 2.355 1 80.12 115 GLY B CA 1
ATOM 5380 C C . GLY B 1 115 ? -7.703 -2.309 2.57 1 80.12 115 GLY B C 1
ATOM 5381 O O . GLY B 1 115 ? -7.848 -3.299 1.852 1 80.12 115 GLY B O 1
ATOM 5382 N N . ARG B 1 116 ? -8.555 -1.966 3.461 1 85.19 116 ARG B N 1
ATOM 5383 C CA . ARG B 1 116 ? -9.703 -2.799 3.787 1 85.19 116 ARG B CA 1
ATOM 5384 C C . ARG B 1 116 ? -10.719 -2.797 2.65 1 85.19 116 ARG B C 1
ATOM 5386 O O . ARG B 1 116 ? -11.414 -3.789 2.432 1 85.19 116 ARG B O 1
ATOM 5393 N N . LEU B 1 117 ? -10.711 -1.696 1.918 1 88.94 117 LEU B N 1
ATOM 5394 C CA . LEU B 1 117 ? -11.719 -1.572 0.87 1 88.94 117 LEU B CA 1
ATOM 5395 C C . LEU B 1 117 ? -11.148 -1.974 -0.485 1 88.94 117 LEU B C 1
ATOM 5397 O O . LEU B 1 117 ? -11.883 -2.082 -1.469 1 88.94 117 LEU B O 1
ATOM 5401 N N . THR B 1 118 ? -9.883 -2.234 -0.489 1 87 118 THR B N 1
ATOM 5402 C CA . THR B 1 118 ? -9.281 -2.555 -1.779 1 87 118 THR B CA 1
ATOM 5403 C C . THR B 1 118 ? -8.617 -3.93 -1.742 1 87 118 THR B C 1
ATOM 5405 O O . THR B 1 118 ? -9.242 -4.934 -2.086 1 87 118 THR B O 1
ATOM 5408 N N . LYS B 1 119 ? -7.422 -3.99 -1.074 1 79.62 119 LYS B N 1
ATOM 5409 C CA . LYS B 1 119 ? -6.605 -5.199 -1.1 1 79.62 119 LYS B CA 1
ATOM 5410 C C . LYS B 1 119 ? -7.305 -6.352 -0.387 1 79.62 119 LYS B C 1
ATOM 5412 O O . LYS B 1 119 ? -7.312 -7.48 -0.881 1 79.62 119 LYS B O 1
ATOM 5417 N N . ASP B 1 120 ? -7.855 -6.102 0.747 1 84.06 120 ASP B N 1
ATOM 5418 C CA . ASP B 1 120 ? -8.539 -7.152 1.497 1 84.06 120 ASP B CA 1
ATOM 5419 C C . ASP B 1 120 ? -9.688 -7.742 0.689 1 84.06 120 ASP B C 1
ATOM 5421 O O . ASP B 1 120 ? -9.867 -8.961 0.648 1 84.06 120 ASP B O 1
ATOM 5425 N N . LEU B 1 121 ? -10.414 -6.867 0.048 1 90.38 121 LEU B N 1
ATOM 5426 C CA . LEU B 1 121 ? -11.57 -7.336 -0.702 1 90.38 121 LEU B CA 1
ATOM 5427 C C . LEU B 1 121 ? -11.141 -8.086 -1.956 1 90.38 121 LEU B C 1
ATOM 5429 O O . LEU B 1 121 ? -11.805 -9.039 -2.375 1 90.38 121 LEU B O 1
ATOM 5433 N N . GLU B 1 122 ? -10.078 -7.672 -2.52 1 88.56 122 GLU B N 1
ATOM 5434 C CA . GLU B 1 122 ? -9.531 -8.406 -3.656 1 88.56 122 GLU B CA 1
ATOM 5435 C C . GLU B 1 122 ? -9.164 -9.836 -3.264 1 88.56 122 GLU B C 1
ATOM 5437 O O . GLU B 1 122 ? -9.445 -10.781 -4.004 1 88.56 122 GLU B O 1
ATOM 5442 N N . GLU B 1 123 ? -8.555 -9.961 -2.113 1 86.19 123 GLU B N 1
ATOM 5443 C CA . GLU B 1 123 ? -8.18 -11.289 -1.616 1 86.19 123 GLU B CA 1
ATOM 5444 C C . GLU B 1 123 ? -9.414 -12.141 -1.339 1 86.19 123 GLU B C 1
ATOM 5446 O O . GLU B 1 123 ? -9.422 -13.344 -1.611 1 86.19 123 GLU B O 1
ATOM 5451 N N . ILE B 1 124 ? -10.422 -11.477 -0.825 1 90.44 124 ILE B N 1
ATOM 5452 C CA . ILE B 1 124 ? -11.672 -12.18 -0.551 1 90.44 124 ILE B CA 1
ATOM 5453 C C . ILE B 1 124 ? -12.297 -12.648 -1.862 1 90.44 124 ILE B C 1
ATOM 5455 O O . ILE B 1 124 ? -12.789 -13.773 -1.959 1 90.44 124 ILE B O 1
ATOM 5459 N N . GLY B 1 125 ? -12.297 -11.734 -2.807 1 89.81 125 GLY B N 1
ATOM 5460 C CA . GLY B 1 125 ? -12.828 -12.102 -4.109 1 89.81 125 GLY B CA 1
ATOM 5461 C C . GLY B 1 125 ? -12.102 -13.266 -4.746 1 89.81 125 GLY B C 1
ATOM 5462 O O . GLY B 1 125 ? -12.727 -14.141 -5.355 1 89.81 125 GLY B O 1
ATOM 5463 N N . GLU B 1 126 ? -10.852 -13.32 -4.547 1 87.06 126 GLU B N 1
ATOM 5464 C CA . GLU B 1 126 ? -10.039 -14.422 -5.07 1 87.06 126 GLU B CA 1
ATOM 5465 C C . GLU B 1 126 ? -10.383 -15.734 -4.379 1 87.06 126 GLU B C 1
ATOM 5467 O O . GLU B 1 126 ? -10.5 -16.781 -5.035 1 87.06 126 GLU B O 1
ATOM 5472 N N . VAL B 1 127 ? -10.531 -15.68 -3.123 1 86.56 127 VAL B N 1
ATOM 5473 C CA . VAL B 1 127 ? -10.852 -16.875 -2.357 1 86.56 127 VAL B CA 1
ATOM 5474 C C . VAL B 1 127 ? -12.273 -17.328 -2.682 1 86.56 127 VAL B C 1
ATOM 5476 O O . VAL B 1 127 ? -12.555 -18.531 -2.721 1 86.56 127 VAL B O 1
ATOM 5479 N N . ALA B 1 128 ? -13.109 -16.359 -2.904 1 87.88 128 ALA B N 1
ATOM 5480 C CA . ALA B 1 128 ? -14.492 -16.703 -3.213 1 87.88 128 ALA B CA 1
ATOM 5481 C C . ALA B 1 128 ? -14.594 -17.484 -4.512 1 87.88 128 ALA B C 1
ATOM 5483 O O . ALA B 1 128 ? -15.453 -18.375 -4.645 1 87.88 128 ALA B O 1
ATOM 5484 N N . HIS B 1 129 ? -13.742 -17.172 -5.422 1 85.44 129 HIS B N 1
ATOM 5485 C CA . HIS B 1 129 ? -13.75 -17.906 -6.688 1 85.44 129 HIS B CA 1
ATOM 5486 C C . HIS B 1 129 ? -12.914 -19.172 -6.594 1 85.44 129 HIS B C 1
ATOM 5488 O O . HIS B 1 129 ? -13.43 -20.266 -6.84 1 85.44 129 HIS B O 1
ATOM 5494 N N . HIS B 1 130 ? -11.664 -19.031 -6.152 1 81.81 130 HIS B N 1
ATOM 5495 C CA . HIS B 1 130 ? -10.719 -20.141 -6.227 1 81.81 130 HIS B CA 1
ATOM 5496 C C . HIS B 1 130 ? -10.875 -21.078 -5.035 1 81.81 130 HIS B C 1
ATOM 5498 O O . HIS B 1 130 ? -10.617 -22.281 -5.148 1 81.81 130 HIS B O 1
ATOM 5504 N N . GLY B 1 131 ? -11.328 -20.609 -3.939 1 80.19 131 GLY B N 1
ATOM 5505 C CA . GLY B 1 131 ? -11.352 -21.406 -2.721 1 80.19 131 GLY B CA 1
ATOM 5506 C C . GLY B 1 131 ? -12.242 -22.625 -2.822 1 80.19 131 GLY B C 1
ATOM 5507 O O . GLY B 1 131 ? -11.75 -23.75 -2.965 1 80.19 131 GLY B O 1
ATOM 5508 N N . PRO B 1 132 ? -13.477 -22.438 -2.945 1 77.19 132 PRO B N 1
ATOM 5509 C CA . PRO B 1 132 ? -14.391 -23.594 -3.023 1 77.19 132 PRO B CA 1
ATOM 5510 C C . PRO B 1 132 ? -14.203 -24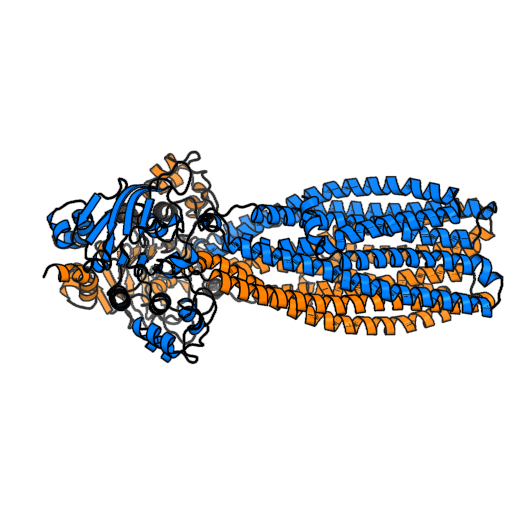.406 -4.301 1 77.19 132 PRO B C 1
ATOM 5512 O O . PRO B 1 132 ? -14.273 -25.641 -4.266 1 77.19 132 PRO B O 1
ATOM 5515 N N . GLU B 1 133 ? -13.875 -23.703 -5.293 1 80.44 133 GLU B N 1
ATOM 5516 C CA . GLU B 1 133 ? -13.727 -24.359 -6.586 1 80.44 133 GLU B CA 1
ATOM 5517 C C . GLU B 1 133 ? -12.508 -25.281 -6.594 1 80.44 133 GLU B C 1
ATOM 5519 O O . GLU B 1 133 ? -12.617 -26.453 -6.973 1 80.44 133 GLU B O 1
ATOM 5524 N N . ASP B 1 134 ? -11.422 -24.766 -6.184 1 78.88 134 ASP B N 1
ATOM 5525 C CA . ASP B 1 134 ? -10.195 -25.547 -6.199 1 78.88 134 ASP B CA 1
ATOM 5526 C C . ASP B 1 134 ? -10.289 -26.75 -5.25 1 78.88 134 ASP B C 1
ATOM 5528 O O . ASP B 1 134 ? -9.789 -27.828 -5.559 1 78.88 134 ASP B O 1
ATOM 5532 N N . LEU B 1 135 ? -10.922 -26.578 -4.172 1 78.5 135 LEU B N 1
ATOM 5533 C CA . LEU B 1 135 ? -11.086 -27.656 -3.209 1 78.5 135 LEU B CA 1
ATOM 5534 C C . LEU B 1 135 ? -11.969 -28.766 -3.779 1 78.5 135 LEU B C 1
ATOM 5536 O O . LEU B 1 135 ? -11.648 -29.953 -3.65 1 78.5 135 LEU B O 1
ATOM 5540 N N . PHE B 1 136 ? -12.953 -28.406 -4.367 1 79.38 136 PHE B N 1
ATOM 5541 C CA . PHE B 1 136 ? -13.891 -29.375 -4.918 1 79.38 136 PHE B CA 1
ATOM 5542 C C . PHE B 1 136 ? -13.273 -30.109 -6.105 1 79.38 136 PHE B C 1
ATOM 5544 O O . PHE B 1 136 ? -13.438 -31.312 -6.246 1 79.38 136 PHE B O 1
ATOM 5551 N N . ILE B 1 137 ? -12.602 -29.344 -6.949 1 80.75 137 ILE B N 1
ATOM 5552 C CA . ILE B 1 137 ? -11.938 -29.953 -8.094 1 80.75 137 ILE B CA 1
ATOM 5553 C C . ILE B 1 137 ? -10.875 -30.938 -7.598 1 80.75 137 ILE B C 1
ATOM 5555 O O . ILE B 1 137 ? -10.734 -32.031 -8.141 1 80.75 137 ILE B O 1
ATOM 5559 N N . ALA B 1 138 ? -10.188 -30.5 -6.617 1 81.44 138 ALA B N 1
ATOM 5560 C CA . ALA B 1 138 ? -9.148 -31.359 -6.059 1 81.44 138 ALA B CA 1
ATOM 5561 C C . ALA B 1 138 ? -9.742 -32.656 -5.531 1 81.44 138 ALA B C 1
ATOM 5563 O O . ALA B 1 138 ? -9.242 -33.75 -5.828 1 81.44 138 ALA B O 1
ATOM 5564 N N . ILE B 1 139 ? -10.836 -32.625 -4.848 1 82.44 139 ILE B N 1
ATOM 5565 C CA . ILE B 1 139 ? -11.477 -33.781 -4.25 1 82.44 139 ILE B CA 1
ATOM 5566 C C . ILE B 1 139 ? -12.047 -34.688 -5.348 1 82.44 139 ILE B C 1
ATOM 5568 O O . ILE B 1 139 ? -11.859 -35.906 -5.32 1 82.44 139 ILE B O 1
ATOM 5572 N N . MET B 1 140 ? -12.656 -34.125 -6.246 1 84.12 140 MET B N 1
ATOM 5573 C CA . MET B 1 140 ? -13.273 -34.875 -7.328 1 84.12 140 MET B CA 1
ATOM 5574 C C . MET B 1 140 ? -12.211 -35.562 -8.188 1 84.12 140 MET B C 1
ATOM 5576 O O . MET B 1 140 ? -12.391 -36.688 -8.617 1 84.12 140 MET B O 1
ATOM 5580 N N . THR B 1 141 ? -11.18 -34.75 -8.484 1 83.81 141 THR B N 1
ATOM 5581 C CA . THR B 1 141 ? -10.102 -35.312 -9.273 1 83.81 141 THR B CA 1
ATOM 5582 C C . THR B 1 141 ? -9.438 -36.469 -8.523 1 83.81 141 THR B C 1
ATOM 5584 O O . THR B 1 141 ? -9.102 -37.5 -9.125 1 83.81 141 THR B O 1
ATOM 5587 N N . PHE B 1 142 ? -9.266 -36.281 -7.27 1 84.88 142 PHE B N 1
ATOM 5588 C CA . PHE B 1 142 ? -8.68 -37.312 -6.441 1 84.88 142 PHE B CA 1
ATOM 5589 C C . PHE B 1 142 ? -9.547 -38.562 -6.449 1 84.88 142 PHE B C 1
ATOM 5591 O O . PHE B 1 142 ? -9.047 -39.656 -6.711 1 84.88 142 PHE B O 1
ATOM 5598 N N . ILE B 1 143 ? -10.766 -38.406 -6.215 1 87.94 143 ILE B N 1
ATOM 5599 C CA . ILE B 1 143 ? -11.695 -39.531 -6.156 1 87.94 143 ILE B CA 1
ATOM 5600 C C . ILE B 1 143 ? -11.844 -40.156 -7.543 1 87.94 143 ILE B C 1
ATOM 5602 O O . ILE B 1 143 ? -11.812 -41.375 -7.688 1 87.94 143 ILE B O 1
ATOM 5606 N N . GLY B 1 144 ? -12.008 -39.281 -8.508 1 88.44 144 GLY B N 1
ATOM 5607 C CA . GLY B 1 144 ? -12.141 -39.781 -9.875 1 88.44 144 GLY B CA 1
ATOM 5608 C C . GLY B 1 144 ? -10.93 -40.562 -10.336 1 88.44 144 GLY B C 1
ATOM 5609 O O . GLY B 1 144 ? -11.07 -41.656 -10.906 1 88.44 144 GLY B O 1
ATOM 5610 N N . ALA B 1 145 ? -9.758 -40 -10.141 1 89.69 145 ALA B N 1
ATOM 5611 C CA . ALA B 1 145 ? -8.523 -40.688 -10.523 1 89.69 145 ALA B CA 1
ATOM 5612 C C . ALA B 1 145 ? -8.367 -42 -9.758 1 89.69 145 ALA B C 1
ATOM 5614 O O . ALA B 1 145 ? -7.965 -43.031 -10.336 1 89.69 145 ALA B O 1
ATOM 5615 N N . PHE B 1 146 ? -8.727 -42.031 -8.531 1 90.44 146 PHE B N 1
ATOM 5616 C CA . PHE B 1 146 ? -8.609 -43.25 -7.703 1 90.44 146 PHE B CA 1
ATOM 5617 C C . PHE B 1 146 ? -9.555 -44.344 -8.188 1 90.44 146 PHE B C 1
ATOM 5619 O O . PHE B 1 146 ? -9.172 -45.5 -8.281 1 90.44 146 PHE B O 1
ATOM 5626 N N . LEU B 1 147 ? -10.75 -43.969 -8.477 1 92.44 147 LEU B N 1
ATOM 5627 C CA . LEU B 1 147 ? -11.727 -44.938 -8.961 1 92.44 147 LEU B CA 1
ATOM 5628 C C . LEU B 1 147 ? -11.281 -45.531 -10.289 1 92.44 147 LEU B C 1
ATOM 5630 O O . LEU B 1 147 ? -11.445 -46.719 -10.516 1 92.44 147 LEU B O 1
ATOM 5634 N N . LEU B 1 148 ? -10.742 -44.75 -11.133 1 92.31 148 LEU B N 1
ATOM 5635 C CA . LEU B 1 148 ? -10.242 -45.25 -12.406 1 92.31 148 LEU B CA 1
ATOM 5636 C C . LEU B 1 148 ? -9.039 -46.156 -12.203 1 92.31 148 LEU B C 1
ATOM 5638 O O . LEU B 1 148 ? -8.898 -47.156 -12.898 1 92.31 148 LEU B O 1
ATOM 5642 N N . MET B 1 149 ? -8.203 -45.75 -11.266 1 93.06 149 MET B N 1
ATOM 5643 C CA . MET B 1 149 ? -7.066 -46.594 -10.938 1 93.06 149 MET B CA 1
ATOM 5644 C C . MET B 1 149 ? -7.539 -47.969 -10.445 1 93.06 149 MET B C 1
ATOM 5646 O O . MET B 1 149 ? -6.98 -49 -10.82 1 93.06 149 MET B O 1
ATOM 5650 N N . MET B 1 150 ? -8.617 -48 -9.711 1 94.19 150 MET B N 1
ATOM 5651 C CA . MET B 1 150 ? -9.18 -49.25 -9.203 1 94.19 150 MET B CA 1
ATOM 5652 C C . MET B 1 150 ? -9.758 -50.094 -10.344 1 94.19 150 MET B C 1
ATOM 5654 O O . MET B 1 150 ? -9.727 -51.312 -10.289 1 94.19 150 MET B O 1
ATOM 5658 N N . SER B 1 151 ? -10.25 -49.406 -11.297 1 92.75 151 SER B N 1
ATOM 5659 C CA . SER B 1 151 ? -10.82 -50.094 -12.438 1 92.75 151 SER B CA 1
ATOM 5660 C C . SER B 1 151 ? -9.742 -50.781 -13.266 1 92.75 151 SER B C 1
ATOM 5662 O O . SER B 1 151 ? -10.008 -51.75 -13.969 1 92.75 151 SER B O 1
ATOM 5664 N N . VAL B 1 152 ? -8.523 -50.25 -13.258 1 92.19 152 VAL B N 1
ATOM 5665 C CA . VAL B 1 152 ? -7.418 -50.844 -14.008 1 92.19 152 VAL B CA 1
ATOM 5666 C C . VAL B 1 152 ? -6.809 -52 -13.211 1 92.19 152 VAL B C 1
ATOM 5668 O O . VAL B 1 152 ? -6.691 -53.125 -13.719 1 92.19 152 VAL B O 1
ATOM 5671 N N . ASN B 1 153 ? -6.406 -51.688 -11.945 1 94.38 153 ASN B N 1
ATOM 5672 C CA . ASN B 1 153 ? -5.879 -52.719 -11.031 1 94.38 153 ASN B CA 1
ATOM 5673 C C . ASN B 1 153 ? -6.086 -52.312 -9.57 1 94.38 153 ASN B C 1
ATOM 5675 O O . ASN B 1 153 ? -5.516 -51.312 -9.109 1 94.38 153 ASN B O 1
ATOM 5679 N N . VAL B 1 154 ? -6.762 -53.031 -8.82 1 94.38 154 VAL B N 1
ATOM 5680 C CA . VAL B 1 154 ? -7.168 -52.719 -7.457 1 94.38 154 VAL B CA 1
ATOM 5681 C C . VAL B 1 154 ? -5.953 -52.75 -6.535 1 94.38 154 VAL B C 1
ATOM 5683 O O . VAL B 1 154 ? -5.785 -51.844 -5.691 1 94.38 154 VAL B O 1
ATOM 5686 N N . GLN B 1 155 ? -5.094 -53.688 -6.707 1 93.62 155 GLN B N 1
ATOM 5687 C CA . GLN B 1 155 ? -3.932 -53.812 -5.836 1 93.62 155 GLN B CA 1
ATOM 5688 C C . GLN B 1 155 ? -2.969 -52.656 -6.02 1 93.62 155 GLN B C 1
ATOM 5690 O O . GLN B 1 155 ? -2.479 -52.094 -5.043 1 93.62 155 GLN B O 1
ATOM 5695 N N . LEU B 1 156 ? -2.768 -52.312 -7.273 1 92.5 156 LEU B N 1
ATOM 5696 C CA . LEU B 1 156 ? -1.88 -51.219 -7.574 1 92.5 156 LEU B CA 1
ATOM 5697 C C . LEU B 1 156 ? -2.469 -49.906 -7.074 1 92.5 156 LEU B C 1
ATOM 5699 O O . LEU B 1 156 ? -1.738 -49.031 -6.609 1 92.5 156 LEU B O 1
ATOM 5703 N N . ALA B 1 157 ? -3.76 -49.75 -7.195 1 93.94 157 ALA B N 1
ATOM 5704 C CA . ALA B 1 157 ? -4.457 -48.562 -6.723 1 93.94 157 ALA B CA 1
ATOM 5705 C C . ALA B 1 157 ? -4.316 -48.406 -5.211 1 93.94 157 ALA B C 1
ATOM 5707 O O . ALA B 1 157 ? -4.102 -47.281 -4.707 1 93.94 157 ALA B O 1
ATOM 5708 N N . LEU B 1 158 ? -4.387 -49.438 -4.488 1 92.62 158 LEU B N 1
ATOM 5709 C CA . LEU B 1 158 ? -4.285 -49.406 -3.033 1 92.62 158 LEU B CA 1
ATOM 5710 C C . LEU B 1 158 ? -2.863 -49.062 -2.592 1 92.62 158 LEU B C 1
ATOM 5712 O O . LEU B 1 158 ? -2.664 -48.375 -1.604 1 92.62 158 LEU B O 1
ATOM 5716 N N . VAL B 1 159 ? -1.908 -49.531 -3.312 1 88.94 159 VAL B N 1
ATOM 5717 C CA . VAL B 1 159 ? -0.516 -49.219 -3.014 1 88.94 159 VAL B CA 1
ATOM 5718 C C . VAL B 1 159 ? -0.275 -47.719 -3.203 1 88.94 159 VAL B C 1
ATOM 5720 O O . VAL B 1 159 ? 0.385 -47.094 -2.379 1 88.94 159 VAL B O 1
ATOM 5723 N N . THR B 1 160 ? -0.867 -47.25 -4.309 1 87.94 160 THR B N 1
ATOM 5724 C CA . THR B 1 160 ? -0.711 -45.844 -4.594 1 87.94 160 THR B CA 1
ATOM 5725 C C . THR B 1 160 ? -1.433 -45 -3.545 1 87.94 160 THR B C 1
ATOM 5727 O O . THR B 1 160 ? -0.915 -43.969 -3.104 1 87.94 160 THR B O 1
ATOM 5730 N N . ALA B 1 161 ? -2.59 -45.375 -3.109 1 86.94 161 ALA B N 1
ATOM 5731 C CA . ALA B 1 161 ? -3.396 -44.656 -2.131 1 86.94 161 ALA B CA 1
ATOM 5732 C C . ALA B 1 161 ? -2.715 -44.625 -0.766 1 86.94 161 ALA B C 1
ATOM 5734 O O . ALA B 1 161 ? -2.902 -43.688 0.012 1 86.94 161 ALA B O 1
ATOM 5735 N N . ALA B 1 162 ? -1.942 -45.594 -0.502 1 85.38 162 ALA B N 1
ATOM 5736 C CA . ALA B 1 162 ? -1.251 -45.688 0.781 1 85.38 162 ALA B CA 1
ATOM 5737 C C . ALA B 1 162 ? -0.078 -44.688 0.841 1 85.38 162 ALA B C 1
ATOM 5739 O O . ALA B 1 162 ? 0.269 -44.219 1.915 1 85.38 162 ALA B O 1
ATOM 5740 N N . VAL B 1 163 ? 0.468 -44.375 -0.271 1 81.06 163 VAL B N 1
ATOM 5741 C CA . VAL B 1 163 ? 1.644 -43.5 -0.322 1 81.06 163 VAL B CA 1
ATOM 5742 C C . VAL B 1 163 ? 1.217 -42.031 -0.227 1 81.06 163 VAL B C 1
ATOM 5744 O O . VAL B 1 163 ? 1.921 -41.219 0.362 1 81.06 163 VAL B O 1
ATOM 5747 N N . VAL B 1 164 ? 0.018 -41.75 -0.669 1 76.25 164 VAL B N 1
ATOM 5748 C CA . VAL B 1 164 ? -0.453 -40.375 -0.791 1 76.25 164 VAL B CA 1
ATOM 5749 C C . VAL B 1 164 ? -0.645 -39.781 0.597 1 76.25 164 VAL B C 1
ATOM 5751 O O . VAL B 1 164 ? -0.207 -38.656 0.858 1 76.25 164 VAL B O 1
ATOM 5754 N N . PRO B 1 165 ? -1.272 -40.469 1.588 1 75.06 165 PRO B N 1
ATOM 5755 C CA . PRO B 1 165 ? -1.425 -39.875 2.922 1 75.06 165 PRO B CA 1
ATOM 5756 C C . PRO B 1 165 ? -0.085 -39.594 3.594 1 75.06 165 PRO B C 1
ATOM 5758 O O . PRO B 1 165 ? 0.035 -38.594 4.336 1 75.06 165 PRO B O 1
ATOM 5761 N N . VAL B 1 166 ? 0.938 -40.344 3.295 1 76.5 166 VAL B N 1
ATOM 5762 C CA . VAL B 1 166 ? 2.26 -40.125 3.873 1 76.5 166 VAL B CA 1
ATOM 5763 C C . VAL B 1 166 ? 2.881 -38.875 3.279 1 76.5 166 VAL B C 1
ATOM 5765 O O . VAL B 1 166 ? 3.439 -38.031 4.008 1 76.5 166 VAL B O 1
ATOM 5768 N N . THR B 1 167 ? 2.66 -38.781 2.014 1 73.88 167 THR B N 1
ATOM 5769 C CA . THR B 1 167 ? 3.184 -37.594 1.341 1 73.88 167 THR B CA 1
ATOM 5770 C C . THR B 1 167 ? 2.434 -36.344 1.786 1 73.88 167 THR B C 1
ATOM 5772 O O . THR B 1 167 ? 3.039 -35.281 1.977 1 73.88 167 THR B O 1
ATOM 5775 N N . ALA B 1 168 ? 1.143 -36.469 1.934 1 72.25 168 ALA B N 1
ATOM 5776 C CA . ALA B 1 168 ? 0.322 -35.375 2.381 1 72.25 168 ALA B CA 1
ATOM 5777 C C . ALA B 1 168 ? 0.706 -34.938 3.793 1 72.25 168 ALA B C 1
ATOM 5779 O O . ALA B 1 168 ? 0.728 -33.75 4.102 1 72.25 168 ALA B O 1
ATOM 5780 N N . TRP B 1 169 ? 1.016 -35.844 4.57 1 75.31 169 TRP B N 1
ATOM 5781 C CA . TRP B 1 169 ? 1.397 -35.562 5.949 1 75.31 169 TRP B CA 1
ATOM 5782 C C . TRP B 1 169 ? 2.729 -34.812 6.004 1 75.31 169 TRP B C 1
ATOM 5784 O O . TRP B 1 169 ? 2.871 -33.844 6.75 1 75.31 169 TRP B O 1
ATOM 5794 N N . VAL B 1 170 ? 3.699 -35.219 5.242 1 72.94 170 VAL B N 1
ATOM 5795 C CA . VAL B 1 170 ? 5.012 -34.594 5.211 1 72.94 170 VAL B CA 1
ATOM 5796 C C . VAL B 1 170 ? 4.883 -33.156 4.684 1 72.94 170 VAL B C 1
ATOM 5798 O O . VAL B 1 170 ? 5.469 -32.219 5.242 1 72.94 170 VAL B O 1
ATOM 5801 N N . THR B 1 171 ? 4.047 -33 3.781 1 70.12 171 THR B N 1
ATOM 5802 C CA . THR B 1 171 ? 3.875 -31.688 3.172 1 70.12 171 THR B CA 1
ATOM 5803 C C . THR B 1 171 ? 3.096 -30.75 4.098 1 70.12 171 THR B C 1
ATOM 5805 O O . THR B 1 171 ? 3.373 -29.547 4.16 1 70.12 171 THR B O 1
ATOM 5808 N N . SER B 1 172 ? 2.164 -31.312 4.848 1 72.75 172 SER B N 1
ATOM 5809 C CA . SER B 1 172 ? 1.355 -30.5 5.746 1 72.75 172 SER B CA 1
ATOM 5810 C C . SER B 1 172 ? 2.188 -29.969 6.91 1 72.75 172 SER B C 1
ATOM 5812 O O . SER B 1 172 ? 1.969 -28.844 7.375 1 72.75 172 SER B O 1
ATOM 5814 N N . ARG B 1 173 ? 3.146 -30.672 7.324 1 75.81 173 ARG B N 1
ATOM 5815 C CA . ARG B 1 173 ? 4.02 -30.234 8.406 1 75.81 173 ARG B CA 1
ATOM 5816 C C . ARG B 1 173 ? 4.844 -29.031 7.988 1 75.81 173 ARG B C 1
ATOM 5818 O O . ARG B 1 173 ? 5.031 -28.094 8.773 1 75.81 173 ARG B O 1
ATOM 5825 N N . TYR B 1 174 ? 5.25 -29.031 6.805 1 76.12 174 TYR B N 1
ATOM 5826 C CA . TYR B 1 174 ? 6.023 -27.906 6.309 1 76.12 174 TYR B CA 1
ATOM 5827 C C . TYR B 1 174 ? 5.117 -26.719 5.988 1 76.12 174 TYR B C 1
ATOM 5829 O O . TYR B 1 174 ? 5.555 -25.562 6.039 1 76.12 174 TYR B O 1
ATOM 5837 N N . GLY B 1 175 ? 3.85 -27.031 5.766 1 70.5 175 GLY B N 1
ATOM 5838 C CA . GLY B 1 175 ? 2.879 -25.969 5.574 1 70.5 175 GLY B CA 1
ATOM 5839 C C . GLY B 1 175 ? 2.666 -25.125 6.82 1 70.5 175 GLY B C 1
ATOM 5840 O O . GLY B 1 175 ? 2.602 -23.891 6.742 1 70.5 175 GLY B O 1
ATOM 5841 N N . GLY B 1 176 ? 2.596 -25.766 7.977 1 71.19 176 GLY B N 1
ATOM 5842 C CA . GLY B 1 176 ? 2.455 -25.047 9.234 1 71.19 176 GLY B CA 1
ATOM 5843 C C . GLY B 1 176 ? 3.643 -24.156 9.547 1 71.19 176 GLY B C 1
ATOM 5844 O O . GLY B 1 176 ? 3.471 -23 9.953 1 71.19 176 GLY B O 1
ATOM 5845 N N . ARG B 1 177 ? 4.824 -24.609 9.242 1 77.12 177 ARG B N 1
ATOM 5846 C CA . ARG B 1 177 ? 6.035 -23.828 9.461 1 77.12 177 ARG B CA 1
ATOM 5847 C C . ARG B 1 177 ? 6.094 -22.625 8.508 1 77.12 177 ARG B C 1
ATOM 5849 O O . ARG B 1 177 ? 6.539 -21.547 8.891 1 77.12 177 ARG B O 1
ATOM 5856 N N . MET B 1 178 ? 5.605 -22.891 7.391 1 74.75 178 MET B N 1
ATOM 5857 C CA . MET B 1 178 ? 5.582 -21.828 6.387 1 74.75 178 MET B CA 1
ATOM 5858 C C . MET B 1 178 ? 4.652 -20.703 6.812 1 74.75 178 MET B C 1
ATOM 5860 O O . MET B 1 178 ? 4.984 -19.516 6.66 1 74.75 178 MET B O 1
ATOM 5864 N N . THR B 1 179 ? 3.553 -21.109 7.441 1 70.31 179 THR B N 1
ATOM 5865 C CA . THR B 1 179 ? 2.582 -20.125 7.895 1 70.31 179 THR B CA 1
ATOM 5866 C C . THR B 1 179 ? 3.178 -19.25 8.992 1 70.31 179 THR B C 1
ATOM 5868 O O . THR B 1 179 ? 2.986 -18.031 9 1 70.31 179 THR B O 1
ATOM 5871 N N . GLN B 1 180 ? 3.893 -19.797 9.867 1 74.69 180 GLN B N 1
ATOM 5872 C CA . GLN B 1 180 ? 4.527 -19.047 10.945 1 74.69 180 GLN B CA 1
ATOM 5873 C C . GLN B 1 180 ? 5.609 -18.125 10.414 1 74.69 180 GLN B C 1
ATOM 5875 O O . GLN B 1 180 ? 5.742 -16.984 10.883 1 74.69 180 GLN B O 1
ATOM 5880 N N . ASN B 1 181 ? 6.336 -18.625 9.5 1 76.31 181 ASN B N 1
ATOM 5881 C CA . ASN B 1 181 ? 7.383 -17.797 8.898 1 76.31 181 ASN B CA 1
ATOM 5882 C C . ASN B 1 181 ? 6.801 -16.625 8.125 1 76.31 181 ASN B C 1
ATOM 5884 O O . ASN B 1 181 ? 7.359 -15.531 8.125 1 76.31 181 ASN B O 1
ATOM 5888 N N . PHE B 1 182 ? 5.73 -16.828 7.539 1 72.38 182 PHE B N 1
ATOM 5889 C CA . PHE B 1 182 ? 5.078 -15.75 6.793 1 72.38 182 PHE B CA 1
ATOM 5890 C C . PHE B 1 182 ? 4.57 -14.664 7.734 1 72.38 182 PHE B C 1
ATOM 5892 O O . PHE B 1 182 ? 4.652 -13.477 7.422 1 72.38 182 PHE B O 1
ATOM 5899 N N . ARG B 1 183 ? 4.082 -15.148 8.844 1 70.56 183 ARG B N 1
ATOM 5900 C CA . ARG B 1 183 ? 3.654 -14.18 9.844 1 70.56 183 ARG B CA 1
ATOM 5901 C C . ARG B 1 183 ? 4.824 -13.312 10.305 1 70.56 183 ARG B C 1
ATOM 5903 O O . ARG B 1 183 ? 4.688 -12.102 10.453 1 70.56 183 ARG B O 1
ATOM 5910 N N . ALA B 1 184 ? 5.91 -13.953 10.508 1 75.25 184 ALA B N 1
ATOM 5911 C CA . ALA B 1 184 ? 7.113 -13.227 10.906 1 75.25 184 ALA B CA 1
ATOM 5912 C C . ALA B 1 184 ? 7.559 -12.266 9.805 1 75.25 184 ALA B C 1
ATOM 5914 O O . ALA B 1 184 ? 7.961 -11.133 10.086 1 75.25 184 ALA B O 1
ATOM 5915 N N . LEU B 1 185 ? 7.465 -12.695 8.617 1 76.19 185 LEU B N 1
ATOM 5916 C CA . LEU B 1 185 ? 7.863 -11.883 7.473 1 76.19 185 LEU B CA 1
ATOM 5917 C C . LEU B 1 185 ? 6.988 -10.641 7.363 1 76.19 185 LEU B C 1
ATOM 5919 O O . LEU B 1 185 ? 7.492 -9.539 7.109 1 76.19 185 LEU B O 1
ATOM 5923 N N . TYR B 1 186 ? 5.77 -10.828 7.578 1 66 186 TYR B N 1
ATOM 5924 C CA . TYR B 1 186 ? 4.852 -9.695 7.523 1 66 186 TYR B CA 1
ATOM 5925 C C . TYR B 1 186 ? 5.18 -8.672 8.609 1 66 186 TYR B C 1
ATOM 5927 O O . TYR B 1 186 ? 5.105 -7.465 8.367 1 66 186 TYR B O 1
ATOM 5935 N N . GLY B 1 187 ? 5.516 -9.164 9.773 1 71.12 187 GLY B N 1
ATOM 5936 C CA . GLY B 1 187 ? 5.93 -8.266 10.836 1 71.12 187 GLY B CA 1
ATOM 5937 C C . GLY B 1 187 ? 7.168 -7.461 10.492 1 71.12 187 GLY B C 1
ATOM 5938 O O . GLY B 1 187 ? 7.211 -6.254 10.734 1 71.12 187 GLY B O 1
ATOM 5939 N N . ARG B 1 188 ? 8.031 -8.117 9.875 1 76.81 188 ARG B N 1
ATOM 5940 C CA . ARG B 1 188 ? 9.266 -7.449 9.484 1 76.81 188 ARG B CA 1
ATOM 5941 C C . ARG B 1 188 ? 9 -6.414 8.398 1 76.81 188 ARG B C 1
ATOM 5943 O O . ARG B 1 188 ? 9.609 -5.34 8.398 1 76.81 188 ARG B O 1
ATOM 5950 N N . VAL B 1 189 ? 8.156 -6.734 7.523 1 75.25 189 VAL B N 1
ATOM 5951 C CA . VAL B 1 189 ? 7.777 -5.801 6.465 1 75.25 189 VAL B CA 1
ATOM 5952 C C . VAL B 1 189 ? 7.129 -4.559 7.078 1 75.25 189 VAL B C 1
ATOM 5954 O O . VAL B 1 189 ? 7.398 -3.436 6.645 1 75.25 189 VAL B O 1
ATOM 5957 N N . GLY B 1 190 ? 6.324 -4.832 8.039 1 71.88 190 GLY B N 1
ATOM 5958 C CA . GLY B 1 190 ? 5.711 -3.717 8.742 1 71.88 190 GLY B CA 1
ATOM 5959 C C . GLY B 1 190 ? 6.723 -2.793 9.391 1 71.88 190 GLY B C 1
ATOM 5960 O O . GLY B 1 190 ? 6.629 -1.571 9.266 1 71.88 190 GLY B O 1
ATOM 5961 N N . ASP B 1 191 ? 7.633 -3.365 10.039 1 75.31 191 ASP B N 1
ATOM 5962 C CA . ASP B 1 191 ? 8.688 -2.598 10.688 1 75.31 191 ASP B CA 1
ATOM 5963 C C . ASP B 1 191 ? 9.5 -1.808 9.664 1 75.31 191 ASP B C 1
ATOM 5965 O O . ASP B 1 191 ? 9.836 -0.644 9.898 1 75.31 191 ASP B O 1
ATOM 5969 N N . PHE B 1 192 ? 9.688 -2.445 8.664 1 77.94 192 PHE B N 1
ATOM 5970 C CA . PHE B 1 192 ? 10.445 -1.858 7.562 1 77.94 192 PHE B CA 1
ATOM 5971 C C . PHE B 1 192 ? 9.695 -0.67 6.969 1 77.94 192 PHE B C 1
ATOM 5973 O O . PHE B 1 192 ? 10.281 0.391 6.75 1 77.94 192 PHE B O 1
ATOM 5980 N N . ASN B 1 193 ? 8.539 -0.854 6.785 1 75.62 193 ASN B N 1
ATOM 5981 C CA . ASN B 1 193 ? 7.711 0.213 6.23 1 75.62 193 ASN B CA 1
ATOM 5982 C C . ASN B 1 193 ? 7.621 1.404 7.18 1 75.62 193 ASN B C 1
ATOM 5984 O O . ASN B 1 193 ? 7.707 2.555 6.746 1 75.62 193 ASN B O 1
ATOM 5988 N N . ALA B 1 194 ? 7.512 1.088 8.359 1 76.38 194 ALA B N 1
ATOM 5989 C CA . ALA B 1 194 ? 7.41 2.141 9.367 1 76.38 194 ALA B CA 1
ATOM 5990 C C . ALA B 1 194 ? 8.695 2.957 9.438 1 76.38 194 ALA B C 1
ATOM 5992 O O . ALA B 1 194 ? 8.656 4.184 9.57 1 76.38 194 ALA B O 1
ATOM 5993 N N . ARG B 1 195 ? 9.781 2.293 9.359 1 83.94 195 ARG B N 1
ATOM 5994 C CA . ARG B 1 195 ? 11.078 2.949 9.422 1 83.94 195 ARG B CA 1
ATOM 5995 C C . ARG B 1 195 ? 11.273 3.879 8.227 1 83.94 195 ARG B C 1
ATOM 5997 O O . ARG B 1 195 ? 11.742 5.008 8.383 1 83.94 195 ARG B O 1
ATOM 6004 N N . ILE B 1 196 ? 10.93 3.422 7.117 1 85.75 196 ILE B N 1
ATOM 6005 C CA . ILE B 1 196 ? 11.086 4.219 5.906 1 85.75 196 ILE B CA 1
ATOM 6006 C C . ILE B 1 196 ? 10.156 5.438 5.965 1 85.75 196 ILE B C 1
ATOM 6008 O O . ILE B 1 196 ? 10.57 6.551 5.637 1 85.75 196 ILE B O 1
ATOM 6012 N N . GLU B 1 197 ? 8.938 5.203 6.367 1 82.31 197 GLU B N 1
ATOM 6013 C CA . GLU B 1 197 ? 7.965 6.285 6.473 1 82.31 197 GLU B CA 1
ATOM 6014 C C . GLU B 1 197 ? 8.438 7.355 7.453 1 82.31 197 GLU B C 1
ATOM 6016 O O . GLU B 1 197 ? 8.305 8.555 7.188 1 82.31 197 GLU B O 1
ATOM 6021 N N . GLU B 1 198 ? 8.953 6.926 8.508 1 83.25 198 GLU B N 1
ATOM 6022 C CA . GLU B 1 198 ? 9.461 7.852 9.523 1 83.25 198 GLU B CA 1
ATOM 6023 C C . GLU B 1 198 ? 10.672 8.617 9.008 1 83.25 198 GLU B C 1
ATOM 6025 O O . GLU B 1 198 ? 10.805 9.82 9.258 1 83.25 198 GLU B O 1
ATOM 6030 N N . ASN B 1 199 ? 11.539 7.895 8.406 1 88 199 ASN B N 1
ATOM 6031 C CA . ASN B 1 199 ? 12.742 8.539 7.887 1 88 199 ASN B CA 1
ATOM 6032 C C . ASN B 1 199 ? 12.406 9.555 6.801 1 88 199 ASN B C 1
ATOM 6034 O O . ASN B 1 199 ? 12.914 10.68 6.816 1 88 199 ASN B O 1
ATOM 6038 N N . VAL B 1 200 ? 11.539 9.188 5.949 1 84.38 200 VAL B N 1
ATOM 6039 C CA . VAL B 1 200 ? 11.164 10.07 4.848 1 84.38 200 VAL B CA 1
ATOM 6040 C C . VAL B 1 200 ? 10.352 11.25 5.379 1 84.38 200 VAL B C 1
ATOM 6042 O O . VAL B 1 200 ? 10.555 12.391 4.957 1 84.38 200 VAL B O 1
ATOM 6045 N N . GLY B 1 201 ? 9.484 10.961 6.262 1 79.31 201 GLY B N 1
ATOM 6046 C CA . GLY B 1 201 ? 8.695 12.016 6.875 1 79.31 201 GLY B CA 1
ATOM 6047 C C . GLY B 1 201 ? 9.523 12.984 7.703 1 79.31 201 GLY B C 1
ATOM 6048 O O . GLY B 1 201 ? 9.211 14.172 7.785 1 79.31 201 GLY B O 1
ATOM 6049 N N . GLY B 1 202 ? 10.555 12.477 8.344 1 85.62 202 GLY B N 1
ATOM 6050 C CA . GLY B 1 202 ? 11.406 13.289 9.203 1 85.62 202 GLY B CA 1
ATOM 6051 C C . GLY B 1 202 ? 12.742 13.633 8.555 1 85.62 202 GLY B C 1
ATOM 6052 O O . GLY B 1 202 ? 13.727 13.875 9.258 1 85.62 202 GLY B O 1
ATOM 6053 N N . MET B 1 203 ? 12.766 13.609 7.273 1 87.19 203 MET B N 1
ATOM 6054 C CA . MET B 1 203 ? 14.047 13.789 6.586 1 87.19 203 MET B CA 1
ATOM 6055 C C . MET B 1 203 ? 14.664 15.133 6.941 1 87.19 203 MET B C 1
ATOM 6057 O O . MET B 1 203 ? 15.891 15.25 7.051 1 87.19 203 MET B O 1
ATOM 6061 N N . ARG B 1 204 ? 13.844 16.141 7.152 1 84.94 204 ARG B N 1
ATOM 6062 C CA . ARG B 1 204 ? 14.344 17.469 7.504 1 84.94 204 ARG B CA 1
ATOM 6063 C C . ARG B 1 204 ? 15.055 17.438 8.852 1 84.94 204 ARG B C 1
ATOM 6065 O O . ARG B 1 204 ? 16.094 18.094 9.031 1 84.94 204 ARG B O 1
ATOM 6072 N N . VAL B 1 205 ? 14.5 16.703 9.727 1 88.25 205 VAL B N 1
ATOM 6073 C CA . VAL B 1 205 ? 15.102 16.578 11.047 1 88.25 205 VAL B CA 1
ATOM 6074 C C . VAL B 1 205 ? 16.375 15.742 10.953 1 88.25 205 VAL B C 1
ATOM 6076 O O . VAL B 1 205 ? 17.391 16.062 11.578 1 88.25 205 VAL B O 1
ATOM 6079 N N . VAL B 1 206 ? 16.359 14.711 10.18 1 91.75 206 VAL B N 1
ATOM 6080 C CA . VAL B 1 206 ? 17.516 13.828 10.023 1 91.75 206 VAL B CA 1
ATOM 6081 C C . VAL B 1 206 ? 18.703 14.617 9.484 1 91.75 206 VAL B C 1
ATOM 6083 O O . VAL B 1 206 ? 19.812 14.516 10.016 1 91.75 206 VAL B O 1
ATOM 6086 N N . GLN B 1 207 ? 18.438 15.422 8.531 1 89.88 207 GLN B N 1
ATOM 6087 C CA . GLN B 1 207 ? 19.5 16.188 7.91 1 89.88 207 GLN B CA 1
ATOM 6088 C C . GLN B 1 207 ? 19.922 17.375 8.789 1 89.88 207 GLN B C 1
ATOM 6090 O O . GLN B 1 207 ? 21.094 17.719 8.844 1 89.88 207 GLN B O 1
ATOM 6095 N N . ALA B 1 208 ? 18.906 17.953 9.43 1 89.56 208 ALA B N 1
ATOM 6096 C CA . ALA B 1 208 ? 19.203 19.094 10.305 1 89.56 208 ALA B CA 1
ATOM 6097 C C . ALA B 1 208 ? 20.125 18.672 11.453 1 89.56 208 ALA B C 1
ATOM 6099 O O . ALA B 1 208 ? 20.938 19.484 11.914 1 89.56 208 ALA B O 1
ATOM 6100 N N . PHE B 1 209 ? 20.016 17.453 11.828 1 91.75 209 PHE B N 1
ATOM 6101 C CA . PHE B 1 209 ? 20.828 16.969 12.938 1 91.75 209 PHE B CA 1
ATOM 6102 C C . PHE B 1 209 ? 22.016 16.156 12.422 1 91.75 209 PHE B C 1
ATOM 6104 O O . PHE B 1 209 ? 22.812 15.633 13.219 1 91.75 209 PHE B O 1
ATOM 6111 N N . ALA B 1 210 ? 22.188 16.016 11.109 1 90.81 210 ALA B N 1
ATOM 6112 C CA . ALA B 1 210 ? 23.266 15.281 10.469 1 90.81 210 ALA B CA 1
ATOM 6113 C C . ALA B 1 210 ? 23.344 13.852 11 1 90.81 210 ALA B C 1
ATOM 6115 O O . ALA B 1 210 ? 24.422 13.375 11.367 1 90.81 210 ALA B O 1
ATOM 6116 N N . ASN B 1 211 ? 22.188 13.258 11.172 1 92.56 211 ASN B N 1
ATOM 6117 C CA . ASN B 1 211 ? 22.109 11.906 11.711 1 92.56 211 ASN B CA 1
ATOM 6118 C C . ASN B 1 211 ? 21.828 10.883 10.617 1 92.56 211 ASN B C 1
ATOM 6120 O O . ASN B 1 211 ? 21.172 9.875 10.859 1 92.56 211 ASN B O 1
ATOM 6124 N N . GLU B 1 212 ? 22.281 11.125 9.43 1 92.12 212 GLU B N 1
ATOM 6125 C CA . GLU B 1 212 ? 22.047 10.219 8.312 1 92.12 212 GLU B CA 1
ATOM 6126 C C . GLU B 1 212 ? 22.688 8.859 8.562 1 92.12 212 GLU B C 1
ATOM 6128 O O . GLU B 1 212 ? 22.094 7.82 8.258 1 92.12 212 GLU B O 1
ATOM 6133 N N . ASP B 1 213 ? 23.906 8.844 9.133 1 91.94 213 ASP B N 1
ATOM 6134 C CA . ASP B 1 213 ? 24.594 7.586 9.383 1 91.94 213 ASP B CA 1
ATOM 6135 C C . ASP B 1 213 ? 23.859 6.738 10.406 1 91.94 213 ASP B C 1
ATOM 6137 O O . ASP B 1 213 ? 23.797 5.512 10.289 1 91.94 213 ASP B O 1
ATOM 6141 N N . HIS B 1 214 ? 23.359 7.453 11.367 1 92.19 214 HIS B N 1
ATOM 6142 C CA . HIS B 1 214 ? 22.578 6.746 12.375 1 92.19 214 HIS B CA 1
ATOM 6143 C C . HIS B 1 214 ? 21.344 6.094 11.758 1 92.19 214 HIS B C 1
ATOM 6145 O O . HIS B 1 214 ? 21.062 4.922 12.016 1 92.19 214 HIS B O 1
ATOM 6151 N N . GLU B 1 215 ? 20.656 6.844 10.93 1 92.19 215 GLU B N 1
ATOM 6152 C CA . GLU B 1 215 ? 19.453 6.324 10.266 1 92.19 215 GLU B CA 1
ATOM 6153 C C . GLU B 1 215 ? 19.812 5.184 9.312 1 92.19 215 GLU B C 1
ATOM 6155 O O . GLU B 1 215 ? 19.047 4.219 9.188 1 92.19 215 GLU B O 1
ATOM 6160 N N . ARG B 1 216 ? 20.969 5.285 8.688 1 92.75 216 ARG B N 1
ATOM 6161 C CA . ARG B 1 216 ? 21.438 4.227 7.797 1 92.75 216 ARG B CA 1
ATOM 6162 C C . ARG B 1 216 ? 21.688 2.936 8.57 1 92.75 216 ARG B C 1
ATOM 6164 O O . ARG B 1 216 ? 21.359 1.849 8.094 1 92.75 216 ARG B O 1
ATOM 6171 N N . SER B 1 217 ? 22.281 3.076 9.68 1 93.06 217 SER B N 1
ATOM 6172 C CA . SER B 1 217 ? 22.578 1.908 10.5 1 93.06 217 SER B CA 1
ATOM 6173 C C . SER B 1 217 ? 21.312 1.235 11 1 93.06 217 SER B C 1
ATOM 6175 O O . SER B 1 217 ? 21.219 0.006 11.008 1 93.06 217 SER B O 1
ATOM 6177 N N . LEU B 1 218 ? 20.359 2.045 11.43 1 90.12 218 LEU B N 1
ATOM 6178 C CA . LEU B 1 218 ? 19.094 1.503 11.891 1 90.12 218 LEU B CA 1
ATOM 6179 C C . LEU B 1 218 ? 18.359 0.782 10.766 1 90.12 218 LEU B C 1
ATOM 6181 O O . LEU B 1 218 ? 17.797 -0.296 10.969 1 90.12 218 LEU B O 1
ATOM 6185 N N . PHE B 1 219 ? 18.469 1.35 9.633 1 91.19 219 PHE B N 1
ATOM 6186 C CA . PHE B 1 219 ? 17.797 0.764 8.477 1 91.19 219 PHE B CA 1
ATOM 6187 C C . PHE B 1 219 ? 18.469 -0.552 8.078 1 91.19 219 PHE B C 1
ATOM 6189 O O . PHE B 1 219 ? 17.781 -1.515 7.73 1 91.19 219 PHE B O 1
ATOM 6196 N N . GLU B 1 220 ? 19.766 -0.536 8.078 1 93.62 220 GLU B N 1
ATOM 6197 C CA . GLU B 1 220 ? 20.516 -1.729 7.688 1 93.62 220 GLU B CA 1
ATOM 6198 C C . GLU B 1 220 ? 20.188 -2.906 8.609 1 93.62 220 GLU B C 1
ATOM 6200 O O . GLU B 1 220 ? 20.125 -4.051 8.156 1 93.62 220 GLU B O 1
ATOM 6205 N N . LYS B 1 221 ? 20.016 -2.627 9.828 1 92.56 221 LYS B N 1
ATOM 6206 C CA . LYS B 1 221 ? 19.641 -3.678 10.766 1 92.56 221 LYS B CA 1
ATOM 6207 C C . LYS B 1 221 ? 18.297 -4.293 10.383 1 92.56 221 LYS B C 1
ATOM 6209 O O . LYS B 1 221 ? 18.141 -5.516 10.375 1 92.56 221 LYS B O 1
ATOM 6214 N N . ASP B 1 222 ? 17.344 -3.477 10.047 1 88.88 222 ASP B N 1
ATOM 6215 C CA . ASP B 1 222 ? 16.016 -3.957 9.648 1 88.88 222 ASP B CA 1
ATOM 6216 C C . ASP B 1 222 ? 16.078 -4.684 8.305 1 88.88 222 ASP B C 1
ATOM 6218 O O . ASP B 1 222 ? 15.383 -5.676 8.094 1 88.88 222 ASP B O 1
ATOM 6222 N N . ASN B 1 223 ? 16.922 -4.129 7.473 1 91.06 223 ASN B N 1
ATOM 6223 C CA . ASN B 1 223 ? 17.125 -4.734 6.164 1 91.06 223 ASN B CA 1
ATOM 6224 C C . ASN B 1 223 ? 17.703 -6.145 6.281 1 91.06 223 ASN B C 1
ATOM 6226 O O . ASN B 1 223 ? 17.266 -7.059 5.578 1 91.06 223 ASN B O 1
ATOM 6230 N N . GLN B 1 224 ? 18.609 -6.344 7.195 1 93.44 224 GLN B N 1
ATOM 6231 C CA . GLN B 1 224 ? 19.234 -7.648 7.398 1 93.44 224 GLN B CA 1
ATOM 6232 C C . GLN B 1 224 ? 18.266 -8.609 8.094 1 93.44 224 GLN B C 1
ATOM 6234 O O . GLN B 1 224 ? 18.281 -9.812 7.812 1 93.44 224 GLN B O 1
ATOM 6239 N N . LYS B 1 225 ? 17.5 -8.109 9 1 89.88 225 LYS B N 1
ATOM 6240 C CA . LYS B 1 225 ? 16.5 -8.945 9.648 1 89.88 225 LYS B CA 1
ATOM 6241 C C . LYS B 1 225 ? 15.477 -9.461 8.641 1 89.88 225 LYS B C 1
ATOM 6243 O O . LYS B 1 225 ? 15.055 -10.617 8.719 1 89.88 225 LYS B O 1
ATOM 6248 N N . TYR B 1 226 ? 15.078 -8.609 7.754 1 88.38 226 TYR B N 1
ATOM 6249 C CA . TYR B 1 226 ? 14.156 -9 6.691 1 88.38 226 TYR B CA 1
ATOM 6250 C C . TYR B 1 226 ? 14.758 -10.102 5.824 1 88.38 226 TYR B C 1
ATOM 6252 O O . TYR B 1 226 ? 14.094 -11.086 5.516 1 88.38 226 TYR B O 1
ATOM 6260 N N . ARG B 1 227 ? 16 -9.922 5.473 1 91.38 227 ARG B N 1
ATOM 6261 C CA . ARG B 1 227 ? 16.703 -10.906 4.656 1 91.38 227 ARG B CA 1
ATOM 6262 C C . ARG B 1 227 ? 16.766 -12.258 5.359 1 91.38 227 ARG B C 1
ATOM 6264 O O . ARG B 1 227 ? 16.484 -13.289 4.754 1 91.38 227 ARG B O 1
ATOM 6271 N N . ARG B 1 228 ? 17.078 -12.242 6.59 1 92.12 228 ARG B N 1
ATOM 6272 C CA . ARG B 1 228 ? 17.219 -13.477 7.352 1 92.12 228 ARG B CA 1
ATOM 6273 C C . ARG B 1 228 ? 15.875 -14.203 7.438 1 92.12 228 ARG B C 1
ATOM 6275 O O . ARG B 1 228 ? 15.82 -15.43 7.309 1 92.12 228 ARG B O 1
ATOM 6282 N N . THR B 1 229 ? 14.867 -13.5 7.676 1 86.75 229 THR B N 1
ATOM 6283 C CA . THR B 1 229 ? 13.539 -14.094 7.762 1 86.75 229 THR B CA 1
ATOM 6284 C C . THR B 1 229 ? 13.125 -14.688 6.418 1 86.75 229 THR B C 1
ATOM 6286 O O . THR B 1 229 ? 12.523 -15.766 6.371 1 86.75 229 THR B O 1
ATOM 6289 N N . LYS B 1 230 ? 13.406 -14 5.34 1 88.5 230 LYS B N 1
ATOM 6290 C CA . LYS B 1 230 ? 13.109 -14.5 4 1 88.5 230 LYS B CA 1
ATOM 6291 C C . LYS B 1 230 ? 13.906 -15.766 3.701 1 88.5 230 LYS B C 1
ATOM 6293 O O . LYS B 1 230 ? 13.383 -16.703 3.094 1 88.5 230 LYS B O 1
ATOM 6298 N N . LEU B 1 231 ? 15.141 -15.781 4.102 1 92 231 LEU B N 1
ATOM 6299 C CA . LEU B 1 231 ? 15.977 -16.953 3.879 1 92 231 LEU B CA 1
ATOM 6300 C C . LEU B 1 231 ? 15.445 -18.156 4.648 1 92 231 LEU B C 1
ATOM 6302 O O . LEU B 1 231 ? 15.477 -19.281 4.148 1 92 231 LEU B O 1
ATOM 6306 N N . ASP B 1 232 ? 14.969 -17.922 5.789 1 89.5 232 ASP B N 1
ATOM 6307 C CA . ASP B 1 232 ? 14.352 -19 6.559 1 89.5 232 ASP B CA 1
ATOM 6308 C C . ASP B 1 232 ? 13.102 -19.531 5.855 1 89.5 232 ASP B C 1
ATOM 6310 O O . ASP B 1 232 ? 12.844 -20.75 5.859 1 89.5 232 ASP B O 1
ATOM 6314 N N . ALA B 1 233 ? 12.359 -18.656 5.297 1 84.75 233 ALA B N 1
ATOM 6315 C CA . ALA B 1 233 ? 11.18 -19.047 4.531 1 84.75 233 ALA B CA 1
ATOM 6316 C C . ALA B 1 233 ? 11.57 -19.891 3.318 1 84.75 233 ALA B C 1
ATOM 6318 O O . ALA B 1 233 ? 10.906 -20.875 3 1 84.75 233 ALA B O 1
ATOM 6319 N N . TYR B 1 234 ? 12.68 -19.5 2.713 1 87.19 234 TYR B N 1
ATOM 6320 C CA . TYR B 1 234 ? 13.109 -20.219 1.512 1 87.19 234 TYR B CA 1
ATOM 6321 C C . TYR B 1 234 ? 13.648 -21.594 1.858 1 87.19 234 TYR B C 1
ATOM 6323 O O . TYR B 1 234 ? 13.508 -22.531 1.071 1 87.19 234 TYR B O 1
ATOM 6331 N N . LYS B 1 235 ? 14.18 -21.766 3.033 1 90.19 235 LYS B N 1
ATOM 6332 C CA . LYS B 1 235 ? 14.609 -23.078 3.488 1 90.19 235 LYS B CA 1
ATOM 6333 C C . LYS B 1 235 ? 13.422 -24.031 3.625 1 90.19 235 LYS B C 1
ATOM 6335 O O . LYS B 1 235 ? 13.484 -25.188 3.195 1 90.19 235 LYS B O 1
ATOM 6340 N N . ILE B 1 236 ? 12.43 -23.547 4.176 1 84.88 236 ILE B N 1
ATOM 6341 C CA . ILE B 1 236 ? 11.219 -24.328 4.355 1 84.88 236 ILE B CA 1
ATOM 6342 C C . ILE B 1 236 ? 10.594 -24.641 2.994 1 84.88 236 ILE B C 1
ATOM 6344 O O . ILE B 1 236 ? 10.148 -25.75 2.746 1 84.88 236 ILE B O 1
ATOM 6348 N N . MET B 1 237 ? 10.602 -23.641 2.168 1 83.5 237 MET B N 1
ATOM 6349 C CA . MET B 1 237 ? 10.062 -23.812 0.823 1 83.5 237 MET B CA 1
ATOM 6350 C C . MET B 1 237 ? 10.852 -24.875 0.049 1 83.5 237 MET B C 1
ATOM 6352 O O . MET B 1 237 ? 10.266 -25.719 -0.629 1 83.5 237 MET B O 1
ATOM 6356 N N . ALA B 1 238 ? 12.164 -24.734 0.128 1 88.06 238 ALA B N 1
ATOM 6357 C CA . ALA B 1 238 ? 13.031 -25.703 -0.552 1 88.06 238 ALA B CA 1
ATOM 6358 C C . ALA B 1 238 ? 12.781 -27.125 -0.048 1 88.06 238 ALA B C 1
ATOM 6360 O O . ALA B 1 238 ? 12.711 -28.062 -0.838 1 88.06 238 ALA B O 1
ATOM 6361 N N . ALA B 1 239 ? 12.602 -27.266 1.217 1 86.06 239 ALA B N 1
ATOM 6362 C CA . ALA B 1 239 ? 12.328 -28.578 1.802 1 86.06 239 ALA B CA 1
ATOM 6363 C C . ALA B 1 239 ? 10.969 -29.109 1.355 1 86.06 239 ALA B C 1
ATOM 6365 O O . ALA B 1 239 ? 10.844 -30.281 0.983 1 86.06 239 ALA B O 1
ATOM 6366 N N . SER B 1 240 ? 10.008 -28.281 1.361 1 81.12 240 SER B N 1
ATOM 6367 C CA . SER B 1 240 ? 8.656 -28.688 0.998 1 81.12 240 SER B CA 1
ATOM 6368 C C . SER B 1 240 ? 8.57 -29.078 -0.473 1 81.12 240 SER B C 1
ATOM 6370 O O . SER B 1 240 ? 8.016 -30.125 -0.809 1 81.12 240 SER B O 1
ATOM 6372 N N . THR B 1 241 ? 9.125 -28.25 -1.321 1 82.12 241 THR B N 1
ATOM 6373 C CA . THR B 1 241 ? 9.055 -28.516 -2.754 1 82.12 241 THR B CA 1
ATOM 6374 C C . THR B 1 241 ? 9.844 -29.781 -3.113 1 82.12 241 THR B C 1
ATOM 6376 O O . THR B 1 241 ? 9.391 -30.578 -3.934 1 82.12 241 THR B O 1
ATOM 6379 N N . SER B 1 242 ? 11.039 -29.938 -2.549 1 87.5 242 SER B N 1
ATOM 6380 C CA . SER B 1 242 ? 11.875 -31.109 -2.83 1 87.5 242 SER B CA 1
ATOM 6381 C C . SER B 1 242 ? 11.227 -32.375 -2.297 1 87.5 242 SER B C 1
ATOM 6383 O O . SER B 1 242 ? 11.289 -33.438 -2.941 1 87.5 242 SER B O 1
ATOM 6385 N N . LEU B 1 243 ? 10.625 -32.281 -1.183 1 83 243 LEU B N 1
ATOM 6386 C CA . LEU B 1 243 ? 9.961 -33.438 -0.61 1 83 243 LEU B CA 1
ATOM 6387 C C . LEU B 1 243 ? 8.727 -33.812 -1.421 1 83 243 LEU B C 1
ATOM 6389 O O . LEU B 1 243 ? 8.422 -35 -1.58 1 83 243 LEU B O 1
ATOM 6393 N N . SER B 1 244 ? 8.008 -32.812 -1.858 1 80.38 244 SER B N 1
ATOM 6394 C CA . SER B 1 244 ? 6.859 -33.062 -2.725 1 80.38 244 SER B CA 1
ATOM 6395 C C . SER B 1 244 ? 7.289 -33.75 -4.027 1 80.38 244 SER B C 1
ATOM 6397 O O . SER B 1 244 ? 6.645 -34.688 -4.492 1 80.38 244 SER B O 1
ATOM 6399 N N . TYR B 1 245 ? 8.336 -33.25 -4.578 1 83.88 245 TYR B N 1
ATOM 6400 C CA . TYR B 1 245 ? 8.891 -33.812 -5.793 1 83.88 245 TYR B CA 1
ATOM 6401 C C . TYR B 1 245 ? 9.289 -35.281 -5.559 1 83.88 245 TYR B C 1
ATOM 6403 O O . TYR B 1 245 ? 8.914 -36.156 -6.328 1 83.88 245 TYR B O 1
ATOM 6411 N N . MET B 1 246 ? 10.023 -35.5 -4.492 1 85.62 246 MET B N 1
ATOM 6412 C CA . MET B 1 246 ? 10.492 -36.875 -4.176 1 85.62 246 MET B CA 1
ATOM 6413 C C . MET B 1 246 ? 9.32 -37.812 -3.939 1 85.62 246 MET B C 1
ATOM 6415 O O . MET B 1 246 ? 9.344 -38.969 -4.379 1 85.62 246 MET B O 1
ATOM 6419 N N . SER B 1 247 ? 8.336 -37.281 -3.312 1 83.12 247 SER B N 1
ATOM 6420 C CA . SER B 1 247 ? 7.16 -38.094 -3.033 1 83.12 247 SER B CA 1
ATOM 6421 C C . SER B 1 247 ? 6.461 -38.531 -4.32 1 83.12 247 SER B C 1
ATOM 6423 O O . SER B 1 247 ? 6.051 -39.688 -4.465 1 83.12 247 SER B O 1
ATOM 6425 N N . MET B 1 248 ? 6.309 -37.625 -5.211 1 82.69 248 MET B N 1
ATOM 6426 C CA . MET B 1 248 ? 5.676 -37.938 -6.492 1 82.69 248 MET B CA 1
ATOM 6427 C C . MET B 1 248 ? 6.496 -38.938 -7.27 1 82.69 248 MET B C 1
ATOM 6429 O O . MET B 1 248 ? 5.945 -39.906 -7.812 1 82.69 248 MET B O 1
ATOM 6433 N N . ARG B 1 249 ? 7.77 -38.812 -7.281 1 85.94 249 ARG B N 1
ATOM 6434 C CA . ARG B 1 249 ? 8.648 -39.719 -8.023 1 85.94 249 ARG B CA 1
ATOM 6435 C C . ARG B 1 249 ? 8.711 -41.094 -7.371 1 85.94 249 ARG B C 1
ATOM 6437 O O . ARG B 1 249 ? 8.766 -42.094 -8.062 1 85.94 249 ARG B O 1
ATOM 6444 N N . LEU B 1 250 ? 8.727 -41.031 -6.051 1 86.19 250 LEU B N 1
ATOM 6445 C CA . LEU B 1 250 ? 8.719 -42.312 -5.34 1 86.19 250 LEU B CA 1
ATOM 6446 C C . LEU B 1 250 ? 7.445 -43.094 -5.641 1 86.19 250 LEU B C 1
ATOM 6448 O O . LEU B 1 250 ? 7.488 -44.312 -5.809 1 86.19 250 LEU B O 1
ATOM 6452 N N . THR B 1 251 ? 6.375 -42.406 -5.66 1 85.44 251 THR B N 1
ATOM 6453 C CA . THR B 1 251 ? 5.117 -43.062 -5.996 1 85.44 251 THR B CA 1
ATOM 6454 C C . THR B 1 251 ? 5.168 -43.656 -7.41 1 85.44 251 THR B C 1
ATOM 6456 O O . THR B 1 251 ? 4.723 -44.75 -7.648 1 85.44 251 THR B O 1
ATOM 6459 N N . GLN B 1 252 ? 5.637 -42.875 -8.328 1 86.62 252 GLN B N 1
ATOM 6460 C CA . GLN B 1 252 ? 5.777 -43.375 -9.703 1 86.62 252 GLN B CA 1
ATOM 6461 C C . GLN B 1 252 ? 6.668 -44.594 -9.766 1 86.62 252 GLN B C 1
ATOM 6463 O O . GLN B 1 252 ? 6.391 -45.531 -10.523 1 86.62 252 GLN B O 1
ATOM 6468 N N . MET B 1 253 ? 7.703 -44.562 -8.945 1 88.62 253 MET B N 1
ATOM 6469 C CA . MET B 1 253 ? 8.633 -45.688 -8.922 1 88.62 253 MET B CA 1
ATOM 6470 C C . MET B 1 253 ? 7.957 -46.938 -8.367 1 88.62 253 MET B C 1
ATOM 6472 O O . MET B 1 253 ? 8.133 -48.062 -8.898 1 88.62 253 MET B O 1
ATOM 6476 N N . ILE B 1 254 ? 7.246 -46.781 -7.387 1 89.31 254 ILE B N 1
ATOM 6477 C CA . ILE B 1 254 ? 6.543 -47.906 -6.781 1 89.31 254 ILE B CA 1
ATOM 6478 C C . ILE B 1 254 ? 5.551 -48.469 -7.785 1 89.31 254 ILE B C 1
ATOM 6480 O O . ILE B 1 254 ? 5.453 -49.719 -7.93 1 89.31 254 ILE B O 1
ATOM 6484 N N . VAL B 1 255 ? 4.91 -47.625 -8.477 1 88.62 255 VAL B N 1
ATOM 6485 C CA . VAL B 1 255 ? 3.939 -48.062 -9.477 1 88.62 255 VAL B CA 1
ATOM 6486 C C . VAL B 1 255 ? 4.66 -48.781 -10.625 1 88.62 255 VAL B C 1
ATOM 6488 O O . VAL B 1 255 ? 4.164 -49.75 -11.172 1 88.62 255 VAL B O 1
ATOM 6491 N N . MET B 1 256 ? 5.809 -48.25 -10.945 1 89.44 256 MET B N 1
ATOM 6492 C CA . MET B 1 256 ? 6.574 -48.844 -12.023 1 89.44 256 MET B CA 1
ATOM 6493 C C . MET B 1 256 ? 7.039 -50.25 -11.648 1 89.44 256 MET B C 1
ATOM 6495 O O . MET B 1 256 ? 6.918 -51.188 -12.438 1 89.44 256 MET B O 1
ATOM 6499 N N . ILE B 1 257 ? 7.52 -50.469 -10.453 1 90.25 257 ILE B N 1
ATOM 6500 C CA . ILE B 1 257 ? 8.039 -51.75 -9.992 1 90.25 257 ILE B CA 1
ATOM 6501 C C . ILE B 1 257 ? 6.887 -52.719 -9.789 1 90.25 257 ILE B C 1
ATOM 6503 O O . ILE B 1 257 ? 6.906 -53.844 -10.32 1 90.25 257 ILE B O 1
ATOM 6507 N N . CYS B 1 258 ? 5.887 -52.281 -9.062 1 91.44 258 CYS B N 1
ATOM 6508 C CA . CYS B 1 258 ? 4.738 -53.156 -8.805 1 91.44 258 CYS B CA 1
ATOM 6509 C C . CYS B 1 258 ? 3.971 -53.438 -10.094 1 91.44 258 CYS B C 1
ATOM 6511 O O . CYS B 1 258 ? 3.488 -54.531 -10.312 1 91.44 258 CYS B O 1
ATOM 6513 N N . GLY B 1 259 ? 3.805 -52.375 -10.859 1 91.19 259 GLY B N 1
ATOM 6514 C CA . GLY B 1 259 ? 3.143 -52.562 -12.141 1 91.19 259 GLY B CA 1
ATOM 6515 C C . GLY B 1 259 ? 3.838 -53.562 -13.031 1 91.19 259 GLY B C 1
ATOM 6516 O O . GLY B 1 259 ? 3.18 -54.375 -13.688 1 91.19 259 GLY B O 1
ATOM 6517 N N . ALA B 1 260 ? 5.148 -53.531 -13.062 1 90.62 260 ALA B N 1
ATOM 6518 C CA . ALA B 1 260 ? 5.914 -54.5 -13.828 1 90.62 260 ALA B CA 1
ATOM 6519 C C . ALA B 1 260 ? 5.648 -55.938 -13.328 1 90.62 260 ALA B C 1
ATOM 6521 O O . ALA B 1 260 ? 5.535 -56.875 -14.125 1 90.62 260 ALA B O 1
ATOM 6522 N N . TRP B 1 261 ? 5.57 -56.031 -12.055 1 90.94 261 TRP B N 1
ATOM 6523 C CA . TRP B 1 261 ? 5.277 -57.344 -11.469 1 90.94 261 TRP B CA 1
ATOM 6524 C C . TRP B 1 261 ? 3.908 -57.844 -11.906 1 90.94 261 TRP B C 1
ATOM 6526 O O . TRP B 1 261 ? 3.756 -59 -12.273 1 90.94 261 TRP B O 1
ATOM 6536 N N . PHE B 1 262 ? 2.914 -57 -11.93 1 92.75 262 PHE B N 1
ATOM 6537 C CA . PHE B 1 262 ? 1.557 -57.406 -12.305 1 92.75 262 PHE B CA 1
ATOM 6538 C C . PHE B 1 262 ? 1.466 -57.688 -13.797 1 92.75 262 PHE B C 1
ATOM 6540 O O . PHE B 1 262 ? 0.683 -58.531 -14.227 1 92.75 262 PHE B O 1
ATOM 6547 N N . VAL B 1 263 ? 2.207 -57 -14.594 1 90.69 263 VAL B N 1
ATOM 6548 C CA . VAL B 1 263 ? 2.227 -57.281 -16.031 1 90.69 263 VAL B CA 1
ATOM 6549 C C . VAL B 1 263 ? 2.865 -58.625 -16.297 1 90.69 263 VAL B C 1
ATOM 6551 O O . VAL B 1 263 ? 2.354 -59.406 -17.109 1 90.69 263 VAL B O 1
ATOM 6554 N N . LEU B 1 264 ? 4.004 -58.938 -15.641 1 89.56 264 LEU B N 1
ATOM 6555 C CA . LEU B 1 264 ? 4.73 -60.188 -15.852 1 89.56 264 LEU B CA 1
ATOM 6556 C C . LEU B 1 264 ? 3.92 -61.375 -15.352 1 89.56 264 LEU B C 1
ATOM 6558 O O . LEU B 1 264 ? 4.016 -62.469 -15.898 1 89.56 264 LEU B O 1
ATOM 6562 N N . ASN B 1 265 ? 3.127 -61.156 -14.359 1 91.19 265 ASN B N 1
ATOM 6563 C CA . ASN B 1 265 ? 2.293 -62.219 -13.844 1 91.19 265 ASN B CA 1
ATOM 6564 C C . ASN B 1 265 ? 0.96 -62.312 -14.586 1 91.19 265 ASN B C 1
ATOM 6566 O O . ASN B 1 265 ? 0.121 -63.156 -14.273 1 91.19 265 ASN B O 1
ATOM 6570 N N . GLY B 1 266 ? 0.662 -61.406 -15.508 1 89.25 266 GLY B N 1
ATOM 6571 C CA . GLY B 1 266 ? -0.501 -61.469 -16.375 1 89.25 266 GLY B CA 1
ATOM 6572 C C . GLY B 1 266 ? -1.716 -60.75 -15.797 1 89.25 266 GLY B C 1
ATOM 6573 O O . GLY B 1 266 ? -2.789 -60.75 -16.406 1 89.25 266 GLY B O 1
ATOM 6574 N N . SER B 1 267 ? -1.601 -60.125 -14.719 1 91.88 267 SER B N 1
ATOM 6575 C CA . SER B 1 267 ? -2.734 -59.5 -14.047 1 91.88 267 SER B CA 1
ATOM 6576 C C . SER B 1 267 ? -2.936 -58.062 -14.516 1 91.88 267 SER B C 1
ATOM 6578 O O . SER B 1 267 ? -3.936 -57.438 -14.18 1 91.88 267 SER B O 1
ATOM 6580 N N . LEU B 1 268 ? -2.041 -57.531 -15.273 1 91.81 268 LEU B N 1
ATOM 6581 C CA . LEU B 1 268 ? -2.104 -56.188 -15.812 1 91.81 268 LEU B CA 1
ATOM 6582 C C . LEU B 1 268 ? -1.58 -56.156 -17.25 1 91.81 268 LEU B C 1
ATOM 6584 O O . LEU B 1 268 ? -0.584 -56.812 -17.562 1 91.81 268 LEU B O 1
ATOM 6588 N N . THR B 1 269 ? -2.303 -55.5 -18.078 1 90.94 269 THR B N 1
ATOM 6589 C CA . THR B 1 269 ? -1.861 -55.375 -19.469 1 90.94 269 THR B CA 1
ATOM 6590 C C . THR B 1 269 ? -0.814 -54.25 -19.609 1 90.94 269 THR B C 1
ATOM 6592 O O . THR B 1 269 ? -0.628 -53.469 -18.703 1 90.94 269 THR B O 1
ATOM 6595 N N . GLU B 1 270 ? -0.057 -54.25 -20.734 1 87.06 270 GLU B N 1
ATOM 6596 C CA . GLU B 1 270 ? 0.922 -53.188 -21 1 87.06 270 GLU B CA 1
ATOM 6597 C C . GLU B 1 270 ? 0.252 -51.812 -21.078 1 87.06 270 GLU B C 1
ATOM 6599 O O . GLU B 1 270 ? 0.788 -50.844 -20.594 1 87.06 270 GLU B O 1
ATOM 6604 N N . GLY B 1 271 ? -0.88 -51.812 -21.734 1 87.62 271 GLY B N 1
ATOM 6605 C CA . GLY B 1 271 ? -1.642 -50.562 -21.766 1 87.62 271 GLY B CA 1
ATOM 6606 C C . GLY B 1 271 ? -2.135 -50.125 -20.406 1 87.62 271 GLY B C 1
ATOM 6607 O O . GLY B 1 271 ? -2.15 -48.938 -20.094 1 87.62 271 GLY B O 1
ATOM 6608 N N . GLY B 1 272 ? -2.57 -51.125 -19.641 1 90.62 272 GLY B N 1
ATOM 6609 C CA . GLY B 1 272 ? -2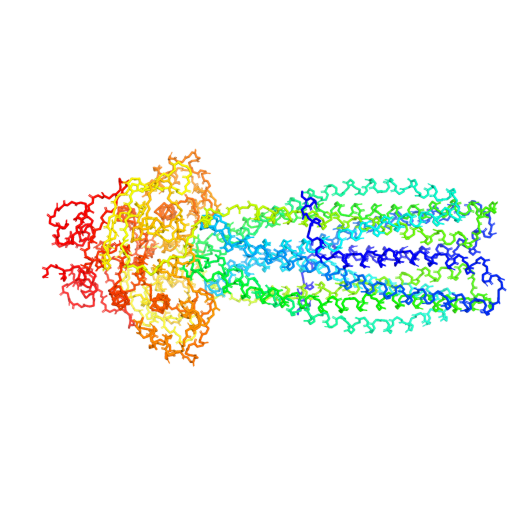.965 -50.844 -18.266 1 90.62 272 GLY B CA 1
ATOM 6610 C C . GLY B 1 272 ? -1.843 -50.25 -17.438 1 90.62 272 GLY B C 1
ATOM 6611 O O . GLY B 1 272 ? -2.074 -49.344 -16.625 1 90.62 272 GLY B O 1
ATOM 6612 N N . PHE B 1 273 ? -0.668 -50.812 -17.656 1 90.69 273 PHE B N 1
ATOM 6613 C CA . PHE B 1 273 ? 0.521 -50.312 -16.984 1 90.69 273 PHE B CA 1
ATOM 6614 C C . PHE B 1 273 ? 0.77 -48.844 -17.328 1 90.69 273 PHE B C 1
ATOM 6616 O O . PHE B 1 273 ? 0.937 -48 -16.438 1 90.69 273 PHE B O 1
ATOM 6623 N N . VAL B 1 274 ? 0.728 -48.469 -18.594 1 88.31 274 VAL B N 1
ATOM 6624 C CA . VAL B 1 274 ? 0.989 -47.094 -19.062 1 88.31 274 VAL B CA 1
ATOM 6625 C C . VAL B 1 274 ? -0.133 -46.156 -18.594 1 88.31 274 VAL B C 1
ATOM 6627 O O . VAL B 1 274 ? 0.126 -45.062 -18.109 1 88.31 274 VAL B O 1
ATOM 6630 N N . GLY B 1 275 ? -1.336 -46.625 -18.797 1 88.5 275 GLY B N 1
ATOM 6631 C CA . GLY B 1 275 ? -2.467 -45.844 -18.344 1 88.5 275 GLY B CA 1
ATOM 6632 C C . GLY B 1 275 ? -2.434 -45.531 -16.859 1 88.5 275 GLY B C 1
ATOM 6633 O O . GLY B 1 275 ? -2.736 -44.406 -16.438 1 88.5 275 GLY B O 1
ATOM 6634 N N . PHE B 1 276 ? -2.068 -46.5 -16.094 1 90.69 276 PHE B N 1
ATOM 6635 C CA . PHE B 1 276 ? -1.976 -46.344 -14.648 1 90.69 276 PHE B CA 1
ATOM 6636 C C . PHE B 1 276 ? -0.906 -45.312 -14.289 1 90.69 276 PHE B C 1
ATOM 6638 O O . PHE B 1 276 ? -1.111 -44.469 -13.406 1 90.69 276 PHE B O 1
ATOM 6645 N N . LEU B 1 277 ? 0.163 -45.344 -14.945 1 88 277 LEU B N 1
ATOM 6646 C CA . LEU B 1 277 ? 1.246 -44.375 -14.703 1 88 277 LEU B CA 1
ATOM 6647 C C . LEU B 1 277 ? 0.792 -42.969 -14.984 1 88 277 LEU B C 1
ATOM 6649 O O . LEU B 1 277 ? 1.138 -42.031 -14.25 1 88 277 LEU B O 1
ATOM 6653 N N . LEU B 1 278 ? 0.083 -42.781 -16.047 1 87.69 278 LEU B N 1
ATOM 6654 C CA . LEU B 1 278 ? -0.437 -41.438 -16.391 1 87.69 278 LEU B CA 1
ATOM 6655 C C . LEU B 1 278 ? -1.466 -41 -15.359 1 87.69 278 LEU B C 1
ATOM 6657 O O . LEU B 1 278 ? -1.527 -39.812 -15.031 1 87.69 278 LEU B O 1
ATOM 6661 N N . LEU B 1 279 ? -2.221 -41.938 -14.852 1 88.69 279 LEU B N 1
ATOM 6662 C CA . LEU B 1 279 ? -3.229 -41.594 -13.852 1 88.69 279 LEU B CA 1
ATOM 6663 C C . LEU B 1 279 ? -2.574 -41.156 -12.547 1 88.69 279 LEU B C 1
ATOM 6665 O O . LEU B 1 279 ? -3.143 -40.344 -11.812 1 88.69 279 LEU B O 1
ATOM 6669 N N . VAL B 1 280 ? -1.414 -41.656 -12.281 1 86.62 280 VAL B N 1
ATOM 6670 C CA . VAL B 1 280 ? -0.676 -41.25 -11.094 1 86.62 280 VAL B CA 1
ATOM 6671 C C . VAL B 1 280 ? -0.393 -39.75 -11.18 1 86.62 280 VAL B C 1
ATOM 6673 O O . VAL B 1 280 ? -0.491 -39.031 -10.172 1 86.62 280 VAL B O 1
ATOM 6676 N N . GLY B 1 281 ? -0.027 -39.25 -12.367 1 82.31 281 GLY B N 1
ATOM 6677 C CA . GLY B 1 281 ? 0.191 -37.844 -12.57 1 82.31 281 GLY B CA 1
ATOM 6678 C C . GLY B 1 281 ? -1.038 -37 -12.273 1 82.31 281 GLY B C 1
ATOM 6679 O O . GLY B 1 281 ? -0.938 -35.938 -11.641 1 82.31 281 GLY B O 1
ATOM 6680 N N . VAL B 1 282 ? -2.143 -37.438 -12.664 1 82.75 282 VAL B N 1
ATOM 6681 C CA . VAL B 1 282 ? -3.4 -36.75 -12.43 1 82.75 282 VAL B CA 1
ATOM 6682 C C . VAL B 1 282 ? -3.764 -36.812 -10.953 1 82.75 282 VAL B C 1
ATOM 6684 O O . VAL B 1 282 ? -4.277 -35.844 -10.391 1 82.75 282 VAL B O 1
ATOM 6687 N N . PHE B 1 283 ? -3.445 -37.938 -10.406 1 81.94 283 PHE B N 1
ATOM 6688 C CA . PHE B 1 283 ? -3.764 -38.219 -9.008 1 81.94 283 PHE B CA 1
ATOM 6689 C C . PHE B 1 283 ? -3.016 -37.25 -8.086 1 81.94 283 PHE B C 1
ATOM 6691 O O . PHE B 1 283 ? -3.518 -36.906 -7.02 1 81.94 283 PHE B O 1
ATOM 6698 N N . PHE B 1 284 ? -1.936 -36.688 -8.5 1 78.44 284 PHE B N 1
ATOM 6699 C CA . PHE B 1 284 ? -1.095 -35.875 -7.629 1 78.44 284 PHE B CA 1
ATOM 6700 C C . PHE B 1 284 ? -1.358 -34.406 -7.863 1 78.44 284 PHE B C 1
ATOM 6702 O O . PHE B 1 284 ? -0.941 -33.562 -7.062 1 78.44 284 PHE B O 1
ATOM 6709 N N . ARG B 1 285 ? -2.043 -34.031 -8.836 1 77.25 285 ARG B N 1
ATOM 6710 C CA . ARG B 1 285 ? -2.301 -32.625 -9.156 1 77.25 285 ARG B CA 1
ATOM 6711 C C . ARG B 1 285 ? -2.984 -31.922 -7.996 1 77.25 285 ARG B C 1
ATOM 6713 O O . ARG B 1 285 ? -2.582 -30.812 -7.617 1 77.25 285 ARG B O 1
ATOM 6720 N N . PRO B 1 286 ? -3.98 -32.594 -7.41 1 74.06 286 PRO B N 1
ATOM 6721 C CA . PRO B 1 286 ? -4.656 -31.922 -6.289 1 74.06 286 PRO B CA 1
ATOM 6722 C C . PRO B 1 286 ? -3.711 -31.625 -5.129 1 74.06 286 PRO B C 1
ATOM 6724 O O . PRO B 1 286 ? -3.908 -30.641 -4.402 1 74.06 286 PRO B O 1
ATOM 6727 N N . VAL B 1 287 ? -2.693 -32.406 -4.98 1 70.38 287 VAL B N 1
ATOM 6728 C CA . VAL B 1 287 ? -1.753 -32.219 -3.881 1 70.38 287 VAL B CA 1
ATOM 6729 C C . VAL B 1 287 ? -0.972 -30.922 -4.086 1 70.38 287 VAL B C 1
ATOM 6731 O O . VAL B 1 287 ? -0.71 -30.203 -3.127 1 70.38 287 VAL B O 1
ATOM 6734 N N . GLU B 1 288 ? -0.695 -30.625 -5.324 1 69 288 GLU B N 1
ATOM 6735 C CA . GLU B 1 288 ? 0.015 -29.391 -5.648 1 69 288 GLU B CA 1
ATOM 6736 C C . GLU B 1 288 ? -0.871 -28.172 -5.422 1 69 288 GLU B C 1
ATOM 6738 O O . GLU B 1 288 ? -0.392 -27.125 -4.98 1 69 288 GLU B O 1
ATOM 6743 N N . LYS B 1 289 ? -2.121 -28.312 -5.73 1 69.44 289 LYS B N 1
ATOM 6744 C CA . LYS B 1 289 ? -3.068 -27.219 -5.559 1 69.44 289 LYS B CA 1
ATOM 6745 C C . LYS B 1 289 ? -3.291 -26.906 -4.082 1 69.44 289 LYS B C 1
ATOM 6747 O O . LYS B 1 289 ? -3.525 -25.75 -3.717 1 69.44 289 LYS B O 1
ATOM 6752 N N . ILE B 1 290 ? -3.203 -27.875 -3.242 1 66.56 290 ILE B N 1
ATOM 6753 C CA . ILE B 1 290 ? -3.391 -27.688 -1.809 1 66.56 290 ILE B CA 1
ATOM 6754 C C . ILE B 1 290 ? -2.307 -26.766 -1.261 1 66.56 290 ILE B C 1
ATOM 6756 O O . ILE B 1 290 ? -2.576 -25.938 -0.392 1 66.56 290 ILE B O 1
ATOM 6760 N N . ASN B 1 291 ? -1.167 -26.828 -1.852 1 62.59 291 ASN B N 1
ATOM 6761 C CA . ASN B 1 291 ? -0.087 -25.938 -1.434 1 62.59 291 ASN B CA 1
ATOM 6762 C C . ASN B 1 291 ? -0.421 -24.484 -1.715 1 62.59 291 ASN B C 1
ATOM 6764 O O . ASN B 1 291 ? -0.106 -23.594 -0.91 1 62.59 291 ASN B O 1
ATOM 6768 N N . SER B 1 292 ? -1.117 -24.281 -2.779 1 63.53 292 SER B N 1
ATOM 6769 C CA . SER B 1 292 ? -1.515 -22.922 -3.127 1 63.53 292 SER B CA 1
ATOM 6770 C C . SER B 1 292 ? -2.605 -22.406 -2.191 1 63.53 292 SER B C 1
ATOM 6772 O O . SER B 1 292 ? -2.625 -21.234 -1.841 1 63.53 292 SER B O 1
ATOM 6774 N N . VAL B 1 293 ? -3.42 -23.297 -1.702 1 66.44 293 VAL B N 1
ATOM 6775 C CA . VAL B 1 293 ? -4.52 -22.953 -0.801 1 66.44 293 VAL B CA 1
ATOM 6776 C C . VAL B 1 293 ? -3.961 -22.516 0.55 1 66.44 293 VAL B C 1
ATOM 6778 O O . VAL B 1 293 ? -4.48 -21.578 1.168 1 66.44 293 VAL B O 1
ATOM 6781 N N . ILE B 1 294 ? -2.861 -23.062 0.793 1 64.06 294 ILE B N 1
ATOM 6782 C CA . ILE B 1 294 ? -2.252 -22.766 2.086 1 64.06 294 ILE B CA 1
ATOM 6783 C C . ILE B 1 294 ? -1.732 -21.328 2.098 1 64.06 294 ILE B C 1
ATOM 6785 O O . ILE B 1 294 ? -1.747 -20.656 3.137 1 64.06 294 ILE B O 1
ATOM 6789 N N . GLU B 1 295 ? -1.455 -20.875 0.936 1 62.06 295 GLU B N 1
ATOM 6790 C CA . GLU B 1 295 ? -0.882 -19.531 0.838 1 62.06 295 GLU B CA 1
ATOM 6791 C C . GLU B 1 295 ? -1.973 -18.469 0.703 1 62.06 295 GLU B C 1
ATOM 6793 O O . GLU B 1 295 ? -1.893 -17.406 1.319 1 62.06 295 GLU B O 1
ATOM 6798 N N . THR B 1 296 ? -2.979 -18.766 -0.007 1 69.5 296 THR B N 1
ATOM 6799 C CA . THR B 1 296 ? -3.963 -17.766 -0.393 1 69.5 296 THR B CA 1
ATOM 6800 C C . THR B 1 296 ? -5.109 -17.719 0.614 1 69.5 296 THR B C 1
ATOM 6802 O O . THR B 1 296 ? -5.633 -16.641 0.915 1 69.5 296 THR B O 1
ATOM 6805 N N . TYR B 1 297 ? -5.449 -18.766 1.275 1 74.75 297 TYR B N 1
ATOM 6806 C CA . TYR B 1 297 ? -6.656 -18.859 2.088 1 74.75 297 TYR B CA 1
ATOM 6807 C C . TYR B 1 297 ? -6.527 -18.016 3.355 1 74.75 297 TYR B C 1
ATOM 6809 O O . TYR B 1 297 ? -7.445 -17.281 3.715 1 74.75 297 TYR B O 1
ATOM 6817 N N . PRO B 1 298 ? -5.367 -18.125 3.92 1 72.94 298 PRO B N 1
ATOM 6818 C CA . PRO B 1 298 ? -5.25 -17.328 5.137 1 72.94 298 PRO B CA 1
ATOM 6819 C C . PRO B 1 298 ? -5.406 -15.828 4.875 1 72.94 298 PRO B C 1
ATOM 6821 O O . PRO B 1 298 ? -6.016 -15.117 5.676 1 72.94 298 PRO B O 1
ATOM 6824 N N . LYS B 1 299 ? -4.98 -15.398 3.75 1 74.69 299 LYS B N 1
ATOM 6825 C CA . LYS B 1 299 ? -5.105 -13.992 3.389 1 74.69 299 LYS B CA 1
ATOM 6826 C C . LYS B 1 299 ? -6.57 -13.609 3.176 1 74.69 299 LYS B C 1
ATOM 6828 O O . LYS B 1 299 ? -7.004 -12.539 3.611 1 74.69 299 LYS B O 1
ATOM 6833 N N . GLY B 1 300 ? -7.328 -14.477 2.518 1 82.62 300 GLY B N 1
ATOM 6834 C CA . GLY B 1 300 ? -8.742 -14.227 2.291 1 82.62 300 GLY B CA 1
ATOM 6835 C C . GLY B 1 300 ? -9.562 -14.266 3.564 1 82.62 300 GLY B C 1
ATOM 6836 O O . GLY B 1 300 ? -10.461 -13.438 3.758 1 82.62 300 GLY B O 1
ATOM 6837 N N . ILE B 1 301 ? -9.172 -15.156 4.465 1 84.5 301 ILE B N 1
ATOM 6838 C CA . ILE B 1 301 ? -9.891 -15.297 5.723 1 84.5 301 ILE B CA 1
ATOM 6839 C C . ILE B 1 301 ? -9.609 -14.094 6.617 1 84.5 301 ILE B C 1
ATOM 6841 O O . ILE B 1 301 ? -10.523 -13.555 7.25 1 84.5 301 ILE B O 1
ATOM 6845 N N . ALA B 1 302 ? -8.414 -13.688 6.672 1 82 302 ALA B N 1
ATOM 6846 C CA . ALA B 1 302 ? -8.062 -12.5 7.445 1 82 302 ALA B CA 1
ATOM 6847 C C . ALA B 1 302 ? -8.781 -11.266 6.91 1 82 302 ALA B C 1
ATOM 6849 O O . ALA B 1 302 ? -9.281 -10.445 7.684 1 82 302 ALA B O 1
ATOM 6850 N N . GLY B 1 303 ? -8.719 -11.211 5.641 1 85.94 303 GLY B N 1
ATOM 6851 C CA . GLY B 1 303 ? -9.438 -10.102 5.027 1 85.94 303 GLY B CA 1
ATOM 6852 C C . GLY B 1 303 ? -10.922 -10.117 5.34 1 85.94 303 GLY B C 1
ATOM 6853 O O . GLY B 1 303 ? -11.508 -9.07 5.613 1 85.94 303 GLY B O 1
ATOM 6854 N N . PHE B 1 304 ? -11.516 -11.258 5.348 1 91.5 304 PHE B N 1
ATOM 6855 C CA . PHE B 1 304 ? -12.938 -11.375 5.629 1 91.5 304 PHE B CA 1
ATOM 6856 C C . PHE B 1 304 ? -13.234 -11.039 7.09 1 91.5 304 PHE B C 1
ATOM 6858 O O . PHE B 1 304 ? -14.258 -10.43 7.398 1 91.5 304 PHE B O 1
ATOM 6865 N N . ARG B 1 305 ? -12.359 -11.438 7.895 1 89.88 305 ARG B N 1
ATOM 6866 C CA . ARG B 1 305 ? -12.508 -11.094 9.305 1 89.88 305 ARG B CA 1
ATOM 6867 C C . ARG B 1 305 ? -12.5 -9.578 9.5 1 89.88 305 ARG B C 1
ATOM 6869 O O . ARG B 1 305 ? -13.336 -9.039 10.227 1 89.88 305 ARG B O 1
ATOM 6876 N N . ARG B 1 306 ? -11.617 -8.953 8.875 1 88.25 306 ARG B N 1
ATOM 6877 C CA . ARG B 1 306 ? -11.539 -7.5 8.977 1 88.25 306 ARG B CA 1
ATOM 6878 C C . ARG B 1 306 ? -12.781 -6.844 8.383 1 88.25 306 ARG B C 1
ATOM 6880 O O . ARG B 1 306 ? -13.273 -5.84 8.898 1 88.25 306 ARG B O 1
ATOM 6887 N N . PHE B 1 307 ? -13.211 -7.402 7.355 1 93 307 PHE B N 1
ATOM 6888 C CA . PHE B 1 307 ? -14.414 -6.902 6.711 1 93 307 PHE B CA 1
ATOM 6889 C C . PHE B 1 307 ? -15.617 -7.008 7.645 1 93 307 PHE B C 1
ATOM 6891 O O . PHE B 1 307 ? -16.375 -6.055 7.789 1 93 307 PHE B O 1
ATOM 6898 N N . THR B 1 308 ? -15.742 -8.141 8.266 1 93.19 308 THR B N 1
ATOM 6899 C CA . THR B 1 308 ? -16.859 -8.352 9.18 1 93.19 308 THR B CA 1
ATOM 6900 C C . THR B 1 308 ? -16.734 -7.457 10.406 1 93.19 308 THR B C 1
ATOM 6902 O O . THR B 1 308 ? -17.734 -6.969 10.938 1 93.19 308 THR B O 1
ATOM 6905 N N . GLU B 1 309 ? -15.531 -7.234 10.812 1 90.88 309 GLU B N 1
ATOM 6906 C CA . GLU B 1 309 ? -15.289 -6.328 11.93 1 90.88 309 GLU B CA 1
ATOM 6907 C C . GLU B 1 309 ? -15.727 -4.906 11.594 1 90.88 309 GLU B C 1
ATOM 6909 O O . GLU B 1 309 ? -16.312 -4.211 12.43 1 90.88 309 GLU B O 1
ATOM 6914 N N . LEU B 1 310 ? -15.422 -4.539 10.398 1 90.25 310 LEU B N 1
ATOM 6915 C CA . LEU B 1 310 ? -15.836 -3.217 9.938 1 90.25 310 LEU B CA 1
ATOM 6916 C C . LEU B 1 310 ? -17.359 -3.105 9.906 1 90.25 310 LEU B C 1
ATOM 6918 O O . LEU B 1 310 ? -17.922 -2.135 10.414 1 90.25 310 LEU B O 1
ATOM 6922 N N . LEU B 1 311 ? -18.031 -4.094 9.398 1 92 311 LEU B N 1
ATOM 6923 C CA . LEU B 1 311 ? -19.484 -4.07 9.258 1 92 311 LEU B CA 1
ATOM 6924 C C . LEU B 1 311 ? -20.156 -4.184 10.617 1 92 311 LEU B C 1
ATOM 6926 O O . LEU B 1 311 ? -21.266 -3.666 10.805 1 92 311 LEU B O 1
ATOM 6930 N N . ASP B 1 312 ? -19.422 -4.816 11.484 1 91.62 312 ASP B N 1
ATOM 6931 C CA . ASP B 1 312 ? -20 -5.035 12.812 1 91.62 312 ASP B CA 1
ATOM 6932 C C . ASP B 1 312 ? -19.812 -3.805 13.695 1 91.62 312 ASP B C 1
ATOM 6934 O O . ASP B 1 312 ? -20.422 -3.707 14.766 1 91.62 312 ASP B O 1
ATOM 6938 N N . THR B 1 313 ? -18.984 -2.857 13.227 1 88.31 313 THR B N 1
ATOM 6939 C CA . THR B 1 313 ? -18.844 -1.606 13.961 1 88.31 313 THR B CA 1
ATOM 6940 C C . THR B 1 313 ? -20.125 -0.779 13.859 1 88.31 313 THR B C 1
ATOM 6942 O O . THR B 1 313 ? -20.484 -0.305 12.781 1 88.31 313 THR B O 1
ATOM 6945 N N . ALA B 1 314 ? -20.812 -0.721 14.969 1 84.62 314 ALA B N 1
ATOM 6946 C CA . ALA B 1 314 ? -22.078 0.007 14.969 1 84.62 314 ALA B CA 1
ATOM 6947 C C . ALA B 1 314 ? -21.844 1.514 14.914 1 84.62 314 ALA B C 1
ATOM 6949 O O . ALA B 1 314 ? -20.969 2.037 15.617 1 84.62 314 ALA B O 1
ATOM 6950 N N . PRO B 1 315 ? -22.531 2.146 14.008 1 85.94 315 PRO B N 1
ATOM 6951 C CA . PRO B 1 315 ? -22.469 3.609 14.031 1 85.94 315 PRO B CA 1
ATOM 6952 C C . PRO B 1 315 ? -22.922 4.199 15.367 1 85.94 315 PRO B C 1
ATOM 6954 O O . PRO B 1 315 ? -23.891 3.73 15.953 1 85.94 315 PRO B O 1
ATOM 6957 N N . ASP B 1 316 ? -22.156 5.164 15.852 1 81.12 316 ASP B N 1
ATOM 6958 C CA . ASP B 1 316 ? -22.469 5.805 17.125 1 81.12 316 ASP B CA 1
ATOM 6959 C C . ASP B 1 316 ? -23.672 6.734 17 1 81.12 316 ASP B C 1
ATOM 6961 O O . ASP B 1 316 ? -24.391 6.957 17.969 1 81.12 316 ASP B O 1
ATOM 6965 N N . ILE B 1 317 ? -23.859 7.262 15.844 1 88.06 317 ILE B N 1
ATOM 6966 C CA . ILE B 1 317 ? -24.906 8.258 15.602 1 88.06 317 ILE B CA 1
ATOM 6967 C C . ILE B 1 317 ? -25.875 7.746 14.547 1 88.06 317 ILE B C 1
ATOM 6969 O O . ILE B 1 317 ? -25.5 7.543 13.391 1 88.06 317 ILE B O 1
ATOM 6973 N N . VAL B 1 318 ? -27.078 7.465 14.969 1 90.12 318 VAL B N 1
ATOM 6974 C CA . VAL B 1 318 ? -28.094 6.957 14.062 1 90.12 318 VAL B CA 1
ATOM 6975 C C . VAL B 1 318 ? -29.406 7.711 14.281 1 90.12 318 VAL B C 1
ATOM 6977 O O . VAL B 1 318 ? -29.656 8.219 15.367 1 90.12 318 VAL B O 1
ATOM 6980 N N . ASP B 1 319 ? -30.094 7.781 13.211 1 92 319 ASP B N 1
ATOM 6981 C CA . ASP B 1 319 ? -31.422 8.367 13.32 1 92 319 ASP B CA 1
ATOM 6982 C C . ASP B 1 319 ? -32.312 7.539 14.234 1 92 319 ASP B C 1
ATOM 6984 O O . ASP B 1 319 ? -32.344 6.309 14.141 1 92 319 ASP B O 1
ATOM 6988 N N . ALA B 1 320 ? -32.969 8.258 15.109 1 92.19 320 ALA B N 1
ATOM 6989 C CA . ALA B 1 320 ? -34 7.566 15.875 1 92.19 320 ALA B CA 1
ATOM 6990 C C . ALA B 1 320 ? -35.125 7.047 14.961 1 92.19 320 ALA B C 1
ATOM 6992 O O . ALA B 1 320 ? -35.344 7.609 13.891 1 92.19 320 ALA B O 1
ATOM 6993 N N . PRO B 1 321 ? -35.688 5.898 15.344 1 92.56 321 PRO B N 1
ATOM 6994 C CA . PRO B 1 321 ? -36.75 5.336 14.5 1 92.56 321 PRO B CA 1
ATOM 6995 C C . PRO B 1 321 ? -37.875 6.332 14.227 1 92.56 321 PRO B C 1
ATOM 6997 O O . PRO B 1 321 ? -38.5 6.301 13.156 1 92.56 321 PRO B O 1
ATOM 7000 N N . ASP B 1 322 ? -38.062 7.238 15.164 1 92.94 322 ASP B N 1
ATOM 7001 C CA . ASP B 1 322 ? -39.156 8.203 15.023 1 92.94 322 ASP B CA 1
ATOM 7002 C C . ASP B 1 322 ? -38.625 9.586 14.648 1 92.94 322 ASP B C 1
ATOM 7004 O O . ASP B 1 322 ? -39.312 10.594 14.812 1 92.94 322 ASP B O 1
ATOM 7008 N N . ALA B 1 323 ? -37.406 9.617 14.172 1 94.75 323 ALA B N 1
ATOM 7009 C CA . ALA B 1 323 ? -36.844 10.891 13.781 1 94.75 323 ALA B CA 1
ATOM 7010 C C . ALA B 1 323 ? -37.594 11.5 12.594 1 94.75 323 ALA B C 1
ATOM 7012 O O . ALA B 1 323 ? -38 10.781 11.68 1 94.75 323 ALA B O 1
ATOM 7013 N N . ILE B 1 324 ? -37.812 12.773 12.633 1 95.44 324 ILE B N 1
ATOM 7014 C CA . ILE B 1 324 ? -38.5 13.477 11.57 1 95.44 324 ILE B CA 1
ATOM 7015 C C . ILE B 1 324 ? -37.531 14.344 10.789 1 95.44 324 ILE B C 1
ATOM 7017 O O . ILE B 1 324 ? -36.438 14.641 11.266 1 95.44 324 ILE B O 1
ATOM 7021 N N . ASP B 1 325 ? -37.969 14.711 9.531 1 96 325 ASP B N 1
ATOM 7022 C CA . ASP B 1 325 ? -37.188 15.695 8.781 1 96 325 ASP B CA 1
ATOM 7023 C C . ASP B 1 325 ? -37.188 17.062 9.477 1 96 325 ASP B C 1
ATOM 7025 O O . ASP B 1 325 ? -38.25 17.531 9.883 1 96 325 ASP B O 1
ATOM 7029 N N . ALA B 1 326 ? -36.062 17.594 9.641 1 95.88 326 ALA B N 1
ATOM 7030 C CA . ALA B 1 326 ? -35.969 18.891 10.297 1 95.88 326 ALA B CA 1
ATOM 7031 C C . ALA B 1 326 ? -36.75 19.953 9.523 1 95.88 326 ALA B C 1
ATOM 7033 O O . ALA B 1 326 ? -36.594 20.078 8.305 1 95.88 326 ALA B O 1
ATOM 7034 N N . PRO B 1 327 ? -37.594 20.625 10.25 1 95.06 327 PRO B N 1
ATOM 7035 C CA . PRO B 1 327 ? -38.25 21.766 9.586 1 95.06 327 PRO B CA 1
ATOM 7036 C C . PRO B 1 327 ? -37.281 22.906 9.312 1 95.06 327 PRO B C 1
ATOM 7038 O O . PRO B 1 327 ? -36.094 22.828 9.68 1 95.06 327 PRO B O 1
ATOM 7041 N N . ALA B 1 328 ? -37.812 23.875 8.562 1 95.56 328 ALA B N 1
ATOM 7042 C CA . ALA B 1 328 ? -37 25.062 8.375 1 95.56 328 ALA B CA 1
ATOM 7043 C C . ALA B 1 328 ? -36.656 25.703 9.719 1 95.56 328 ALA B C 1
ATOM 7045 O O . ALA B 1 328 ? -37.531 26.141 10.453 1 95.56 328 ALA B O 1
ATOM 7046 N N . LEU B 1 329 ? -35.406 25.75 10 1 96.44 329 LEU B N 1
ATOM 7047 C CA . LEU B 1 329 ? -34.969 26.188 11.32 1 96.44 329 LEU B CA 1
ATOM 7048 C C . LEU B 1 329 ? -34.719 27.703 11.336 1 96.44 329 LEU B C 1
ATOM 7050 O O . LEU B 1 329 ? -34.156 28.25 10.375 1 96.44 329 LEU B O 1
ATOM 7054 N N . SER B 1 330 ? -35.094 28.328 12.391 1 95.25 330 SER B N 1
ATOM 7055 C CA . SER B 1 330 ? -34.812 29.734 12.602 1 95.25 330 SER B CA 1
ATOM 7056 C C . SER B 1 330 ? -33.438 29.938 13.234 1 95.25 330 SER B C 1
ATOM 7058 O O . SER B 1 330 ? -32.812 30.984 13.039 1 95.25 330 SER B O 1
ATOM 7060 N N . GLY B 1 331 ? -33 28.938 13.977 1 96.06 331 GLY B N 1
ATOM 7061 C CA . GLY B 1 331 ? -31.656 28.984 14.508 1 96.06 331 GLY B CA 1
ATOM 7062 C C . GLY B 1 331 ? -31.609 29.297 15.992 1 96.06 331 GLY B C 1
ATOM 7063 O O . GLY B 1 331 ? -30.594 29.766 16.5 1 96.06 331 GLY B O 1
ATOM 7064 N N . ALA B 1 332 ? -32.75 29.234 16.734 1 97.5 332 ALA B N 1
ATOM 7065 C CA . ALA B 1 332 ? -32.719 29.344 18.188 1 97.5 332 ALA B CA 1
ATOM 7066 C C . ALA B 1 332 ? -32.188 28.078 18.828 1 97.5 332 ALA B C 1
ATOM 7068 O O . ALA B 1 332 ? -32.781 27 18.719 1 97.5 332 ALA B O 1
ATOM 7069 N N . ILE B 1 333 ? -31.047 28.172 19.516 1 97.94 333 ILE B N 1
ATOM 7070 C CA . ILE B 1 333 ? -30.359 27 20.047 1 97.94 333 ILE B CA 1
ATOM 7071 C C . ILE B 1 333 ? -30.359 27.047 21.562 1 97.94 333 ILE B C 1
ATOM 7073 O O . ILE B 1 333 ? -30.188 28.094 22.172 1 97.94 333 ILE B O 1
ATOM 7077 N N . GLU B 1 334 ? -30.562 25.906 22.172 1 97.81 334 GLU B N 1
ATOM 7078 C CA . GLU B 1 334 ? -30.547 25.812 23.625 1 97.81 334 GLU B CA 1
ATOM 7079 C C . GLU B 1 334 ? -29.797 24.562 24.078 1 97.81 334 GLU B C 1
ATOM 7081 O O . GLU B 1 334 ? -30.141 23.453 23.688 1 97.81 334 GLU B O 1
ATOM 7086 N N . TYR B 1 335 ? -28.734 24.781 24.812 1 96.88 335 TYR B N 1
ATOM 7087 C CA . TYR B 1 335 ? -28.062 23.703 25.531 1 96.88 335 TYR B CA 1
ATOM 7088 C C . TYR B 1 335 ? -28.594 23.594 26.953 1 96.88 335 TYR B C 1
ATOM 7090 O O . TYR B 1 335 ? -28.547 24.562 27.719 1 96.88 335 TYR B O 1
ATOM 7098 N N . ARG B 1 336 ? -29.062 22.391 27.297 1 96.69 336 ARG B N 1
ATOM 7099 C CA . ARG B 1 336 ? -29.625 22.172 28.625 1 96.69 336 ARG B CA 1
ATOM 7100 C C . ARG B 1 336 ? -28.844 21.094 29.375 1 96.69 336 ARG B C 1
ATOM 7102 O O . ARG B 1 336 ? -29.016 19.906 29.109 1 96.69 336 ARG B O 1
ATOM 7109 N N . HIS B 1 337 ? -28.062 21.5 30.422 1 95.31 337 HIS B N 1
ATOM 7110 C CA . HIS B 1 337 ? -27.281 20.609 31.281 1 95.31 337 HIS B CA 1
ATOM 7111 C C . HIS B 1 337 ? -26.469 19.625 30.453 1 95.31 337 HIS B C 1
ATOM 7113 O O . HIS B 1 337 ? -26.5 18.406 30.703 1 95.31 337 HIS B O 1
ATOM 7119 N N . VAL B 1 338 ? -25.875 20.141 29.484 1 94.69 338 VAL B N 1
ATOM 7120 C CA . VAL B 1 338 ? -25.203 19.297 28.5 1 94.69 338 VAL B CA 1
ATOM 7121 C C . VAL B 1 338 ? -23.875 18.812 29.062 1 94.69 338 VAL B C 1
ATOM 7123 O O . VAL B 1 338 ? -23.078 19.609 29.578 1 94.69 338 VAL B O 1
ATOM 7126 N N . GLY B 1 339 ? -23.641 17.484 29.031 1 92.81 339 GLY B N 1
ATOM 7127 C CA . GLY B 1 339 ? -22.391 16.828 29.328 1 92.81 339 GLY B CA 1
ATOM 7128 C C . GLY B 1 339 ? -21.891 15.961 28.188 1 92.81 339 GLY B C 1
ATOM 7129 O O . GLY B 1 339 ? -22.688 15.414 27.422 1 92.81 339 GLY B O 1
ATOM 7130 N N . PHE B 1 340 ? -20.578 15.953 28.031 1 91.06 340 PHE B N 1
ATOM 7131 C CA . PHE B 1 340 ? -20.016 15.141 26.953 1 91.06 340 PHE B CA 1
ATOM 7132 C C . PHE B 1 340 ? -18.578 14.742 27.281 1 91.06 340 PHE B C 1
ATOM 7134 O O . PHE B 1 340 ? -17.828 15.516 27.875 1 91.06 340 PHE B O 1
ATOM 7141 N N . GLY B 1 341 ? -18.219 13.5 26.859 1 86.31 341 GLY B N 1
ATOM 7142 C CA . GLY B 1 341 ? -16.859 12.977 26.891 1 86.31 341 GLY B CA 1
ATOM 7143 C C . GLY B 1 341 ? -16.547 12.07 25.719 1 86.31 341 GLY B C 1
ATOM 7144 O O . GLY B 1 341 ? -17.406 11.305 25.266 1 86.31 341 GLY B O 1
ATOM 7145 N N . TYR B 1 342 ? -15.344 12.281 25.156 1 74.88 342 TYR B N 1
ATOM 7146 C CA . TYR B 1 342 ? -14.938 11.469 24.016 1 74.88 342 TYR B CA 1
ATOM 7147 C C . TYR B 1 342 ? -14.758 10.008 24.422 1 74.88 342 TYR B C 1
ATOM 7149 O O . TYR B 1 342 ? -14.969 9.102 23.625 1 74.88 342 TYR B O 1
ATOM 7157 N N . ALA B 1 343 ? -14.141 9.773 25.531 1 70.81 343 ALA B N 1
ATOM 7158 C CA . ALA B 1 343 ? -13.961 8.43 26.078 1 70.81 343 ALA B CA 1
ATOM 7159 C C . ALA B 1 343 ? -14.586 8.312 27.453 1 70.81 343 ALA B C 1
ATOM 7161 O O . ALA B 1 343 ? -14.93 9.32 28.078 1 70.81 343 ALA B O 1
ATOM 7162 N N . GLU B 1 344 ? -14.797 6.988 27.734 1 69 344 GLU B N 1
ATOM 7163 C CA . GLU B 1 344 ? -15.375 6.758 29.062 1 69 344 GLU B CA 1
ATOM 7164 C C . GLU B 1 344 ? -14.477 7.309 30.156 1 69 344 GLU B C 1
ATOM 7166 O O . GLU B 1 344 ? -13.281 7.023 30.188 1 69 344 GLU B O 1
ATOM 7171 N N . GLY B 1 345 ? -14.953 8.18 30.891 1 64.06 345 GLY B N 1
ATOM 7172 C CA . GLY B 1 345 ? -14.211 8.672 32.062 1 64.06 345 GLY B CA 1
ATOM 7173 C C . GLY B 1 345 ? -13.609 10.047 31.828 1 64.06 345 GLY B C 1
ATOM 7174 O O . GLY B 1 345 ? -13.156 10.688 32.781 1 64.06 345 GLY B O 1
ATOM 7175 N N . LYS B 1 346 ? -13.453 10.461 30.641 1 70.56 346 LYS B N 1
ATOM 7176 C CA . LYS B 1 346 ? -12.891 11.789 30.406 1 70.56 346 LYS B CA 1
ATOM 7177 C C . LYS B 1 346 ? -13.961 12.773 29.969 1 70.56 346 LYS B C 1
ATOM 7179 O O . LYS B 1 346 ? -14.273 12.867 28.781 1 70.56 346 LYS B O 1
ATOM 7184 N N . ARG B 1 347 ? -14.523 13.438 30.984 1 82.31 347 ARG B N 1
ATOM 7185 C CA . ARG B 1 347 ? -15.555 14.43 30.703 1 82.31 347 ARG B CA 1
ATOM 7186 C C . ARG B 1 347 ? -14.938 15.719 30.172 1 82.31 347 ARG B C 1
ATOM 7188 O O . ARG B 1 347 ? -14 16.25 30.766 1 82.31 347 ARG B O 1
ATOM 7195 N N . VAL B 1 348 ? -15.266 16.203 28.969 1 82.25 348 VAL B N 1
ATOM 7196 C CA . VAL B 1 348 ? -14.781 17.438 28.344 1 82.25 348 VAL B CA 1
ATOM 7197 C C . VAL B 1 348 ? -15.734 18.578 28.656 1 82.25 348 VAL B C 1
ATOM 7199 O O . VAL B 1 348 ? -15.305 19.719 28.906 1 82.25 348 VAL B O 1
ATOM 7202 N N . LEU B 1 349 ? -17.031 18.328 28.609 1 88.69 349 LEU B N 1
ATOM 7203 C CA . LEU B 1 349 ? -18.078 19.281 28.969 1 88.69 349 LEU B CA 1
ATOM 7204 C C . LEU B 1 349 ? -18.922 18.766 30.125 1 88.69 349 LEU B C 1
ATOM 7206 O O . LEU B 1 349 ? -19.219 17.562 30.188 1 88.69 349 LEU B O 1
ATOM 7210 N N . ASP B 1 350 ? -19.156 19.656 31.047 1 89.62 350 ASP B N 1
ATOM 7211 C CA . ASP B 1 350 ? -19.938 19.25 32.219 1 89.62 350 ASP B CA 1
ATOM 7212 C C . ASP B 1 350 ? -21.031 20.281 32.531 1 89.62 350 ASP B C 1
ATOM 7214 O O . ASP B 1 350 ? -20.734 21.406 32.938 1 89.62 350 ASP B O 1
ATOM 7218 N N . ASN B 1 351 ? -22.234 19.844 32.438 1 90.5 351 ASN B N 1
ATOM 7219 C CA . ASN B 1 351 ? -23.422 20.594 32.812 1 90.5 351 ASN B CA 1
ATOM 7220 C C . ASN B 1 351 ? -23.438 21.984 32.219 1 90.5 351 ASN B C 1
ATOM 7222 O O . ASN B 1 351 ? -23.562 22.984 32.938 1 90.5 351 ASN B O 1
ATOM 7226 N N . ILE B 1 352 ? -23.375 22.078 30.922 1 93.12 352 ILE B N 1
ATOM 7227 C CA . ILE B 1 352 ? -23.344 23.344 30.203 1 93.12 352 ILE B CA 1
ATOM 7228 C C . ILE B 1 352 ? -24.766 23.812 29.891 1 93.12 352 ILE B C 1
ATOM 7230 O O . ILE B 1 352 ? -25.562 23.062 29.328 1 93.12 352 ILE B O 1
ATOM 7234 N N . ASP B 1 353 ? -25.031 25.016 30.375 1 94.25 353 ASP B N 1
ATOM 7235 C CA . ASP B 1 353 ? -26.281 25.672 30.031 1 94.25 353 ASP B CA 1
ATOM 7236 C C . ASP B 1 353 ? -26.031 26.922 29.188 1 94.25 353 ASP B C 1
ATOM 7238 O O . ASP B 1 353 ? -25.266 27.812 29.594 1 94.25 353 ASP B O 1
ATOM 7242 N N . LEU B 1 354 ? -26.641 26.953 27.969 1 94.94 354 LEU B N 1
ATOM 7243 C CA . LEU B 1 354 ? -26.422 28.062 27.062 1 94.94 354 LEU B CA 1
ATOM 7244 C C . LEU B 1 354 ? -27.625 28.266 26.156 1 94.94 354 LEU B C 1
ATOM 7246 O O . LEU B 1 354 ? -28.141 27.297 25.578 1 94.94 354 LEU B O 1
ATOM 7250 N N . LYS B 1 355 ? -28.094 29.469 26.109 1 95.88 355 LYS B N 1
ATOM 7251 C CA . LYS B 1 355 ? -29.172 29.812 25.203 1 95.88 355 LYS B CA 1
ATOM 7252 C C . LYS B 1 355 ? -28.719 30.828 24.156 1 95.88 355 LYS B C 1
ATOM 7254 O O . LYS B 1 355 ? -28.109 31.844 24.484 1 95.88 355 LYS B O 1
ATOM 7259 N N . ILE B 1 356 ? -28.969 30.531 22.906 1 96 356 ILE B N 1
ATOM 7260 C CA . ILE B 1 356 ? -28.625 31.406 21.797 1 96 356 ILE B CA 1
ATOM 7261 C C . ILE B 1 356 ? -29.875 31.766 21 1 96 356 ILE B C 1
ATOM 7263 O O . ILE B 1 356 ? -30.594 30.875 20.531 1 96 356 ILE B O 1
ATOM 7267 N N . SER B 1 357 ? -30.094 33.031 20.828 1 95.88 357 SER B N 1
ATOM 7268 C CA . SER B 1 357 ? -31.281 33.469 20.094 1 95.88 357 SER B CA 1
ATOM 7269 C C . SER B 1 357 ? -31.062 33.375 18.594 1 95.88 357 SER B C 1
ATOM 7271 O O . SER B 1 357 ? -29.922 33.406 18.125 1 95.88 357 SER B O 1
ATOM 7273 N N . ALA B 1 358 ? -32.219 33.281 17.859 1 96.19 358 ALA B N 1
ATOM 7274 C CA . ALA B 1 358 ? -32.125 33.25 16.406 1 96.19 358 ALA B CA 1
ATOM 7275 C C . ALA B 1 358 ? -31.484 34.5 15.852 1 96.19 358 ALA B C 1
ATOM 7277 O O . ALA B 1 358 ? -31.844 35.625 16.25 1 96.19 358 ALA B O 1
ATOM 7278 N N . GLY B 1 359 ? -30.469 34.281 15 1 93.31 359 GLY B N 1
ATOM 7279 C CA . GLY B 1 359 ? -29.797 35.406 14.352 1 93.31 359 GLY B CA 1
ATOM 7280 C C . GLY B 1 359 ? -28.672 35.969 15.172 1 93.31 359 GLY B C 1
ATOM 7281 O O . GLY B 1 359 ? -27.953 36.875 14.703 1 93.31 359 GLY B O 1
ATOM 7282 N N . GLU B 1 360 ? -28.469 35.438 16.344 1 93.5 360 GLU B N 1
ATOM 7283 C CA . GLU B 1 360 ? -27.438 35.938 17.25 1 93.5 360 GLU B CA 1
ATOM 7284 C C . GLU B 1 360 ? -26.062 35.406 16.875 1 93.5 360 GLU B C 1
ATOM 7286 O O . GLU B 1 360 ? -25.938 34.25 16.469 1 93.5 360 GLU B O 1
ATOM 7291 N N . THR B 1 361 ? -25.109 36.25 16.953 1 92.44 361 THR B N 1
ATOM 7292 C CA . THR B 1 361 ? -23.719 35.844 16.797 1 92.44 361 THR B CA 1
ATOM 7293 C C . THR B 1 361 ? -23.031 35.719 18.156 1 92.44 361 THR B C 1
ATOM 7295 O O . THR B 1 361 ? -22.875 36.688 18.875 1 92.44 361 THR B O 1
ATOM 7298 N N . VAL B 1 362 ? -22.656 34.5 18.484 1 92.56 362 VAL B N 1
ATOM 7299 C CA . VAL B 1 362 ? -22.047 34.219 19.781 1 92.56 362 VAL B CA 1
ATOM 7300 C C . VAL B 1 362 ? -20.594 33.781 19.578 1 92.56 362 VAL B C 1
ATOM 7302 O O . VAL B 1 362 ? -20.344 32.875 18.781 1 92.56 362 VAL B O 1
ATOM 7305 N N . ALA B 1 363 ? -19.672 34.375 20.281 1 91.25 363 ALA B N 1
ATOM 7306 C CA . ALA B 1 363 ? -18.25 34 20.203 1 91.25 363 ALA B CA 1
ATOM 7307 C C . ALA B 1 363 ? -17.828 33.219 21.438 1 91.25 363 ALA B C 1
ATOM 7309 O O . ALA B 1 363 ? -18.203 33.531 22.547 1 91.25 363 ALA B O 1
ATOM 7310 N N . PHE B 1 364 ? -17.141 32.156 21.188 1 89.44 364 PHE B N 1
ATOM 7311 C CA . PHE B 1 364 ? -16.594 31.344 22.266 1 89.44 364 PHE B CA 1
ATOM 7312 C C . PHE B 1 364 ? -15.094 31.578 22.391 1 89.44 364 PHE B C 1
ATOM 7314 O O . PHE B 1 364 ? -14.344 31.422 21.438 1 89.44 364 PHE B O 1
ATOM 7321 N N . VAL B 1 365 ? -14.703 32 23.609 1 83.44 365 VAL B N 1
ATOM 7322 C CA . VAL B 1 365 ? -13.297 32.25 23.875 1 83.44 365 VAL B CA 1
ATOM 7323 C C . VAL B 1 365 ? -12.852 31.484 25.125 1 83.44 365 VAL B C 1
ATOM 7325 O O . VAL B 1 365 ? -13.672 31.188 26 1 83.44 365 VAL B O 1
ATOM 7328 N N . GLY B 1 366 ? -11.664 31.094 25.141 1 77.38 366 GLY B N 1
ATOM 7329 C CA . GLY B 1 366 ? -11.109 30.344 26.266 1 77.38 366 GLY B CA 1
ATOM 7330 C C . GLY B 1 366 ? -9.82 29.641 25.922 1 77.38 366 GLY B C 1
ATOM 7331 O O . GLY B 1 366 ? -9.367 29.672 24.766 1 77.38 366 GLY B O 1
ATOM 7332 N N . PRO B 1 367 ? -9.266 29.062 26.891 1 71.5 367 PRO B N 1
ATOM 7333 C CA . PRO B 1 367 ? -8.008 28.359 26.656 1 71.5 367 PRO B CA 1
ATOM 7334 C C . PRO B 1 367 ? -8.18 27.141 25.766 1 71.5 367 PRO B C 1
ATOM 7336 O O . PRO B 1 367 ? -9.305 26.641 25.594 1 71.5 367 PRO B O 1
ATOM 7339 N N . SER B 1 368 ? -7.074 26.75 25.109 1 68.19 368 SER B N 1
ATOM 7340 C CA . SER B 1 368 ? -7.105 25.547 24.297 1 68.19 368 SER B CA 1
ATOM 7341 C C . SER B 1 368 ? -7.508 24.328 25.125 1 68.19 368 SER B C 1
ATOM 7343 O O . SER B 1 368 ? -7.062 24.172 26.266 1 68.19 368 SER B O 1
ATOM 7345 N N . GLY B 1 369 ? -8.383 23.516 24.594 1 69.56 369 GLY B N 1
ATOM 7346 C CA . GLY B 1 369 ? -8.805 22.312 25.281 1 69.56 369 GLY B CA 1
ATOM 7347 C C . GLY B 1 369 ? -9.984 22.531 26.219 1 69.56 369 GLY B C 1
ATOM 7348 O O . GLY B 1 369 ? -10.438 21.594 26.875 1 69.56 369 GLY B O 1
ATOM 7349 N N . ALA B 1 370 ? -10.438 23.734 26.266 1 74 370 ALA B N 1
ATOM 7350 C CA . ALA B 1 370 ? -11.531 24.047 27.188 1 74 370 ALA B CA 1
ATOM 7351 C C . ALA B 1 370 ? -12.836 23.406 26.719 1 74 370 ALA B C 1
ATOM 7353 O O . ALA B 1 370 ? -13.805 23.328 27.469 1 74 370 ALA B O 1
ATOM 7354 N N . GLY B 1 371 ? -12.859 22.875 25.438 1 81.31 371 GLY B N 1
ATOM 7355 C CA . GLY B 1 371 ? -14.047 22.203 24.953 1 81.31 371 GLY B CA 1
ATOM 7356 C C . GLY B 1 371 ? -14.844 23.047 23.969 1 81.31 371 GLY B C 1
ATOM 7357 O O . GLY B 1 371 ? -15.977 22.719 23.625 1 81.31 371 GLY B O 1
ATOM 7358 N N . LYS B 1 372 ? -14.352 24.156 23.516 1 85.62 372 LYS B N 1
ATOM 7359 C CA . LYS B 1 372 ? -15.039 25.047 22.594 1 85.62 372 LYS B CA 1
ATOM 7360 C C . LYS B 1 372 ? -15.438 24.328 21.328 1 85.62 372 LYS B C 1
ATOM 7362 O O . LYS B 1 372 ? -16.609 24.375 20.906 1 85.62 372 LYS B O 1
ATOM 7367 N N . THR B 1 373 ? -14.484 23.594 20.734 1 83.06 373 THR B N 1
ATOM 7368 C CA . THR B 1 373 ? -14.727 22.859 19.5 1 83.06 373 THR B CA 1
ATOM 7369 C C . THR B 1 373 ? -15.727 21.734 19.734 1 83.06 373 THR B C 1
ATOM 7371 O O . THR B 1 373 ? -16.578 21.453 18.891 1 83.06 373 THR B O 1
ATOM 7374 N N . THR B 1 374 ? -15.672 21.094 20.844 1 86.31 374 THR B N 1
ATOM 7375 C CA . THR B 1 374 ? -16.578 20.016 21.203 1 86.31 374 THR B CA 1
ATOM 7376 C C . THR B 1 374 ? -18.016 20.531 21.297 1 86.31 374 THR B C 1
ATOM 7378 O O . THR B 1 374 ? -18.938 19.906 20.781 1 86.31 374 THR B O 1
ATOM 7381 N N . LEU B 1 375 ? -18.094 21.672 21.953 1 89.81 375 LEU B N 1
ATOM 7382 C CA . LEU B 1 375 ? -19.422 22.281 22.109 1 89.81 375 LEU B CA 1
ATOM 7383 C C . LEU B 1 375 ? -20.078 22.531 20.766 1 89.81 375 LEU B C 1
ATOM 7385 O O . LEU B 1 375 ? -21.25 22.219 20.578 1 89.81 375 LEU B O 1
ATOM 7389 N N . CYS B 1 376 ? -19.344 22.984 19.828 1 90.62 376 CYS B N 1
ATOM 7390 C CA . CYS B 1 376 ? -19.875 23.312 18.516 1 90.62 376 CYS B CA 1
ATOM 7391 C C . CYS B 1 376 ? -20.125 22.062 17.688 1 90.62 376 CYS B C 1
ATOM 7393 O O . CYS B 1 376 ? -21.031 22.016 16.859 1 90.62 376 CYS B O 1
ATOM 7395 N N . SER B 1 377 ? -19.406 21.016 17.922 1 90.38 377 SER B N 1
ATOM 7396 C CA . SER B 1 377 ? -19.516 19.781 17.141 1 90.38 377 SER B CA 1
ATOM 7397 C C . SER B 1 377 ? -20.734 18.984 17.547 1 90.38 377 SER B C 1
ATOM 7399 O O . SER B 1 377 ? -21.188 18.094 16.812 1 90.38 377 SER B O 1
ATOM 7401 N N . LEU B 1 378 ? -21.25 19.234 18.719 1 93.62 378 LEU B N 1
ATOM 7402 C CA . LEU B 1 378 ? -22.422 18.531 19.219 1 93.62 378 LEU B CA 1
ATOM 7403 C C . LEU B 1 378 ? -23.672 18.969 18.484 1 93.62 378 LEU B C 1
ATOM 7405 O O . LEU B 1 378 ? -24.625 18.203 18.344 1 93.62 378 LEU B O 1
ATOM 7409 N N . LEU B 1 379 ? -23.656 20.234 18.031 1 95 379 LEU B N 1
ATOM 7410 C CA . LEU B 1 379 ? -24.844 20.797 17.406 1 95 379 LEU B CA 1
ATOM 7411 C C . LEU B 1 379 ? -25.203 20.047 16.125 1 95 379 LEU B C 1
ATOM 7413 O O . LEU B 1 379 ? -26.359 19.656 15.945 1 95 379 LEU B O 1
ATOM 7417 N N . PRO B 1 380 ? -24.25 19.766 15.211 1 94.56 380 PRO B N 1
ATOM 7418 C CA . PRO B 1 380 ? -24.547 18.953 14.023 1 94.56 380 PRO B CA 1
ATOM 7419 C C . PRO B 1 380 ? -24.609 17.469 14.32 1 94.56 380 PRO B C 1
ATOM 7421 O O . PRO B 1 380 ? -24.688 16.656 13.398 1 94.56 380 PRO B O 1
ATOM 7424 N N . ARG B 1 381 ? -24.406 17.094 15.523 1 93.94 381 ARG B N 1
ATOM 7425 C CA . ARG B 1 381 ? -24.484 15.727 16.016 1 93.94 381 ARG B CA 1
ATOM 7426 C C . ARG B 1 381 ? -23.375 14.875 15.406 1 93.94 381 ARG B C 1
ATOM 7428 O O . ARG B 1 381 ? -23.625 13.773 14.922 1 93.94 381 ARG B O 1
ATOM 7435 N N . PHE B 1 382 ? -22.281 15.477 15.297 1 89.38 382 PHE B N 1
ATOM 7436 C CA . PHE B 1 382 ? -21.125 14.648 15.008 1 89.38 382 PHE B CA 1
ATOM 7437 C C . PHE B 1 382 ? -20.828 13.703 16.172 1 89.38 382 PHE B C 1
ATOM 7439 O O . PHE B 1 382 ? -20.234 12.641 15.977 1 89.38 382 PHE B O 1
ATOM 7446 N N . TYR B 1 383 ? -21.266 14.203 17.328 1 88.38 383 TYR B N 1
ATOM 7447 C CA . TYR B 1 383 ? -21.312 13.438 18.562 1 88.38 383 TYR B CA 1
ATOM 7448 C C . TYR B 1 383 ? -22.656 13.625 19.266 1 88.38 383 TYR B C 1
ATOM 7450 O O . TYR B 1 383 ? -23.297 14.68 19.141 1 88.38 383 TYR B O 1
ATOM 7458 N N . ASP B 1 384 ? -22.984 12.586 19.938 1 91.38 384 ASP B N 1
ATOM 7459 C CA . ASP B 1 384 ? -24.172 12.742 20.766 1 91.38 384 ASP B CA 1
ATOM 7460 C C . ASP B 1 384 ? -23.797 13.07 22.219 1 91.38 384 ASP B C 1
ATOM 7462 O O . ASP B 1 384 ? -22.781 12.578 22.734 1 91.38 384 ASP B O 1
ATOM 7466 N N . VAL B 1 385 ? -24.594 13.867 22.797 1 93.56 385 VAL B N 1
ATOM 7467 C CA . VAL B 1 385 ? -24.359 14.289 24.188 1 93.56 385 VAL B CA 1
ATOM 7468 C C . VAL B 1 385 ? -24.453 13.078 25.109 1 93.56 385 VAL B C 1
ATOM 7470 O O . VAL B 1 385 ? -25.219 12.148 24.859 1 93.56 385 VAL B O 1
ATOM 7473 N N . THR B 1 386 ? -23.656 13.062 26.156 1 91.94 386 THR B N 1
ATOM 7474 C CA . THR B 1 386 ? -23.703 11.992 27.156 1 91.94 386 THR B CA 1
ATOM 7475 C C . THR B 1 386 ? -24.781 12.258 28.188 1 91.94 386 THR B C 1
ATOM 7477 O O . THR B 1 386 ? -25.344 11.328 28.766 1 91.94 386 THR B O 1
ATOM 7480 N N . SER B 1 387 ? -25 13.445 28.531 1 93.81 387 SER B N 1
ATOM 7481 C CA . SER B 1 387 ? -26.078 13.883 29.422 1 93.81 387 SER B CA 1
ATOM 7482 C C . SER B 1 387 ? -26.656 15.227 28.969 1 93.81 387 SER B C 1
ATOM 7484 O O . SER B 1 387 ? -25.984 15.992 28.281 1 93.81 387 SER B O 1
ATOM 7486 N N . GLY B 1 388 ? -27.906 15.398 29.297 1 96 388 GLY B N 1
ATOM 7487 C CA . GLY B 1 388 ? -28.562 16.625 28.891 1 96 388 GLY B CA 1
ATOM 7488 C C . GLY B 1 388 ? -29.156 16.562 27.5 1 96 388 GLY B C 1
ATOM 7489 O O . GLY B 1 388 ? -29.469 15.477 27 1 96 388 GLY B O 1
ATOM 7490 N N . SER B 1 389 ? -29.453 17.781 26.953 1 97.06 389 SER B N 1
ATOM 7491 C CA . SER B 1 389 ? -30.047 17.812 25.609 1 97.06 389 SER B CA 1
ATOM 7492 C C . SER B 1 389 ? -29.75 19.141 24.906 1 97.06 389 SER B C 1
ATOM 7494 O O . SER B 1 389 ? -29.469 20.141 25.562 1 97.06 389 SER B O 1
ATOM 7496 N N . ILE B 1 390 ? -29.75 19.094 23.625 1 97.56 390 ILE B N 1
ATOM 7497 C CA . ILE B 1 390 ? -29.625 20.266 22.781 1 97.56 390 ILE B CA 1
ATOM 7498 C C . ILE B 1 390 ? -30.859 20.391 21.891 1 97.56 390 ILE B C 1
ATOM 7500 O O . ILE B 1 390 ? -31.297 19.406 21.266 1 97.56 390 ILE B O 1
ATOM 7504 N N . THR B 1 391 ? -31.422 21.578 21.922 1 97.94 391 THR B N 1
ATOM 7505 C CA . THR B 1 391 ? -32.594 21.797 21.094 1 97.94 391 THR B CA 1
ATOM 7506 C C . THR B 1 391 ? -32.375 22.953 20.125 1 97.94 391 THR B C 1
ATOM 7508 O O . THR B 1 391 ? -31.578 23.859 20.406 1 97.94 391 THR B O 1
ATOM 7511 N N . ILE B 1 392 ? -32.969 22.891 18.984 1 97.81 392 ILE B N 1
ATOM 7512 C CA . ILE B 1 392 ? -33.062 23.984 18.031 1 97.81 392 ILE B CA 1
ATOM 7513 C C . ILE B 1 392 ? -34.531 24.312 17.75 1 97.81 392 ILE B C 1
ATOM 7515 O O . ILE B 1 392 ? -35.312 23.453 17.328 1 97.81 392 ILE B O 1
ATOM 7519 N N . ASP B 1 393 ? -34.875 25.531 18 1 97.38 393 ASP B N 1
ATOM 7520 C CA . ASP B 1 393 ? -36.25 25.969 17.844 1 97.38 393 ASP B CA 1
ATOM 7521 C C . ASP B 1 393 ? -37.219 25.078 18.641 1 97.38 393 ASP B C 1
ATOM 7523 O O . ASP B 1 393 ? -38.281 24.703 18.156 1 97.38 393 ASP B O 1
ATOM 7527 N N . GLY B 1 394 ? -36.719 24.594 19.703 1 95.56 394 GLY B N 1
ATOM 7528 C CA . GLY B 1 394 ? -37.562 23.844 20.641 1 95.56 394 GLY B CA 1
ATOM 7529 C C . GLY B 1 394 ? -37.562 22.359 20.359 1 95.56 394 GLY B C 1
ATOM 7530 O O . GLY B 1 394 ? -38.125 21.578 21.125 1 95.56 394 GLY B O 1
ATOM 7531 N N . ILE B 1 395 ? -36.969 21.891 19.344 1 96.88 395 ILE B N 1
ATOM 7532 C CA . ILE B 1 395 ? -36.969 20.469 18.984 1 96.88 395 ILE B CA 1
ATOM 7533 C C . ILE B 1 395 ? -35.594 19.875 19.328 1 96.88 395 ILE B C 1
ATOM 7535 O O . ILE B 1 395 ? -34.562 20.406 18.938 1 96.88 395 ILE B O 1
ATOM 7539 N N . ASP B 1 396 ? -35.688 18.766 20.016 1 97.25 396 ASP B N 1
ATOM 7540 C CA . ASP B 1 396 ? -34.438 18.062 20.312 1 97.25 396 ASP B CA 1
ATOM 7541 C C . ASP B 1 396 ? -33.75 17.594 19.031 1 97.25 396 ASP B C 1
ATOM 7543 O O . ASP B 1 396 ? -34.375 17 18.156 1 97.25 396 ASP B O 1
ATOM 7547 N N . ILE B 1 397 ? -32.469 17.859 18.969 1 96.81 397 ILE B N 1
ATOM 7548 C CA . ILE B 1 397 ? -31.734 17.562 17.734 1 96.81 397 ILE B CA 1
ATOM 7549 C C . ILE B 1 397 ? -31.703 16.047 17.5 1 96.81 397 ILE B C 1
ATOM 7551 O O . ILE B 1 397 ? -31.5 15.594 16.375 1 96.81 397 ILE B O 1
ATOM 7555 N N . ARG B 1 398 ? -31.922 15.156 18.484 1 95.5 398 ARG B N 1
ATOM 7556 C CA . ARG B 1 398 ? -31.938 13.703 18.359 1 95.5 398 ARG B CA 1
ATOM 7557 C C . ARG B 1 398 ? -33.219 13.219 17.703 1 95.5 398 ARG B C 1
ATOM 7559 O O . ARG B 1 398 ? -33.312 12.078 17.25 1 95.5 398 ARG B O 1
ATOM 7566 N N . LYS B 1 399 ? -34.094 14.125 17.609 1 96.44 399 LYS B N 1
ATOM 7567 C CA . LYS B 1 399 ? -35.375 13.789 17 1 96.44 399 LYS B CA 1
ATOM 7568 C C . LYS B 1 399 ? -35.438 14.25 15.547 1 96.44 399 LYS B C 1
ATOM 7570 O O . LYS B 1 399 ? -36.469 14.062 14.875 1 96.44 399 LYS B O 1
ATOM 7575 N N . MET B 1 400 ? -34.469 14.781 15.039 1 96.62 400 MET B N 1
ATOM 7576 C CA . MET B 1 400 ? -34.344 15.188 13.641 1 96.62 400 MET B CA 1
ATOM 7577 C C . MET B 1 400 ? -33.469 14.211 12.867 1 96.62 400 MET B C 1
ATOM 7579 O O . MET B 1 400 ? -32.5 13.688 13.406 1 96.62 400 MET B O 1
ATOM 7583 N N . LYS B 1 401 ? -33.844 13.992 11.633 1 95.88 401 LYS B N 1
ATOM 7584 C CA . LYS B 1 401 ? -32.969 13.203 10.781 1 95.88 401 LYS B CA 1
ATOM 7585 C C . LYS B 1 401 ? -31.641 13.906 10.562 1 95.88 401 LYS B C 1
ATOM 7587 O O . LYS B 1 401 ? -31.594 15.117 10.359 1 95.88 401 LYS B O 1
ATOM 7592 N N . LEU B 1 402 ? -30.578 13.18 10.57 1 94.12 402 LEU B N 1
ATOM 7593 C CA . LEU B 1 402 ? -29.219 13.727 10.531 1 94.12 402 LEU B CA 1
ATOM 7594 C C . LEU B 1 402 ? -29 14.555 9.266 1 94.12 402 LEU B C 1
ATOM 7596 O O . LEU B 1 402 ? -28.484 15.672 9.336 1 94.12 402 LEU B O 1
ATOM 7600 N N . ALA B 1 403 ? -29.453 14.023 8.148 1 93.56 403 ALA B N 1
ATOM 7601 C CA . ALA B 1 403 ? -29.219 14.695 6.875 1 93.56 403 ALA B CA 1
ATOM 7602 C C . ALA B 1 403 ? -29.922 16.062 6.84 1 93.56 403 ALA B C 1
ATOM 7604 O O . ALA B 1 403 ? -29.328 17.047 6.395 1 93.56 403 ALA B O 1
ATOM 7605 N N . SER B 1 404 ? -31.156 16.094 7.332 1 95.19 404 SER B N 1
ATOM 7606 C CA . SER B 1 404 ? -31.922 17.328 7.309 1 95.19 404 SER B CA 1
ATOM 7607 C C . SER B 1 404 ? -31.391 18.328 8.312 1 95.19 404 SER B C 1
ATOM 7609 O O . SER B 1 404 ? -31.406 19.547 8.055 1 95.19 404 SER B O 1
ATOM 7611 N N . LEU B 1 405 ? -30.922 17.859 9.406 1 96.19 405 LEU B N 1
ATOM 7612 C CA . LEU B 1 405 ? -30.312 18.719 10.406 1 96.19 405 LEU B CA 1
ATOM 7613 C C . LEU B 1 405 ? -29.016 19.312 9.883 1 96.19 405 LEU B C 1
ATOM 7615 O O . LEU B 1 405 ? -28.828 20.547 9.906 1 96.19 405 LEU B O 1
ATOM 7619 N N . ARG B 1 406 ? -28.172 18.5 9.367 1 95.06 406 ARG B N 1
ATOM 7620 C CA . ARG B 1 406 ? -26.859 18.922 8.914 1 95.06 406 ARG B CA 1
ATOM 7621 C C . ARG B 1 406 ? -26.953 19.797 7.676 1 95.06 406 ARG B C 1
ATOM 7623 O O . ARG B 1 406 ? -26.109 20.672 7.465 1 95.06 406 ARG B O 1
ATOM 7630 N N . ASN B 1 407 ? -27.984 19.609 6.941 1 94.75 407 ASN B N 1
ATOM 7631 C CA . ASN B 1 407 ? -28.203 20.469 5.773 1 94.75 407 ASN B CA 1
ATOM 7632 C C . ASN B 1 407 ? -28.469 21.922 6.176 1 94.75 407 ASN B C 1
ATOM 7634 O O . ASN B 1 407 ? -28.25 22.828 5.383 1 94.75 407 ASN B O 1
ATOM 7638 N N . GLN B 1 408 ? -28.859 22.109 7.371 1 96.06 408 GLN B N 1
ATOM 7639 C CA . GLN B 1 408 ? -29.234 23.453 7.805 1 96.06 408 GLN B CA 1
ATOM 7640 C C . GLN B 1 408 ? -28.172 24.031 8.734 1 96.06 408 GLN B C 1
ATOM 7642 O O . GLN B 1 408 ? -28.375 25.078 9.352 1 96.06 408 GLN B O 1
ATOM 7647 N N . ILE B 1 409 ? -27.094 23.312 8.844 1 96 409 ILE B N 1
ATOM 7648 C CA . ILE B 1 409 ? -25.953 23.781 9.625 1 96 409 ILE B CA 1
ATOM 7649 C C . ILE B 1 409 ? -24.703 23.844 8.75 1 96 409 ILE B C 1
ATOM 7651 O O . ILE B 1 409 ? -24.375 22.875 8.07 1 96 409 ILE B O 1
ATOM 7655 N N . GLY B 1 410 ? -24.078 24.969 8.664 1 94.38 410 GLY B N 1
ATOM 7656 C CA . GLY B 1 410 ? -22.812 25.109 7.961 1 94.38 410 GLY B CA 1
ATOM 7657 C C . GLY B 1 410 ? -21.625 25.219 8.898 1 94.38 410 GLY B C 1
ATOM 7658 O O . GLY B 1 410 ? -21.703 25.844 9.953 1 94.38 410 GLY B O 1
ATOM 7659 N N . ILE B 1 411 ? -20.562 24.516 8.523 1 91 411 ILE B N 1
ATOM 7660 C CA . ILE B 1 411 ? -19.391 24.531 9.383 1 91 411 ILE B CA 1
ATOM 7661 C C . ILE B 1 411 ? -18.156 24.891 8.555 1 91 411 ILE B C 1
ATOM 7663 O O . ILE B 1 411 ? -17.906 24.297 7.508 1 91 411 ILE B O 1
ATOM 7667 N N . VAL B 1 412 ? -17.5 25.875 9.016 1 86.31 412 VAL B N 1
ATOM 7668 C CA . VAL B 1 412 ? -16.172 26.188 8.492 1 86.31 412 VAL B CA 1
ATOM 7669 C C . VAL B 1 412 ? -15.109 25.781 9.508 1 86.31 412 VAL B C 1
ATOM 7671 O O . VAL B 1 412 ? -15.023 26.375 10.594 1 86.31 412 VAL B O 1
ATOM 7674 N N . GLN B 1 413 ? -14.344 24.844 9.156 1 79.94 413 GLN B N 1
ATOM 7675 C CA . GLN B 1 413 ? -13.375 24.266 10.078 1 79.94 413 GLN B CA 1
ATOM 7676 C C . GLN B 1 413 ? -12.047 25.016 10.016 1 79.94 413 GLN B C 1
ATOM 7678 O O . GLN B 1 413 ? -11.812 25.797 9.086 1 79.94 413 GLN B O 1
ATOM 7683 N N . GLN B 1 414 ? -11.297 24.719 11.102 1 69.81 414 GLN B N 1
ATOM 7684 C CA . GLN B 1 414 ? -9.961 25.297 11.172 1 69.81 414 GLN B CA 1
ATOM 7685 C C . GLN B 1 414 ? -9.07 24.75 10.062 1 69.81 414 GLN B C 1
ATOM 7687 O O . GLN B 1 414 ? -8.414 25.516 9.352 1 69.81 414 GLN B O 1
ATOM 7692 N N . ASP B 1 415 ? -9.109 23.422 9.945 1 73.31 415 ASP B N 1
ATOM 7693 C CA . ASP B 1 415 ? -8.383 22.766 8.867 1 73.31 415 ASP B CA 1
ATOM 7694 C C . ASP B 1 415 ? -9.289 22.516 7.66 1 73.31 415 ASP B C 1
ATOM 7696 O O . ASP B 1 415 ? -10.148 21.625 7.699 1 73.31 415 ASP B O 1
ATOM 7700 N N . VAL B 1 416 ? -8.969 23.375 6.625 1 81.56 416 VAL B N 1
ATOM 7701 C CA . VAL B 1 416 ? -9.828 23.312 5.445 1 81.56 416 VAL B CA 1
ATOM 7702 C C . VAL B 1 416 ? -9.492 22.062 4.625 1 81.56 416 VAL B C 1
ATOM 7704 O O . VAL B 1 416 ? -8.32 21.781 4.359 1 81.56 416 VAL B O 1
ATOM 7707 N N . PHE B 1 417 ? -10.516 21.328 4.336 1 86.06 417 PHE B N 1
ATOM 7708 C CA . PHE B 1 417 ? -10.367 20.172 3.457 1 86.06 417 PHE B CA 1
ATOM 7709 C C . PHE B 1 417 ? -11.016 20.422 2.104 1 86.06 417 PHE B C 1
ATOM 7711 O O . PHE B 1 417 ? -12.18 20.828 2.039 1 86.06 417 PHE B O 1
ATOM 7718 N N . LEU B 1 418 ? -10.25 20.25 1.085 1 88.44 418 LEU B N 1
ATOM 7719 C CA . LEU B 1 418 ? -10.75 20.359 -0.281 1 88.44 418 LEU B CA 1
ATOM 7720 C C . LEU B 1 418 ? -10.578 19.047 -1.032 1 88.44 418 LEU B C 1
ATOM 7722 O O . LEU B 1 418 ? -9.578 18.344 -0.855 1 88.44 418 LEU B O 1
ATOM 7726 N N . PHE B 1 419 ? -11.539 18.688 -1.789 1 88.5 419 PHE B N 1
ATOM 7727 C CA . PHE B 1 419 ? -11.469 17.469 -2.594 1 88.5 419 PHE B CA 1
ATOM 7728 C C . PHE B 1 419 ? -10.602 17.688 -3.83 1 88.5 419 PHE B C 1
ATOM 7730 O O . PHE B 1 419 ? -10.445 18.812 -4.297 1 88.5 419 PHE B O 1
ATOM 7737 N N . GLY B 1 420 ? -10.016 16.562 -4.402 1 82.5 420 GLY B N 1
ATOM 7738 C CA . GLY B 1 420 ? -9.125 16.625 -5.547 1 82.5 420 GLY B CA 1
ATOM 7739 C C . GLY B 1 420 ? -9.844 16.875 -6.855 1 82.5 420 GLY B C 1
ATOM 7740 O O . GLY B 1 420 ? -9.477 16.312 -7.895 1 82.5 420 GLY B O 1
ATOM 7741 N N . GLY B 1 421 ? -10.773 17.75 -6.984 1 86.19 421 GLY B N 1
ATOM 7742 C CA . GLY B 1 421 ? -11.5 18.109 -8.188 1 86.19 421 GLY B CA 1
ATOM 7743 C C . GLY B 1 421 ? -11.289 19.547 -8.617 1 86.19 421 GLY B C 1
ATOM 7744 O O . GLY B 1 421 ? -10.211 20.125 -8.398 1 86.19 421 GLY B O 1
ATOM 7745 N N . THR B 1 422 ? -12.234 20.047 -9.289 1 92.06 422 THR B N 1
ATOM 7746 C CA . THR B 1 422 ? -12.156 21.422 -9.805 1 92.06 422 THR B CA 1
ATOM 7747 C C . THR B 1 422 ? -12.68 22.406 -8.766 1 92.06 422 THR B C 1
ATOM 7749 O O . THR B 1 422 ? -13.273 22.016 -7.762 1 92.06 422 THR B O 1
ATOM 7752 N N . ILE B 1 423 ? -12.352 23.672 -9.016 1 94 423 ILE B N 1
ATOM 7753 C CA . ILE B 1 423 ? -12.906 24.734 -8.188 1 94 423 ILE B CA 1
ATOM 7754 C C . ILE B 1 423 ? -14.438 24.672 -8.211 1 94 423 ILE B C 1
ATOM 7756 O O . ILE B 1 423 ? -15.086 24.781 -7.172 1 94 423 ILE B O 1
ATOM 7760 N N . ARG B 1 424 ? -14.961 24.375 -9.375 1 94.94 424 ARG B N 1
ATOM 7761 C CA . ARG B 1 424 ? -16.406 24.234 -9.555 1 94.94 424 ARG B CA 1
ATOM 7762 C C . ARG B 1 424 ? -16.969 23.156 -8.641 1 94.94 424 ARG B C 1
ATOM 7764 O O . ARG B 1 424 ? -17.938 23.406 -7.902 1 94.94 424 ARG B O 1
ATOM 7771 N N . GLU B 1 425 ? -16.438 22.031 -8.703 1 93.06 425 GLU B N 1
ATOM 7772 C CA . GLU B 1 425 ? -16.938 20.875 -7.945 1 93.06 425 GLU B CA 1
ATOM 7773 C C . GLU B 1 425 ? -16.859 21.125 -6.445 1 93.06 425 GLU B C 1
ATOM 7775 O O . GLU B 1 425 ? -17.734 20.703 -5.691 1 93.06 425 GLU B O 1
ATOM 7780 N N . ASN B 1 426 ? -15.773 21.781 -6.059 1 94.25 426 ASN B N 1
ATOM 7781 C CA . ASN B 1 426 ? -15.594 22.047 -4.637 1 94.25 426 ASN B CA 1
ATOM 7782 C C . ASN B 1 426 ? -16.609 23.062 -4.125 1 94.25 426 ASN B C 1
ATOM 7784 O O . ASN B 1 426 ? -17.109 22.938 -3.012 1 94.25 426 ASN B O 1
ATOM 7788 N N . ILE B 1 427 ? -16.875 24.078 -4.953 1 95.62 427 ILE B N 1
ATOM 7789 C CA . ILE B 1 427 ? -17.891 25.047 -4.543 1 95.62 427 ILE B CA 1
ATOM 7790 C C . ILE B 1 427 ? -19.281 24.422 -4.617 1 95.62 427 ILE B C 1
ATOM 7792 O O . ILE B 1 427 ? -20.094 24.594 -3.701 1 95.62 427 ILE B O 1
ATOM 7796 N N . GLU B 1 428 ? -19.516 23.688 -5.68 1 95.56 428 GLU B N 1
ATOM 7797 C CA . GLU B 1 428 ? -20.797 23.031 -5.902 1 95.56 428 GLU B CA 1
ATOM 7798 C C . GLU B 1 428 ? -21.125 22.062 -4.781 1 95.56 428 GLU B C 1
ATOM 7800 O O . GLU B 1 428 ? -22.297 21.734 -4.547 1 95.56 428 GLU B O 1
ATOM 7805 N N . TYR B 1 429 ? -20.125 21.641 -4.066 1 93.69 429 TYR B N 1
ATOM 7806 C CA . TYR B 1 429 ? -20.312 20.703 -2.969 1 93.69 429 TYR B CA 1
ATOM 7807 C C . TYR B 1 429 ? -21.203 21.297 -1.885 1 93.69 429 TYR B C 1
ATOM 7809 O O . TYR B 1 429 ? -21.797 20.562 -1.094 1 93.69 429 TYR B O 1
ATOM 7817 N N . GLY B 1 430 ? -21.266 22.594 -1.824 1 94.56 430 GLY B N 1
ATOM 7818 C CA . GLY B 1 430 ? -22.156 23.266 -0.896 1 94.56 430 GLY B CA 1
ATOM 7819 C C . GLY B 1 430 ? -23.625 23 -1.185 1 94.56 430 GLY B C 1
ATOM 7820 O O . GLY B 1 430 ? -24.438 22.922 -0.262 1 94.56 430 GLY B O 1
ATOM 7821 N N . ARG B 1 431 ? -23.969 22.984 -2.387 1 95.31 431 ARG B N 1
ATOM 7822 C CA . ARG B 1 431 ? -25.312 22.656 -2.889 1 95.31 431 ARG B CA 1
ATOM 7823 C C . ARG B 1 431 ? -25.219 22 -4.266 1 95.31 431 ARG B C 1
ATOM 7825 O O . ARG B 1 431 ? -25.188 22.703 -5.281 1 95.31 431 ARG B O 1
ATOM 7832 N N . LEU B 1 432 ? -25.422 20.75 -4.262 1 94.56 432 LEU B N 1
ATOM 7833 C CA . LEU B 1 432 ? -25.266 19.984 -5.492 1 94.56 432 LEU B CA 1
ATOM 7834 C C . LEU B 1 432 ? -26.328 20.375 -6.516 1 94.56 432 LEU B C 1
ATOM 7836 O O . LEU B 1 432 ? -27.5 20.562 -6.172 1 94.56 432 LEU B O 1
ATOM 7840 N N . GLY B 1 433 ? -25.891 20.578 -7.738 1 92.94 433 GLY B N 1
ATOM 7841 C CA . GLY B 1 433 ? -26.797 20.953 -8.812 1 92.94 433 GLY B CA 1
ATOM 7842 C C . GLY B 1 433 ? -26.906 22.453 -9.016 1 92.94 433 GLY B C 1
ATOM 7843 O O . GLY B 1 433 ? -27.656 22.906 -9.875 1 92.94 433 GLY B O 1
ATOM 7844 N N . ALA B 1 434 ? -26.156 23.203 -8.219 1 95.69 434 ALA B N 1
ATOM 7845 C CA . ALA B 1 434 ? -26.188 24.656 -8.352 1 95.69 434 ALA B CA 1
ATOM 7846 C C . ALA B 1 434 ? -25.719 25.094 -9.742 1 95.69 434 ALA B C 1
ATOM 7848 O O . ALA B 1 434 ? -24.875 24.438 -10.352 1 95.69 434 ALA B O 1
ATOM 7849 N N . SER B 1 435 ? -26.266 26.203 -10.227 1 96 435 SER B N 1
ATOM 7850 C CA . SER B 1 435 ? -25.906 26.734 -11.531 1 96 435 SER B CA 1
ATOM 7851 C C . SER B 1 435 ? -24.562 27.469 -11.477 1 96 435 SER B C 1
ATOM 7853 O O . SER B 1 435 ? -24.094 27.828 -10.398 1 96 435 SER B O 1
ATOM 7855 N N . ASP B 1 436 ? -24.047 27.703 -12.617 1 94.44 436 ASP B N 1
ATOM 7856 C CA . ASP B 1 436 ? -22.766 28.422 -12.703 1 94.44 436 ASP B CA 1
ATOM 7857 C C . ASP B 1 436 ? -22.906 29.844 -12.156 1 94.44 436 ASP B C 1
ATOM 7859 O O . ASP B 1 436 ? -21.953 30.359 -11.562 1 94.44 436 ASP B O 1
ATOM 7863 N N . GLU B 1 437 ? -24.016 30.344 -12.375 1 95.19 437 GLU B N 1
ATOM 7864 C CA . GLU B 1 437 ? -24.266 31.688 -11.875 1 95.19 437 GLU B CA 1
ATOM 7865 C C . GLU B 1 437 ? -24.234 31.719 -10.352 1 95.19 437 GLU B C 1
ATOM 7867 O O . GLU B 1 437 ? -23.656 32.625 -9.75 1 95.19 437 GLU B O 1
ATOM 7872 N N . GLU B 1 438 ? -24.844 30.75 -9.773 1 96.31 438 GLU B N 1
ATOM 7873 C CA . GLU B 1 438 ? -24.859 30.656 -8.32 1 96.31 438 GLU B CA 1
ATOM 7874 C C . GLU B 1 438 ? -23.469 30.406 -7.758 1 96.31 438 GLU B C 1
ATOM 7876 O O . GLU B 1 438 ? -23.094 30.969 -6.727 1 96.31 438 GLU B O 1
ATOM 7881 N N . ILE B 1 439 ? -22.75 29.594 -8.422 1 96.88 439 ILE B N 1
ATOM 7882 C CA . ILE B 1 439 ? -21.391 29.25 -8 1 96.88 439 ILE B CA 1
ATOM 7883 C C . ILE B 1 439 ? -20.5 30.484 -8.07 1 96.88 439 ILE B C 1
ATOM 7885 O O . ILE B 1 439 ? -19.734 30.766 -7.145 1 96.88 439 ILE B O 1
ATOM 7889 N N . MET B 1 440 ? -20.641 31.203 -9.125 1 95.94 440 MET B N 1
ATOM 7890 C CA . MET B 1 440 ? -19.812 32.406 -9.297 1 95.94 440 MET B CA 1
ATOM 7891 C C . MET B 1 440 ? -20.188 33.469 -8.289 1 95.94 440 MET B C 1
ATOM 7893 O O . MET B 1 440 ? -19.328 34.219 -7.828 1 95.94 440 MET B O 1
ATOM 7897 N N . ASP B 1 441 ? -21.438 33.562 -8.016 1 95.69 441 ASP B N 1
ATOM 7898 C CA . ASP B 1 441 ? -21.891 34.5 -6.996 1 95.69 441 ASP B CA 1
ATOM 7899 C C . ASP B 1 441 ? -21.266 34.156 -5.637 1 95.69 441 ASP B C 1
ATOM 7901 O O . ASP B 1 441 ? -20.797 35.062 -4.93 1 95.69 441 ASP B O 1
ATOM 7905 N N . ALA B 1 442 ? -21.328 32.906 -5.281 1 95.75 442 ALA B N 1
ATOM 7906 C CA . ALA B 1 442 ? -20.719 32.469 -4.031 1 95.75 442 ALA B CA 1
ATOM 7907 C C . ALA B 1 442 ? -19.219 32.75 -4.023 1 95.75 442 ALA B C 1
ATOM 7909 O O . ALA B 1 442 ? -18.672 33.188 -3.006 1 95.75 442 ALA B O 1
ATOM 7910 N N . ALA B 1 443 ? -18.578 32.562 -5.168 1 95.44 443 ALA B N 1
ATOM 7911 C CA . ALA B 1 443 ? -17.156 32.844 -5.293 1 95.44 443 ALA B CA 1
ATOM 7912 C C . ALA B 1 443 ? -16.859 34.312 -5.117 1 95.44 443 ALA B C 1
ATOM 7914 O O . ALA B 1 443 ? -15.867 34.688 -4.477 1 95.44 443 ALA B O 1
ATOM 7915 N N . ARG B 1 444 ? -17.656 35.125 -5.66 1 94.25 444 ARG B N 1
ATOM 7916 C CA . ARG B 1 444 ? -17.5 36.594 -5.551 1 94.25 444 ARG B CA 1
ATOM 7917 C C . ARG B 1 444 ? -17.641 37.031 -4.105 1 94.25 444 ARG B C 1
ATOM 7919 O O . ARG B 1 444 ? -16.828 37.844 -3.625 1 94.25 444 ARG B O 1
ATOM 7926 N N . ARG B 1 445 ? -18.562 36.5 -3.447 1 92.19 445 ARG B N 1
ATOM 7927 C CA . ARG B 1 445 ? -18.812 36.875 -2.059 1 92.19 445 ARG B CA 1
ATOM 7928 C C . ARG B 1 445 ? -17.672 36.406 -1.159 1 92.19 445 ARG B C 1
ATOM 7930 O O . ARG B 1 445 ? -17.391 37.031 -0.133 1 92.19 445 ARG B O 1
ATOM 7937 N N . ALA B 1 446 ? -17.062 35.375 -1.551 1 92.38 446 ALA B N 1
ATOM 7938 C CA . ALA B 1 446 ? -15.906 34.875 -0.799 1 92.38 446 ALA B CA 1
ATOM 7939 C C . ALA B 1 446 ? -14.617 35.531 -1.274 1 92.38 446 ALA B C 1
ATOM 7941 O O . ALA B 1 446 ? -13.523 35.156 -0.853 1 92.38 446 ALA B O 1
ATOM 7942 N N . ARG B 1 447 ? -14.688 36.469 -2.225 1 89.75 447 ARG B N 1
ATOM 7943 C CA . ARG B 1 447 ? -13.547 37.188 -2.773 1 89.75 447 ARG B CA 1
ATOM 7944 C C . ARG B 1 447 ? -12.594 36.25 -3.49 1 89.75 447 ARG B C 1
ATOM 7946 O O . ARG B 1 447 ? -11.375 36.375 -3.344 1 89.75 447 ARG B O 1
ATOM 7953 N N . LEU B 1 448 ? -13.141 35.312 -4.125 1 90.38 448 LEU B N 1
ATOM 7954 C CA . LEU B 1 448 ? -12.359 34.344 -4.867 1 90.38 448 LEU B CA 1
ATOM 7955 C C . LEU B 1 448 ? -12.438 34.594 -6.367 1 90.38 448 LEU B C 1
ATOM 7957 O O . LEU B 1 448 ? -11.703 34 -7.148 1 90.38 448 LEU B O 1
ATOM 7961 N N . ASP B 1 449 ? -13.273 35.469 -6.773 1 89.94 449 ASP B N 1
ATOM 7962 C CA . ASP B 1 449 ? -13.531 35.75 -8.188 1 89.94 449 ASP B CA 1
ATOM 7963 C C . ASP B 1 449 ? -12.258 36.156 -8.906 1 89.94 449 ASP B C 1
ATOM 7965 O O . ASP B 1 449 ? -11.961 35.656 -9.992 1 89.94 449 ASP B O 1
ATOM 7969 N N . GLY B 1 450 ? -11.555 37.031 -8.297 1 87.25 450 GLY B N 1
ATOM 7970 C CA . GLY B 1 450 ? -10.297 37.469 -8.891 1 87.25 450 GLY B CA 1
ATOM 7971 C C . GLY B 1 450 ? -9.32 36.312 -9.102 1 87.25 450 GLY B C 1
ATOM 7972 O O . GLY B 1 450 ? -8.656 36.25 -10.141 1 87.25 450 GLY B O 1
ATOM 7973 N N . VAL B 1 451 ? -9.273 35.438 -8.125 1 86 451 VAL B N 1
ATOM 7974 C CA . VAL B 1 451 ? -8.391 34.281 -8.195 1 86 451 VAL B CA 1
ATOM 7975 C C . VAL B 1 451 ? -8.82 33.375 -9.344 1 86 451 VAL B C 1
ATOM 7977 O O . VAL B 1 451 ? -7.977 32.875 -10.102 1 86 451 VAL B O 1
ATOM 7980 N N . ILE B 1 452 ? -10.094 33.156 -9.508 1 92.06 452 ILE B N 1
ATOM 7981 C CA . ILE B 1 452 ? -10.641 32.25 -10.523 1 92.06 452 ILE B CA 1
ATOM 7982 C C . ILE B 1 452 ? -10.391 32.844 -11.914 1 92.06 452 ILE B C 1
ATOM 7984 O O . ILE B 1 452 ? -10.039 32.125 -12.844 1 92.06 452 ILE B O 1
ATOM 7988 N N . GLU B 1 453 ? -10.516 34.125 -11.969 1 89.38 453 GLU B N 1
ATOM 7989 C CA . GLU B 1 453 ? -10.32 34.812 -13.234 1 89.38 453 GLU B CA 1
ATOM 7990 C C . GLU B 1 453 ? -8.859 34.75 -13.672 1 89.38 453 GLU B C 1
ATOM 7992 O O . GLU B 1 453 ? -8.555 34.75 -14.867 1 89.38 453 GLU B O 1
ATOM 7997 N N . ALA B 1 454 ? -8.023 34.688 -12.734 1 85.88 454 ALA B N 1
ATOM 7998 C CA . ALA B 1 454 ? -6.586 34.688 -13.016 1 85.88 454 ALA B CA 1
ATOM 7999 C C . ALA B 1 454 ? -6.125 33.281 -13.453 1 85.88 454 ALA B C 1
ATOM 8001 O O . ALA B 1 454 ? -5.047 33.156 -14.031 1 85.88 454 ALA B O 1
ATOM 8002 N N . MET B 1 455 ? -6.945 32.375 -13.227 1 88.31 455 MET B N 1
ATOM 8003 C CA . MET B 1 455 ? -6.586 31.016 -13.594 1 88.31 455 MET B CA 1
ATOM 8004 C C . MET B 1 455 ? -7.02 30.703 -15.023 1 88.31 455 MET B C 1
ATOM 8006 O O . MET B 1 455 ? -8.133 31.047 -15.422 1 88.31 455 MET B O 1
ATOM 8010 N N . PRO B 1 456 ? -6.195 29.984 -15.789 1 85.69 456 PRO B N 1
ATOM 8011 C CA . PRO B 1 456 ? -6.477 29.734 -17.203 1 85.69 456 PRO B CA 1
ATOM 8012 C C . PRO B 1 456 ? -7.766 28.938 -17.406 1 85.69 456 PRO B C 1
ATOM 8014 O O . PRO B 1 456 ? -8.5 29.172 -18.375 1 85.69 456 PRO B O 1
ATOM 8017 N N . LEU B 1 457 ? -8.125 28.062 -16.578 1 92.19 457 LEU B N 1
ATOM 8018 C CA . LEU B 1 457 ? -9.297 27.219 -16.766 1 92.19 457 LEU B CA 1
ATOM 8019 C C . LEU B 1 457 ? -10.453 27.672 -15.883 1 92.19 457 LEU B C 1
ATOM 8021 O O . LEU B 1 457 ? -11.477 27 -15.781 1 92.19 457 LEU B O 1
ATOM 8025 N N . GLY B 1 458 ? -10.219 28.719 -15.195 1 92.31 458 GLY B N 1
ATOM 8026 C CA . GLY B 1 458 ? -11.273 29.281 -14.367 1 92.31 458 GLY B CA 1
ATOM 8027 C C . GLY B 1 458 ? -11.844 28.281 -13.375 1 92.31 458 GLY B C 1
ATOM 8028 O O . GLY B 1 458 ? -11.094 27.625 -12.641 1 92.31 458 GLY B O 1
ATOM 8029 N N . LEU B 1 459 ? -13.156 28.062 -13.516 1 93.25 459 LEU B N 1
ATOM 8030 C CA . LEU B 1 459 ? -13.875 27.172 -12.602 1 93.25 459 LEU B CA 1
ATOM 8031 C C . LEU B 1 459 ? -13.469 25.719 -12.812 1 93.25 459 LEU B C 1
ATOM 8033 O O . LEU B 1 459 ? -13.57 24.906 -11.898 1 93.25 459 LEU B O 1
ATOM 8037 N N . ASP B 1 460 ? -12.992 25.5 -13.898 1 92.81 460 ASP B N 1
ATOM 8038 C CA . ASP B 1 460 ? -12.672 24.109 -14.227 1 92.81 460 ASP B CA 1
ATOM 8039 C C . ASP B 1 460 ? -11.211 23.797 -13.891 1 92.81 460 ASP B C 1
ATOM 8041 O O . ASP B 1 460 ? -10.719 22.719 -14.219 1 92.81 460 ASP B O 1
ATOM 8045 N N . THR B 1 461 ? -10.594 24.703 -13.18 1 90.25 461 THR B N 1
ATOM 8046 C CA . THR B 1 461 ? -9.219 24.484 -12.766 1 90.25 461 THR B CA 1
ATOM 8047 C C . THR B 1 461 ? -9.133 23.359 -11.742 1 90.25 461 THR B C 1
ATOM 8049 O O . THR B 1 461 ? -9.844 23.375 -10.734 1 90.25 461 THR B O 1
ATOM 8052 N N . VAL B 1 462 ? -8.352 22.406 -11.953 1 87.06 462 VAL B N 1
ATOM 8053 C CA . VAL B 1 462 ? -8.133 21.297 -11.031 1 87.06 462 VAL B CA 1
ATOM 8054 C C . VAL B 1 462 ? -7.199 21.734 -9.906 1 87.06 462 VAL B C 1
ATOM 8056 O O . VAL B 1 462 ? -6.082 22.188 -10.164 1 87.06 462 VAL B O 1
ATOM 8059 N N . ILE B 1 463 ? -7.547 21.641 -8.68 1 83.44 463 ILE B N 1
ATOM 8060 C CA . ILE B 1 463 ? -6.781 22.188 -7.566 1 83.44 463 ILE B CA 1
ATOM 8061 C C . ILE B 1 463 ? -5.922 21.109 -6.934 1 83.44 463 ILE B C 1
ATOM 8063 O O . ILE B 1 463 ? -5.023 21.391 -6.141 1 83.44 463 ILE B O 1
ATOM 8067 N N . GLY B 1 464 ? -6.051 19.922 -7.375 1 72.38 464 GLY B N 1
ATOM 8068 C CA . GLY B 1 464 ? -5.23 18.844 -6.848 1 72.38 464 GLY B CA 1
ATOM 8069 C C . GLY B 1 464 ? -5.734 18.297 -5.52 1 72.38 464 GLY B C 1
ATOM 8070 O O . GLY B 1 464 ? -6.688 18.828 -4.949 1 72.38 464 GLY B O 1
ATOM 8071 N N . GLU B 1 465 ? -5 17.359 -4.953 1 70.75 465 GLU B N 1
ATOM 8072 C CA . GLU B 1 465 ? -5.375 16.75 -3.684 1 70.75 465 GLU B CA 1
ATOM 8073 C C . GLU B 1 465 ? -5.242 17.734 -2.531 1 70.75 465 GLU B C 1
ATOM 8075 O O . GLU B 1 465 ? -4.234 18.438 -2.422 1 70.75 465 GLU B O 1
ATOM 8080 N N . ARG B 1 466 ? -6.285 17.859 -1.747 1 69.56 466 ARG B N 1
ATOM 8081 C CA . ARG B 1 466 ? -6.363 18.75 -0.596 1 69.56 466 ARG B CA 1
ATOM 8082 C C . ARG B 1 466 ? -6.02 20.188 -0.992 1 69.56 466 ARG B C 1
ATOM 8084 O O . ARG B 1 466 ? -5.477 20.953 -0.186 1 69.56 466 ARG B O 1
ATOM 8091 N N . GLY B 1 467 ? -6.156 20.516 -2.258 1 71.31 467 GLY B N 1
ATOM 8092 C CA . GLY B 1 467 ? -5.949 21.875 -2.727 1 71.31 467 GLY B CA 1
ATOM 8093 C C . GLY B 1 467 ? -4.492 22.297 -2.709 1 71.31 467 GLY B C 1
ATOM 8094 O O . GLY B 1 467 ? -4.18 23.453 -2.43 1 71.31 467 GLY B O 1
ATOM 8095 N N . VAL B 1 468 ? -3.637 21.391 -2.932 1 60.44 468 VAL B N 1
ATOM 8096 C CA . VAL B 1 468 ? -2.201 21.625 -2.812 1 60.44 468 VAL B CA 1
ATOM 8097 C C . VAL B 1 468 ? -1.776 22.75 -3.758 1 60.44 468 VAL B C 1
ATOM 8099 O O . VAL B 1 468 ? -0.806 23.469 -3.492 1 60.44 468 VAL B O 1
ATOM 8102 N N . LYS B 1 469 ? -2.539 23.047 -4.707 1 67 469 LYS B N 1
ATOM 8103 C CA . LYS B 1 469 ? -2.184 24.047 -5.707 1 67 469 LYS B CA 1
ATOM 8104 C C . LYS B 1 469 ? -2.646 25.438 -5.277 1 67 469 LYS B C 1
ATOM 8106 O O . LYS B 1 469 ? -2.348 26.438 -5.945 1 67 469 LYS B O 1
ATOM 8111 N N . LEU B 1 470 ? -3.393 25.531 -4.16 1 76.81 470 LEU B N 1
ATOM 8112 C CA . LEU B 1 470 ? -3.938 26.781 -3.664 1 76.81 470 LEU B CA 1
ATOM 8113 C C . LEU B 1 470 ? -3.184 27.25 -2.424 1 76.81 470 LEU B C 1
ATOM 8115 O O . LEU B 1 470 ? -2.631 26.438 -1.685 1 76.81 470 LEU B O 1
ATOM 8119 N N . SER B 1 471 ? -3.111 28.531 -2.314 1 71.56 471 SER B N 1
ATOM 8120 C CA . SER B 1 471 ? -2.564 29.094 -1.08 1 71.56 471 SER B CA 1
ATOM 8121 C C . SER B 1 471 ? -3.518 28.875 0.09 1 71.56 471 SER B C 1
ATOM 8123 O O . SER B 1 471 ? -4.688 28.531 -0.108 1 71.56 471 SER B O 1
ATOM 8125 N N . GLY B 1 472 ? -2.996 28.953 1.291 1 74.88 472 GLY B N 1
ATOM 8126 C CA . GLY B 1 472 ? -3.826 28.812 2.477 1 74.88 472 GLY B CA 1
ATOM 8127 C C . GLY B 1 472 ? -5.051 29.703 2.457 1 74.88 472 GLY B C 1
ATOM 8128 O O . GLY B 1 472 ? -6.152 29.266 2.785 1 74.88 472 GLY B O 1
ATOM 8129 N N . GLY B 1 473 ? -4.785 30.938 2.09 1 78.44 473 GLY B N 1
ATOM 8130 C CA . GLY B 1 473 ? -5.895 31.875 2.008 1 78.44 473 GLY B CA 1
ATOM 8131 C C . GLY B 1 473 ? -6.91 31.516 0.941 1 78.44 473 GLY B C 1
ATOM 8132 O O . GLY B 1 473 ? -8.117 31.688 1.139 1 78.44 473 GLY B O 1
ATOM 8133 N N . GLN B 1 474 ? -6.375 31.047 -0.196 1 82.38 474 GLN B N 1
ATOM 8134 C CA . GLN B 1 474 ? -7.262 30.625 -1.278 1 82.38 474 GLN B CA 1
ATOM 8135 C C . GLN B 1 474 ? -8.102 29.422 -0.866 1 82.38 474 GLN B C 1
ATOM 8137 O O . GLN B 1 474 ? -9.281 29.344 -1.205 1 82.38 474 GLN B O 1
ATOM 8142 N N . LYS B 1 475 ? -7.547 28.516 -0.135 1 87.69 475 LYS B N 1
ATOM 8143 C CA . LYS B 1 475 ? -8.273 27.344 0.359 1 87.69 475 LYS B CA 1
ATOM 8144 C C . LYS B 1 475 ? -9.414 27.766 1.282 1 87.69 475 LYS B C 1
ATOM 8146 O O . LYS B 1 475 ? -10.523 27.234 1.187 1 87.69 475 LYS B O 1
ATOM 8151 N N . GLN B 1 476 ? -9.086 28.688 2.102 1 86.75 476 GLN B N 1
ATOM 8152 C CA . GLN B 1 476 ? -10.086 29.172 3.049 1 86.75 476 GLN B CA 1
ATOM 8153 C C . GLN B 1 476 ? -11.242 29.844 2.326 1 86.75 476 GLN B C 1
ATOM 8155 O O . GLN B 1 476 ? -12.414 29.641 2.662 1 86.75 476 GLN B O 1
ATOM 8160 N N . ARG B 1 477 ? -10.891 30.688 1.354 1 89.12 477 ARG B N 1
ATOM 8161 C CA . ARG B 1 477 ? -11.914 31.391 0.592 1 89.12 477 ARG B CA 1
ATOM 8162 C C . ARG B 1 477 ? -12.797 30.406 -0.173 1 89.12 477 ARG B C 1
ATOM 8164 O O . ARG B 1 477 ? -14 30.625 -0.316 1 89.12 477 ARG B O 1
ATOM 8171 N N . LEU B 1 478 ? -12.195 29.406 -0.668 1 91.81 478 LEU B N 1
ATOM 8172 C CA . LEU B 1 478 ? -12.953 28.375 -1.369 1 91.81 478 LEU B CA 1
ATOM 8173 C C . LEU B 1 478 ? -13.922 27.688 -0.422 1 91.81 478 LEU B C 1
ATOM 8175 O O . LEU B 1 478 ? -15.062 27.391 -0.794 1 91.81 478 LEU B O 1
ATOM 8179 N N . ALA B 1 479 ? -13.453 27.328 0.761 1 91.62 479 ALA B N 1
ATOM 8180 C CA . ALA B 1 479 ? -14.312 26.719 1.771 1 91.62 479 ALA B CA 1
ATOM 8181 C C . ALA B 1 479 ? -15.469 27.656 2.143 1 91.62 479 ALA B C 1
ATOM 8183 O O . ALA B 1 479 ? -16.594 27.188 2.361 1 91.62 479 ALA B O 1
ATOM 8184 N N . ILE B 1 480 ? -15.148 28.938 2.195 1 91.75 480 ILE B N 1
ATOM 8185 C CA . ILE B 1 480 ? -16.172 29.922 2.529 1 91.75 480 ILE B CA 1
ATOM 8186 C C . ILE B 1 480 ? -17.188 30.016 1.391 1 91.75 480 ILE B C 1
ATOM 8188 O O . ILE B 1 480 ? -18.375 30.172 1.63 1 91.75 480 ILE B O 1
ATOM 8192 N N . ALA B 1 481 ? -16.672 29.953 0.149 1 94.44 481 ALA B N 1
ATOM 8193 C CA . ALA B 1 481 ? -17.578 29.969 -1.005 1 94.44 481 ALA B CA 1
ATOM 8194 C C . ALA B 1 481 ? -18.578 28.828 -0.94 1 94.44 481 ALA B C 1
ATOM 8196 O O . ALA B 1 481 ? -19.75 29 -1.264 1 94.44 481 ALA B O 1
ATOM 8197 N N . ARG B 1 482 ? -18.141 27.734 -0.535 1 94.5 482 ARG B N 1
ATOM 8198 C CA . ARG B 1 482 ? -19.016 26.578 -0.337 1 94.5 482 ARG B CA 1
ATOM 8199 C C . ARG B 1 482 ? -20.141 26.906 0.641 1 94.5 482 ARG B C 1
ATOM 8201 O O . ARG B 1 482 ? -21.281 26.5 0.433 1 94.5 482 ARG B O 1
ATOM 8208 N N . MET B 1 483 ? -19.734 27.562 1.596 1 93.62 483 MET B N 1
ATOM 8209 C CA . MET B 1 483 ? -20.688 27.875 2.656 1 93.62 483 MET B CA 1
ATOM 8210 C C . MET B 1 483 ? -21.703 28.922 2.188 1 93.62 483 MET B C 1
ATOM 8212 O O . MET B 1 483 ? -22.859 28.875 2.584 1 93.62 483 MET B O 1
ATOM 8216 N N . PHE B 1 484 ? -21.219 29.875 1.395 1 94.81 484 PHE B N 1
ATOM 8217 C CA . PHE B 1 484 ? -22.141 30.844 0.813 1 94.81 484 PHE B CA 1
ATOM 8218 C C . PHE B 1 484 ? -23.188 30.156 -0.049 1 94.81 484 PHE B C 1
ATOM 8220 O O . PHE B 1 484 ? -24.359 30.531 -0.042 1 94.81 484 PHE B O 1
ATOM 8227 N N . LEU B 1 485 ? -22.672 29.203 -0.795 1 95.88 485 LEU B N 1
ATOM 8228 C CA . LEU B 1 485 ? -23.578 28.484 -1.686 1 95.88 485 LEU B CA 1
ATOM 8229 C C . LEU B 1 485 ? -24.578 27.656 -0.888 1 95.88 485 LEU B C 1
ATOM 8231 O O . LEU B 1 485 ? -25.75 27.578 -1.255 1 95.88 485 LEU B O 1
ATOM 8235 N N . LYS B 1 486 ? -24.141 26.984 0.173 1 95.25 486 LYS B N 1
ATOM 8236 C CA . LYS B 1 486 ? -25.016 26.188 1.035 1 95.25 486 LYS B CA 1
ATOM 8237 C C . LYS B 1 486 ? -26.094 27.062 1.67 1 95.25 486 LYS B C 1
ATOM 8239 O O . LYS B 1 486 ? -27.25 26.641 1.783 1 95.25 486 LYS B O 1
ATOM 8244 N N . ASN B 1 487 ? -25.75 28.25 2.094 1 93.5 487 ASN B N 1
ATOM 8245 C CA . ASN B 1 487 ? -26.656 29.266 2.65 1 93.5 487 ASN B CA 1
ATOM 8246 C C . ASN B 1 487 ? -27.484 28.688 3.791 1 93.5 487 ASN B C 1
ATOM 8248 O O . ASN B 1 487 ? -28.719 28.766 3.758 1 93.5 487 ASN B O 1
ATOM 8252 N N . PRO B 1 488 ? -26.875 28.172 4.898 1 95.75 488 PRO B N 1
ATOM 8253 C CA . PRO B 1 488 ? -27.594 27.609 6.039 1 95.75 488 PRO B CA 1
ATOM 8254 C C . PRO B 1 488 ? -28.047 28.672 7.035 1 95.75 488 PRO B C 1
ATOM 8256 O O . PRO B 1 488 ? -27.406 29.734 7.141 1 95.75 488 PRO B O 1
ATOM 8259 N N . PRO B 1 489 ? -29.094 28.422 7.777 1 96.44 489 PRO B N 1
ATOM 8260 C CA . PRO B 1 489 ? -29.562 29.375 8.789 1 96.44 489 PRO B CA 1
ATOM 8261 C C . PRO B 1 489 ? -28.656 29.406 10.023 1 96.44 489 PRO B C 1
ATOM 8263 O O . PRO B 1 489 ? -28.656 30.375 10.781 1 96.44 489 PRO B O 1
ATOM 8266 N N . ILE B 1 490 ? -27.922 28.375 10.227 1 97 490 ILE B N 1
ATOM 8267 C CA . ILE B 1 490 ? -27.016 28.281 11.367 1 97 490 ILE B CA 1
ATOM 8268 C C . ILE B 1 490 ? -25.578 28.094 10.875 1 97 490 ILE B C 1
ATOM 8270 O O . ILE B 1 490 ? -25.328 27.25 10.016 1 97 490 ILE B O 1
ATOM 8274 N N . LEU B 1 491 ? -24.688 28.875 11.406 1 95.19 491 LEU B N 1
ATOM 8275 C CA . LEU B 1 491 ? -23.297 28.844 10.961 1 95.19 491 LEU B CA 1
ATOM 8276 C C . LEU B 1 491 ? -22.359 28.609 12.141 1 95.19 491 LEU B C 1
ATOM 8278 O O . LEU B 1 491 ? -22.547 29.188 13.219 1 95.19 491 LEU B O 1
ATOM 8282 N N . ILE B 1 492 ? -21.422 27.703 11.961 1 94.06 492 ILE B N 1
ATOM 8283 C CA . ILE B 1 492 ? -20.359 27.469 12.93 1 94.06 492 ILE B CA 1
ATOM 8284 C C . ILE B 1 492 ? -19.016 27.812 12.305 1 94.06 492 ILE B C 1
ATOM 8286 O O . ILE B 1 492 ? -18.625 27.234 11.289 1 94.06 492 ILE B O 1
ATOM 8290 N N . LEU B 1 493 ? -18.344 28.75 12.859 1 89.81 493 LEU B N 1
ATOM 8291 C CA . LEU B 1 493 ? -17.016 29.172 12.391 1 89.81 493 LEU B CA 1
ATOM 8292 C C . LEU B 1 493 ? -15.938 28.781 13.391 1 89.81 493 LEU B C 1
ATOM 8294 O O . LEU B 1 493 ? -15.781 29.438 14.43 1 89.81 493 LEU B O 1
ATOM 8298 N N . ASP B 1 494 ? -15.141 27.766 13.062 1 83.62 494 ASP B N 1
ATOM 8299 C CA . ASP B 1 494 ? -14.094 27.266 13.961 1 83.62 494 ASP B CA 1
ATOM 8300 C C . ASP B 1 494 ? -12.727 27.797 13.547 1 83.62 494 ASP B C 1
ATOM 8302 O O . ASP B 1 494 ? -12.023 27.172 12.742 1 83.62 494 ASP B O 1
ATOM 8306 N N . GLU B 1 495 ? -12.188 28.797 14.242 1 69.75 495 GLU B N 1
ATOM 8307 C CA . GLU B 1 495 ? -10.891 29.422 14.023 1 69.75 495 GLU B CA 1
ATOM 8308 C C . GLU B 1 495 ? -10.594 29.594 12.539 1 69.75 495 GLU B C 1
ATOM 8310 O O . GLU B 1 495 ? -9.508 29.219 12.07 1 69.75 495 GLU B O 1
ATOM 8315 N N . ALA B 1 496 ? -11.336 30.125 11.797 1 59.72 496 ALA B N 1
ATOM 8316 C CA . ALA B 1 496 ? -11.312 30.125 10.336 1 59.72 496 ALA B CA 1
ATOM 8317 C C . ALA B 1 496 ? -10.195 31.016 9.805 1 59.72 496 ALA B C 1
ATOM 8319 O O . ALA B 1 496 ? -9.875 30.969 8.609 1 59.72 496 ALA B O 1
ATOM 8320 N N . THR B 1 497 ? -9.547 31.688 10.648 1 58.06 497 THR B N 1
ATOM 8321 C CA . THR B 1 497 ? -8.555 32.625 10.125 1 58.06 497 THR B CA 1
ATOM 8322 C C . THR B 1 497 ? -7.188 32.375 10.758 1 58.06 497 THR B C 1
ATOM 8324 O O . THR B 1 497 ? -6.289 33.219 10.664 1 58.06 497 THR B O 1
ATOM 8327 N N . SER B 1 498 ? -7.125 31.047 11.352 1 56.06 498 SER B N 1
ATOM 8328 C CA . SER B 1 498 ? -5.863 30.75 12.016 1 56.06 498 SER B CA 1
ATOM 8329 C C . SER B 1 498 ? -4.77 30.422 11 1 56.06 498 SER B C 1
ATOM 8331 O O . SER B 1 498 ? -5.055 29.938 9.906 1 56.06 498 SER B O 1
ATOM 8333 N N . ALA B 1 499 ? -3.684 31.297 10.891 1 55.16 499 ALA B N 1
ATOM 8334 C CA . ALA B 1 499 ? -2.465 31.016 10.141 1 55.16 499 ALA B CA 1
ATOM 8335 C C . ALA B 1 499 ? -2.379 31.891 8.891 1 55.16 499 ALA B C 1
ATOM 8337 O O . ALA B 1 499 ? -1.667 31.547 7.938 1 55.16 499 ALA B O 1
ATOM 8338 N N . LEU B 1 500 ? -3.32 32.844 8.836 1 61.03 500 LEU B N 1
ATOM 8339 C CA . LEU B 1 500 ? -3.318 33.688 7.66 1 61.03 500 LEU B CA 1
ATOM 8340 C C . LEU B 1 500 ? -2.619 35.031 7.961 1 61.03 500 LEU B C 1
ATOM 8342 O O . LEU B 1 500 ? -2.525 35.438 9.125 1 61.03 500 LEU B O 1
ATOM 8346 N N . ASP B 1 501 ? -2.01 35.531 6.961 1 60.66 501 ASP B N 1
ATOM 8347 C CA . ASP B 1 501 ? -1.46 36.875 7.102 1 60.66 501 ASP B CA 1
ATOM 8348 C C . ASP B 1 501 ? -2.564 37.906 7.359 1 60.66 501 ASP B C 1
ATOM 8350 O O . ASP B 1 501 ? -3.725 37.688 7.008 1 60.66 501 ASP B O 1
ATOM 8354 N N . THR B 1 502 ? -2.203 39 7.988 1 60.66 502 THR B N 1
ATOM 8355 C CA . THR B 1 502 ? -3.123 40 8.5 1 60.66 502 THR B CA 1
ATOM 8356 C C . THR B 1 502 ? -4.012 40.531 7.379 1 60.66 502 THR B C 1
ATOM 8358 O O . THR B 1 502 ? -5.211 40.75 7.574 1 60.66 502 THR B O 1
ATOM 8361 N N . GLU B 1 503 ? -3.408 40.781 6.223 1 60.94 503 GLU B N 1
ATOM 8362 C CA . GLU B 1 503 ? -4.215 41.312 5.133 1 60.94 503 GLU B CA 1
ATOM 8363 C C . GLU B 1 503 ? -5.25 40.312 4.652 1 60.94 503 GLU B C 1
ATOM 8365 O O . GLU B 1 503 ? -6.418 40.656 4.461 1 60.94 503 GLU B O 1
ATOM 8370 N N . THR B 1 504 ? -4.773 39.156 4.398 1 69.81 504 THR B N 1
ATOM 8371 C CA . THR B 1 504 ? -5.672 38.094 3.98 1 69.81 504 THR B CA 1
ATOM 8372 C C . THR B 1 504 ? -6.719 37.812 5.051 1 69.81 504 THR B C 1
ATOM 8374 O O . THR B 1 504 ? -7.883 37.531 4.738 1 69.81 504 THR B O 1
ATOM 8377 N N . GLU B 1 505 ? -6.254 37.969 6.238 1 74.06 505 GLU B N 1
ATOM 8378 C CA . GLU B 1 505 ? -7.16 37.719 7.363 1 74.06 505 GLU B CA 1
ATOM 8379 C C . GLU B 1 505 ? -8.305 38.75 7.359 1 74.06 505 GLU B C 1
ATOM 8381 O O . GLU B 1 505 ? -9.453 38.375 7.637 1 74.06 505 GLU B O 1
ATOM 8386 N N . ARG B 1 506 ? -7.969 39.969 7.043 1 72.81 506 ARG B N 1
ATOM 8387 C CA . ARG B 1 506 ? -8.992 41 7.027 1 72.81 506 ARG B CA 1
ATOM 8388 C C . ARG B 1 506 ? -10.031 40.719 5.949 1 72.81 506 ARG B C 1
ATOM 8390 O O . ARG B 1 506 ? -11.234 40.906 6.176 1 72.81 506 ARG B O 1
ATOM 8397 N N . ALA B 1 507 ? -9.562 40.375 4.793 1 75.69 507 ALA B N 1
ATOM 8398 C CA . ALA B 1 507 ? -10.469 40.094 3.688 1 75.69 507 ALA B CA 1
ATOM 8399 C C . ALA B 1 507 ? -11.375 38.906 4.023 1 75.69 507 ALA B C 1
ATOM 8401 O O . ALA B 1 507 ? -12.578 38.938 3.725 1 75.69 507 ALA B O 1
ATOM 8402 N N . ILE B 1 508 ? -10.844 37.969 4.555 1 81.31 508 ILE B N 1
ATOM 8403 C CA . ILE B 1 508 ? -11.602 36.781 4.914 1 81.31 508 ILE B CA 1
ATOM 8404 C C . ILE B 1 508 ? -12.586 37.094 6.027 1 81.31 508 ILE B C 1
ATOM 8406 O O . ILE B 1 508 ? -13.719 36.625 6.031 1 81.31 508 ILE B O 1
ATOM 8410 N N . GLN B 1 509 ? -12.094 37.938 6.918 1 80.12 509 GLN B N 1
ATOM 8411 C CA . GLN B 1 509 ? -12.969 38.344 8.008 1 80.12 509 GLN B CA 1
ATOM 8412 C C . GLN B 1 509 ? -14.195 39.094 7.484 1 80.12 509 GLN B C 1
ATOM 8414 O O . GLN B 1 509 ? -15.297 38.938 8.023 1 80.12 509 GLN B O 1
ATOM 8419 N N . GLN B 1 510 ? -14 39.906 6.512 1 81.38 510 GLN B N 1
ATOM 8420 C CA . GLN B 1 510 ? -15.117 40.625 5.902 1 81.38 510 GLN B CA 1
ATOM 8421 C C . GLN B 1 510 ? -16.125 39.625 5.297 1 81.38 510 GLN B C 1
ATOM 8423 O O . GLN B 1 510 ? -17.328 39.812 5.43 1 81.38 510 GLN B O 1
ATOM 8428 N N . SER B 1 511 ? -15.594 38.688 4.602 1 85.44 511 SER B N 1
ATOM 8429 C CA . SER B 1 511 ? -16.453 37.688 4 1 85.44 511 SER B CA 1
ATOM 8430 C C . SER B 1 511 ? -17.234 36.906 5.066 1 85.44 511 SER B C 1
ATOM 8432 O O . SER B 1 511 ? -18.422 36.625 4.883 1 85.44 511 SER B O 1
ATOM 8434 N N . LEU B 1 512 ? -16.609 36.625 6.148 1 86.12 512 LEU B N 1
ATOM 8435 C CA . LEU B 1 512 ? -17.25 35.875 7.227 1 86.12 512 LEU B CA 1
ATOM 8436 C C . LEU B 1 512 ? -18.328 36.688 7.898 1 86.12 512 LEU B C 1
ATOM 8438 O O . LEU B 1 512 ? -19.375 36.156 8.305 1 86.12 512 LEU B O 1
ATOM 8442 N N . THR B 1 513 ? -18.031 37.969 8 1 84.25 513 THR B N 1
ATOM 8443 C CA . THR B 1 513 ? -19.016 38.875 8.57 1 84.25 513 THR B CA 1
ATOM 8444 C C . THR B 1 513 ? -20.266 38.938 7.688 1 84.25 513 THR B C 1
ATOM 8446 O O . THR B 1 513 ? -21.391 38.938 8.188 1 84.25 513 THR B O 1
ATOM 8449 N N . GLU B 1 514 ? -19.969 39 6.449 1 87.12 514 GLU B N 1
ATOM 8450 C CA . GLU B 1 514 ? -21.094 39 5.512 1 87.12 514 GLU B CA 1
ATOM 8451 C C . GLU B 1 514 ? -21.859 37.688 5.59 1 87.12 514 GLU B C 1
ATOM 8453 O O . GLU B 1 514 ? -23.094 37.688 5.535 1 87.12 514 GLU B O 1
ATOM 8458 N N . LEU B 1 515 ? -21.172 36.656 5.66 1 88.56 515 LEU B N 1
ATOM 8459 C CA . LEU B 1 515 ? -21.766 35.312 5.719 1 88.56 515 LEU B CA 1
ATOM 8460 C C . LEU B 1 515 ? -22.641 35.188 6.969 1 88.56 515 LEU B C 1
ATOM 8462 O O . LEU B 1 515 ? -23.656 34.5 6.934 1 88.56 515 LEU B O 1
ATOM 8466 N N . ALA B 1 516 ? -22.234 35.75 8.016 1 88.75 516 ALA B N 1
ATOM 8467 C CA . ALA B 1 516 ? -22.891 35.594 9.312 1 88.75 516 ALA B CA 1
ATOM 8468 C C . ALA B 1 516 ? -24.156 36.438 9.391 1 88.75 516 ALA B C 1
ATOM 8470 O O . ALA B 1 516 ? -25.016 36.219 10.242 1 88.75 516 ALA B O 1
ATOM 8471 N N . LYS B 1 517 ? -24.266 37.406 8.516 1 88 517 LYS B N 1
ATOM 8472 C CA . LYS B 1 517 ? -25.406 38.312 8.578 1 88 517 LYS B CA 1
ATOM 8473 C C . LYS B 1 517 ? -26.719 37.562 8.438 1 88 517 LYS B C 1
ATOM 8475 O O . LYS B 1 517 ? -26.922 36.812 7.473 1 88 517 LYS B O 1
ATOM 8480 N N . GLY B 1 518 ? -27.562 37.781 9.414 1 88.12 518 GLY B N 1
ATOM 8481 C CA . GLY B 1 518 ? -28.906 37.219 9.367 1 88.12 518 GLY B CA 1
ATOM 8482 C C . GLY B 1 518 ? -28.953 35.75 9.789 1 88.12 518 GLY B C 1
ATOM 8483 O O . GLY B 1 518 ? -29.969 35.094 9.609 1 88.12 518 GLY B O 1
ATOM 8484 N N . ARG B 1 519 ? -27.891 35.25 10.258 1 93.88 519 ARG B N 1
ATOM 8485 C CA . ARG B 1 519 ? -27.812 33.844 10.648 1 93.88 519 ARG B CA 1
ATOM 8486 C C . ARG B 1 519 ? -27.375 33.688 12.094 1 93.88 519 ARG B C 1
ATOM 8488 O O . ARG B 1 519 ? -26.719 34.562 12.648 1 93.88 519 ARG B O 1
ATOM 8495 N N . THR B 1 520 ? -27.859 32.625 12.75 1 95.81 520 THR B N 1
ATOM 8496 C CA . THR B 1 520 ? -27.297 32.281 14.039 1 95.81 520 THR B CA 1
ATOM 8497 C C . THR B 1 520 ? -25.875 31.75 13.883 1 95.81 520 THR B C 1
ATOM 8499 O O . THR B 1 520 ? -25.641 30.766 13.172 1 95.81 520 THR B O 1
ATOM 8502 N N . THR B 1 521 ? -24.969 32.438 14.445 1 93.88 521 THR B N 1
ATOM 8503 C CA . THR B 1 521 ? -23.562 32.125 14.156 1 93.88 521 THR B CA 1
ATOM 8504 C C . THR B 1 521 ? -22.797 31.859 15.445 1 93.88 521 THR B C 1
ATOM 8506 O O . THR B 1 521 ? -22.844 32.656 16.391 1 93.88 521 THR B O 1
ATOM 8509 N N . LEU B 1 522 ? -22.203 30.672 15.492 1 93.38 522 LEU B N 1
ATOM 8510 C CA . LEU B 1 522 ? -21.266 30.312 16.562 1 93.38 522 LEU B CA 1
ATOM 8511 C C . LEU B 1 522 ? -19.828 30.453 16.094 1 93.38 522 LEU B C 1
ATOM 8513 O O . LEU B 1 522 ? -19.406 29.781 15.148 1 93.38 522 LEU B O 1
ATOM 8517 N N . VAL B 1 523 ? -19.062 31.297 16.766 1 90.25 523 VAL B N 1
ATOM 8518 C CA . VAL B 1 523 ? -17.688 31.562 16.328 1 90.25 523 VAL B CA 1
ATOM 8519 C C . VAL B 1 523 ? -16.719 31.156 17.438 1 90.25 523 VAL B C 1
ATOM 8521 O O . VAL B 1 523 ? -16.859 31.594 18.578 1 90.25 523 VAL B O 1
ATOM 8524 N N . ILE B 1 524 ? -15.914 30.266 17.109 1 86.88 524 ILE B N 1
ATOM 8525 C CA . ILE B 1 524 ? -14.812 29.953 18 1 86.88 524 ILE B CA 1
ATOM 8526 C C . ILE B 1 524 ? -13.586 30.781 17.625 1 86.88 524 ILE B C 1
ATOM 8528 O O . ILE B 1 524 ? -13.094 30.688 16.5 1 86.88 524 ILE B O 1
ATOM 8532 N N . ALA B 1 525 ? -13.133 31.656 18.453 1 73.75 525 ALA B N 1
ATOM 8533 C CA . ALA B 1 525 ? -12.016 32.531 18.109 1 73.75 525 ALA B CA 1
ATOM 8534 C C . ALA B 1 525 ? -10.883 32.406 19.125 1 73.75 525 ALA B C 1
ATOM 8536 O O . ALA B 1 525 ? -11.133 32.219 20.312 1 73.75 525 ALA B O 1
ATOM 8537 N N . HIS B 1 526 ? -9.797 32.406 18.625 1 61.19 526 HIS B N 1
ATOM 8538 C CA . HIS B 1 526 ? -8.633 32.5 19.484 1 61.19 526 HIS B CA 1
ATOM 8539 C C . HIS B 1 526 ? -8.133 33.938 19.578 1 61.19 526 HIS B C 1
ATOM 8541 O O . HIS B 1 526 ? -7.457 34.312 20.547 1 61.19 526 HIS B O 1
ATOM 8547 N N . ARG B 1 527 ? -8.492 34.594 18.5 1 60.38 527 ARG B N 1
ATOM 8548 C CA . ARG B 1 527 ? -8.055 36 18.484 1 60.38 527 ARG B CA 1
ATOM 8549 C C . ARG B 1 527 ? -9.227 36.938 18.766 1 60.38 527 ARG B C 1
ATOM 8551 O O . ARG B 1 527 ? -10.289 36.812 18.156 1 60.38 527 ARG B O 1
ATOM 8558 N N . LEU B 1 528 ? -9.016 37.781 19.688 1 59.94 528 LEU B N 1
ATOM 8559 C CA . LEU B 1 528 ? -10.062 38.688 20.188 1 59.94 528 LEU B CA 1
ATOM 8560 C C . LEU B 1 528 ? -10.5 39.656 19.109 1 59.94 528 LEU B C 1
ATOM 8562 O O . LEU B 1 528 ? -11.656 40.094 19.094 1 59.94 528 LEU B O 1
ATOM 8566 N N . ALA B 1 529 ? -9.625 39.938 18.188 1 57.78 529 ALA B N 1
ATOM 8567 C CA . ALA B 1 529 ? -9.945 40.938 17.156 1 57.78 529 ALA B CA 1
ATOM 8568 C C . ALA B 1 529 ? -11.094 40.438 16.281 1 57.78 529 ALA B C 1
ATOM 8570 O O . ALA B 1 529 ? -11.859 41.25 15.758 1 57.78 529 ALA B O 1
ATOM 8571 N N . THR B 1 530 ? -11.352 39.25 16.281 1 62.72 530 THR B N 1
ATOM 8572 C CA . THR B 1 530 ? -12.336 38.688 15.367 1 62.72 530 THR B CA 1
ATOM 8573 C C . THR B 1 530 ? -13.711 38.625 16.031 1 62.72 530 THR B C 1
ATOM 8575 O O . THR B 1 530 ? -14.711 38.312 15.367 1 62.72 530 THR B O 1
ATOM 8578 N N . ILE B 1 531 ? -13.656 38.875 17.297 1 69 531 ILE B N 1
ATOM 8579 C CA . ILE B 1 531 ? -14.93 38.656 17.969 1 69 531 ILE B CA 1
ATOM 8580 C C . ILE B 1 531 ? -15.5 40 18.453 1 69 531 ILE B C 1
ATOM 8582 O O . ILE B 1 531 ? -16.453 40.031 19.219 1 69 531 ILE B O 1
ATOM 8586 N N . ARG B 1 532 ? -15 41 18.016 1 64.44 532 ARG B N 1
ATOM 8587 C CA . ARG B 1 532 ? -15.461 42.312 18.5 1 64.44 532 ARG B CA 1
ATOM 8588 C C . ARG B 1 532 ? -16.906 42.562 18.062 1 64.44 532 ARG B C 1
ATOM 8590 O O . ARG B 1 532 ? -17.656 43.219 18.766 1 64.44 532 ARG B O 1
ATOM 8597 N N . ASP B 1 533 ? -17.203 42 16.953 1 72 533 ASP B N 1
ATOM 8598 C CA . ASP B 1 533 ? -18.531 42.281 16.406 1 72 533 ASP B CA 1
ATOM 8599 C C . ASP B 1 533 ? -19.547 41.25 16.859 1 72 533 ASP B C 1
ATOM 8601 O O . ASP B 1 533 ? -20.703 41.25 16.422 1 72 533 ASP B O 1
ATOM 8605 N N . ALA B 1 534 ? -19.156 40.406 17.766 1 84.69 534 ALA B N 1
ATOM 8606 C CA . ALA B 1 534 ? -20.094 39.406 18.266 1 84.69 534 ALA B CA 1
ATOM 8607 C C . ALA B 1 534 ? -21.109 40.031 19.219 1 84.69 534 ALA B C 1
ATOM 8609 O O . ALA B 1 534 ? -20.781 40.938 19.969 1 84.69 534 ALA B O 1
ATOM 8610 N N . SER B 1 535 ? -22.312 39.562 19.125 1 86.31 535 SER B N 1
ATOM 8611 C CA . SER B 1 535 ? -23.375 40.062 20 1 86.31 535 SER B CA 1
ATOM 8612 C C . SER B 1 535 ? -23.078 39.688 21.453 1 86.31 535 SER B C 1
ATOM 8614 O O . SER B 1 535 ? -23.391 40.438 22.375 1 86.31 535 SER B O 1
ATOM 8616 N N . ARG B 1 536 ? -22.562 38.531 21.594 1 90.81 536 ARG B N 1
ATOM 8617 C CA . ARG B 1 536 ? -22.266 38 22.922 1 90.81 536 ARG B CA 1
ATOM 8618 C C . ARG B 1 536 ? -21.016 37.125 22.891 1 90.81 536 ARG B C 1
ATOM 8620 O O . ARG B 1 536 ? -20.781 36.406 21.922 1 90.81 536 ARG B O 1
ATOM 8627 N N . ILE B 1 537 ? -20.266 37.281 23.969 1 90.56 537 ILE B N 1
ATOM 8628 C CA . ILE B 1 537 ? -19.047 36.469 24.125 1 90.56 537 ILE B CA 1
ATOM 8629 C C . ILE B 1 537 ? -19.203 35.531 25.297 1 90.56 537 ILE B C 1
ATOM 8631 O O . ILE B 1 537 ? -19.625 35.906 26.391 1 90.56 537 ILE B O 1
ATOM 8635 N N . VAL B 1 538 ? -18.938 34.312 25 1 90.38 538 VAL B N 1
ATOM 8636 C CA . VAL B 1 538 ? -19 33.281 26.016 1 90.38 538 VAL B CA 1
ATOM 8637 C C . VAL B 1 538 ? -17.594 32.781 26.344 1 90.38 538 VAL B C 1
ATOM 8639 O O . VAL B 1 538 ? -16.906 32.25 25.469 1 90.38 538 VAL B O 1
ATOM 8642 N N . VAL B 1 539 ? -17.156 33 27.562 1 88.75 539 VAL B N 1
ATOM 8643 C CA . VAL B 1 539 ? -15.844 32.562 27.984 1 88.75 539 VAL B CA 1
ATOM 8644 C C . VAL B 1 539 ? -15.945 31.156 28.578 1 88.75 539 VAL B C 1
ATOM 8646 O O . VAL B 1 539 ? -16.656 30.938 29.562 1 88.75 539 VAL B O 1
ATOM 8649 N N . VAL B 1 540 ? -15.312 30.234 27.891 1 86.69 540 VAL B N 1
ATOM 8650 C CA . VAL B 1 540 ? -15.352 28.844 28.312 1 86.69 540 VAL B CA 1
ATOM 8651 C C . VAL B 1 540 ? -14.031 28.453 28.969 1 86.69 540 VAL B C 1
ATOM 8653 O O . VAL B 1 540 ? -12.953 28.781 28.453 1 86.69 540 VAL B O 1
ATOM 8656 N N . ASP B 1 541 ? -14.047 27.828 30.078 1 81.25 541 ASP B N 1
ATOM 8657 C CA . ASP B 1 541 ? -12.859 27.312 30.766 1 81.25 541 ASP B CA 1
ATOM 8658 C C . ASP B 1 541 ? -13.07 25.875 31.234 1 81.25 541 ASP B C 1
ATOM 8660 O O . ASP B 1 541 ? -13.961 25.188 30.734 1 81.25 541 ASP B O 1
ATOM 8664 N N . GLN B 1 542 ? -12.203 25.344 32.062 1 76 542 GLN B N 1
ATOM 8665 C CA . GLN B 1 542 ? -12.234 23.953 32.5 1 76 542 GLN B CA 1
ATOM 8666 C C . GLN B 1 542 ? -13.492 23.656 33.312 1 76 542 GLN B C 1
ATOM 8668 O O . GLN B 1 542 ? -13.922 22.516 33.438 1 76 542 GLN B O 1
ATOM 8673 N N . THR B 1 543 ? -14.055 24.656 33.875 1 76.94 543 THR B N 1
ATOM 8674 C CA . THR B 1 543 ? -15.219 24.484 34.75 1 76.94 543 THR B CA 1
ATOM 8675 C C . THR B 1 543 ? -16.5 24.641 33.938 1 76.94 543 THR B C 1
ATOM 8677 O O . THR B 1 543 ? -17.594 24.344 34.438 1 76.94 543 THR B O 1
ATOM 8680 N N . GLY B 1 544 ? -16.344 25.016 32.75 1 83.19 544 GLY B N 1
ATOM 8681 C CA . GLY B 1 544 ? -17.516 25.281 31.922 1 83.19 544 GLY B CA 1
ATOM 8682 C C . GLY B 1 544 ? -17.562 26.703 31.406 1 83.19 544 GLY B C 1
ATOM 8683 O O . GLY B 1 544 ? -16.594 27.203 30.844 1 83.19 544 GLY B O 1
ATOM 8684 N N . ILE B 1 545 ? -18.766 27.297 31.516 1 88.12 545 ILE B N 1
ATOM 8685 C CA . ILE B 1 545 ? -18.922 28.688 31.094 1 88.12 545 ILE B CA 1
ATOM 8686 C C . ILE B 1 545 ? -18.594 29.625 32.25 1 88.12 545 ILE B C 1
ATOM 8688 O O . ILE B 1 545 ? -19.312 29.641 33.25 1 88.12 545 ILE B O 1
ATOM 8692 N N . ALA B 1 546 ? -17.594 30.406 32.094 1 85.38 546 ALA B N 1
ATOM 8693 C CA . ALA B 1 546 ? -17.078 31.25 33.188 1 85.38 546 ALA B CA 1
ATOM 8694 C C . ALA B 1 546 ? -17.75 32.625 33.156 1 85.38 546 ALA B C 1
ATOM 8696 O O . ALA B 1 546 ? -18.078 33.188 34.219 1 85.38 546 ALA B O 1
ATOM 8697 N N . GLU B 1 547 ? -17.734 33.219 32 1 88.25 547 GLU B N 1
ATOM 8698 C CA . GLU B 1 547 ? -18.281 34.562 31.828 1 88.25 547 GLU B CA 1
ATOM 8699 C C . GLU B 1 547 ? -19.047 34.688 30.5 1 88.25 547 GLU B C 1
ATOM 8701 O O . GLU B 1 547 ? -18.734 34 29.531 1 88.25 547 GLU B O 1
ATOM 8706 N N . THR B 1 548 ? -20.141 35.469 30.531 1 90.56 548 THR B N 1
ATOM 8707 C CA . THR B 1 548 ? -20.875 35.781 29.312 1 90.56 548 THR B CA 1
ATOM 8708 C C . THR B 1 548 ? -21.234 37.25 29.266 1 90.56 548 THR B C 1
ATOM 8710 O O . THR B 1 548 ? -21.594 37.844 30.281 1 90.56 548 THR B O 1
ATOM 8713 N N . GLY B 1 549 ? -21.047 37.812 28.141 1 87.88 549 GLY B N 1
ATOM 8714 C CA . GLY B 1 549 ? -21.406 39.219 27.984 1 87.88 549 GLY B CA 1
ATOM 8715 C C . GLY B 1 549 ? -20.844 39.844 26.703 1 87.88 549 GLY B C 1
ATOM 8716 O O . GLY B 1 549 ? -20.281 39.125 25.875 1 87.88 549 GLY B O 1
ATOM 8717 N N . ALA B 1 550 ? -21.172 41.031 26.469 1 86.69 550 ALA B N 1
ATOM 8718 C CA . ALA B 1 550 ? -20.625 41.781 25.328 1 86.69 550 ALA B CA 1
ATOM 8719 C C . ALA B 1 550 ? -19.172 42.156 25.578 1 86.69 550 ALA B C 1
ATOM 8721 O O . ALA B 1 550 ? -18.703 42.156 26.719 1 86.69 550 ALA B O 1
ATOM 8722 N N . HIS B 1 551 ? -18.5 42.438 24.578 1 84.25 551 HIS B N 1
ATOM 8723 C CA . HIS B 1 551 ? -17.078 42.75 24.641 1 84.25 551 HIS B CA 1
ATOM 8724 C C . HIS B 1 551 ? -16.797 43.844 25.688 1 84.25 551 HIS B C 1
ATOM 8726 O O . HIS B 1 551 ? -15.992 43.656 26.594 1 84.25 551 HIS B O 1
ATOM 8732 N N . ALA B 1 552 ? -17.531 44.906 25.562 1 79.25 552 ALA B N 1
ATOM 8733 C CA . ALA B 1 552 ? -17.312 46.062 26.438 1 79.25 552 ALA B CA 1
ATOM 8734 C C . ALA B 1 552 ? -17.656 45.719 27.891 1 79.25 552 ALA B C 1
ATOM 8736 O O . ALA B 1 552 ? -16.953 46.156 28.812 1 79.25 552 ALA B O 1
ATOM 8737 N N . GLU B 1 553 ? -18.656 44.938 28.031 1 83.94 553 GLU B N 1
ATOM 8738 C CA . GLU B 1 553 ? -19.094 44.531 29.375 1 83.94 553 GLU B CA 1
ATOM 8739 C C . GLU B 1 553 ? -18.094 43.625 30.047 1 83.94 553 GLU B C 1
ATOM 8741 O O . GLU B 1 553 ? -17.812 43.75 31.234 1 83.94 553 GLU B O 1
ATOM 8746 N N . LEU B 1 554 ? -17.562 42.75 29.281 1 85 554 LEU B N 1
ATOM 8747 C CA . LEU B 1 554 ? -16.641 41.781 29.844 1 85 554 LEU B CA 1
ATOM 8748 C C . LEU B 1 554 ? -15.297 42.406 30.172 1 85 554 LEU B C 1
ATOM 8750 O O . LEU B 1 554 ? -14.625 42 31.125 1 85 554 LEU B O 1
ATOM 8754 N N . LEU B 1 555 ? -14.945 43.344 29.406 1 81.69 555 LEU B N 1
ATOM 8755 C CA . LEU B 1 555 ? -13.711 44.062 29.703 1 81.69 555 LEU B CA 1
ATOM 8756 C C . LEU B 1 555 ? -13.836 44.875 30.984 1 81.69 555 LEU B C 1
ATOM 8758 O O . LEU B 1 555 ? -12.875 44.969 31.766 1 81.69 555 LEU B O 1
ATOM 8762 N N . ALA B 1 556 ? -15 45.375 31.141 1 77.88 556 ALA B N 1
ATOM 8763 C CA . ALA B 1 556 ? -15.258 46.219 32.312 1 77.88 556 ALA B CA 1
ATOM 8764 C C . ALA B 1 556 ? -15.352 45.375 33.594 1 77.88 556 ALA B C 1
ATOM 8766 O O . ALA B 1 556 ? -15.008 45.844 34.656 1 77.88 556 ALA B O 1
ATOM 8767 N N . ALA B 1 557 ? -15.727 44.219 33.406 1 82.31 557 ALA B N 1
ATOM 8768 C CA . ALA B 1 557 ? -15.953 43.344 34.531 1 82.31 557 ALA B CA 1
ATOM 8769 C C . ALA B 1 557 ? -14.625 42.812 35.094 1 82.31 557 ALA B C 1
ATOM 8771 O O . ALA B 1 557 ? -14.57 42.281 36.219 1 82.31 557 ALA B O 1
ATOM 8772 N N . LYS B 1 558 ? -13.477 42.969 34.438 1 77.81 558 LYS B N 1
ATOM 8773 C CA . LYS B 1 558 ? -12.125 42.625 34.844 1 77.81 558 LYS B CA 1
ATOM 8774 C C . LYS B 1 558 ? -12.047 41.156 35.25 1 77.81 558 LYS B C 1
ATOM 8776 O O . LYS B 1 558 ? -11.438 40.844 36.281 1 77.81 558 LYS B O 1
ATOM 8781 N N . GLY B 1 559 ? -12.812 40.375 34.688 1 76.62 559 GLY B N 1
ATOM 8782 C CA . GLY B 1 559 ? -12.781 38.938 34.969 1 76.62 559 GLY B CA 1
ATOM 8783 C C . GLY B 1 559 ? -11.82 38.188 34.094 1 76.62 559 GLY B C 1
ATOM 8784 O O . GLY B 1 559 ? -10.742 38.688 33.75 1 76.62 559 GLY B O 1
ATOM 8785 N N . HIS B 1 560 ? -12.133 36.938 33.812 1 77.62 560 HIS B N 1
ATOM 8786 C CA . HIS B 1 560 ? -11.289 36.031 33.031 1 77.62 560 HIS B CA 1
ATOM 8787 C C . HIS B 1 560 ? -11.031 36.594 31.641 1 77.62 560 HIS B C 1
ATOM 8789 O O . HIS B 1 560 ? -9.914 36.5 31.125 1 77.62 560 HIS B O 1
ATOM 8795 N N . TYR B 1 561 ? -12.008 37.125 31.109 1 78.44 561 TYR B N 1
ATOM 8796 C CA . TYR B 1 561 ? -11.914 37.688 29.766 1 78.44 561 TYR B CA 1
ATOM 8797 C C . TYR B 1 561 ? -10.898 38.812 29.719 1 78.44 561 TYR B C 1
ATOM 8799 O O . TYR B 1 561 ? -10.109 38.906 28.781 1 78.44 561 TYR B O 1
ATOM 8807 N N . SER B 1 562 ? -11.07 39.656 30.641 1 75.38 562 SER B N 1
ATOM 8808 C CA . SER B 1 562 ? -10.156 40.812 30.703 1 75.38 562 SER B CA 1
ATOM 8809 C C . SER B 1 562 ? -8.711 40.344 30.812 1 75.38 562 SER B C 1
ATOM 8811 O O . SER B 1 562 ? -7.812 40.938 30.219 1 75.38 562 SER B O 1
ATOM 8813 N N . ARG B 1 563 ? -8.547 39.281 31.469 1 71.69 563 ARG B N 1
ATOM 8814 C CA . ARG B 1 563 ? -7.199 38.75 31.625 1 71.69 563 ARG B CA 1
ATOM 8815 C C . ARG B 1 563 ? -6.672 38.188 30.312 1 71.69 563 ARG B C 1
ATOM 8817 O O . ARG B 1 563 ? -5.5 38.375 29.984 1 71.69 563 ARG B O 1
ATOM 8824 N N . LEU B 1 564 ? -7.574 37.5 29.734 1 70.06 564 LEU B N 1
ATOM 8825 C CA . LEU B 1 564 ? -7.203 36.969 28.422 1 70.06 564 LEU B CA 1
ATOM 8826 C C . LEU B 1 564 ? -6.879 38.094 27.453 1 70.06 564 LEU B C 1
ATOM 8828 O O . LEU B 1 564 ? -5.922 38 26.672 1 70.06 564 LEU B O 1
ATOM 8832 N N . HIS B 1 565 ? -7.695 39.094 27.562 1 66.06 565 HIS B N 1
ATOM 8833 C CA . HIS B 1 565 ? -7.52 40.25 26.703 1 66.06 565 HIS B CA 1
ATOM 8834 C C . HIS B 1 565 ? -6.195 40.938 27 1 66.06 565 HIS B C 1
ATOM 8836 O O . HIS B 1 565 ? -5.48 41.344 26.078 1 66.06 565 HIS B O 1
ATOM 8842 N N . GLU B 1 566 ? -5.957 41.094 28.266 1 61.59 566 GLU B N 1
ATOM 8843 C CA . GLU B 1 566 ? -4.719 41.719 28.688 1 61.59 566 GLU B CA 1
ATOM 8844 C C . GLU B 1 566 ? -3.502 40.906 28.281 1 61.59 566 GLU B C 1
ATOM 8846 O O . GLU B 1 566 ? -2.479 41.469 27.859 1 61.59 566 GLU B O 1
ATOM 8851 N N . ALA B 1 567 ? -3.703 39.656 28.484 1 58.69 567 ALA B N 1
ATOM 8852 C CA . ALA B 1 567 ? -2.604 38.781 28.125 1 58.69 567 ALA B CA 1
ATOM 8853 C C . ALA B 1 567 ? -2.295 38.844 26.641 1 58.69 567 ALA B C 1
ATOM 8855 O O . ALA B 1 567 ? -1.133 38.781 26.234 1 58.69 567 ALA B O 1
ATOM 8856 N N . GLN B 1 568 ? -3.334 38.844 25.984 1 57.25 568 GLN B N 1
ATOM 8857 C CA . GLN B 1 568 ? -3.152 38.969 24.547 1 57.25 568 GLN B CA 1
ATOM 8858 C C . GLN B 1 568 ? -2.631 40.375 24.172 1 57.25 568 GLN B C 1
ATOM 8860 O O . GLN B 1 568 ? -1.823 40.5 23.25 1 57.25 568 GLN B O 1
ATOM 8865 N N . PHE B 1 569 ? -3.248 41.312 25.156 1 49.66 569 PHE B N 1
ATOM 8866 C CA . PHE B 1 569 ? -2.861 42.719 24.953 1 49.66 569 PHE B CA 1
ATOM 8867 C C . PHE B 1 569 ? -1.532 43.031 25.625 1 49.66 569 PHE B C 1
ATOM 8869 O O . PHE B 1 569 ? -0.724 43.781 25.109 1 49.66 569 PHE B O 1
ATOM 8876 N N . SER B 1 570 ? -1.48 42.75 27.062 1 45.97 570 SER B N 1
ATOM 8877 C CA . SER B 1 570 ? -0.271 43.031 27.828 1 45.97 570 SER B CA 1
ATOM 8878 C C . SER B 1 570 ? 0.95 42.375 27.203 1 45.97 570 SER B C 1
ATOM 8880 O O . SER B 1 570 ? 2.072 42.875 27.344 1 45.97 570 SER B O 1
ATOM 8882 N N . GLY B 1 571 ? 0.884 41.188 26.922 1 41.5 571 GLY B N 1
ATOM 8883 C CA . GLY B 1 571 ? 2.039 40.781 26.125 1 41.5 571 GLY B CA 1
ATOM 8884 C C . GLY B 1 571 ? 2.414 41.812 25.078 1 41.5 571 GLY B C 1
ATOM 8885 O O . GLY B 1 571 ? 3.578 41.906 24.672 1 41.5 571 GLY B O 1
ATOM 8886 N N . HIS B 1 572 ? 1.413 42.688 24.812 1 37.75 572 HIS B N 1
ATOM 8887 C CA . HIS B 1 572 ? 1.597 43.844 23.938 1 37.75 572 HIS B CA 1
ATOM 8888 C C . HIS B 1 572 ? 2.02 45.062 24.734 1 37.75 572 HIS B C 1
ATOM 8890 O O . HIS B 1 572 ? 2.854 45.844 24.266 1 37.75 572 HIS B O 1
ATOM 8896 N N . LEU B 1 573 ? 1.324 45.531 25.906 1 35.06 573 LEU B N 1
ATOM 8897 C CA . LEU B 1 573 ? 1.589 46.75 26.656 1 35.06 573 LEU B CA 1
ATOM 8898 C C . LEU B 1 573 ? 2.879 46.625 27.469 1 35.06 573 LEU B C 1
ATOM 8900 O O . LEU B 1 573 ? 3.422 47.625 27.938 1 35.06 573 LEU B O 1
ATOM 8904 N N . ALA B 1 574 ? 3.273 45.625 28.109 1 39.47 574 ALA B N 1
ATOM 8905 C CA . ALA B 1 574 ? 4.496 45.625 28.922 1 39.47 574 ALA B CA 1
ATOM 8906 C C . ALA B 1 574 ? 5.676 46.156 28.109 1 39.47 574 ALA B C 1
ATOM 8908 O O . ALA B 1 574 ? 6.746 46.406 28.672 1 39.47 574 ALA B O 1
ATOM 8909 N N . GLY B 1 575 ? 5.594 46.219 26.969 1 31.27 575 GLY B N 1
ATOM 8910 C CA . GLY B 1 575 ? 6.609 46.938 26.234 1 31.27 575 GLY B CA 1
ATOM 8911 C C . GLY B 1 575 ? 6.43 48.438 26.312 1 31.27 575 GLY B C 1
ATOM 8912 O O . GLY B 1 575 ? 7.215 49.219 25.734 1 31.27 575 GLY B O 1
ATOM 8913 N N . LEU B 1 576 ? 5.246 48.969 26.562 1 29.66 576 LEU B N 1
ATOM 8914 C CA . LEU B 1 576 ? 5.16 50.406 26.656 1 29.66 576 LEU B CA 1
ATOM 8915 C C . LEU B 1 576 ? 5.691 50.906 28 1 29.66 576 LEU B C 1
ATOM 8917 O O . LEU B 1 576 ? 5.871 52.125 28.203 1 29.66 576 LEU B O 1
ATOM 8921 N N . SER B 1 577 ? 5.629 50.219 29.141 1 27.75 577 SER B N 1
ATOM 8922 C CA . SER B 1 577 ? 6.277 50.844 30.281 1 27.75 577 SER B CA 1
ATOM 8923 C C . SER B 1 577 ? 7.785 50.656 30.25 1 27.75 577 SER B C 1
ATOM 8925 O O . SER B 1 577 ? 8.258 49.594 29.828 1 27.75 577 SER B O 1
#

InterPro domains:
  IPR003439 ABC transporter-like, ATP-binding domain [PF00005] (349-498)
  IPR003439 ABC transporter-like, ATP-binding domain [PS50893] (333-567)
  IPR003593 AAA+ ATPase domain [SM00382] (358-544)
  IPR011527 ABC transporter type 1, transmembrane domain [PF00664] (17-287)
  IPR011527 ABC transporter type 1, transmembrane domain [PS50929] (17-299)
  IPR017871 ABC transporter-like, conserved site [PS00211] (470-484)
  IPR027417 P-loop containing nucleoside triphosphate hydrolase [G3DSA:3.40.50.300] (323-573)
  IPR027417 P-loop containing nucleoside triphosphate hydrolase [SSF52540] (323-569)
  IPR036640 ABC transporter type 1, transmembrane domain superfamily [G3DSA:1.20.1560.10] (1-315)
  IPR036640 ABC transporter type 1, transmembrane domain superfamily [SSF90123] (3-321)
  IPR039421 Type 1 protein exporter [PTHR43394] (2-568)

pLDDT: mean 85.21, std 10.93, range [27.75, 98.0]

Organism: Agrobacterium fabrum (strain C58 / ATCC 33970) (NCBI:txid176299)

Sequence (1154 aa):
MLRRFFAYYRPYRGLFILDFSCAVLSGVLELGFPMAVKAFVDVLLPGGQWGIILAASVGLLVIYVLNTGLMATVTYWGHMLGINIETDMRRLAFDHLQKLSFRYFDNQKTGHLVGRLTKDLEEIGEVAHHGPEDLFIAIMTFIGAFLLMMSVNVQLALVTAAVVPVTAWVTSRYGGRMTQNFRALYGRVGDFNARIEENVGGMRVVQAFANEDHERSLFEKDNQKYRRTKLDAYKIMAASTSLSYMSMRLTQMIVMICGAWFVLNGSLTEGGFVGFLLLVGVFFRPVEKINSVIETYPKGIAGFRRFTELLDTAPDIVDAPDAIDAPALSGAIEYRHVGFGYAEGKRVLDNIDLKISAGETVAFVGPSGAGKTTLCSLLPRFYDVTSGSITIDGIDIRKMKLASLRNQIGIVQQDVFLFGGTIRENIEYGRLGASDEEIMDAARRARLDGVIEAMPLGLDTVIGERGVKLSGGQKQRLAIARMFLKNPPILILDEATSALDTETERAIQQSLTELAKGRTTLVIAHRLATIRDASRIVVVDQTGIAETGAHAELLAAKGHYSRLHEAQFSGHLAGLSMLRRFFAYYRPYRGLFILDFSCAVLSGVLELGFPMAVKAFVDVLLPGGQWGIILAASVGLLVIYVLNTGLMATVTYWGHMLGINIETDMRRLAFDHLQKLSFRYFDNQKTGHLVGRLTKDLEEIGEVAHHGPEDLFIAIMTFIGAFLLMMSVNVQLALVTAAVVPVTAWVTSRYGGRMTQNFRALYGRVGDFNARIEENVGGMRVVQAFANEDHERSLFEKDNQKYRRTKLDAYKIMAASTSLSYMSMRLTQMIVMICGAWFVLNGSLTEGGFVGFLLLVGVFFRPVEKINSVIETYPKGIAGFRRFTELLDTAPDIVDAPDAIDAPALSGAIEYRHVGFGYAEGKRVLDNIDLKISAGETVAFVGPSGAGKTTLCSLLPRFYDVTSGSITIDGIDIRKMKLASLRNQIGIVQQDVFLFGGTIRENIEYGRLGASDEEIMDAARRARLDGVIEAMPLGLDTVIGERGVKLSGGQKQRLAIARMFLKNPPILILDEATSALDTETERAIQQSLTELAKGRTTLVIAHRLATIRDASRIVVVDQTGIAETGAHAELLAAKGHYSRLHEAQFSGHLAGLS